Protein AF-A0A8H6FGV3-F1 (afdb_monomer_lite)

Secondary structure (DSSP, 8-state):
-HHHHHPPP-SPPSS----GGGSSPPTTTT-BSSSSPPSEEEEEEE--SHHHHHHHHHHHTSSSPPPEEEE-SSSTT-SGGGTS--EE---HHHHHHHHHHHH-HHHHHHHHHHHHHHHHHHHHHHHHTT--S--EEEEEEEEE--HHHHHHHHHHHHHHHHHH-TTSGGG-EEEE-HHHHHHHH--TT-SEEEEEEEEE--HHHHHHHHHHHHHTTT-EEE-S----EEEE-SSSSSSEEEEETTEEEEEEEEEE--GGGHHHH-GGGBTTEEEEEEEEEEEPPPTTS-TT--SSEEEEE-SS-EEEEEEPPTTSTTTT-EEEE--GGGSGGGGGGGBT----S---HHHHHHHHHHHHHHHGGGG-SPPTT-SEEEEEEEEEEEETTSS-EEEE-SSSTTEEEEE--TT-GGGTHHHHHHHHHHHHTT-HHHHTTTS-GGGB-------THHHHHHHHHHHHHHHHHHHHHH-TT--STT-PPP----S-----------------------SS---GGGG--GGGT-SEEEESSHHHIIIIIS---HHHHHHHHHHHIIIIISS--TT-SS--SS-SS-HHHHHHHHHHHHHHT-SS---SBS---TTS-EEEEEEEE--SSS----EEEESSPPPS---SSTTGGGTT-TT-BGGGSBHHHHHHH--SSTTSSPPEEE--EETTEE-PPEEEE-TTTT-SSTHHHHHHHHHHHTTS-GGG---EEEE-S-----PPPPS----HHHHHHHHHHSSSSHHHHHHHHHHHHHHHTGGGS--S-EEEE--HHHHTTS-TT--PPB----SS----BSSHHHHHHHHHHHHHHHTSHHHHHHHHHHHHHHHHHHHHHTT-HHHHHHHHH-EEEE---TT----EESSHHHHHHHHHHHH---SSS-HHHHHHHHEEE---S--

InterPro domains:
  IPR002641 Patatin-like phospholipase domain [PF01734] (525-710)
  IPR006076 FAD dependent oxidoreductase [PF01266] (42-425)
  IPR016035 Acyl transferase/acyl hydrolase/lysophospholipase [SSF52151] (448-859)
  IPR036188 FAD/NAD(P)-binding domain superfamily [G3DSA:3.50.50.60] (42-427)
  IPR036188 FAD/NAD(P)-binding domain superfamily [SSF51905] (41-454)

Radius of gyration: 34.01 Å; chains: 1; bounding box: 81×98×84 Å

Sequence (923 aa):
MEERASIRPGLPLPNPTVSYWQDPPSSLSNNRTTPELPTTVDTLIIGSGITGTTLAYRILSQPSPPSVLVLEARTACSGATGRNGGHTKCVAYREILDNIKDLGEEEAVKIARFGYNCMRNVHAFAREHGIACDSWQGDTVDVIYDQAQWNKAQKAVAELNRVLGDDDPVAQYKFWDAEEAEKKFLAQGCLGAVSYEAGSLSAYKFVIGILALALEKGLNLQTETPALRIRKCESGHRGWIVETPRGAIEAERVVLATNGYAAHLHPPLQGVIVPLRGHMTAQRPGSGLPKDGLATTYSFIYDDGYEYMIPRPQGSMFAGNIMIGGGATKGRDEGICEFGTTDDTTTDAVILKYVEDSAAERFGSNWGHDHPEGRLRRAWTGIMGYSSDGFPLIGQLPDENDLYIAASFQGSGMVLCFESARALFEIMSQEDEALDQWFPKVFRITHGGGIRGYGSLLIIRALMEKVGIEERRIDPVVKSSFSPCLYKPTKIGFSTRFTKDVESFEATVVTETNPSGLSNDSLFLPCHYFDYGAGTSTGGIMLFCLRMTVHDCINEYKILGDKIFGHPRPCSWFGILWPKYSSDSLKSVINEATGRHSNTGYRLNYEVEEQLSQCIVVAYPDSNARGDVPFLFRTYEPPLLARDDVYEKLKSDPRHHPSAIPLHKVARATAAAPAYFRPVRIFPAHRGKPLPAMRFKDGGFGCNNPSEEAYHDVVEAHGGLSRNIGPFISIGTGIGKFRLFSNKIGNFRDVCANAIAALKRPALTTLADKSMSYLANFDKAERFPYYRFDGGEVLGEVAMDEWKTHRSKNRSHEKKQPGAKTLEDIQRAVEAYLQQKGVQRDLEDCAKLLVQRRRFRTKDSSRWERYATTSYYLCKNGTCEKARFDTALGLRHHLESYHGFEARGTVDEMLEQCRNYWWLYPG

Structure (mmCIF, N/CA/C/O backbone):
data_AF-A0A8H6FGV3-F1
#
_entry.id   AF-A0A8H6FGV3-F1
#
loop_
_atom_site.group_PDB
_atom_site.id
_atom_site.type_symbol
_atom_site.label_atom_id
_atom_site.label_alt_id
_atom_site.label_comp_id
_atom_site.label_asym_id
_atom_site.label_entity_id
_atom_site.label_seq_id
_atom_site.pdbx_PDB_ins_code
_atom_site.Cartn_x
_atom_site.Cartn_y
_atom_site.Cartn_z
_atom_site.occupancy
_atom_site.B_iso_or_equiv
_atom_site.auth_seq_id
_atom_site.auth_comp_id
_atom_site.auth_asym_id
_atom_site.auth_atom_id
_atom_site.pdbx_PDB_model_num
ATOM 1 N N . MET A 1 1 ? -12.160 6.492 -11.671 1.00 57.62 1 MET A N 1
ATOM 2 C CA . MET A 1 1 ? -11.447 5.729 -10.619 1.00 57.62 1 MET A CA 1
ATOM 3 C C . MET A 1 1 ? -12.367 5.203 -9.523 1.00 57.62 1 MET A C 1
ATOM 5 O O . MET A 1 1 ? -12.403 3.991 -9.380 1.00 57.62 1 MET A O 1
ATOM 9 N N . GLU A 1 2 ? -13.123 6.033 -8.788 1.00 53.78 2 GLU A N 1
ATOM 10 C CA . GLU A 1 2 ? -13.951 5.575 -7.643 1.00 53.78 2 GLU A CA 1
ATOM 11 C C . GLU A 1 2 ? -14.836 4.347 -7.939 1.00 53.78 2 GLU A C 1
ATOM 13 O O . GLU A 1 2 ? -14.829 3.387 -7.174 1.00 53.78 2 GLU A O 1
ATOM 18 N N . GLU A 1 3 ? -15.531 4.330 -9.081 1.00 68.38 3 GLU A N 1
ATOM 19 C CA . GLU A 1 3 ? -16.334 3.182 -9.529 1.00 68.38 3 GLU A CA 1
ATOM 20 C C . GLU A 1 3 ? -15.506 1.887 -9.608 1.00 68.38 3 GLU A C 1
ATOM 22 O O . GLU A 1 3 ? -15.879 0.877 -9.013 1.00 68.38 3 GLU A O 1
ATOM 27 N N . ARG A 1 4 ? -14.335 1.932 -10.259 1.00 77.69 4 ARG A N 1
ATOM 28 C CA . ARG A 1 4 ? -13.401 0.798 -10.373 1.00 77.69 4 ARG A CA 1
ATOM 29 C C . ARG A 1 4 ? -12.873 0.354 -9.005 1.00 77.69 4 ARG A C 1
ATOM 31 O O . ARG A 1 4 ? -12.801 -0.841 -8.739 1.00 77.69 4 ARG A O 1
ATOM 38 N N . ALA A 1 5 ? -12.586 1.304 -8.114 1.00 67.38 5 ALA A N 1
ATOM 39 C CA . ALA A 1 5 ? -12.186 1.040 -6.730 1.00 67.38 5 ALA A CA 1
ATOM 40 C C . ALA A 1 5 ? -13.328 0.478 -5.852 1.00 67.38 5 ALA A C 1
ATOM 42 O O . ALA A 1 5 ? -13.064 -0.089 -4.791 1.00 67.38 5 ALA A O 1
ATOM 43 N N . SER A 1 6 ? -14.590 0.583 -6.284 1.00 72.25 6 SER A N 1
ATOM 44 C CA . SER A 1 6 ? -15.749 -0.016 -5.605 1.00 72.25 6 SER A CA 1
ATOM 45 C C . SER A 1 6 ? -16.024 -1.476 -6.003 1.00 72.25 6 SER A C 1
ATOM 47 O O . SER A 1 6 ? -16.763 -2.170 -5.297 1.00 72.25 6 SER A O 1
ATOM 49 N N . ILE A 1 7 ? -15.410 -1.963 -7.093 1.00 80.50 7 ILE A N 1
ATOM 50 C CA . ILE A 1 7 ? -15.545 -3.348 -7.569 1.00 80.50 7 ILE A CA 1
ATOM 51 C C . ILE A 1 7 ? -14.929 -4.298 -6.539 1.00 80.50 7 ILE A C 1
ATOM 53 O O . ILE A 1 7 ? -13.729 -4.246 -6.260 1.00 80.50 7 ILE A O 1
ATOM 57 N N . ARG A 1 8 ? -15.755 -5.185 -5.977 1.00 82.69 8 ARG A N 1
ATOM 58 C CA . ARG A 1 8 ? -15.307 -6.146 -4.964 1.00 82.69 8 ARG A CA 1
ATOM 59 C C . ARG A 1 8 ? -14.526 -7.299 -5.590 1.00 82.69 8 ARG A C 1
ATOM 61 O O . ARG A 1 8 ? -15.062 -7.929 -6.502 1.00 82.69 8 ARG A O 1
ATOM 68 N N . PRO A 1 9 ? -13.321 -7.638 -5.093 1.00 90.69 9 PRO A N 1
ATOM 69 C CA . PRO A 1 9 ? -12.644 -8.851 -5.521 1.00 90.69 9 PRO A CA 1
ATOM 70 C C . PRO A 1 9 ? -13.448 -10.087 -5.094 1.00 90.69 9 PRO A C 1
ATOM 72 O O . PRO A 1 9 ? -13.923 -10.195 -3.958 1.00 90.69 9 PRO A O 1
ATOM 75 N N . GLY A 1 10 ? -13.600 -11.025 -6.026 1.00 92.75 10 GLY A N 1
ATOM 76 C CA . GLY A 1 10 ? -14.060 -12.378 -5.731 1.00 92.75 10 GLY A CA 1
ATOM 77 C C . GLY A 1 10 ? -12.920 -13.262 -5.220 1.00 92.75 10 GLY A C 1
ATOM 78 O O . GLY A 1 10 ? -11.836 -12.784 -4.883 1.00 92.75 10 GLY A O 1
ATOM 79 N N . LEU A 1 11 ? -13.153 -14.573 -5.238 1.00 96.12 11 LEU A N 1
ATOM 80 C CA . LEU A 1 11 ? -12.061 -15.545 -5.260 1.00 96.12 11 LEU A CA 1
ATOM 81 C C . LEU A 1 11 ? -11.281 -15.426 -6.587 1.00 96.12 11 LEU A C 1
ATOM 83 O O . LEU A 1 11 ? -11.869 -15.012 -7.592 1.00 96.12 11 LEU A O 1
ATOM 87 N N . PRO A 1 12 ? -9.996 -15.828 -6.636 1.00 95.94 12 PRO A N 1
ATOM 88 C CA . PRO A 1 12 ? -9.276 -15.995 -7.897 1.00 95.94 12 PRO A CA 1
ATOM 89 C C . PRO A 1 12 ? -10.033 -16.947 -8.830 1.00 95.94 12 PRO A C 1
ATOM 91 O O . PRO A 1 12 ? -10.452 -18.026 -8.404 1.00 95.94 12 PRO A O 1
ATOM 94 N N . LEU A 1 13 ? -10.206 -16.567 -10.098 1.00 95.69 13 LEU A N 1
ATOM 95 C CA . LEU A 1 13 ? -11.002 -17.357 -11.040 1.00 95.69 13 LEU A CA 1
ATOM 96 C C . LEU A 1 13 ? -10.336 -18.711 -11.371 1.00 95.69 13 LEU A C 1
ATOM 98 O O . LEU A 1 13 ? -9.102 -18.812 -11.373 1.00 95.69 13 LEU A O 1
ATOM 102 N N . PRO A 1 14 ? -11.122 -19.767 -11.657 1.00 91.94 14 PRO A N 1
ATOM 103 C CA . PRO A 1 14 ? -10.589 -21.017 -12.191 1.00 91.94 14 PRO A CA 1
ATOM 104 C C . PRO A 1 14 ? -10.027 -20.802 -13.603 1.00 91.94 14 PRO A C 1
ATOM 106 O O . PRO A 1 14 ? -10.475 -19.917 -14.324 1.00 91.94 14 PRO A O 1
ATOM 109 N N . ASN A 1 15 ? -9.086 -21.653 -14.015 1.00 92.06 15 ASN A N 1
ATOM 110 C CA . ASN A 1 15 ? -8.460 -21.626 -15.346 1.00 92.06 15 ASN A CA 1
ATOM 111 C C . ASN A 1 15 ? -7.804 -20.272 -15.727 1.00 92.06 15 ASN A C 1
ATOM 113 O O . ASN A 1 15 ? -8.108 -19.722 -16.787 1.00 92.06 15 ASN A O 1
ATOM 117 N N . PRO A 1 16 ? -6.897 -19.716 -14.894 1.00 95.81 16 PRO A N 1
ATOM 118 C CA . PRO A 1 16 ? -6.132 -18.527 -15.264 1.00 95.81 16 PRO A CA 1
ATOM 119 C C . PRO A 1 16 ? -5.239 -18.781 -16.487 1.00 95.81 16 PRO A C 1
ATOM 121 O O . PRO A 1 16 ? -4.828 -19.912 -16.754 1.00 95.81 16 PRO A O 1
ATOM 124 N N . THR A 1 17 ? -4.834 -17.709 -17.172 1.00 97.19 17 THR A N 1
ATOM 125 C CA . THR A 1 17 ? -3.776 -17.760 -18.194 1.00 97.19 17 THR A CA 1
ATOM 126 C C . THR A 1 17 ? -2.511 -18.416 -17.620 1.00 97.19 17 THR A C 1
ATOM 128 O O . THR A 1 17 ? -2.124 -18.150 -16.478 1.00 97.19 17 THR A O 1
ATOM 131 N N . VAL A 1 18 ? -1.862 -19.305 -18.375 1.00 94.06 18 VAL A N 1
ATOM 132 C CA . VAL A 1 18 ? -0.714 -20.077 -17.868 1.00 94.06 18 VAL A CA 1
ATOM 133 C C . VAL A 1 18 ? 0.548 -19.215 -17.893 1.00 94.06 18 VAL A C 1
ATOM 135 O O . VAL A 1 18 ? 1.030 -18.844 -18.964 1.00 94.06 18 VAL A O 1
ATOM 138 N N . SER A 1 19 ? 1.093 -18.908 -16.713 1.00 95.50 19 SER A N 1
ATOM 139 C CA . SER A 1 19 ? 2.361 -18.184 -16.583 1.00 95.50 19 SER A CA 1
ATOM 140 C C . SER A 1 19 ? 3.519 -19.015 -17.126 1.00 95.50 19 SER A C 1
ATOM 142 O O . SER A 1 19 ? 3.588 -20.219 -16.884 1.00 95.50 19 SER A O 1
ATOM 144 N N . TYR A 1 20 ? 4.476 -18.362 -17.789 1.00 95.62 20 TYR A N 1
ATOM 145 C CA . TYR A 1 20 ? 5.711 -18.997 -18.263 1.00 95.62 20 TYR A CA 1
ATOM 146 C C . TYR A 1 20 ? 6.471 -19.746 -17.153 1.00 95.62 20 TYR A C 1
ATOM 148 O O . TYR A 1 20 ? 7.117 -20.753 -17.415 1.00 95.62 20 TYR A O 1
ATOM 156 N N . TRP A 1 21 ? 6.374 -19.276 -15.908 1.00 95.12 21 TRP A N 1
ATOM 157 C CA . TRP A 1 21 ? 7.050 -19.885 -14.760 1.00 95.12 21 TRP A CA 1
ATOM 158 C C . TRP A 1 21 ? 6.372 -21.145 -14.217 1.00 95.12 21 TRP A C 1
ATOM 160 O O . TRP A 1 21 ? 6.992 -21.867 -13.444 1.00 95.12 21 TRP A O 1
ATOM 170 N N . GLN A 1 22 ? 5.107 -21.372 -14.574 1.00 94.12 22 GLN A N 1
ATOM 171 C CA . GLN A 1 22 ? 4.243 -22.427 -14.030 1.00 94.12 22 GLN A CA 1
ATOM 172 C C . GLN A 1 22 ? 4.113 -23.627 -14.992 1.00 94.12 22 GLN A C 1
ATOM 174 O O . GLN A 1 22 ? 3.291 -24.511 -14.758 1.00 94.12 22 GLN A O 1
ATOM 179 N N . ASP A 1 23 ? 4.909 -23.658 -16.067 1.00 91.06 23 ASP A N 1
ATOM 180 C CA . ASP A 1 23 ? 4.925 -24.709 -17.089 1.00 91.06 23 ASP A CA 1
ATOM 181 C C . ASP A 1 23 ? 6.381 -25.160 -17.376 1.00 91.06 23 ASP A C 1
ATOM 183 O O . ASP A 1 23 ? 7.157 -24.377 -17.935 1.00 91.06 23 ASP A O 1
ATOM 187 N N . PRO A 1 24 ? 6.790 -26.386 -16.987 1.00 92.88 24 PRO A N 1
ATOM 188 C CA . PRO A 1 24 ? 5.989 -27.389 -16.285 1.00 92.88 24 PRO A CA 1
ATOM 189 C C . PRO A 1 24 ? 5.694 -26.995 -14.821 1.00 92.88 24 PRO A C 1
ATOM 191 O O . PRO A 1 24 ? 6.510 -26.323 -14.182 1.00 92.88 24 PRO A O 1
ATOM 194 N N . PRO A 1 25 ? 4.559 -27.439 -14.252 1.00 94.50 25 PRO A N 1
ATOM 195 C CA . PRO A 1 25 ? 4.237 -27.211 -12.847 1.00 94.50 25 PRO A CA 1
ATOM 196 C C . PRO A 1 25 ? 5.179 -27.988 -11.915 1.00 94.50 25 PRO A C 1
ATOM 198 O O . PRO A 1 25 ? 5.608 -29.103 -12.212 1.00 94.50 25 PRO A O 1
ATOM 201 N N . SER A 1 26 ? 5.458 -27.421 -10.739 1.00 95.88 26 SER A N 1
ATOM 202 C CA . SER A 1 26 ? 6.165 -28.112 -9.653 1.00 95.88 26 SER A CA 1
ATOM 203 C C . SER A 1 26 ? 5.367 -29.314 -9.134 1.00 95.88 26 SER A C 1
ATOM 205 O O . SER A 1 26 ? 4.135 -29.269 -9.092 1.00 95.88 26 SER A O 1
ATOM 207 N N . SER A 1 27 ? 6.053 -30.335 -8.616 1.00 95.44 27 SER A N 1
ATOM 208 C CA . SER A 1 27 ? 5.437 -31.431 -7.850 1.00 95.44 27 SER A CA 1
ATOM 209 C C . SER A 1 27 ? 4.669 -30.946 -6.611 1.00 95.44 27 SER A C 1
ATOM 211 O O . SER A 1 27 ? 3.730 -31.606 -6.175 1.00 95.44 27 SER A O 1
ATOM 213 N N . LEU A 1 28 ? 5.010 -29.768 -6.070 1.00 96.69 28 LEU A N 1
ATOM 214 C CA . LEU A 1 28 ? 4.289 -29.139 -4.957 1.00 96.69 28 LEU A CA 1
ATOM 215 C C . LEU A 1 28 ? 3.057 -28.316 -5.392 1.00 96.69 28 LEU A C 1
ATOM 217 O O . LEU A 1 28 ? 2.356 -27.788 -4.531 1.00 96.69 28 LEU A O 1
ATOM 221 N N . SER A 1 29 ? 2.758 -28.202 -6.694 1.00 95.62 29 SER A N 1
ATOM 222 C CA . SER A 1 29 ? 1.670 -27.340 -7.203 1.00 95.62 29 SER A CA 1
ATOM 223 C C . SER A 1 29 ? 0.300 -27.687 -6.631 1.00 95.62 29 SER A C 1
ATOM 225 O O . SER A 1 29 ? -0.460 -26.778 -6.310 1.00 95.62 29 SER A O 1
ATOM 227 N N . ASN A 1 30 ? 0.009 -28.978 -6.472 1.00 96.44 30 ASN A N 1
ATOM 228 C CA . ASN A 1 30 ? -1.278 -29.488 -5.990 1.00 96.44 30 ASN A CA 1
ATOM 229 C C . ASN A 1 30 ? -1.099 -30.169 -4.618 1.00 96.44 30 ASN A C 1
ATOM 231 O O . ASN A 1 30 ? -1.757 -31.159 -4.299 1.00 96.44 30 ASN A O 1
ATOM 235 N N . ASN A 1 31 ? -0.138 -29.688 -3.819 1.00 97.50 31 ASN A N 1
ATOM 236 C CA . ASN A 1 31 ? 0.191 -30.279 -2.529 1.00 97.50 31 ASN A CA 1
ATOM 237 C C . ASN A 1 31 ? -0.951 -30.107 -1.509 1.00 97.50 31 ASN A C 1
ATOM 239 O O . ASN A 1 31 ? -1.529 -29.024 -1.358 1.00 97.50 31 ASN A O 1
ATOM 243 N N . ARG A 1 32 ? -1.241 -31.196 -0.795 1.00 97.06 32 ARG A N 1
ATOM 244 C CA . ARG A 1 32 ? -2.102 -31.241 0.386 1.00 97.06 32 ARG A CA 1
ATOM 245 C C . ARG A 1 32 ? -1.377 -32.091 1.432 1.00 97.06 32 ARG A C 1
ATOM 247 O O . ARG A 1 32 ? -1.371 -33.312 1.300 1.00 97.06 32 ARG A O 1
ATOM 254 N N . THR A 1 33 ? -0.732 -31.481 2.432 1.00 97.62 33 THR A N 1
ATOM 255 C CA . THR A 1 33 ? 0.073 -32.216 3.438 1.00 97.62 33 THR A CA 1
ATOM 256 C C . THR A 1 33 ? -0.765 -33.241 4.211 1.00 97.62 33 THR A C 1
ATOM 258 O O . THR A 1 33 ? -0.257 -34.271 4.643 1.00 97.62 33 THR A O 1
ATOM 261 N N . THR A 1 34 ? -2.061 -32.970 4.379 1.00 96.88 34 THR A N 1
ATOM 262 C CA . THR A 1 34 ? -3.034 -33.858 5.039 1.00 96.88 34 THR A CA 1
ATOM 263 C C . THR A 1 34 ? -4.299 -34.026 4.177 1.00 96.88 34 THR A C 1
ATOM 265 O O . THR A 1 34 ? -4.712 -33.050 3.541 1.00 96.88 34 THR A O 1
ATOM 268 N N . PRO A 1 35 ? -4.919 -35.229 4.115 1.00 94.38 35 PRO A N 1
ATOM 269 C CA . PRO A 1 35 ? -6.120 -35.463 3.299 1.00 94.38 35 PRO A CA 1
ATOM 270 C C . PRO A 1 35 ? -7.322 -34.632 3.758 1.00 94.38 35 PRO A C 1
ATOM 272 O O . PRO A 1 35 ? -7.982 -33.987 2.942 1.00 94.38 35 PRO A O 1
ATOM 275 N N . GLU A 1 36 ? -7.541 -34.586 5.071 1.00 96.31 36 GLU A N 1
ATOM 276 C CA . GLU A 1 36 ? -8.524 -33.725 5.726 1.00 96.31 36 GLU A CA 1
ATOM 277 C C . GLU A 1 36 ? -7.864 -32.460 6.274 1.00 96.31 36 GLU A C 1
ATOM 279 O O . GLU A 1 36 ? -6.656 -32.426 6.518 1.00 96.31 36 GLU A O 1
ATOM 284 N N . LEU A 1 37 ? -8.661 -31.410 6.474 1.00 97.69 37 LEU A N 1
ATOM 285 C CA . LEU A 1 37 ? -8.193 -30.194 7.134 1.00 97.69 37 LEU A CA 1
ATOM 286 C C . LEU A 1 37 ? -8.113 -30.403 8.656 1.00 97.69 37 LEU A C 1
ATOM 288 O O . LEU A 1 37 ? -8.976 -31.077 9.222 1.00 97.69 37 LEU A O 1
ATOM 292 N N . PRO A 1 38 ? -7.122 -29.810 9.350 1.00 96.31 38 PRO A N 1
ATOM 293 C CA . PRO A 1 38 ? -7.126 -29.789 10.806 1.00 96.31 38 PRO A CA 1
ATOM 294 C C . PRO A 1 38 ? -8.308 -28.946 11.301 1.00 96.31 38 PRO A C 1
ATOM 296 O O . PRO A 1 38 ? -8.594 -27.887 10.747 1.00 96.31 38 PRO A O 1
ATOM 299 N N . THR A 1 39 ? -8.976 -29.383 12.368 1.00 94.31 39 THR A N 1
ATOM 300 C CA . THR A 1 39 ? -10.078 -28.624 12.990 1.00 94.31 39 THR A CA 1
ATOM 301 C C . THR A 1 39 ? -9.591 -27.355 13.688 1.00 94.31 39 THR A C 1
ATOM 303 O O . THR A 1 39 ? -10.326 -26.376 13.772 1.00 94.31 39 THR A O 1
ATOM 306 N N . THR A 1 40 ? -8.351 -27.366 14.184 1.00 95.69 40 THR A N 1
ATOM 307 C CA . THR A 1 40 ? -7.723 -26.262 14.918 1.00 95.69 40 THR A CA 1
ATOM 308 C C . THR A 1 40 ? -6.266 -26.086 14.491 1.00 95.69 40 THR A C 1
ATOM 310 O O . THR A 1 40 ? -5.567 -27.080 14.295 1.00 95.69 40 THR A O 1
ATOM 313 N N . VAL A 1 41 ? -5.778 -24.849 14.429 1.00 97.25 41 VAL A N 1
ATOM 314 C CA . VAL A 1 41 ? -4.362 -24.507 14.195 1.00 97.25 41 VAL A CA 1
ATOM 315 C C . VAL A 1 41 ? -3.960 -23.287 15.032 1.00 97.25 41 VAL A C 1
ATOM 317 O O . VAL A 1 41 ? -4.825 -22.547 15.507 1.00 97.25 41 VAL A O 1
ATOM 320 N N . ASP A 1 42 ? -2.668 -23.085 15.288 1.00 96.75 42 ASP A N 1
ATOM 321 C CA . ASP A 1 42 ? -2.184 -21.896 16.004 1.00 96.75 42 ASP A CA 1
ATOM 322 C C . ASP A 1 42 ? -2.091 -20.693 15.051 1.00 96.75 42 ASP A C 1
ATOM 324 O O . ASP A 1 42 ? -2.625 -19.630 15.346 1.00 96.75 42 ASP A O 1
ATOM 328 N N . THR A 1 43 ? -1.473 -20.851 13.874 1.00 98.00 43 THR A N 1
ATOM 329 C CA . THR A 1 43 ? -1.394 -19.787 12.854 1.00 98.00 43 THR A CA 1
ATOM 330 C C . THR A 1 43 ? -1.882 -20.271 11.489 1.00 98.00 43 THR A C 1
ATOM 332 O O . THR A 1 43 ? -1.333 -21.209 10.913 1.00 98.00 43 THR A O 1
ATOM 335 N N . LEU A 1 44 ? -2.891 -19.594 10.938 1.00 98.69 44 LEU A N 1
ATOM 336 C CA . LEU A 1 44 ? -3.456 -19.869 9.616 1.00 98.69 44 LEU A CA 1
ATOM 337 C C . LEU A 1 44 ? -3.107 -18.736 8.644 1.00 98.69 44 LEU A C 1
ATOM 339 O O . LEU A 1 44 ? -3.586 -17.614 8.775 1.00 98.69 44 LEU A O 1
ATOM 343 N N . ILE A 1 45 ? -2.287 -19.028 7.642 1.00 98.88 45 ILE A N 1
ATOM 344 C CA . ILE A 1 45 ? -1.851 -18.084 6.609 1.00 98.88 45 ILE A CA 1
ATOM 345 C C . ILE A 1 45 ? -2.666 -18.337 5.337 1.00 98.88 45 ILE A C 1
ATOM 347 O O . ILE A 1 45 ? -2.775 -19.470 4.874 1.00 98.88 45 ILE A O 1
ATOM 351 N N . ILE A 1 46 ? -3.238 -17.288 4.750 1.00 98.81 46 ILE A N 1
ATOM 352 C CA . ILE A 1 46 ? -4.038 -17.378 3.524 1.00 98.81 46 ILE A CA 1
ATOM 353 C C . ILE A 1 46 ? -3.255 -16.739 2.372 1.00 98.81 46 ILE A C 1
ATOM 355 O O . ILE A 1 46 ? -2.998 -15.534 2.381 1.00 98.81 46 ILE A O 1
ATOM 359 N N . GLY A 1 47 ? -2.899 -17.552 1.376 1.00 98.56 47 GLY A N 1
ATOM 360 C CA . GLY A 1 47 ? -2.082 -17.193 0.214 1.00 98.56 47 GLY A CA 1
ATOM 361 C C . GLY A 1 47 ? -0.651 -17.734 0.304 1.00 98.56 47 GLY A C 1
ATOM 362 O O . GLY A 1 47 ? 0.130 -17.324 1.160 1.00 98.56 47 GLY A O 1
ATOM 363 N N . SER A 1 48 ? -0.273 -18.604 -0.636 1.00 98.44 48 SER A N 1
ATOM 364 C CA . SER A 1 48 ? 1.054 -19.252 -0.700 1.00 98.44 48 SER A CA 1
ATOM 365 C C . SER A 1 48 ? 2.119 -18.452 -1.474 1.00 98.44 48 SER A C 1
ATOM 367 O O . SER A 1 48 ? 3.147 -18.990 -1.889 1.00 98.44 48 SER A O 1
ATOM 369 N N . GLY A 1 49 ? 1.882 -17.154 -1.693 1.00 97.94 49 GLY A N 1
ATOM 370 C CA . GLY A 1 49 ? 2.862 -16.244 -2.293 1.00 97.94 49 GLY A CA 1
ATOM 371 C C . GLY A 1 49 ? 4.090 -16.020 -1.401 1.00 97.94 49 GLY A C 1
ATOM 372 O O . GLY A 1 49 ? 4.141 -16.481 -0.261 1.00 97.94 49 GLY A O 1
ATOM 373 N N . ILE A 1 50 ? 5.074 -15.270 -1.909 1.00 98.06 50 ILE A N 1
ATOM 374 C CA . ILE A 1 50 ? 6.375 -15.060 -1.240 1.00 98.06 50 ILE A CA 1
ATOM 375 C C . ILE A 1 50 ? 6.237 -14.618 0.225 1.00 98.06 50 ILE A C 1
ATOM 377 O O . ILE A 1 50 ? 6.903 -15.185 1.082 1.00 98.06 50 ILE A O 1
ATOM 381 N N . THR A 1 51 ? 5.337 -13.685 0.550 1.00 97.88 51 THR A N 1
ATOM 382 C CA . THR A 1 51 ? 5.186 -13.206 1.933 1.00 97.88 51 THR A CA 1
ATOM 383 C C . THR A 1 51 ? 4.625 -14.269 2.876 1.00 97.88 51 THR A C 1
ATOM 385 O O . THR A 1 51 ? 5.193 -14.484 3.942 1.00 97.88 51 THR A O 1
ATOM 388 N N . GLY A 1 52 ? 3.547 -14.961 2.486 1.00 98.38 52 GLY A N 1
ATOM 389 C CA . GLY A 1 52 ? 2.931 -16.003 3.316 1.00 98.38 52 GLY A CA 1
ATOM 390 C C . GLY A 1 52 ? 3.857 -17.204 3.516 1.00 98.38 52 GLY A C 1
ATOM 391 O O . GLY A 1 52 ? 4.009 -17.696 4.631 1.00 98.38 52 GLY A O 1
ATOM 392 N N . THR A 1 53 ? 4.552 -17.610 2.455 1.00 98.56 53 THR A N 1
ATOM 393 C CA . THR A 1 53 ? 5.522 -18.710 2.481 1.00 98.56 53 THR A CA 1
ATOM 394 C C . THR A 1 53 ? 6.776 -18.370 3.301 1.00 98.56 53 THR A C 1
ATOM 396 O O . THR A 1 53 ? 7.182 -19.170 4.144 1.00 98.56 53 THR A O 1
ATOM 399 N N . THR A 1 54 ? 7.376 -17.184 3.129 1.00 98.62 54 THR A N 1
ATOM 400 C CA . THR A 1 54 ? 8.526 -16.759 3.952 1.00 98.62 54 THR A CA 1
ATOM 401 C C . THR A 1 54 ? 8.132 -16.592 5.421 1.00 98.62 54 THR A C 1
ATOM 403 O O . THR A 1 54 ? 8.914 -16.954 6.298 1.00 98.62 54 THR A O 1
ATOM 406 N N . LEU A 1 55 ? 6.924 -16.099 5.715 1.00 98.69 55 LEU A N 1
ATOM 407 C CA . LEU A 1 55 ? 6.420 -16.011 7.087 1.00 98.69 55 LEU A CA 1
ATOM 408 C C . LEU A 1 55 ? 6.251 -17.403 7.711 1.00 98.69 55 LEU A C 1
ATOM 410 O O . LEU A 1 55 ? 6.751 -17.632 8.811 1.00 98.69 55 LEU A O 1
ATOM 414 N N . ALA A 1 56 ? 5.627 -18.346 6.996 1.00 98.75 56 ALA A N 1
ATOM 415 C CA . ALA A 1 56 ? 5.496 -19.733 7.440 1.00 98.75 56 ALA A CA 1
ATOM 416 C C . ALA A 1 56 ? 6.865 -20.352 7.767 1.00 98.75 56 ALA A C 1
ATOM 418 O O . ALA A 1 56 ? 7.044 -20.912 8.846 1.00 98.75 56 ALA A O 1
ATOM 419 N N . TYR A 1 57 ? 7.855 -20.179 6.884 1.00 98.69 57 TYR A N 1
ATOM 420 C CA . TYR A 1 57 ? 9.221 -20.656 7.110 1.00 98.69 57 TYR A CA 1
ATOM 421 C C . TYR A 1 57 ? 9.886 -20.025 8.346 1.00 98.69 57 TYR A C 1
ATOM 423 O O . TYR A 1 57 ? 10.542 -20.731 9.112 1.00 98.69 57 TYR A O 1
ATOM 431 N N . ARG A 1 58 ? 9.708 -18.714 8.575 1.00 97.75 58 ARG A N 1
ATOM 432 C CA . ARG A 1 58 ? 10.268 -18.007 9.745 1.00 97.75 58 ARG A CA 1
ATOM 433 C C . ARG A 1 58 ? 9.636 -18.460 11.063 1.00 97.75 58 ARG A C 1
ATOM 435 O O . ARG A 1 58 ? 10.367 -18.657 12.031 1.00 97.75 58 ARG A O 1
ATOM 442 N N . ILE A 1 59 ? 8.320 -18.685 11.085 1.00 98.31 59 ILE A N 1
ATOM 443 C CA . ILE A 1 59 ? 7.598 -19.226 12.249 1.00 98.31 59 ILE A CA 1
ATOM 444 C C . ILE A 1 59 ? 8.054 -20.664 12.544 1.00 98.31 59 ILE A C 1
ATOM 446 O O . ILE A 1 59 ? 8.421 -20.976 13.674 1.00 98.31 59 ILE A O 1
ATOM 450 N N . LEU A 1 60 ? 8.109 -21.522 11.521 1.00 98.50 60 LEU A N 1
ATOM 451 C CA . LEU A 1 60 ? 8.509 -22.931 11.647 1.00 98.50 60 LEU A CA 1
ATOM 452 C C . LEU A 1 60 ? 10.018 -23.136 11.882 1.00 98.50 60 LEU A C 1
ATOM 454 O O . LEU A 1 60 ? 10.458 -24.252 12.145 1.00 98.50 60 LEU A O 1
ATOM 458 N N . SER A 1 61 ? 10.824 -22.075 11.795 1.00 97.62 61 SER A N 1
ATOM 459 C CA . SER A 1 61 ? 12.259 -22.105 12.116 1.00 97.62 61 SER A CA 1
ATOM 460 C C . SER A 1 61 ? 12.580 -21.692 13.555 1.00 97.62 61 SER A C 1
ATOM 462 O O . SER A 1 61 ? 13.754 -21.670 13.921 1.00 97.62 61 SER A O 1
ATOM 464 N N . GLN A 1 62 ? 11.571 -21.378 14.375 1.00 95.94 62 GLN A N 1
ATOM 465 C CA . GLN A 1 62 ? 11.766 -21.117 15.802 1.00 95.94 62 GLN A CA 1
ATOM 466 C C . GLN A 1 62 ? 12.101 -22.403 16.583 1.00 95.94 62 GLN A C 1
ATOM 468 O O . GLN A 1 62 ? 11.709 -23.486 16.151 1.00 95.94 62 GLN A O 1
ATOM 473 N N . PRO A 1 63 ? 12.773 -22.323 17.753 1.00 94.62 63 PRO A N 1
ATOM 474 C CA . PRO A 1 63 ? 13.145 -23.509 18.540 1.00 94.62 63 PRO A CA 1
ATOM 475 C C . PRO A 1 63 ? 11.960 -24.331 19.075 1.00 94.62 63 PRO A C 1
ATOM 477 O O . PRO A 1 63 ? 12.109 -25.514 19.361 1.00 94.62 63 PRO A O 1
ATOM 480 N N . SER A 1 64 ? 10.793 -23.700 19.225 1.00 94.50 64 SER A N 1
ATOM 481 C CA . SER A 1 64 ? 9.529 -24.328 19.622 1.00 94.50 64 SER A CA 1
ATOM 482 C C . SER A 1 64 ? 8.409 -23.749 18.749 1.00 94.50 64 SER A C 1
ATOM 484 O O . SER A 1 64 ? 7.697 -22.844 19.195 1.00 94.50 64 SER A O 1
ATOM 486 N N . PRO A 1 65 ? 8.295 -24.180 17.481 1.00 95.81 65 PRO A N 1
ATOM 487 C CA . PRO A 1 65 ? 7.409 -23.543 16.521 1.00 95.81 65 PRO A CA 1
ATOM 488 C C . PRO A 1 65 ? 5.939 -23.912 16.792 1.00 95.81 65 PRO A C 1
ATOM 490 O O . PRO A 1 65 ? 5.645 -25.073 17.090 1.00 95.81 65 PRO A O 1
ATOM 493 N N . PRO A 1 66 ? 4.997 -22.961 16.668 1.00 95.88 66 PRO A N 1
ATOM 494 C CA . PRO A 1 66 ? 3.570 -23.261 16.698 1.00 95.88 66 PRO A CA 1
ATOM 495 C C . PRO A 1 66 ? 3.135 -23.967 15.402 1.00 95.88 66 PRO A C 1
ATOM 497 O O . PRO A 1 66 ? 3.817 -23.902 14.377 1.00 95.88 66 PRO A O 1
ATOM 500 N N . SER A 1 67 ? 1.968 -24.610 15.412 1.00 97.94 67 SER A N 1
ATOM 501 C CA . SER A 1 67 ? 1.388 -25.225 14.215 1.00 97.94 67 SER A CA 1
ATOM 502 C C . SER A 1 67 ? 0.996 -24.171 13.170 1.00 97.94 67 SER A C 1
ATOM 504 O O . SER A 1 67 ? 0.332 -23.175 13.477 1.00 97.94 67 SER A O 1
ATOM 506 N N . VAL A 1 68 ? 1.399 -24.401 11.915 1.00 98.75 68 VAL A N 1
ATOM 507 C CA . VAL A 1 68 ? 1.144 -23.491 10.787 1.00 98.75 68 VAL A CA 1
ATOM 508 C C . VAL A 1 68 ? 0.391 -24.207 9.667 1.00 98.75 68 VAL A C 1
ATOM 510 O O . VAL A 1 68 ? 0.806 -25.269 9.199 1.00 98.75 68 VAL A O 1
ATOM 513 N N . LEU A 1 69 ? -0.693 -23.582 9.208 1.00 98.81 69 LEU A N 1
ATOM 514 C CA . LEU A 1 69 ? -1.477 -23.985 8.040 1.00 98.81 69 LEU A CA 1
ATOM 515 C C . LEU A 1 69 ? -1.413 -22.883 6.978 1.00 98.81 69 LEU A C 1
ATOM 517 O O . LEU A 1 69 ? -1.797 -21.751 7.257 1.00 98.81 69 LEU A O 1
ATOM 521 N N . VAL A 1 70 ? -0.984 -23.209 5.757 1.00 98.88 70 VAL A N 1
ATOM 522 C CA . VAL A 1 70 ? -1.096 -22.326 4.584 1.00 98.88 70 VAL A CA 1
ATOM 523 C C . VAL A 1 70 ? -2.244 -22.812 3.700 1.00 98.88 70 VAL A C 1
ATOM 525 O O . VAL A 1 70 ? -2.183 -23.911 3.145 1.00 98.88 70 VAL A O 1
ATOM 528 N N . LEU A 1 71 ? -3.275 -21.978 3.544 1.00 98.88 71 LEU A N 1
ATOM 529 C CA . LEU A 1 71 ? -4.357 -22.183 2.579 1.00 98.88 71 LEU A CA 1
ATOM 530 C C . LEU A 1 71 ? -4.046 -21.464 1.263 1.00 98.88 71 LEU A C 1
ATOM 532 O O . LEU A 1 71 ? -3.703 -20.280 1.255 1.00 98.88 71 LEU A O 1
ATOM 536 N N . GLU A 1 72 ? -4.227 -22.156 0.143 1.00 98.62 72 GLU A N 1
ATOM 537 C CA . GLU A 1 72 ? -4.076 -21.607 -1.204 1.00 98.62 72 GLU A CA 1
ATOM 538 C C . GLU A 1 72 ? -5.308 -21.940 -2.056 1.00 98.62 72 GLU A C 1
ATOM 540 O O . GLU A 1 72 ? -5.773 -23.078 -2.091 1.00 98.62 72 GLU A O 1
ATOM 545 N N . ALA A 1 73 ? -5.848 -20.932 -2.745 1.00 98.06 73 ALA A N 1
ATOM 546 C CA . ALA A 1 73 ? -7.120 -21.041 -3.458 1.00 98.06 73 ALA A CA 1
ATOM 547 C C . ALA A 1 73 ? -7.018 -21.855 -4.755 1.00 98.06 73 ALA A C 1
ATOM 549 O O . ALA A 1 73 ? -7.992 -22.491 -5.156 1.00 98.06 73 ALA A O 1
ATOM 550 N N . ARG A 1 74 ? -5.851 -21.829 -5.412 1.00 97.00 74 ARG A N 1
ATOM 551 C CA . ARG A 1 74 ? -5.555 -22.616 -6.620 1.00 97.00 74 ARG A CA 1
ATOM 552 C C . ARG A 1 74 ? -4.309 -23.471 -6.354 1.00 97.00 74 ARG A C 1
ATOM 554 O O . ARG A 1 74 ? -4.235 -24.113 -5.311 1.00 97.00 74 ARG A O 1
ATOM 561 N N . THR A 1 75 ? -3.335 -23.493 -7.258 1.00 97.75 75 THR A N 1
ATOM 562 C CA . THR A 1 75 ? -2.059 -24.195 -7.055 1.00 97.75 75 THR A CA 1
ATOM 563 C C . THR A 1 75 ? -1.064 -23.380 -6.215 1.00 97.75 75 THR A C 1
ATOM 565 O O . THR A 1 75 ? -1.183 -22.157 -6.091 1.00 97.75 75 THR A O 1
ATOM 568 N N . ALA A 1 76 ? -0.060 -24.041 -5.633 1.00 98.12 76 ALA A N 1
ATOM 569 C CA . ALA A 1 76 ? 0.990 -23.395 -4.844 1.00 98.12 76 ALA A CA 1
ATOM 570 C C . ALA A 1 76 ? 1.697 -22.281 -5.641 1.00 98.12 76 ALA A C 1
ATOM 572 O O . ALA A 1 76 ? 2.100 -22.481 -6.787 1.00 98.12 76 ALA A O 1
ATOM 573 N N . CYS A 1 77 ? 1.845 -21.100 -5.035 1.00 97.31 77 CYS A N 1
ATOM 574 C CA . CYS A 1 77 ? 2.372 -19.881 -5.659 1.00 97.31 77 CYS A CA 1
ATOM 575 C C . CYS A 1 77 ? 1.634 -19.477 -6.966 1.00 97.31 77 CYS A C 1
ATOM 577 O O . CYS A 1 77 ? 2.218 -18.853 -7.858 1.00 97.31 77 CYS A O 1
ATOM 579 N N . SER A 1 78 ? 0.339 -19.809 -7.109 1.00 95.44 78 SER A N 1
ATOM 580 C CA . SER A 1 78 ? -0.414 -19.539 -8.348 1.00 95.44 78 SER A CA 1
ATOM 581 C C . SER A 1 78 ? -0.597 -18.054 -8.668 1.00 95.44 78 SER A C 1
ATOM 583 O O . SER A 1 78 ? -0.709 -17.718 -9.843 1.00 95.44 78 SER A O 1
ATOM 585 N N . GLY A 1 79 ? -0.673 -17.186 -7.649 1.00 95.56 79 GLY A N 1
ATOM 586 C CA . GLY A 1 79 ? -1.010 -15.759 -7.761 1.00 95.56 79 GLY A CA 1
ATOM 587 C C . GLY A 1 79 ? 0.136 -14.856 -8.240 1.00 95.56 79 GLY A C 1
ATOM 588 O O . GLY A 1 79 ? 1.074 -15.309 -8.886 1.00 95.56 79 GLY A O 1
ATOM 589 N N . ALA A 1 80 ? 0.077 -13.559 -7.905 1.00 95.44 80 ALA A N 1
ATOM 590 C CA . ALA A 1 80 ? 1.004 -12.514 -8.381 1.00 95.44 80 ALA A CA 1
ATOM 591 C C . ALA A 1 80 ? 2.498 -12.899 -8.351 1.00 95.44 80 ALA A C 1
ATOM 593 O O . ALA A 1 80 ? 3.261 -12.564 -9.260 1.00 95.44 80 ALA A O 1
ATOM 594 N N . THR A 1 81 ? 2.926 -13.630 -7.319 1.00 96.88 81 THR A N 1
ATOM 595 C CA . THR A 1 81 ? 4.313 -14.079 -7.164 1.00 96.88 81 THR A CA 1
ATOM 596 C C . THR A 1 81 ? 4.759 -15.049 -8.260 1.00 96.88 81 THR A C 1
ATOM 598 O O . THR A 1 81 ? 5.867 -14.909 -8.760 1.00 96.88 81 THR A O 1
ATOM 601 N N . GLY A 1 82 ? 3.910 -15.979 -8.703 1.00 96.81 82 GLY A N 1
ATOM 602 C CA . GLY A 1 82 ? 4.226 -16.888 -9.810 1.00 96.81 82 GLY A CA 1
ATOM 603 C C . GLY A 1 82 ? 4.015 -16.285 -11.206 1.00 96.81 82 GLY A C 1
ATOM 604 O O . GLY A 1 82 ? 4.164 -16.989 -12.206 1.00 96.81 82 GLY A O 1
ATOM 605 N N . ARG A 1 83 ? 3.621 -15.005 -11.289 1.00 96.44 83 ARG A N 1
ATOM 606 C CA . ARG A 1 83 ? 3.087 -14.365 -12.507 1.00 96.44 83 ARG A CA 1
ATOM 607 C C . ARG A 1 83 ? 3.744 -13.027 -12.878 1.00 96.44 83 ARG A C 1
ATOM 609 O O . ARG A 1 83 ? 3.374 -12.459 -13.897 1.00 96.44 83 ARG A O 1
ATOM 616 N N . ASN A 1 84 ? 4.698 -12.516 -12.103 1.00 94.19 84 ASN A N 1
ATOM 617 C CA . ASN A 1 84 ? 5.486 -11.332 -12.483 1.00 94.19 84 ASN A CA 1
ATOM 618 C C . ASN A 1 84 ? 6.702 -11.719 -13.353 1.00 94.19 84 ASN A C 1
ATOM 620 O O . ASN A 1 84 ? 6.989 -12.903 -13.537 1.00 94.19 84 ASN A O 1
ATOM 624 N N . GLY A 1 85 ? 7.428 -10.734 -13.888 1.00 93.31 85 GLY A N 1
ATOM 625 C CA . GLY A 1 85 ? 8.612 -10.985 -14.718 1.00 93.31 85 GLY A CA 1
ATOM 626 C C . GLY A 1 85 ? 9.841 -11.531 -13.979 1.00 93.31 85 GLY A C 1
ATOM 627 O O . GLY A 1 85 ? 10.721 -12.055 -14.647 1.00 93.31 85 GLY A O 1
ATOM 628 N N . GLY A 1 86 ? 9.903 -11.461 -12.643 1.00 94.88 86 GLY A N 1
ATOM 629 C CA . GLY A 1 86 ? 11.030 -11.945 -11.830 1.00 94.88 86 GLY A CA 1
ATOM 630 C C . GLY A 1 86 ? 12.074 -10.887 -11.442 1.00 94.88 86 GLY A C 1
ATOM 631 O O . GLY A 1 86 ? 13.188 -11.255 -11.077 1.00 94.88 86 GLY A O 1
ATOM 632 N N . HIS A 1 87 ? 11.755 -9.587 -11.545 1.00 96.56 87 HIS A N 1
ATOM 633 C CA . HIS A 1 87 ? 12.729 -8.491 -11.384 1.00 96.56 87 HIS A CA 1
ATOM 634 C C . HIS A 1 87 ? 12.994 -8.167 -9.915 1.00 96.56 87 HIS A C 1
ATOM 636 O O . HIS A 1 87 ? 12.128 -7.635 -9.225 1.00 96.56 87 HIS A O 1
ATOM 642 N N . THR A 1 88 ? 14.205 -8.429 -9.437 1.00 96.62 88 THR A N 1
ATOM 643 C CA . THR A 1 88 ? 14.670 -8.030 -8.103 1.00 96.62 88 THR A CA 1
ATOM 644 C C . THR A 1 88 ? 15.449 -6.721 -8.236 1.00 96.62 88 THR A C 1
ATOM 646 O O . THR A 1 88 ? 16.673 -6.698 -8.301 1.00 96.62 88 THR A O 1
ATOM 649 N N . LYS A 1 89 ? 14.716 -5.609 -8.357 1.00 93.38 89 LYS A N 1
ATOM 650 C CA . LYS A 1 89 ? 15.249 -4.278 -8.686 1.00 93.38 89 LYS A CA 1
ATOM 651 C C . LYS A 1 89 ? 14.707 -3.204 -7.743 1.00 93.38 89 LYS A C 1
ATOM 653 O O . LYS A 1 89 ? 13.504 -2.957 -7.714 1.00 93.38 89 LYS A O 1
ATOM 658 N N . CYS A 1 90 ? 15.592 -2.551 -6.991 1.00 90.50 90 CYS A N 1
ATOM 659 C CA . CYS A 1 90 ? 15.223 -1.451 -6.100 1.00 90.50 90 CYS A CA 1
ATOM 660 C C . CYS A 1 90 ? 15.312 -0.108 -6.840 1.00 90.50 90 CYS A C 1
ATOM 662 O O . CYS A 1 90 ? 16.399 0.412 -7.059 1.00 90.50 90 CYS A O 1
ATOM 664 N N . VAL A 1 91 ? 14.171 0.477 -7.208 1.00 81.94 91 VAL A N 1
ATOM 665 C CA . VAL A 1 91 ? 14.086 1.734 -7.984 1.00 81.94 91 VAL A CA 1
ATOM 666 C C . VAL A 1 91 ? 14.275 3.004 -7.134 1.00 81.94 91 VAL A C 1
ATOM 668 O O . VAL A 1 91 ? 13.646 4.026 -7.404 1.00 81.94 91 VAL A O 1
ATOM 671 N N . ALA A 1 92 ? 15.124 2.964 -6.100 1.00 86.56 92 ALA A N 1
ATOM 672 C CA . ALA A 1 92 ? 15.200 4.009 -5.070 1.00 86.56 92 ALA A CA 1
ATOM 673 C C . ALA A 1 92 ? 15.387 5.425 -5.648 1.00 86.56 92 ALA A C 1
ATOM 675 O O . ALA A 1 92 ? 14.686 6.347 -5.229 1.00 86.56 92 ALA A O 1
ATOM 676 N N . TYR A 1 93 ? 16.242 5.602 -6.663 1.00 90.81 93 TYR A N 1
ATOM 677 C CA . TYR A 1 93 ? 16.457 6.918 -7.280 1.00 90.81 93 TYR A CA 1
ATOM 678 C C . TYR A 1 93 ? 15.212 7.465 -8.001 1.00 90.81 93 TYR A C 1
ATOM 680 O O . TYR A 1 93 ? 15.051 8.675 -8.104 1.00 90.81 93 TYR A O 1
ATOM 688 N N . ARG A 1 94 ? 14.287 6.621 -8.476 1.00 85.75 94 ARG A N 1
ATOM 689 C CA . ARG A 1 94 ? 13.044 7.104 -9.109 1.00 85.75 94 ARG A CA 1
ATOM 690 C C . ARG A 1 94 ? 12.029 7.626 -8.092 1.00 85.75 94 ARG A C 1
ATOM 692 O O . ARG A 1 94 ? 11.156 8.401 -8.477 1.00 85.75 94 ARG A O 1
ATOM 699 N N . GLU A 1 95 ? 12.154 7.227 -6.824 1.00 80.44 95 GLU A N 1
ATOM 700 C CA . GLU A 1 95 ? 11.200 7.556 -5.757 1.00 80.44 95 GLU A CA 1
ATOM 701 C C . GLU A 1 95 ? 11.739 8.536 -4.706 1.00 80.44 95 GLU A C 1
ATOM 703 O O . GLU A 1 95 ? 10.947 9.211 -4.054 1.00 80.44 95 GLU A O 1
ATOM 708 N N . ILE A 1 96 ? 13.062 8.638 -4.521 1.00 86.88 96 ILE A N 1
ATOM 709 C CA . ILE A 1 96 ? 13.681 9.369 -3.401 1.00 86.88 96 ILE A CA 1
ATOM 710 C C . ILE A 1 96 ? 13.201 10.822 -3.270 1.00 86.88 96 ILE A C 1
ATOM 712 O O . ILE A 1 96 ? 12.867 11.248 -2.169 1.00 86.88 96 ILE A O 1
ATOM 716 N N . LEU A 1 97 ? 13.098 11.567 -4.377 1.00 81.81 97 LEU A N 1
ATOM 717 C CA . LEU A 1 97 ? 12.677 12.975 -4.363 1.00 81.81 97 LEU A CA 1
ATOM 718 C C . LEU A 1 97 ? 11.243 13.145 -3.848 1.00 81.81 97 LEU A C 1
ATOM 720 O O . LEU A 1 97 ? 10.942 14.120 -3.162 1.00 81.81 97 LEU A O 1
ATOM 724 N N . ASP A 1 98 ? 10.366 12.198 -4.174 1.00 74.38 98 ASP A N 1
ATOM 725 C CA . ASP A 1 98 ? 8.954 12.237 -3.807 1.00 74.38 98 ASP A CA 1
ATOM 726 C C . ASP A 1 98 ? 8.741 11.664 -2.398 1.00 74.38 98 ASP A C 1
ATOM 728 O O . ASP A 1 98 ? 8.050 12.279 -1.588 1.00 74.38 98 ASP A O 1
ATOM 732 N N . ASN A 1 99 ? 9.447 10.584 -2.040 1.00 75.31 99 ASN A N 1
ATOM 733 C CA . ASN A 1 99 ? 9.467 10.049 -0.677 1.00 75.31 99 ASN A CA 1
ATOM 734 C C . ASN A 1 99 ? 10.032 11.077 0.332 1.00 75.31 99 ASN A C 1
ATOM 736 O O . ASN A 1 99 ? 9.436 11.261 1.390 1.00 75.31 99 ASN A O 1
ATOM 740 N N . ILE A 1 100 ? 11.117 11.805 0.020 1.00 75.19 100 ILE A N 1
ATOM 741 C CA . ILE A 1 100 ? 11.635 12.890 0.886 1.00 75.19 100 ILE A CA 1
ATOM 742 C C . ILE A 1 100 ? 10.613 14.030 0.995 1.00 75.19 100 ILE A C 1
ATOM 744 O O . ILE A 1 100 ? 10.385 14.543 2.090 1.00 75.19 100 ILE A O 1
ATOM 748 N N . LYS A 1 101 ? 9.982 14.418 -0.123 1.00 70.12 101 LYS A N 1
ATOM 749 C CA . LYS A 1 101 ? 8.962 15.481 -0.177 1.00 70.12 101 LYS A CA 1
ATOM 750 C C . LYS A 1 101 ? 7.749 15.179 0.708 1.00 70.12 101 LYS A C 1
ATOM 752 O O . LYS A 1 101 ? 7.231 16.107 1.326 1.00 70.12 101 LYS A O 1
ATOM 757 N N . ASP A 1 102 ? 7.317 13.919 0.750 1.00 55.81 102 ASP A N 1
ATOM 758 C CA . ASP A 1 102 ? 6.039 13.523 1.353 1.00 55.81 102 ASP A CA 1
ATOM 759 C C . ASP A 1 102 ? 6.177 12.845 2.732 1.00 55.81 102 ASP A C 1
ATOM 761 O O . ASP A 1 102 ? 5.222 12.870 3.508 1.00 55.81 102 ASP A O 1
ATOM 765 N N . LEU A 1 103 ? 7.348 12.282 3.068 1.00 62.66 103 LEU A N 1
ATOM 766 C CA . LEU A 1 103 ? 7.611 11.561 4.330 1.00 62.66 103 LEU A CA 1
ATOM 767 C C . LEU A 1 103 ? 8.804 12.100 5.141 1.00 62.66 103 LEU A C 1
ATOM 769 O O . LEU A 1 103 ? 8.959 11.740 6.309 1.00 62.66 103 LEU A O 1
ATOM 773 N N . GLY A 1 104 ? 9.655 12.939 4.545 1.00 72.56 104 GLY A N 1
ATOM 774 C CA . GLY A 1 104 ? 10.915 13.383 5.142 1.00 72.56 104 GLY A CA 1
ATOM 775 C C . GLY A 1 104 ? 12.084 12.404 4.954 1.00 72.56 104 GLY A C 1
ATOM 776 O O . GLY A 1 104 ? 11.926 11.258 4.532 1.00 72.56 104 GLY A O 1
ATOM 777 N N . GLU A 1 105 ? 13.291 12.886 5.261 1.00 87.12 105 GLU A N 1
ATOM 778 C CA . GLU A 1 105 ? 14.561 12.224 4.921 1.00 87.12 105 GLU A CA 1
ATOM 779 C C . GLU A 1 105 ? 14.754 10.856 5.607 1.00 87.12 105 GLU A C 1
ATOM 781 O O . GLU A 1 105 ? 15.102 9.888 4.934 1.00 87.12 105 GLU A O 1
ATOM 786 N N . GLU A 1 106 ? 14.453 10.740 6.910 1.00 84.56 106 GLU A N 1
ATOM 787 C CA . GLU A 1 106 ? 14.614 9.496 7.693 1.00 84.56 106 GLU A CA 1
ATOM 788 C C . GLU A 1 106 ? 13.840 8.318 7.075 1.00 84.56 106 GLU A C 1
ATOM 790 O O . GLU A 1 106 ? 14.391 7.238 6.855 1.00 84.56 106 GLU A O 1
ATOM 795 N N . GLU A 1 107 ? 12.554 8.518 6.784 1.00 79.81 107 GLU A N 1
ATOM 796 C CA . GLU A 1 107 ? 11.677 7.453 6.293 1.00 79.81 107 GLU A CA 1
ATOM 797 C C . GLU A 1 107 ? 11.917 7.158 4.806 1.00 79.81 107 GLU A C 1
ATOM 799 O O . GLU A 1 107 ? 11.880 5.996 4.400 1.00 79.81 107 GLU A O 1
ATOM 804 N N . ALA A 1 108 ? 12.271 8.166 4.001 1.00 82.94 108 ALA A N 1
ATOM 805 C CA . ALA A 1 108 ? 12.684 7.962 2.614 1.00 82.94 108 ALA A CA 1
ATOM 806 C C . ALA A 1 108 ? 13.973 7.120 2.506 1.00 82.94 108 ALA A C 1
ATOM 808 O O . ALA A 1 108 ? 14.043 6.197 1.688 1.00 82.94 108 ALA A O 1
ATOM 809 N N . VAL A 1 109 ? 14.957 7.369 3.380 1.00 92.69 109 VAL A N 1
ATOM 810 C CA . VAL A 1 109 ? 16.181 6.556 3.507 1.00 92.69 109 VAL A CA 1
ATOM 811 C C . VAL A 1 109 ? 15.862 5.125 3.950 1.00 92.69 109 VAL A C 1
ATOM 813 O O . VAL A 1 109 ? 16.420 4.178 3.387 1.00 92.69 109 VAL A O 1
ATOM 816 N N . LYS A 1 110 ? 14.935 4.927 4.901 1.00 90.94 110 LYS A N 1
ATOM 817 C CA . LYS A 1 110 ? 14.481 3.576 5.285 1.00 90.94 110 LYS A CA 1
ATOM 818 C C . LYS A 1 110 ? 13.826 2.837 4.123 1.00 90.94 110 LYS A C 1
ATOM 820 O O . LYS A 1 110 ? 14.133 1.667 3.933 1.00 90.94 110 LYS A O 1
ATOM 825 N N . ILE A 1 111 ? 12.978 3.489 3.322 1.00 86.00 111 ILE A N 1
ATOM 826 C CA . ILE A 1 111 ? 12.340 2.865 2.147 1.00 86.00 111 ILE A CA 1
ATOM 827 C C . ILE A 1 111 ? 13.397 2.415 1.129 1.00 86.00 111 ILE A C 1
ATOM 829 O O . ILE A 1 111 ? 13.365 1.266 0.684 1.00 86.00 111 ILE A O 1
ATOM 833 N N . ALA A 1 112 ? 14.367 3.280 0.812 1.00 93.00 112 ALA A N 1
ATOM 834 C CA . ALA A 1 112 ? 15.455 2.960 -0.113 1.00 93.00 112 ALA A CA 1
ATOM 835 C C . ALA A 1 112 ? 16.299 1.766 0.379 1.00 93.00 112 ALA A C 1
ATOM 837 O O . ALA A 1 112 ? 16.504 0.798 -0.359 1.00 93.00 112 ALA A O 1
ATOM 838 N N . ARG A 1 113 ? 16.726 1.787 1.651 1.00 95.75 113 ARG A N 1
ATOM 839 C CA . ARG A 1 113 ? 17.492 0.690 2.268 1.00 95.75 113 ARG A CA 1
ATOM 840 C C . ARG A 1 113 ? 16.675 -0.598 2.406 1.00 95.75 113 ARG A C 1
ATOM 842 O O . ARG A 1 113 ? 17.217 -1.673 2.173 1.00 95.75 113 ARG A O 1
ATOM 849 N N . PHE A 1 114 ? 15.382 -0.521 2.720 1.00 95.19 114 PHE A N 1
ATOM 850 C CA . PHE A 1 114 ? 14.490 -1.683 2.800 1.00 95.19 114 PHE A CA 1
ATOM 851 C C . PHE A 1 114 ? 14.365 -2.394 1.445 1.00 95.19 114 PHE A C 1
ATOM 853 O O . PHE A 1 114 ? 14.543 -3.611 1.378 1.00 95.19 114 PHE A O 1
ATOM 860 N N . GLY A 1 115 ? 14.134 -1.643 0.361 1.00 94.88 115 GLY A N 1
ATOM 861 C CA . GLY A 1 115 ? 14.035 -2.202 -0.990 1.00 94.88 115 GLY A CA 1
ATOM 862 C C . GLY A 1 115 ? 15.337 -2.853 -1.468 1.00 94.88 115 GLY A C 1
ATOM 863 O O . GLY A 1 115 ? 15.326 -3.966 -2.001 1.00 94.88 115 GLY A O 1
ATOM 864 N N . TYR A 1 116 ? 16.472 -2.198 -1.218 1.00 96.56 116 TYR A N 1
ATOM 865 C CA . TYR A 1 116 ? 17.798 -2.712 -1.562 1.00 96.56 116 TYR A CA 1
ATOM 866 C C . TYR A 1 116 ? 18.165 -3.970 -0.757 1.00 96.56 116 TYR A C 1
ATOM 868 O O . TYR A 1 116 ? 18.586 -4.981 -1.325 1.00 96.56 116 TYR A O 1
ATOM 876 N N . ASN A 1 117 ? 17.927 -3.958 0.557 1.00 96.50 117 ASN A N 1
ATOM 877 C CA . ASN A 1 117 ? 18.171 -5.118 1.414 1.00 96.50 117 ASN A CA 1
ATOM 878 C C . ASN A 1 117 ? 17.262 -6.294 1.033 1.00 96.50 117 ASN A C 1
ATOM 880 O O . ASN A 1 117 ? 17.740 -7.421 0.944 1.00 96.50 117 ASN A O 1
ATOM 884 N N . CYS A 1 118 ? 15.982 -6.054 0.724 1.00 97.06 118 CYS A N 1
ATOM 885 C CA . CYS A 1 118 ? 15.082 -7.105 0.248 1.00 97.06 118 CYS A CA 1
ATOM 886 C C . CYS A 1 118 ? 15.558 -7.716 -1.078 1.00 97.06 118 CYS A C 1
ATOM 888 O O . CYS A 1 118 ? 15.521 -8.938 -1.227 1.00 97.06 118 CYS A O 1
ATOM 890 N N . MET A 1 119 ? 16.040 -6.888 -2.013 1.00 97.12 119 MET A N 1
ATOM 891 C CA . MET A 1 119 ? 16.634 -7.327 -3.280 1.00 97.12 119 MET A CA 1
ATOM 892 C C . MET A 1 119 ? 17.831 -8.263 -3.049 1.00 97.12 119 MET A C 1
ATOM 894 O O . MET A 1 119 ? 17.853 -9.364 -3.599 1.00 97.12 119 MET A O 1
ATOM 898 N N . ARG A 1 120 ? 18.784 -7.904 -2.179 1.00 97.50 120 ARG A N 1
ATOM 899 C CA . ARG A 1 120 ? 19.952 -8.763 -1.903 1.00 97.50 120 ARG A CA 1
ATOM 900 C C . ARG A 1 120 ? 19.597 -10.006 -1.086 1.00 97.50 120 ARG A C 1
ATOM 902 O O . ARG A 1 120 ? 20.108 -11.091 -1.378 1.00 97.50 120 ARG A O 1
ATOM 909 N N . ASN A 1 121 ? 18.690 -9.884 -0.116 1.00 98.12 121 ASN A N 1
ATOM 910 C CA . ASN A 1 121 ? 18.338 -10.967 0.802 1.00 98.12 121 ASN A CA 1
ATOM 911 C C . ASN A 1 121 ? 17.609 -12.131 0.119 1.00 98.12 121 ASN A C 1
ATOM 913 O O . ASN A 1 121 ? 17.919 -13.278 0.440 1.00 98.12 121 ASN A O 1
ATOM 917 N N . VAL A 1 122 ? 16.716 -11.892 -0.856 1.00 98.19 122 VAL A N 1
ATOM 918 C CA . VAL A 1 122 ? 16.050 -13.006 -1.572 1.00 98.19 122 VAL A CA 1
ATOM 919 C C . VAL A 1 122 ? 17.058 -13.907 -2.288 1.00 98.19 122 VAL A C 1
ATOM 921 O O . VAL A 1 122 ? 16.966 -15.132 -2.210 1.00 98.19 122 VAL A O 1
ATOM 924 N N . HIS A 1 123 ? 18.077 -13.327 -2.921 1.00 98.38 123 HIS A N 1
ATOM 925 C CA . HIS A 1 123 ? 19.118 -14.108 -3.581 1.00 98.38 123 HIS A CA 1
ATOM 926 C C . HIS A 1 123 ? 20.153 -14.691 -2.609 1.00 98.38 123 HIS A C 1
ATOM 928 O O . HIS A 1 123 ? 20.697 -15.764 -2.871 1.00 98.38 123 HIS A O 1
ATOM 934 N N . ALA A 1 124 ? 20.470 -13.993 -1.513 1.00 98.44 124 ALA A N 1
ATOM 935 C CA . ALA A 1 124 ? 21.346 -14.527 -0.472 1.00 98.44 124 ALA A CA 1
ATOM 936 C C . ALA A 1 124 ? 20.740 -15.806 0.121 1.00 98.44 124 ALA A C 1
ATOM 938 O O . ALA A 1 124 ? 21.396 -16.846 0.099 1.00 98.44 124 ALA A O 1
ATOM 939 N N . PHE A 1 125 ? 19.458 -15.750 0.493 1.00 98.56 125 PHE A N 1
ATOM 940 C CA . PHE A 1 125 ? 18.679 -16.893 0.963 1.00 98.56 125 PHE A CA 1
ATOM 941 C C . PHE A 1 125 ? 18.636 -18.029 -0.071 1.00 98.56 125 PHE A C 1
ATOM 943 O O . PHE A 1 125 ? 18.832 -19.193 0.279 1.00 98.56 125 PHE A O 1
ATOM 950 N N . ALA A 1 126 ? 18.431 -17.702 -1.355 1.00 98.50 126 ALA A N 1
ATOM 951 C CA . ALA A 1 126 ? 18.427 -18.690 -2.435 1.00 98.50 126 ALA A CA 1
ATOM 952 C C . ALA A 1 126 ? 19.763 -19.443 -2.560 1.00 98.50 126 ALA A C 1
ATOM 954 O O . ALA A 1 126 ? 19.752 -20.653 -2.771 1.00 98.50 126 ALA A O 1
ATOM 955 N N . ARG A 1 127 ? 20.906 -18.754 -2.410 1.00 98.38 127 ARG A N 1
ATOM 956 C CA . ARG A 1 127 ? 22.238 -19.391 -2.401 1.00 98.38 127 ARG A CA 1
ATOM 957 C C . ARG A 1 127 ? 22.458 -20.232 -1.146 1.00 98.38 127 ARG A C 1
ATOM 959 O O . ARG A 1 127 ? 22.869 -21.379 -1.260 1.00 98.38 127 ARG A O 1
ATOM 966 N N . GLU A 1 128 ? 22.170 -19.662 0.022 1.00 98.31 128 GLU A N 1
ATOM 967 C CA . GLU A 1 128 ? 22.337 -20.287 1.341 1.00 98.31 128 GLU A CA 1
ATOM 968 C C . GLU A 1 128 ? 21.597 -21.628 1.446 1.00 98.31 128 GLU A C 1
ATOM 970 O O . GLU A 1 128 ? 22.164 -22.612 1.913 1.00 98.31 128 GLU A O 1
ATOM 975 N N . HIS A 1 129 ? 20.363 -21.685 0.939 1.00 98.31 129 HIS A N 1
ATOM 976 C CA . HIS A 1 129 ? 19.505 -22.870 0.996 1.00 98.31 129 HIS A CA 1
ATOM 977 C C . HIS A 1 129 ? 19.501 -23.688 -0.316 1.00 98.31 129 HIS A C 1
ATOM 979 O O . HIS A 1 129 ? 18.632 -24.535 -0.513 1.00 98.31 129 HIS A O 1
ATOM 985 N N . GLY A 1 130 ? 20.432 -23.431 -1.247 1.00 97.94 130 GLY A N 1
ATOM 986 C CA . GLY A 1 130 ? 20.588 -24.209 -2.488 1.00 97.94 130 GLY A CA 1
ATOM 987 C C . GLY A 1 130 ? 19.399 -24.164 -3.465 1.00 97.94 130 GLY A C 1
ATOM 988 O O . GLY A 1 130 ? 19.234 -25.069 -4.284 1.00 97.94 130 GLY A O 1
ATOM 989 N N . ILE A 1 131 ? 18.548 -23.136 -3.399 1.00 98.25 131 ILE A N 1
ATOM 990 C CA . ILE A 1 131 ? 17.290 -23.068 -4.153 1.00 98.25 131 ILE A CA 1
ATOM 991 C C . ILE A 1 131 ? 17.558 -22.758 -5.633 1.00 98.25 131 ILE A C 1
ATOM 993 O O . ILE A 1 131 ? 17.856 -21.621 -6.012 1.00 98.25 131 ILE A O 1
ATOM 997 N N . ALA A 1 132 ? 17.354 -23.760 -6.493 1.00 95.88 132 ALA A N 1
ATOM 998 C CA . ALA A 1 132 ? 17.523 -23.695 -7.948 1.00 95.88 132 ALA A CA 1
ATOM 999 C C . ALA A 1 132 ? 16.437 -22.851 -8.662 1.00 95.88 132 ALA A C 1
ATOM 1001 O O . ALA A 1 132 ? 15.636 -23.351 -9.452 1.00 95.88 132 ALA A O 1
ATOM 1002 N N . CYS A 1 133 ? 16.400 -21.546 -8.386 1.00 96.69 133 CYS A N 1
ATOM 1003 C CA . CYS A 1 133 ? 15.384 -20.603 -8.866 1.00 96.69 133 CYS A CA 1
ATOM 1004 C C . CYS A 1 133 ? 15.814 -19.721 -10.052 1.00 96.69 133 CYS A C 1
ATOM 1006 O O . CYS A 1 133 ? 15.251 -18.648 -10.243 1.00 96.69 133 CYS A O 1
ATOM 1008 N N . ASP A 1 134 ? 16.782 -20.157 -10.863 1.00 95.62 134 ASP A N 1
ATOM 1009 C CA . ASP A 1 134 ? 17.374 -19.366 -11.961 1.00 95.62 134 ASP A CA 1
ATOM 1010 C C . ASP A 1 134 ? 17.921 -17.993 -11.490 1.00 95.62 134 ASP A C 1
ATOM 1012 O O . ASP A 1 134 ? 17.822 -17.000 -12.204 1.00 95.62 134 ASP A O 1
ATOM 1016 N N . SER A 1 135 ? 18.447 -17.922 -10.260 1.00 97.19 135 SER A N 1
ATOM 1017 C CA . SER A 1 135 ? 18.870 -16.672 -9.613 1.00 97.19 135 SER A CA 1
ATOM 1018 C C . SER A 1 135 ? 20.140 -16.076 -10.229 1.00 97.19 135 SER A C 1
ATOM 1020 O O . SER A 1 135 ? 21.221 -16.652 -10.105 1.00 97.19 135 SER A O 1
ATOM 1022 N N . TRP A 1 136 ? 20.025 -14.861 -10.761 1.00 96.50 136 TRP A N 1
ATOM 1023 C CA . TRP A 1 136 ? 21.115 -14.036 -11.284 1.00 96.50 136 TRP A CA 1
ATOM 1024 C C . TRP A 1 136 ? 21.192 -12.682 -10.558 1.00 96.50 136 TRP A C 1
ATOM 1026 O O . TRP A 1 136 ? 20.167 -12.125 -10.169 1.00 96.50 136 TRP A O 1
ATOM 1036 N N . GLN A 1 137 ? 22.407 -12.159 -10.390 1.00 95.69 137 GLN A N 1
ATOM 1037 C CA . GLN A 1 137 ? 22.734 -10.902 -9.703 1.00 95.69 137 GLN A CA 1
ATOM 1038 C C . GLN A 1 137 ? 23.711 -10.117 -10.587 1.00 95.69 137 GLN A C 1
ATOM 1040 O O . GLN A 1 137 ? 24.607 -10.726 -11.177 1.00 95.69 137 GLN A O 1
ATOM 1045 N N . GLY A 1 138 ? 23.549 -8.801 -10.673 1.00 95.25 138 GLY A N 1
ATOM 1046 C CA . GLY A 1 138 ? 24.346 -7.927 -11.538 1.00 95.25 138 GLY A CA 1
ATOM 1047 C C . GLY A 1 138 ? 23.658 -6.577 -11.721 1.00 95.25 138 GLY A C 1
ATOM 1048 O O . GLY A 1 138 ? 22.796 -6.214 -10.927 1.00 95.25 138 GLY A O 1
ATOM 1049 N N . ASP A 1 139 ? 23.989 -5.840 -12.777 1.00 96.31 139 ASP A N 1
ATOM 1050 C CA . ASP A 1 139 ? 23.376 -4.528 -13.006 1.00 96.31 139 ASP A CA 1
ATOM 1051 C C . ASP A 1 139 ? 22.009 -4.635 -13.706 1.00 96.31 139 ASP A C 1
ATOM 1053 O O . ASP A 1 139 ? 21.822 -5.419 -14.645 1.00 96.31 139 ASP A O 1
ATOM 1057 N N . THR A 1 140 ? 21.064 -3.775 -13.329 1.00 97.62 140 THR A N 1
ATOM 1058 C CA . THR A 1 140 ? 19.990 -3.326 -14.231 1.00 97.62 140 THR A CA 1
ATOM 1059 C C . THR A 1 140 ? 20.449 -2.083 -14.992 1.00 97.62 140 THR A C 1
ATOM 1061 O O . THR A 1 140 ? 21.296 -1.335 -14.508 1.00 97.62 140 THR A O 1
ATOM 1064 N N . VAL A 1 141 ? 19.830 -1.811 -16.139 1.00 98.12 141 VAL A N 1
ATOM 1065 C CA . VAL A 1 141 ? 19.882 -0.525 -16.834 1.00 98.12 141 VAL A CA 1
ATOM 1066 C C . VAL A 1 141 ? 18.480 0.079 -16.969 1.00 98.12 141 VAL A C 1
ATOM 1068 O O . VAL A 1 141 ? 17.537 -0.598 -17.374 1.00 98.12 141 VAL A O 1
ATOM 1071 N N . ASP A 1 142 ? 18.346 1.355 -16.625 1.00 98.00 142 ASP A N 1
ATOM 1072 C CA . ASP A 1 142 ? 17.211 2.213 -16.958 1.00 98.00 142 ASP A CA 1
ATOM 1073 C C . ASP A 1 142 ? 17.592 3.076 -18.164 1.00 98.00 142 ASP A C 1
ATOM 1075 O O . ASP A 1 142 ? 18.358 4.032 -18.038 1.00 98.00 142 ASP A O 1
ATOM 1079 N N . VAL A 1 143 ? 17.084 2.710 -19.342 1.00 98.06 143 VAL A N 1
ATOM 1080 C CA . VAL A 1 143 ? 17.286 3.442 -20.602 1.00 98.06 143 VAL A CA 1
ATOM 1081 C C . VAL A 1 143 ? 16.224 4.530 -20.698 1.00 98.06 143 VAL A C 1
ATOM 1083 O O . VAL A 1 143 ? 15.031 4.236 -20.596 1.00 98.06 143 VAL A O 1
ATOM 1086 N N . ILE A 1 144 ? 16.634 5.784 -20.878 1.00 96.94 144 ILE A N 1
ATOM 1087 C CA . ILE A 1 144 ? 15.740 6.939 -20.749 1.00 96.94 144 ILE A CA 1
ATOM 1088 C C . ILE A 1 144 ? 15.509 7.593 -22.113 1.00 96.94 144 ILE A C 1
ATOM 1090 O O . ILE A 1 144 ? 16.454 7.936 -22.822 1.00 96.94 144 ILE A O 1
ATOM 1094 N N . TYR A 1 145 ? 14.236 7.787 -22.458 1.00 95.19 145 TYR A N 1
ATOM 1095 C CA . TYR A 1 145 ? 13.792 8.366 -23.731 1.00 95.19 145 TYR A CA 1
ATOM 1096 C C . TYR A 1 145 ? 13.132 9.745 -23.586 1.00 95.19 145 TYR A C 1
ATOM 1098 O O . TYR A 1 145 ? 12.979 10.449 -24.579 1.00 95.19 145 TYR A O 1
ATOM 1106 N N . ASP A 1 146 ? 12.761 10.151 -22.366 1.00 94.50 146 ASP A N 1
ATOM 1107 C CA . ASP A 1 146 ? 12.229 11.487 -22.081 1.00 94.50 146 ASP A CA 1
ATOM 1108 C C . ASP A 1 146 ? 13.239 12.384 -21.341 1.00 94.50 146 ASP A C 1
ATOM 1110 O O . ASP A 1 146 ? 13.923 11.979 -20.395 1.00 94.50 146 ASP A O 1
ATOM 1114 N N . GLN A 1 147 ? 13.294 13.649 -21.758 1.00 95.69 147 GLN A N 1
ATOM 1115 C CA . GLN A 1 147 ? 14.222 14.648 -21.240 1.00 95.69 147 GLN A CA 1
ATOM 1116 C C . GLN A 1 147 ? 13.866 15.095 -19.815 1.00 95.69 147 GLN A C 1
ATOM 1118 O O . GLN A 1 147 ? 14.769 15.438 -19.046 1.00 95.69 147 GLN A O 1
ATOM 1123 N N . ALA A 1 148 ? 12.585 15.100 -19.427 1.00 91.31 148 ALA A N 1
ATOM 1124 C CA . ALA A 1 148 ? 12.196 15.428 -18.057 1.00 91.31 148 ALA A CA 1
ATOM 1125 C C . ALA A 1 148 ? 12.557 14.288 -17.090 1.00 91.31 148 ALA A C 1
ATOM 1127 O O . ALA A 1 148 ? 13.093 14.569 -16.015 1.00 91.31 148 ALA A O 1
ATOM 1128 N N . GLN A 1 149 ? 12.378 13.025 -17.489 1.00 91.06 149 GLN A N 1
ATOM 1129 C CA . GLN A 1 149 ? 12.836 11.853 -16.737 1.00 91.06 149 GLN A CA 1
ATOM 1130 C C . GLN A 1 149 ? 14.367 11.808 -16.619 1.00 91.06 149 GLN A C 1
ATOM 1132 O O . GLN A 1 149 ? 14.869 11.555 -15.525 1.00 91.06 149 GLN A O 1
ATOM 1137 N N . TRP A 1 150 ? 15.125 12.141 -17.674 1.00 95.50 150 TRP A N 1
ATOM 1138 C CA . TRP A 1 150 ? 16.592 12.270 -17.595 1.00 95.50 150 TRP A CA 1
ATOM 1139 C C . TRP A 1 150 ? 17.009 13.332 -16.568 1.00 95.50 150 TRP A C 1
ATOM 1141 O O . TRP A 1 150 ? 17.795 13.076 -15.653 1.00 95.50 150 TRP A O 1
ATOM 1151 N N . ASN A 1 151 ? 16.390 14.512 -16.649 1.00 95.25 151 ASN A N 1
ATOM 1152 C CA . ASN A 1 151 ? 16.648 15.619 -15.730 1.00 95.25 151 ASN A CA 1
ATOM 1153 C C . ASN A 1 151 ? 16.172 15.324 -14.290 1.00 95.25 151 ASN A C 1
ATOM 1155 O O . ASN A 1 151 ? 16.703 15.915 -13.345 1.00 95.25 151 ASN A O 1
ATOM 1159 N N . LYS A 1 152 ? 15.179 14.440 -14.096 1.00 91.00 152 LYS A N 1
ATOM 1160 C CA . LYS A 1 152 ? 14.761 13.930 -12.777 1.00 91.00 152 LYS A CA 1
ATOM 1161 C C . LYS A 1 152 ? 15.778 12.917 -12.248 1.00 91.00 152 LYS A C 1
ATOM 1163 O O . LYS A 1 152 ? 16.183 13.042 -11.097 1.00 91.00 152 LYS A O 1
ATOM 1168 N N . ALA A 1 153 ? 16.245 11.988 -13.085 1.00 94.25 153 ALA A N 1
ATOM 1169 C CA . ALA A 1 153 ? 17.226 10.962 -12.729 1.00 94.25 153 ALA A CA 1
ATOM 1170 C C . ALA A 1 153 ? 18.525 11.564 -12.177 1.00 94.25 153 ALA A C 1
ATOM 1172 O O . ALA A 1 153 ? 18.942 11.210 -11.076 1.00 94.25 153 ALA A O 1
ATOM 1173 N N . GLN A 1 154 ? 19.111 12.535 -12.886 1.00 95.25 154 GLN A N 1
ATOM 1174 C CA . GLN A 1 154 ? 20.331 13.229 -12.452 1.00 95.25 154 GLN A CA 1
ATOM 1175 C C . GLN A 1 154 ? 20.177 13.887 -11.071 1.00 95.25 154 GLN A C 1
ATOM 1177 O O . GLN A 1 154 ? 21.032 13.727 -10.203 1.00 95.25 154 GLN A O 1
ATOM 1182 N N . LYS A 1 155 ? 19.058 14.587 -10.837 1.00 96.50 155 LYS A N 1
ATOM 1183 C CA . LYS A 1 155 ? 18.767 15.239 -9.547 1.00 96.50 155 LYS A CA 1
ATOM 1184 C C . LYS A 1 155 ? 18.524 14.235 -8.425 1.00 96.50 155 LYS A C 1
ATOM 1186 O O . LYS A 1 155 ? 18.893 14.497 -7.287 1.00 96.50 155 LYS A O 1
ATOM 1191 N N . ALA A 1 156 ? 17.879 13.117 -8.734 1.00 93.88 156 ALA A N 1
ATOM 1192 C CA . ALA A 1 156 ? 17.475 12.142 -7.737 1.00 93.88 156 ALA A CA 1
ATOM 1193 C C . ALA A 1 156 ? 18.628 11.236 -7.284 1.00 93.88 156 ALA A C 1
ATOM 1195 O O . ALA A 1 156 ? 18.711 10.921 -6.101 1.00 93.88 156 ALA A O 1
ATOM 1196 N N . VAL A 1 157 ? 19.558 10.885 -8.182 1.00 96.19 157 VAL A N 1
ATOM 1197 C CA . VAL A 1 157 ? 20.826 10.251 -7.785 1.00 96.19 157 VAL A CA 1
ATOM 1198 C C . VAL A 1 157 ? 21.644 11.212 -6.917 1.00 96.19 157 VAL A C 1
ATOM 1200 O O . VAL A 1 157 ? 22.046 10.835 -5.824 1.00 96.19 157 VAL A O 1
ATOM 1203 N N . ALA A 1 158 ? 21.796 12.479 -7.321 1.00 96.06 158 ALA A N 1
ATOM 1204 C CA . ALA A 1 158 ? 22.508 13.470 -6.506 1.00 96.06 158 ALA A CA 1
ATOM 1205 C C . ALA A 1 158 ? 21.899 13.650 -5.096 1.00 96.06 158 ALA A C 1
ATOM 1207 O O . ALA A 1 158 ? 22.636 13.816 -4.126 1.00 96.06 158 ALA A O 1
ATOM 1208 N N . GLU A 1 159 ? 20.571 13.573 -4.962 1.00 95.56 159 GLU A N 1
ATOM 1209 C CA . GLU A 1 159 ? 19.903 13.611 -3.656 1.00 95.56 159 GLU A CA 1
ATOM 1210 C C . GLU A 1 159 ? 20.097 12.311 -2.850 1.00 95.56 159 GLU A C 1
ATOM 1212 O O . GLU A 1 159 ? 20.314 12.394 -1.645 1.00 95.56 159 GLU A O 1
ATOM 1217 N N . LEU A 1 160 ? 20.098 11.123 -3.477 1.00 93.56 160 LEU A N 1
ATOM 1218 C CA . LEU A 1 160 ? 20.451 9.863 -2.793 1.00 93.56 160 LEU A CA 1
ATOM 1219 C C . LEU A 1 160 ? 21.855 9.928 -2.192 1.00 93.56 160 LEU A C 1
ATOM 1221 O O . LEU A 1 160 ? 22.025 9.643 -1.006 1.00 93.56 160 LEU A O 1
ATOM 1225 N N . ASN A 1 161 ? 22.836 10.359 -2.985 1.00 94.94 161 ASN A N 1
ATOM 1226 C CA . ASN A 1 161 ? 24.212 10.547 -2.535 1.00 94.94 161 ASN A CA 1
ATOM 1227 C C . ASN A 1 161 ? 24.286 11.548 -1.368 1.00 94.94 161 ASN A C 1
ATOM 1229 O O . ASN A 1 161 ? 24.994 11.297 -0.396 1.00 94.94 161 ASN A O 1
ATOM 1233 N N . ARG A 1 162 ? 23.490 12.631 -1.393 1.00 96.19 162 ARG A N 1
ATOM 1234 C CA . ARG A 1 162 ? 23.411 13.600 -0.283 1.00 96.19 162 ARG A CA 1
ATOM 1235 C C . ARG A 1 162 ? 22.877 12.990 1.021 1.00 96.19 162 ARG A C 1
ATOM 1237 O O . ARG A 1 162 ? 23.371 13.356 2.085 1.00 96.19 162 ARG A O 1
ATOM 1244 N N . VAL A 1 163 ? 21.856 12.129 0.965 1.00 94.81 163 VAL A N 1
ATOM 1245 C CA . VAL A 1 163 ? 21.163 11.614 2.172 1.00 94.81 163 VAL A CA 1
ATOM 1246 C C . VAL A 1 163 ? 21.725 10.296 2.710 1.00 94.81 163 VAL A C 1
ATOM 1248 O O . VAL A 1 163 ? 21.454 9.938 3.855 1.00 94.81 163 VAL A O 1
ATOM 1251 N N . LEU A 1 164 ? 22.504 9.571 1.905 1.00 92.62 164 LEU A N 1
ATOM 1252 C CA . LEU A 1 164 ? 23.151 8.314 2.294 1.00 92.62 164 LEU A CA 1
ATOM 1253 C C . LEU A 1 164 ? 24.676 8.432 2.454 1.00 92.62 164 LEU A C 1
ATOM 1255 O O . LEU A 1 164 ? 25.248 7.729 3.286 1.00 92.62 164 LEU A O 1
ATOM 1259 N N . GLY A 1 165 ? 25.317 9.317 1.683 1.00 91.56 165 GLY A N 1
ATOM 1260 C CA . GLY A 1 165 ? 26.763 9.352 1.455 1.00 91.56 165 GLY A CA 1
ATOM 1261 C C . GLY A 1 165 ? 27.172 8.575 0.196 1.00 91.56 165 GLY A C 1
ATOM 1262 O O . GLY A 1 165 ? 26.566 7.557 -0.138 1.00 91.56 165 GLY A O 1
ATOM 1263 N N . ASP A 1 166 ? 28.217 9.042 -0.496 1.00 86.12 166 ASP A N 1
ATOM 1264 C CA . ASP A 1 166 ? 28.698 8.461 -1.764 1.00 86.12 166 ASP A CA 1
ATOM 1265 C C . ASP A 1 166 ? 29.209 7.009 -1.642 1.00 86.12 166 ASP A C 1
ATOM 1267 O O . ASP A 1 166 ? 29.221 6.283 -2.633 1.00 86.12 166 ASP A O 1
ATOM 1271 N N . ASP A 1 167 ? 29.597 6.571 -0.438 1.00 90.62 167 ASP A N 1
ATOM 1272 C CA . ASP A 1 167 ? 30.049 5.200 -0.146 1.00 90.62 167 ASP A CA 1
ATOM 1273 C C . ASP A 1 167 ? 28.900 4.229 0.217 1.00 90.62 167 ASP A C 1
ATOM 1275 O O . ASP A 1 167 ? 29.133 3.028 0.386 1.00 90.62 167 ASP A O 1
ATOM 1279 N N . ASP A 1 168 ? 27.654 4.701 0.378 1.00 94.62 168 ASP A N 1
ATOM 1280 C CA . ASP A 1 168 ? 26.532 3.816 0.718 1.00 94.62 168 ASP A CA 1
ATOM 1281 C C . ASP A 1 168 ? 26.160 2.938 -0.495 1.00 94.62 168 ASP A C 1
ATOM 1283 O O . ASP A 1 168 ? 25.989 3.450 -1.608 1.00 94.62 168 ASP A O 1
ATOM 1287 N N . PRO A 1 169 ? 25.994 1.614 -0.323 1.00 93.00 169 PRO A N 1
ATOM 1288 C CA . PRO A 1 169 ? 25.677 0.712 -1.428 1.00 93.00 169 PRO A CA 1
ATOM 1289 C C . PRO A 1 169 ? 24.335 1.014 -2.127 1.00 93.00 169 PRO A C 1
ATOM 1291 O O . PRO A 1 169 ? 24.160 0.662 -3.292 1.00 93.00 169 PRO A O 1
ATOM 1294 N N . VAL A 1 170 ? 23.395 1.698 -1.465 1.00 94.06 170 VAL A N 1
ATOM 1295 C CA . VAL A 1 170 ? 22.098 2.115 -2.033 1.00 94.06 170 VAL A CA 1
ATOM 1296 C C . VAL A 1 170 ? 22.224 3.369 -2.918 1.00 94.06 170 VAL A C 1
ATOM 1298 O O . VAL A 1 170 ? 21.311 3.661 -3.695 1.00 94.06 170 VAL A O 1
ATOM 1301 N N . ALA A 1 171 ? 23.356 4.082 -2.843 1.00 94.19 171 ALA A N 1
ATOM 1302 C CA . ALA A 1 171 ? 23.691 5.271 -3.637 1.00 94.19 171 ALA A CA 1
ATOM 1303 C C . ALA A 1 171 ? 24.509 4.966 -4.918 1.00 94.19 171 ALA A C 1
ATOM 1305 O O . ALA A 1 171 ? 24.876 5.881 -5.653 1.00 94.19 171 ALA A O 1
ATOM 1306 N N . GLN A 1 172 ? 24.793 3.694 -5.224 1.00 95.38 172 GLN A N 1
ATOM 1307 C CA . GLN A 1 172 ? 25.681 3.315 -6.333 1.00 95.38 172 GLN A CA 1
ATOM 1308 C C . GLN A 1 172 ? 24.962 3.296 -7.696 1.00 95.38 172 GLN A C 1
ATOM 1310 O O . GLN A 1 172 ? 24.446 2.264 -8.129 1.00 95.38 172 GLN A O 1
ATOM 1315 N N . TYR A 1 173 ? 24.967 4.434 -8.400 1.00 96.38 173 TYR A N 1
ATOM 1316 C CA . TYR A 1 173 ? 24.428 4.578 -9.762 1.00 96.38 173 TYR A CA 1
ATOM 1317 C C . TYR A 1 173 ? 25.493 5.099 -10.728 1.00 96.38 173 TYR A C 1
ATOM 1319 O O . TYR A 1 173 ? 26.145 6.108 -10.461 1.00 96.38 173 TYR A O 1
ATOM 1327 N N . LYS A 1 174 ? 25.613 4.473 -11.905 1.00 97.06 174 LYS A N 1
ATOM 1328 C CA . LYS A 1 174 ? 26.401 5.005 -13.025 1.00 97.06 174 LYS A CA 1
ATOM 1329 C C . LYS A 1 174 ? 25.488 5.536 -14.134 1.00 97.06 174 LYS A C 1
ATOM 1331 O O . LYS A 1 174 ? 24.637 4.809 -14.640 1.00 97.06 174 LYS A O 1
ATOM 1336 N N . PHE A 1 175 ? 25.742 6.768 -14.572 1.00 97.81 175 PHE A N 1
ATOM 1337 C CA . PHE A 1 175 ? 25.201 7.316 -15.817 1.00 97.81 175 PHE A CA 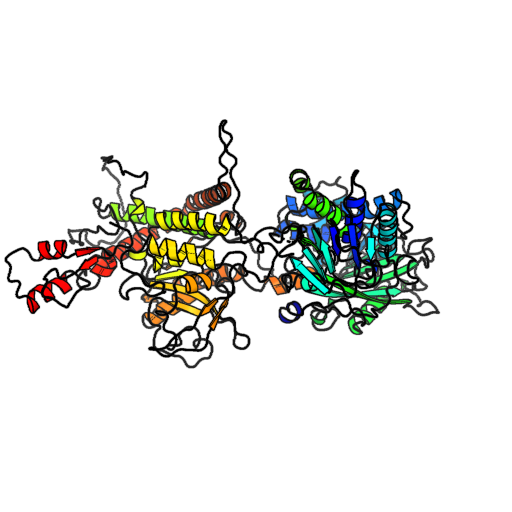1
ATOM 1338 C C . PHE A 1 175 ? 26.027 6.879 -17.035 1.00 97.81 175 PHE A C 1
ATOM 1340 O O . PHE A 1 175 ? 27.243 6.702 -16.941 1.00 97.81 175 PHE A O 1
ATOM 1347 N N . TRP A 1 176 ? 25.348 6.758 -18.171 1.00 98.06 176 TRP A N 1
ATOM 1348 C CA . TRP A 1 176 ? 25.909 6.559 -19.507 1.00 98.06 176 TRP A CA 1
ATOM 1349 C C . TRP A 1 176 ? 25.268 7.589 -20.440 1.00 98.06 176 TRP A C 1
ATOM 1351 O O . TRP A 1 176 ? 24.056 7.818 -20.337 1.00 98.06 176 TRP A O 1
ATOM 1361 N N . ASP A 1 177 ? 26.043 8.214 -21.325 1.00 96.94 177 ASP A N 1
ATOM 1362 C CA . ASP A 1 177 ? 25.477 9.105 -22.349 1.00 96.94 177 ASP A CA 1
ATOM 1363 C C . ASP A 1 177 ? 24.741 8.324 -23.457 1.00 96.94 177 ASP A C 1
ATOM 1365 O O . ASP A 1 177 ? 24.658 7.096 -23.418 1.00 96.94 177 ASP A O 1
ATOM 1369 N N . ALA A 1 178 ? 24.148 9.030 -24.423 1.00 96.25 178 ALA A N 1
ATOM 1370 C CA . ALA A 1 178 ? 23.386 8.406 -25.502 1.00 96.25 178 ALA A CA 1
ATOM 1371 C C . ALA A 1 178 ? 24.237 7.477 -26.395 1.00 96.25 178 ALA A C 1
ATOM 1373 O O . ALA A 1 178 ? 23.783 6.381 -26.718 1.00 96.25 178 ALA A O 1
ATOM 1374 N N . GLU A 1 179 ? 25.472 7.855 -26.759 1.00 96.19 179 GLU A N 1
ATOM 1375 C CA . GLU A 1 179 ? 26.337 7.012 -27.602 1.00 96.19 179 GLU A CA 1
ATOM 1376 C C . GLU A 1 179 ? 26.823 5.789 -26.814 1.00 96.19 179 GLU A C 1
ATOM 1378 O O . GLU A 1 179 ? 26.762 4.659 -27.310 1.00 96.19 179 GLU A O 1
ATOM 1383 N N . GLU A 1 180 ? 27.247 5.986 -25.561 1.00 96.38 180 GLU A N 1
ATOM 1384 C CA . GLU A 1 180 ? 27.585 4.887 -24.654 1.00 96.38 180 GLU A CA 1
ATOM 1385 C C . GLU A 1 180 ? 26.407 3.917 -24.479 1.00 96.38 180 GLU A C 1
ATOM 1387 O O . GLU A 1 180 ? 26.599 2.698 -24.524 1.00 96.38 180 GLU A O 1
ATOM 1392 N N . ALA A 1 181 ? 25.194 4.440 -24.280 1.00 96.06 181 ALA A N 1
ATOM 1393 C CA . ALA A 1 181 ? 24.009 3.642 -23.996 1.00 96.06 181 ALA A CA 1
ATOM 1394 C C . ALA A 1 181 ? 23.507 2.866 -25.223 1.00 96.06 181 ALA A C 1
ATOM 1396 O O . ALA A 1 181 ? 23.258 1.662 -25.104 1.00 96.06 181 ALA A O 1
ATOM 1397 N N . GLU A 1 182 ? 23.427 3.494 -26.402 1.00 94.62 182 GLU A N 1
ATOM 1398 C CA . GLU A 1 182 ? 23.094 2.796 -27.652 1.00 94.62 182 GLU A CA 1
ATOM 1399 C C . GLU A 1 182 ? 24.089 1.662 -27.928 1.00 94.62 182 GLU A C 1
ATOM 1401 O O . GLU A 1 182 ? 23.695 0.524 -28.190 1.00 94.62 182 GLU A O 1
ATOM 1406 N N . LYS A 1 183 ? 25.389 1.950 -27.806 1.00 93.69 183 LYS A N 1
ATOM 1407 C CA . LYS A 1 183 ? 26.477 1.014 -28.110 1.00 93.69 183 LYS A CA 1
ATOM 1408 C C . LYS A 1 183 ? 26.587 -0.137 -27.113 1.00 93.69 183 LYS A C 1
ATOM 1410 O O . LYS A 1 183 ? 26.886 -1.259 -27.519 1.00 93.69 183 LYS A O 1
ATOM 1415 N N . LYS A 1 184 ? 26.385 0.121 -25.815 1.00 95.12 184 LYS A N 1
ATOM 1416 C CA . LYS A 1 184 ? 26.516 -0.894 -24.755 1.00 95.12 184 LYS A CA 1
ATOM 1417 C C . LYS A 1 184 ? 25.240 -1.710 -24.558 1.00 95.12 184 LYS A C 1
ATOM 1419 O O . LYS A 1 184 ? 25.329 -2.912 -24.319 1.00 95.12 184 LYS A O 1
ATOM 1424 N N . PHE A 1 185 ? 24.074 -1.070 -24.611 1.00 95.69 185 PHE A N 1
ATOM 1425 C CA . PHE A 1 185 ? 22.797 -1.694 -24.252 1.00 95.69 185 PHE A CA 1
ATOM 1426 C C . PHE A 1 185 ? 21.908 -2.014 -25.461 1.00 95.69 185 PHE A C 1
ATOM 1428 O O . PHE A 1 185 ? 20.864 -2.637 -25.270 1.00 95.69 185 PHE A O 1
ATOM 1435 N N . LEU A 1 186 ? 22.335 -1.660 -26.682 1.00 94.69 186 LEU A N 1
ATOM 1436 C CA . LEU A 1 186 ? 21.659 -1.908 -27.968 1.00 94.69 186 LEU A CA 1
ATOM 1437 C C . LEU A 1 186 ? 20.315 -1.174 -28.149 1.00 94.69 186 LEU A C 1
ATOM 1439 O O . LEU A 1 186 ? 19.574 -1.476 -29.086 1.00 94.69 186 LEU A O 1
ATOM 1443 N N . ALA A 1 187 ? 20.003 -0.212 -27.279 1.00 86.88 187 ALA A N 1
ATOM 1444 C CA . ALA A 1 187 ? 18.716 0.476 -27.225 1.00 86.88 187 ALA A CA 1
ATOM 1445 C C . ALA A 1 187 ? 18.766 1.817 -27.981 1.00 86.88 187 ALA A C 1
ATOM 1447 O O . ALA A 1 187 ? 19.241 2.819 -27.451 1.00 86.88 187 ALA A O 1
ATOM 1448 N N . GLN A 1 188 ? 18.303 1.813 -29.235 1.00 87.56 188 GLN A N 1
ATOM 1449 C CA . GLN A 1 188 ? 18.419 2.940 -30.175 1.00 87.56 188 GLN A CA 1
ATOM 1450 C C . GLN A 1 188 ? 17.481 4.103 -29.809 1.00 87.56 188 GLN A C 1
ATOM 1452 O O . GLN A 1 188 ? 16.373 3.876 -29.324 1.00 87.56 188 GLN A O 1
ATOM 1457 N N . GLY A 1 189 ? 17.898 5.342 -30.083 1.00 90.06 189 GLY A N 1
ATOM 1458 C CA . GLY A 1 189 ? 17.104 6.563 -29.916 1.00 90.06 189 GLY A CA 1
ATOM 1459 C C . GLY A 1 189 ? 16.949 7.052 -28.472 1.00 90.06 189 GLY A C 1
ATOM 1460 O O . GLY A 1 189 ? 16.008 7.792 -28.190 1.00 90.06 189 GLY A O 1
ATOM 1461 N N . CYS A 1 190 ? 17.815 6.621 -27.551 1.00 95.25 190 CYS A N 1
ATOM 1462 C CA . CYS A 1 190 ? 17.769 7.047 -26.150 1.00 95.25 190 CYS A CA 1
ATOM 1463 C C . CYS A 1 190 ? 18.523 8.369 -25.902 1.00 95.25 190 CYS A C 1
ATOM 1465 O O . CYS A 1 190 ? 19.364 8.791 -26.692 1.00 95.25 190 CYS A O 1
ATOM 1467 N N . LEU A 1 191 ? 18.233 9.021 -24.773 1.00 96.75 191 LEU A N 1
ATOM 1468 C CA . LEU A 1 191 ? 18.934 10.229 -24.307 1.00 96.75 191 LEU A CA 1
ATOM 1469 C C . LEU A 1 191 ? 20.131 9.908 -23.391 1.00 96.75 191 LEU A C 1
ATOM 1471 O O . LEU A 1 191 ? 20.871 10.808 -22.999 1.00 96.75 191 LEU A O 1
ATOM 1475 N N . GLY A 1 192 ? 20.291 8.634 -23.032 1.00 97.44 192 GLY A N 1
ATOM 1476 C CA . GLY A 1 192 ? 21.251 8.123 -22.059 1.00 97.44 192 GLY A CA 1
ATOM 1477 C C . GLY A 1 192 ? 20.633 7.023 -21.194 1.00 97.44 192 GLY A C 1
ATOM 1478 O O . GLY A 1 192 ? 19.459 6.661 -21.345 1.00 97.44 192 GLY A O 1
ATOM 1479 N N . ALA A 1 193 ? 21.420 6.484 -20.265 1.00 98.12 193 ALA A N 1
ATOM 1480 C CA . ALA A 1 193 ? 20.971 5.428 -19.360 1.00 98.12 193 ALA A CA 1
ATOM 1481 C C . ALA A 1 193 ? 21.566 5.531 -17.945 1.00 98.12 193 ALA A C 1
ATOM 1483 O O . ALA A 1 193 ? 22.596 6.171 -17.731 1.00 98.12 193 ALA A O 1
ATOM 1484 N N . VAL A 1 194 ? 20.934 4.861 -16.978 1.00 98.19 194 VAL A N 1
ATOM 1485 C CA . VAL A 1 194 ? 21.404 4.731 -15.586 1.00 98.19 194 VAL A CA 1
ATOM 1486 C C . VAL A 1 194 ? 21.525 3.249 -15.231 1.00 98.19 194 VAL A C 1
ATOM 1488 O O . VAL A 1 194 ? 20.552 2.519 -15.387 1.00 98.19 194 VAL A O 1
ATOM 1491 N N . SER A 1 195 ? 22.679 2.783 -14.746 1.00 97.88 195 SER A N 1
ATOM 1492 C CA . SER A 1 195 ? 22.876 1.390 -14.306 1.00 97.88 195 SER A CA 1
ATOM 1493 C C . SER A 1 195 ? 23.263 1.273 -12.834 1.00 97.88 195 SER A C 1
ATOM 1495 O O . SER A 1 195 ? 24.011 2.111 -12.329 1.00 97.88 195 SER A O 1
ATOM 1497 N N . TYR A 1 196 ? 22.756 0.237 -12.163 1.00 97.44 196 TYR A N 1
ATOM 1498 C CA . TYR A 1 196 ? 22.890 0.012 -10.716 1.00 97.44 196 TYR A CA 1
ATOM 1499 C C . TYR A 1 196 ? 22.569 -1.444 -10.331 1.00 97.44 196 TYR A C 1
ATOM 1501 O O . TYR A 1 196 ? 21.989 -2.179 -11.133 1.00 97.44 196 TYR A O 1
ATOM 1509 N N . GLU A 1 197 ? 22.922 -1.859 -9.108 1.00 97.44 197 GLU A N 1
ATOM 1510 C CA . GLU A 1 197 ? 22.757 -3.244 -8.632 1.00 97.44 197 GLU A CA 1
ATOM 1511 C C . GLU A 1 197 ? 21.285 -3.699 -8.608 1.00 97.44 197 GLU A C 1
ATOM 1513 O O . GLU A 1 197 ? 20.392 -3.024 -8.085 1.00 97.44 197 GLU A O 1
ATOM 1518 N N . ALA A 1 198 ? 21.044 -4.890 -9.152 1.00 96.81 198 ALA A N 1
ATOM 1519 C CA . ALA A 1 198 ? 19.762 -5.577 -9.184 1.00 96.81 198 ALA A CA 1
ATOM 1520 C C . ALA A 1 198 ? 19.971 -7.099 -9.356 1.00 96.81 198 ALA A C 1
ATOM 1522 O O . ALA A 1 198 ? 21.059 -7.657 -9.181 1.00 96.81 198 ALA A O 1
ATOM 1523 N N . GLY A 1 199 ? 18.913 -7.797 -9.753 1.00 96.31 199 GLY A N 1
ATOM 1524 C CA . GLY A 1 199 ? 18.998 -9.169 -10.220 1.00 96.31 199 GLY A CA 1
ATOM 1525 C C . GLY A 1 199 ? 17.739 -9.629 -10.940 1.00 96.31 199 GLY A C 1
ATOM 1526 O O . GLY A 1 199 ? 16.832 -8.852 -11.259 1.00 96.31 199 GLY A O 1
ATOM 1527 N N . SER A 1 200 ? 17.674 -10.933 -11.178 1.00 96.94 200 SER A N 1
ATOM 1528 C CA . SER A 1 200 ? 16.424 -11.604 -11.519 1.00 96.94 200 SER A CA 1
ATOM 1529 C C . SER A 1 200 ? 16.393 -13.031 -10.988 1.00 96.94 200 SER A C 1
ATOM 1531 O O . SER A 1 200 ? 17.431 -13.678 -10.834 1.00 96.94 200 SER A O 1
ATOM 1533 N N . LEU A 1 201 ? 15.197 -13.529 -10.685 1.00 97.38 201 LEU A N 1
ATOM 1534 C CA . LEU A 1 201 ? 14.976 -14.934 -10.357 1.00 97.38 201 LEU A CA 1
ATOM 1535 C C . LEU A 1 201 ? 13.569 -15.376 -10.765 1.00 97.38 201 LEU A C 1
ATOM 1537 O O . LEU A 1 201 ? 12.633 -14.579 -10.854 1.00 97.38 201 LEU A O 1
ATOM 1541 N N . SER A 1 202 ? 13.394 -16.676 -10.978 1.00 97.31 202 SER A N 1
ATOM 1542 C CA . SER A 1 202 ? 12.074 -17.277 -11.139 1.00 97.31 202 SER A CA 1
ATOM 1543 C C . SER A 1 202 ? 11.365 -17.301 -9.781 1.00 97.31 202 SER A C 1
ATOM 1545 O O . SER A 1 202 ? 11.486 -18.265 -9.019 1.00 97.31 202 SER A O 1
ATOM 1547 N N . ALA A 1 203 ? 10.577 -16.264 -9.502 1.00 96.88 203 ALA A N 1
ATOM 1548 C CA . ALA A 1 203 ? 9.844 -16.077 -8.247 1.00 96.88 203 ALA A CA 1
ATOM 1549 C C . ALA A 1 203 ? 8.962 -17.281 -7.856 1.00 96.88 203 ALA A C 1
ATOM 1551 O O . ALA A 1 203 ? 8.866 -17.618 -6.677 1.00 96.88 203 ALA A O 1
ATOM 1552 N N . TYR A 1 204 ? 8.396 -17.987 -8.842 1.00 97.88 204 TYR A N 1
ATOM 1553 C CA . TYR A 1 204 ? 7.705 -19.264 -8.637 1.00 97.88 204 TYR A CA 1
ATOM 1554 C C . TYR A 1 204 ? 8.634 -20.331 -8.028 1.00 97.88 204 TYR A C 1
ATOM 1556 O O . TYR A 1 204 ? 8.423 -20.743 -6.891 1.00 97.88 204 TYR A O 1
ATOM 1564 N N . LYS A 1 205 ? 9.704 -20.725 -8.739 1.00 97.94 205 LYS A N 1
ATOM 1565 C CA . LYS A 1 205 ? 10.728 -21.675 -8.254 1.00 97.94 205 LYS A CA 1
ATOM 1566 C C . LYS A 1 205 ? 11.312 -21.293 -6.886 1.00 97.94 205 LYS A C 1
ATOM 1568 O O . LYS A 1 205 ? 11.524 -22.174 -6.061 1.00 97.94 205 LYS A O 1
ATOM 1573 N N . PHE A 1 206 ? 11.557 -20.003 -6.637 1.00 98.62 206 PHE A N 1
ATOM 1574 C CA . PHE A 1 206 ? 12.074 -19.519 -5.352 1.00 98.62 206 PHE A CA 1
ATOM 1575 C C . PHE A 1 206 ? 11.113 -19.839 -4.198 1.00 98.62 206 PHE A C 1
ATOM 1577 O O . PHE A 1 206 ? 11.508 -20.467 -3.218 1.00 98.62 206 PHE A O 1
ATOM 1584 N N . VAL A 1 207 ? 9.830 -19.505 -4.353 1.00 98.56 207 VAL A N 1
ATOM 1585 C CA . VAL A 1 207 ? 8.794 -19.801 -3.350 1.00 98.56 207 VAL A CA 1
ATOM 1586 C C . VAL A 1 207 ? 8.512 -21.297 -3.228 1.00 98.56 207 VAL A C 1
ATOM 1588 O O . VAL A 1 207 ? 8.310 -21.773 -2.118 1.00 98.56 207 VAL A O 1
ATOM 1591 N N . ILE A 1 208 ? 8.567 -22.062 -4.321 1.00 98.56 208 ILE A N 1
ATOM 1592 C CA . ILE A 1 208 ? 8.494 -23.532 -4.282 1.00 98.56 208 ILE A CA 1
ATOM 1593 C C . ILE A 1 208 ? 9.643 -24.122 -3.441 1.00 98.56 208 ILE A C 1
ATOM 1595 O O . ILE A 1 208 ? 9.406 -25.052 -2.673 1.00 98.56 208 ILE A O 1
ATOM 1599 N N . GLY A 1 209 ? 10.854 -23.559 -3.522 1.00 98.62 209 GLY A N 1
ATOM 1600 C CA . GLY A 1 209 ? 11.978 -23.937 -2.659 1.00 98.62 209 GLY A CA 1
ATOM 1601 C C . GLY A 1 209 ? 11.731 -23.628 -1.181 1.00 98.62 209 GLY A C 1
ATOM 1602 O O . GLY A 1 209 ? 11.918 -24.497 -0.335 1.00 98.62 209 GLY A O 1
ATOM 1603 N N . ILE A 1 210 ? 11.235 -22.428 -0.858 1.00 98.69 210 ILE A N 1
ATOM 1604 C CA . ILE A 1 210 ? 10.891 -22.070 0.531 1.00 98.69 210 ILE A CA 1
ATOM 1605 C C . ILE A 1 210 ? 9.740 -22.947 1.062 1.00 98.69 210 ILE A C 1
ATOM 1607 O O . ILE A 1 210 ? 9.769 -23.347 2.223 1.00 98.69 210 ILE A O 1
ATOM 1611 N N . LEU A 1 211 ? 8.758 -23.308 0.225 1.00 98.69 211 LEU A N 1
ATOM 1612 C CA . LEU A 1 211 ? 7.697 -24.252 0.598 1.00 98.69 211 LEU A CA 1
ATOM 1613 C C . LEU A 1 211 ? 8.251 -25.645 0.914 1.00 98.69 211 LEU A C 1
ATOM 1615 O O . LEU A 1 211 ? 7.806 -26.236 1.891 1.00 98.69 211 LEU A O 1
ATOM 1619 N N . ALA A 1 212 ? 9.227 -26.159 0.156 1.00 98.62 212 ALA A N 1
ATOM 1620 C CA . ALA A 1 212 ? 9.883 -27.430 0.479 1.00 98.62 212 ALA A CA 1
ATOM 1621 C C . ALA A 1 212 ? 10.562 -27.379 1.862 1.00 98.62 212 ALA A C 1
ATOM 1623 O O . ALA A 1 212 ? 10.266 -28.202 2.726 1.00 98.62 212 ALA A O 1
ATOM 1624 N N . LEU A 1 213 ? 11.358 -26.336 2.116 1.00 98.62 213 LEU A N 1
ATOM 1625 C CA . LEU A 1 213 ? 12.041 -26.112 3.398 1.00 98.62 213 LEU A CA 1
ATOM 1626 C C . LEU A 1 213 ? 11.068 -25.898 4.576 1.00 98.62 213 LEU A C 1
ATOM 1628 O O . LEU A 1 213 ? 11.392 -26.205 5.721 1.00 98.62 213 LEU A O 1
ATOM 1632 N N . ALA A 1 214 ? 9.872 -25.361 4.320 1.00 98.56 214 ALA A N 1
ATOM 1633 C CA . ALA A 1 214 ? 8.818 -25.220 5.325 1.00 98.56 214 ALA A CA 1
ATOM 1634 C C . ALA A 1 214 ? 8.060 -26.541 5.568 1.00 98.56 214 ALA A C 1
ATOM 1636 O O . ALA A 1 214 ? 7.718 -26.842 6.711 1.00 98.56 214 ALA A O 1
ATOM 1637 N N . LEU A 1 215 ? 7.833 -27.354 4.529 1.00 98.62 215 LEU A N 1
ATOM 1638 C CA . LEU A 1 215 ? 7.259 -28.704 4.641 1.00 98.62 215 LEU A CA 1
ATOM 1639 C C . LEU A 1 215 ? 8.167 -29.627 5.467 1.00 98.62 215 LEU A C 1
ATOM 1641 O O . LEU A 1 215 ? 7.676 -30.323 6.353 1.00 98.62 215 LEU A O 1
ATOM 1645 N N . GLU A 1 216 ? 9.486 -29.560 5.263 1.00 97.94 216 GLU A N 1
ATOM 1646 C CA . GLU A 1 216 ? 10.494 -30.254 6.087 1.00 97.94 216 GLU A CA 1
ATOM 1647 C C . GLU A 1 216 ? 10.445 -29.851 7.572 1.00 97.94 216 GLU A C 1
ATOM 1649 O O . GLU A 1 216 ? 10.784 -30.648 8.445 1.00 97.94 216 GLU A O 1
ATOM 1654 N N . LYS A 1 217 ? 9.970 -28.634 7.873 1.00 98.12 217 LYS A N 1
ATOM 1655 C CA . LYS A 1 217 ? 9.761 -28.110 9.234 1.00 98.12 217 LYS A CA 1
ATOM 1656 C C . LYS A 1 217 ? 8.326 -28.299 9.757 1.00 98.12 217 LYS A C 1
ATOM 1658 O O . LYS A 1 217 ? 7.983 -27.748 10.798 1.00 98.12 217 LYS A O 1
ATOM 1663 N N . GLY A 1 218 ? 7.486 -29.075 9.066 1.00 97.88 218 GLY A N 1
ATOM 1664 C CA . GLY A 1 218 ? 6.138 -29.432 9.527 1.00 97.88 218 GLY A CA 1
ATOM 1665 C C . GLY A 1 218 ? 4.998 -28.518 9.062 1.00 97.88 218 GLY A C 1
ATOM 1666 O O . GLY A 1 218 ? 3.922 -28.553 9.658 1.00 97.88 218 GLY A O 1
ATOM 1667 N N . LEU A 1 219 ? 5.185 -27.717 8.005 1.00 98.69 219 LEU A N 1
ATOM 1668 C CA . LEU A 1 219 ? 4.097 -26.942 7.396 1.00 98.69 219 LEU A CA 1
ATOM 1669 C C . LEU A 1 219 ? 2.942 -27.849 6.933 1.00 98.69 219 LEU A C 1
ATOM 1671 O O . LEU A 1 219 ? 3.143 -28.779 6.151 1.00 98.69 219 LEU A O 1
ATOM 1675 N N . ASN A 1 220 ? 1.705 -27.508 7.299 1.00 98.69 220 ASN A N 1
ATOM 1676 C CA . ASN A 1 220 ? 0.527 -28.020 6.605 1.00 98.69 220 ASN A CA 1
ATOM 1677 C C . ASN A 1 220 ? 0.194 -27.079 5.433 1.00 98.69 220 ASN A C 1
ATOM 1679 O O . ASN A 1 220 ? -0.235 -25.948 5.646 1.00 98.69 220 ASN A O 1
ATOM 1683 N N . LEU A 1 221 ? 0.420 -27.515 4.195 1.00 98.75 221 LEU A N 1
ATOM 1684 C CA . LEU A 1 221 ? 0.062 -26.786 2.978 1.00 98.75 221 LEU A CA 1
ATOM 1685 C C . LEU A 1 221 ? -1.197 -27.415 2.381 1.00 98.75 221 LEU A C 1
ATOM 1687 O O . LEU A 1 221 ? -1.283 -28.634 2.238 1.00 98.75 221 LEU A O 1
ATOM 1691 N N . GLN A 1 222 ? -2.181 -26.588 2.035 1.00 98.69 222 GLN A N 1
ATOM 1692 C CA . GLN A 1 222 ? -3.452 -27.024 1.461 1.00 98.69 222 GLN A CA 1
ATOM 1693 C C . GLN A 1 222 ? -3.786 -26.166 0.240 1.00 98.69 222 GLN A C 1
ATOM 1695 O O . GLN A 1 222 ? -4.388 -25.095 0.343 1.00 98.69 222 GLN A O 1
ATOM 1700 N N . THR A 1 223 ? -3.368 -26.651 -0.927 1.00 98.38 223 THR A N 1
ATOM 1701 C CA . THR A 1 223 ? -3.755 -26.096 -2.233 1.00 98.38 223 THR A CA 1
ATOM 1702 C C . THR A 1 223 ? -5.188 -26.487 -2.604 1.00 98.38 223 THR A C 1
ATOM 1704 O O . THR A 1 223 ? -5.812 -27.321 -1.938 1.00 98.38 223 THR A O 1
ATOM 1707 N N . GLU A 1 224 ? -5.741 -25.846 -3.637 1.00 97.38 224 GLU A N 1
ATOM 1708 C CA . GLU A 1 224 ? -7.121 -26.033 -4.120 1.00 97.38 224 GLU A CA 1
ATOM 1709 C C . GLU A 1 224 ? -8.179 -25.848 -3.009 1.00 97.38 224 GLU A C 1
ATOM 1711 O O . GLU A 1 224 ? -9.266 -26.426 -3.040 1.00 97.38 224 GLU A O 1
ATOM 1716 N N . THR A 1 225 ? -7.845 -25.049 -1.991 1.00 98.25 225 THR A N 1
ATOM 1717 C CA . THR A 1 225 ? -8.610 -24.877 -0.751 1.00 98.25 225 THR A CA 1
ATOM 1718 C C . THR A 1 225 ? -8.829 -23.384 -0.495 1.00 98.25 225 THR A C 1
ATOM 1720 O O . THR A 1 225 ? -8.161 -22.782 0.349 1.00 98.25 225 THR A O 1
ATOM 1723 N N . PRO A 1 226 ? -9.745 -22.739 -1.242 1.00 98.12 226 PRO A N 1
ATOM 1724 C CA . PRO A 1 226 ? -10.041 -21.328 -1.051 1.00 98.12 226 PRO A CA 1
ATOM 1725 C C . PRO A 1 226 ? -10.664 -21.087 0.327 1.00 98.12 226 PRO A C 1
ATOM 1727 O O . PRO A 1 226 ? -11.679 -21.688 0.680 1.00 98.12 226 PRO A O 1
ATOM 1730 N N . ALA A 1 227 ? -10.092 -20.148 1.079 1.00 98.50 227 ALA A N 1
ATOM 1731 C CA . ALA A 1 227 ? -10.806 -19.507 2.171 1.00 98.50 227 ALA A CA 1
ATOM 1732 C C . ALA A 1 227 ? -11.949 -18.672 1.573 1.00 98.50 227 ALA A C 1
ATOM 1734 O O . ALA A 1 227 ? -11.711 -17.766 0.776 1.00 98.50 227 ALA A O 1
ATOM 1735 N N . LEU A 1 228 ? -13.187 -19.002 1.934 1.00 97.88 228 LEU A N 1
ATOM 1736 C CA . LEU A 1 228 ? -14.403 -18.333 1.463 1.00 97.88 228 LEU A CA 1
ATOM 1737 C C . LEU A 1 228 ? -14.745 -17.124 2.339 1.00 97.88 228 LEU A C 1
ATOM 1739 O O . LEU A 1 228 ? -15.326 -16.147 1.872 1.00 97.88 228 LEU A O 1
ATOM 1743 N N . ARG A 1 229 ? -14.430 -17.220 3.635 1.00 95.69 229 ARG A N 1
ATOM 1744 C CA . ARG A 1 229 ? -14.773 -16.227 4.653 1.00 95.69 229 ARG A CA 1
ATOM 1745 C C . ARG A 1 229 ? -13.913 -16.406 5.901 1.00 95.69 229 ARG A C 1
ATOM 1747 O O . ARG A 1 229 ? -13.541 -17.526 6.244 1.00 95.69 229 ARG A O 1
ATOM 1754 N N . ILE A 1 230 ? -13.677 -15.304 6.611 1.00 94.69 230 ILE A N 1
ATOM 1755 C CA . ILE A 1 230 ? -13.207 -15.305 8.002 1.00 94.69 230 ILE A CA 1
ATOM 1756 C C . ILE A 1 230 ? -14.279 -14.703 8.921 1.00 94.69 230 ILE A C 1
ATOM 1758 O O . ILE A 1 230 ? -15.060 -13.839 8.504 1.00 94.69 230 ILE A O 1
ATOM 1762 N N . ARG A 1 231 ? -14.322 -15.143 10.179 1.00 91.69 231 ARG A N 1
ATOM 1763 C CA . ARG A 1 231 ? -15.113 -14.528 11.260 1.00 91.69 231 ARG A CA 1
ATOM 1764 C C . ARG A 1 231 ? -14.461 -14.790 12.615 1.00 91.69 231 ARG A C 1
ATOM 1766 O O . ARG A 1 231 ? -13.753 -15.780 12.763 1.00 91.69 231 ARG A O 1
ATOM 1773 N N . LYS A 1 232 ? -14.730 -13.941 13.607 1.00 88.25 232 LYS A N 1
ATOM 1774 C CA . LYS A 1 232 ? -14.363 -14.226 15.002 1.00 88.25 232 LYS A CA 1
ATOM 1775 C C . LYS A 1 232 ? -15.139 -15.445 15.518 1.00 88.25 232 LYS A C 1
ATOM 1777 O O . LYS A 1 232 ? -16.275 -15.680 15.093 1.00 88.25 232 LYS A O 1
ATOM 1782 N N . CYS A 1 233 ? -14.532 -16.217 16.414 1.00 80.12 233 CYS A N 1
ATOM 1783 C CA . CYS A 1 233 ? -15.229 -17.270 17.144 1.00 80.12 233 CYS A CA 1
ATOM 1784 C C . CYS A 1 233 ? -15.950 -16.661 18.357 1.00 80.12 233 CYS A C 1
ATOM 1786 O O . CYS A 1 233 ? -15.328 -16.005 19.186 1.00 80.12 233 CYS A O 1
ATOM 1788 N N . GLU A 1 234 ? -17.268 -16.850 18.456 1.00 68.88 234 GLU A N 1
ATOM 1789 C CA . GLU A 1 234 ? -18.088 -16.255 19.528 1.00 68.88 234 GLU A CA 1
ATOM 1790 C C . GLU A 1 234 ? -18.042 -17.062 20.842 1.00 68.88 234 GLU A C 1
ATOM 1792 O O . GLU A 1 234 ? -18.481 -16.572 21.880 1.00 68.88 234 GLU A O 1
ATOM 1797 N N . SER A 1 235 ? -17.517 -18.294 20.806 1.00 57.84 235 SER A N 1
ATOM 1798 C CA . SER A 1 235 ? -17.582 -19.256 21.918 1.00 57.84 235 SER A CA 1
ATOM 1799 C C . SER A 1 235 ? -16.355 -20.172 22.060 1.00 57.84 235 SER A C 1
ATOM 1801 O O . SER A 1 235 ? -16.420 -21.151 22.800 1.00 57.84 235 SER A O 1
ATOM 1803 N N . GLY A 1 236 ? -15.270 -19.915 21.323 1.00 53.16 236 GLY A N 1
ATOM 1804 C CA . GLY A 1 236 ? -14.098 -20.796 21.236 1.00 53.16 236 GLY A CA 1
ATOM 1805 C C . GLY A 1 236 ? -12.844 -20.228 21.902 1.00 53.16 236 GLY A C 1
ATOM 1806 O O . GLY A 1 236 ? -12.735 -19.030 22.153 1.00 53.16 236 GLY A O 1
ATOM 1807 N N . HIS A 1 237 ? -11.868 -21.100 22.162 1.00 55.75 237 HIS A N 1
ATOM 1808 C CA . HIS A 1 237 ? -10.590 -20.733 22.790 1.00 55.75 237 HIS A CA 1
ATOM 1809 C C . HIS A 1 237 ? -9.580 -20.092 21.823 1.00 55.75 237 HIS A C 1
ATOM 1811 O O . HIS A 1 237 ? -8.527 -19.633 22.256 1.00 55.75 237 HIS A O 1
ATOM 1817 N N . ARG A 1 238 ? -9.877 -20.093 20.519 1.00 63.12 238 ARG A N 1
ATOM 1818 C CA . ARG A 1 238 ? -9.019 -19.598 19.437 1.00 63.12 238 ARG A CA 1
ATOM 1819 C C . ARG A 1 238 ? -9.817 -18.585 18.619 1.00 63.12 238 ARG A C 1
ATOM 1821 O O . ARG A 1 238 ? -10.970 -18.841 18.277 1.00 63.12 238 ARG A O 1
ATOM 1828 N N . GLY A 1 239 ? -9.247 -17.398 18.410 1.00 82.00 239 GLY A N 1
ATOM 1829 C CA . GLY A 1 239 ? -10.015 -16.180 18.123 1.00 82.00 239 GLY A CA 1
ATOM 1830 C C . GLY A 1 239 ? -10.801 -16.171 16.809 1.00 82.00 239 GLY A C 1
ATOM 1831 O O . GLY A 1 239 ? -11.775 -15.423 16.692 1.00 82.00 239 GLY A O 1
ATOM 1832 N N . TRP A 1 240 ? -10.420 -16.998 15.835 1.00 94.06 240 TRP A N 1
ATOM 1833 C CA . TRP A 1 240 ? -10.917 -16.935 14.462 1.00 94.06 240 TRP A CA 1
ATOM 1834 C C . TRP A 1 240 ? -11.424 -18.273 13.942 1.00 94.06 240 TRP A C 1
ATOM 1836 O O . TRP A 1 240 ? -10.907 -19.329 14.285 1.00 94.06 240 TRP A O 1
ATOM 1846 N N . ILE A 1 241 ? -12.400 -18.209 13.040 1.00 96.06 241 ILE A N 1
ATOM 1847 C CA . ILE A 1 241 ? -12.848 -19.316 12.200 1.00 96.06 241 ILE A CA 1
ATOM 1848 C C . ILE A 1 241 ? -12.675 -18.914 10.734 1.00 96.06 241 ILE A C 1
ATOM 1850 O O . ILE A 1 241 ? -13.139 -17.848 10.311 1.00 96.06 241 ILE A O 1
ATOM 1854 N N . VAL A 1 242 ? -12.033 -19.788 9.960 1.00 97.69 242 VAL A N 1
ATOM 1855 C CA . VAL A 1 242 ? -11.867 -19.666 8.506 1.00 97.69 242 VAL A CA 1
ATOM 1856 C C . VAL A 1 242 ? -12.686 -20.757 7.824 1.00 97.69 242 VAL A C 1
ATOM 1858 O O . VAL A 1 242 ? -12.518 -21.940 8.110 1.00 97.69 242 VAL A O 1
ATOM 1861 N N . GLU A 1 243 ? -13.594 -20.361 6.934 1.00 98.12 243 GLU A N 1
ATOM 1862 C CA . GLU A 1 243 ? -14.547 -21.255 6.265 1.00 98.12 243 GLU A CA 1
ATOM 1863 C C . GLU A 1 243 ? -14.046 -21.606 4.855 1.00 98.12 243 GLU A C 1
ATOM 1865 O O . GLU A 1 243 ? -13.697 -20.714 4.079 1.00 98.12 243 GLU A O 1
ATOM 1870 N N . THR A 1 244 ? -14.013 -22.897 4.506 1.00 98.31 244 THR A N 1
ATOM 1871 C CA . THR A 1 244 ? -13.556 -23.416 3.200 1.00 98.31 244 THR A CA 1
ATOM 1872 C C . THR A 1 244 ? -14.559 -24.438 2.633 1.00 98.31 244 THR A C 1
ATOM 1874 O O . THR A 1 244 ? -15.369 -24.977 3.394 1.00 98.31 244 THR A O 1
ATOM 1877 N N . PRO A 1 245 ? -14.492 -24.809 1.336 1.00 97.56 245 PRO A N 1
ATOM 1878 C CA . PRO A 1 245 ? -15.305 -25.898 0.780 1.00 97.56 245 PRO A CA 1
ATOM 1879 C C . PRO A 1 245 ? -15.044 -27.280 1.405 1.00 97.56 245 PRO A C 1
ATOM 1881 O O . PRO A 1 245 ? -15.847 -28.189 1.218 1.00 97.56 245 PRO A O 1
ATOM 1884 N N . ARG A 1 246 ? -13.922 -27.452 2.120 1.00 97.00 246 ARG A N 1
ATOM 1885 C CA . ARG A 1 246 ? -13.492 -28.703 2.773 1.00 97.00 246 ARG A CA 1
ATOM 1886 C C . ARG A 1 246 ? -13.721 -28.695 4.293 1.00 97.00 246 ARG A C 1
ATOM 1888 O O . ARG A 1 246 ? -13.210 -29.563 4.989 1.00 97.00 246 ARG A O 1
ATOM 1895 N N . GLY A 1 247 ? -14.465 -27.716 4.813 1.00 96.06 247 GLY A N 1
ATOM 1896 C CA . GLY A 1 247 ? -14.728 -27.544 6.244 1.00 96.06 247 GLY A CA 1
ATOM 1897 C C . GLY A 1 247 ? -14.219 -26.211 6.794 1.00 96.06 247 GLY A C 1
ATOM 1898 O O . GLY A 1 247 ? -13.687 -25.374 6.060 1.00 96.06 247 GLY A O 1
ATOM 1899 N N . ALA A 1 248 ? -14.409 -26.009 8.095 1.00 95.56 248 ALA A N 1
ATOM 1900 C CA . ALA A 1 248 ? -13.963 -24.821 8.815 1.00 95.56 248 ALA A CA 1
ATOM 1901 C C . ALA A 1 248 ? -12.793 -25.154 9.753 1.00 95.56 248 ALA A C 1
ATOM 1903 O O . ALA A 1 248 ? -12.758 -26.241 10.328 1.00 95.56 248 ALA A O 1
ATOM 1904 N N . ILE A 1 249 ? -11.865 -24.208 9.910 1.00 96.81 249 ILE A N 1
ATOM 1905 C CA . ILE A 1 249 ? -10.701 -24.312 10.798 1.00 96.81 249 ILE A CA 1
ATOM 1906 C C . ILE A 1 249 ? -10.803 -23.221 11.863 1.00 96.81 249 ILE A C 1
ATOM 1908 O O . ILE A 1 249 ? -10.991 -22.053 11.509 1.00 96.81 249 ILE A O 1
ATOM 1912 N N . GLU A 1 250 ? -10.630 -23.567 13.139 1.00 96.19 250 GLU A N 1
ATOM 1913 C CA . GLU A 1 250 ? -10.382 -22.578 14.194 1.00 96.19 250 GLU A CA 1
ATOM 1914 C C . GLU A 1 250 ? -8.892 -22.209 14.245 1.00 96.19 250 GLU A C 1
ATOM 1916 O O . GLU A 1 250 ? -8.022 -23.081 14.260 1.00 96.19 250 GLU A O 1
ATOM 1921 N N . ALA A 1 251 ? -8.579 -20.920 14.297 1.00 96.06 251 ALA A N 1
ATOM 1922 C CA . ALA A 1 251 ? -7.216 -20.405 14.329 1.00 96.06 251 ALA A CA 1
ATOM 1923 C C . ALA A 1 251 ? -7.040 -19.416 15.485 1.00 96.06 251 ALA A C 1
ATOM 1925 O O . ALA A 1 251 ? -7.925 -18.601 15.754 1.00 96.06 251 ALA A O 1
ATOM 1926 N N . GLU A 1 252 ? -5.899 -19.479 16.178 1.00 93.75 252 GLU A N 1
ATOM 1927 C CA . GLU A 1 252 ? -5.532 -18.442 17.150 1.00 93.75 252 GLU A CA 1
ATOM 1928 C C . GLU A 1 252 ? -5.169 -17.158 16.397 1.00 93.75 252 GLU A C 1
ATOM 1930 O O . GLU A 1 252 ? -5.829 -16.140 16.596 1.00 93.75 252 GLU A O 1
ATOM 1935 N N . ARG A 1 253 ? -4.225 -17.246 15.448 1.00 94.88 253 ARG A N 1
ATOM 1936 C CA . ARG A 1 253 ? -3.828 -16.165 14.532 1.00 94.88 253 ARG A CA 1
ATOM 1937 C C . ARG A 1 253 ? -4.222 -16.465 13.089 1.00 94.88 253 ARG A C 1
ATOM 1939 O O . ARG A 1 253 ? -4.043 -17.588 12.617 1.00 94.88 253 ARG A O 1
ATOM 1946 N N . VAL A 1 254 ? -4.674 -15.452 12.351 1.00 98.31 254 VAL A N 1
ATOM 1947 C CA . VAL A 1 254 ? -4.945 -15.536 10.901 1.00 98.31 254 VAL A CA 1
ATOM 1948 C C . VAL A 1 254 ? -4.123 -14.487 10.162 1.00 98.31 254 VAL A C 1
ATOM 1950 O O . VAL A 1 254 ? -4.088 -13.346 10.594 1.00 98.31 254 VAL A O 1
ATOM 1953 N N . VAL A 1 255 ? -3.498 -14.825 9.032 1.00 98.62 255 VAL A N 1
ATOM 1954 C CA . VAL A 1 255 ? -2.691 -13.892 8.224 1.00 98.62 255 VAL A CA 1
ATOM 1955 C C . VAL A 1 255 ? -3.224 -13.794 6.794 1.00 98.62 255 VAL A C 1
ATOM 1957 O O . VAL A 1 255 ? -3.282 -14.788 6.072 1.00 98.62 255 VAL A O 1
ATOM 1960 N N . LEU A 1 256 ? -3.553 -12.584 6.347 1.00 98.38 256 LEU A N 1
ATOM 1961 C CA . LEU A 1 256 ? -3.950 -12.279 4.976 1.00 98.38 256 LEU A CA 1
ATOM 1962 C C . LEU A 1 256 ? -2.713 -11.944 4.126 1.00 98.38 256 LEU A C 1
ATOM 1964 O O . LEU A 1 256 ? -2.262 -10.801 4.077 1.00 98.38 256 LEU A O 1
ATOM 1968 N N . ALA A 1 257 ? -2.172 -12.937 3.419 1.00 98.19 257 ALA A N 1
ATOM 1969 C CA . ALA A 1 257 ? -1.075 -12.776 2.455 1.00 98.19 257 ALA A CA 1
ATOM 1970 C C . ALA A 1 257 ? -1.584 -12.731 0.993 1.00 98.19 257 ALA A C 1
ATOM 1972 O O . ALA A 1 257 ? -0.863 -13.042 0.043 1.00 98.19 257 ALA A O 1
ATOM 1973 N N . THR A 1 258 ? -2.850 -12.347 0.795 1.00 96.62 258 THR A N 1
ATOM 1974 C CA . THR A 1 258 ? -3.591 -12.465 -0.476 1.00 96.62 258 THR A CA 1
ATOM 1975 C C . THR A 1 258 ? -3.460 -11.259 -1.421 1.00 96.62 258 THR A C 1
ATOM 1977 O O . THR A 1 258 ? -4.112 -11.220 -2.467 1.00 96.62 258 THR A O 1
ATOM 1980 N N . ASN A 1 259 ? -2.628 -10.267 -1.083 1.00 94.12 259 ASN A N 1
ATOM 1981 C CA . ASN A 1 259 ? -2.379 -9.054 -1.877 1.00 94.12 259 ASN A CA 1
ATOM 1982 C C . ASN A 1 259 ? -3.688 -8.351 -2.326 1.00 94.12 259 ASN A C 1
ATOM 1984 O O . ASN A 1 259 ? -4.505 -8.001 -1.477 1.00 94.12 259 ASN A O 1
ATOM 1988 N N . GLY A 1 260 ? -3.927 -8.171 -3.634 1.00 90.88 260 GLY A N 1
ATOM 1989 C CA . GLY A 1 260 ? -5.134 -7.512 -4.162 1.00 90.88 260 GLY A CA 1
ATOM 1990 C C . GLY A 1 260 ? -6.463 -8.193 -3.796 1.00 90.88 260 GLY A C 1
ATOM 1991 O O . GLY A 1 260 ? -7.500 -7.539 -3.784 1.00 90.88 260 GLY A O 1
ATOM 1992 N N . TYR A 1 261 ? -6.450 -9.479 -3.427 1.00 96.19 261 TYR A N 1
ATOM 1993 C CA . TYR A 1 261 ? -7.652 -10.214 -3.015 1.00 96.19 261 TYR A CA 1
ATOM 1994 C C . TYR A 1 261 ? -8.020 -10.020 -1.530 1.00 96.19 261 TYR A C 1
ATOM 1996 O O . TYR A 1 261 ? -9.027 -10.561 -1.080 1.00 96.19 261 TYR A O 1
ATOM 2004 N N . ALA A 1 262 ? -7.245 -9.264 -0.737 1.00 92.12 262 ALA A N 1
ATOM 2005 C CA . ALA A 1 262 ? -7.484 -9.112 0.708 1.00 92.12 262 ALA A CA 1
ATOM 2006 C C . ALA A 1 262 ? -8.884 -8.564 1.058 1.00 92.12 262 ALA A C 1
ATOM 2008 O O . ALA A 1 262 ? -9.492 -9.015 2.030 1.00 92.12 262 ALA A O 1
ATOM 2009 N N . ALA A 1 263 ? -9.446 -7.678 0.226 1.00 86.88 263 ALA A N 1
ATOM 2010 C CA . ALA A 1 263 ? -10.802 -7.154 0.410 1.00 86.88 263 ALA A CA 1
ATOM 2011 C C . ALA A 1 263 ? -11.925 -8.198 0.194 1.00 86.88 263 ALA A C 1
ATOM 2013 O O . ALA A 1 263 ? -13.078 -7.924 0.514 1.00 86.88 263 ALA A O 1
ATOM 2014 N N . HIS A 1 264 ? -11.620 -9.404 -0.302 1.00 94.56 264 HIS A N 1
ATOM 2015 C CA . HIS A 1 264 ? -12.589 -10.503 -0.364 1.00 94.56 264 HIS A CA 1
ATOM 2016 C C . HIS A 1 264 ? -12.863 -11.070 1.037 1.00 94.56 264 HIS A C 1
ATOM 2018 O O . HIS A 1 264 ? -14.008 -11.177 1.474 1.00 94.56 264 HIS A O 1
ATOM 2024 N N . LEU A 1 265 ? -11.782 -11.382 1.759 1.00 94.25 265 LEU A N 1
ATOM 2025 C CA . LEU A 1 265 ? -11.808 -11.963 3.103 1.00 94.25 265 LEU A CA 1
ATOM 2026 C C . LEU A 1 265 ? -12.102 -10.905 4.168 1.00 94.25 265 LEU A C 1
ATOM 2028 O O . LEU A 1 265 ? -12.797 -11.182 5.144 1.00 94.25 265 LEU A O 1
ATOM 2032 N N . HIS A 1 266 ? -11.622 -9.680 3.952 1.00 85.75 266 HIS A N 1
ATOM 2033 C CA . HIS A 1 266 ? -11.862 -8.533 4.818 1.00 85.75 266 HIS A CA 1
ATOM 2034 C C . HIS A 1 266 ? -12.560 -7.409 4.010 1.00 85.75 266 HIS A C 1
ATOM 2036 O O . HIS A 1 266 ? -11.899 -6.460 3.588 1.00 85.75 266 HIS A O 1
ATOM 2042 N N . PRO A 1 267 ? -13.897 -7.479 3.792 1.00 82.94 267 PRO A N 1
ATOM 2043 C CA . PRO A 1 267 ? -14.670 -6.505 3.000 1.00 82.94 267 PRO A CA 1
ATOM 2044 C C . PRO A 1 267 ? -14.487 -5.017 3.348 1.00 82.94 267 PRO A C 1
ATOM 2046 O O . PRO A 1 267 ? -14.522 -4.203 2.427 1.00 82.94 267 PRO A O 1
ATOM 2049 N N . PRO A 1 268 ? -14.310 -4.618 4.625 1.00 76.94 268 PRO A N 1
ATOM 2050 C CA . PRO A 1 268 ? -13.307 -3.646 5.049 1.00 76.94 268 PRO A CA 1
ATOM 2051 C C . PRO A 1 268 ? -12.469 -2.941 3.971 1.00 76.94 268 PRO A C 1
ATOM 2053 O O . PRO A 1 268 ? -12.775 -1.803 3.632 1.00 76.94 268 PRO A O 1
ATOM 2056 N N . LEU A 1 269 ? -11.458 -3.624 3.423 1.00 72.25 269 LEU A N 1
ATOM 2057 C CA . LEU A 1 269 ? -10.366 -3.062 2.621 1.00 72.25 269 LEU A CA 1
ATOM 2058 C C . LEU A 1 269 ? -10.803 -2.617 1.216 1.00 72.25 269 LEU A C 1
ATOM 2060 O O . LEU A 1 269 ? -9.964 -2.247 0.397 1.00 72.25 269 LEU A O 1
ATOM 2064 N N . GLN A 1 270 ? -12.101 -2.645 0.913 1.00 76.94 270 GLN A N 1
ATOM 2065 C CA . GLN A 1 270 ? -12.635 -2.202 -0.365 1.00 76.94 270 GLN A CA 1
ATOM 2066 C C . GLN A 1 270 ? -12.326 -0.720 -0.615 1.00 76.94 270 GLN A C 1
ATOM 2068 O O . GLN A 1 270 ? -12.796 0.151 0.113 1.00 76.94 270 GLN A O 1
ATOM 2073 N N . GLY A 1 271 ? -11.554 -0.435 -1.664 1.00 62.19 271 GLY A N 1
ATOM 2074 C CA . GLY A 1 271 ? -11.098 0.921 -1.988 1.00 62.19 271 GLY A CA 1
ATOM 2075 C C . GLY A 1 271 ? -9.904 1.405 -1.153 1.00 62.19 271 GLY A C 1
ATOM 2076 O O . GLY A 1 271 ? -9.290 2.399 -1.523 1.00 62.19 271 GLY A O 1
ATOM 2077 N N . VAL A 1 272 ? -9.534 0.684 -0.086 1.00 68.06 272 VAL A N 1
ATOM 2078 C CA . VAL A 1 272 ? -8.232 0.819 0.599 1.00 68.06 272 VAL A CA 1
ATOM 2079 C C . VAL A 1 272 ? -7.167 0.038 -0.173 1.00 68.06 272 VAL A C 1
ATOM 2081 O O . VAL A 1 272 ? -6.069 0.539 -0.395 1.00 68.06 272 VAL A O 1
ATOM 2084 N N . ILE A 1 273 ? -7.525 -1.167 -0.628 1.00 77.69 273 ILE A N 1
ATOM 2085 C CA . ILE A 1 273 ? -6.773 -1.975 -1.586 1.00 77.69 273 ILE A CA 1
ATOM 2086 C C . ILE A 1 273 ? -7.652 -2.172 -2.822 1.00 77.69 273 ILE A C 1
ATOM 2088 O O . ILE A 1 273 ? -8.788 -2.645 -2.732 1.00 77.69 273 ILE A O 1
ATOM 2092 N N . VAL A 1 274 ? -7.115 -1.824 -3.987 1.00 82.25 274 VAL A N 1
ATOM 2093 C CA . VAL A 1 274 ? -7.745 -1.999 -5.296 1.00 82.25 274 VAL A CA 1
ATOM 2094 C C . VAL A 1 274 ? -6.943 -3.047 -6.080 1.00 82.25 274 VAL A C 1
ATOM 2096 O O . VAL A 1 274 ? -5.726 -2.891 -6.227 1.00 82.25 274 VAL A O 1
ATOM 2099 N N . PRO A 1 275 ? -7.576 -4.126 -6.580 1.00 91.62 275 PRO A N 1
ATOM 2100 C CA . PRO A 1 275 ? -6.929 -5.053 -7.505 1.00 91.62 275 PRO A CA 1
ATOM 2101 C C . PRO A 1 275 ? -6.474 -4.336 -8.779 1.00 91.62 275 PRO A C 1
ATOM 2103 O O . PRO A 1 275 ? -7.171 -3.439 -9.249 1.00 91.62 275 PRO A O 1
ATOM 2106 N N . LEU A 1 276 ? -5.371 -4.762 -9.389 1.00 90.25 276 LEU A N 1
ATOM 2107 C CA . LEU A 1 276 ? -5.049 -4.379 -10.767 1.00 90.25 276 LEU A CA 1
ATOM 2108 C C . LEU A 1 276 ? -4.486 -5.556 -11.548 1.00 90.25 276 LEU A C 1
ATOM 2110 O O . LEU A 1 276 ? -3.566 -6.229 -11.084 1.00 90.25 276 LEU A O 1
ATOM 2114 N N . ARG A 1 277 ? -4.995 -5.765 -12.759 1.00 94.56 277 ARG A N 1
ATOM 2115 C CA . ARG A 1 277 ? -4.453 -6.740 -13.701 1.00 94.56 277 ARG A CA 1
ATOM 2116 C C . ARG A 1 277 ? -3.317 -6.134 -14.528 1.00 94.56 277 ARG A C 1
ATOM 2118 O O . ARG A 1 277 ? -3.536 -5.187 -15.272 1.00 94.56 277 ARG A O 1
ATOM 2125 N N . GLY A 1 278 ? -2.117 -6.698 -14.397 1.00 93.12 278 GLY A N 1
ATOM 2126 C CA . GLY A 1 278 ? -0.979 -6.427 -15.282 1.00 93.12 278 GLY A CA 1
ATOM 2127 C C . GLY A 1 278 ? -0.726 -7.577 -16.258 1.00 93.12 278 GLY A C 1
ATOM 2128 O O . GLY A 1 278 ? -1.168 -8.704 -16.018 1.00 93.12 278 GLY A O 1
ATOM 2129 N N . HIS A 1 279 ? 0.007 -7.298 -17.338 1.00 95.44 279 HIS A N 1
ATOM 2130 C CA . HIS A 1 279 ? 0.186 -8.202 -18.482 1.00 95.44 279 HIS A CA 1
ATOM 2131 C C . HIS A 1 279 ? 1.677 -8.460 -18.717 1.00 95.44 279 HIS A C 1
ATOM 2133 O O . HIS A 1 279 ? 2.519 -7.592 -18.481 1.00 95.44 279 HIS A O 1
ATOM 2139 N N . MET A 1 280 ? 1.997 -9.669 -19.169 1.00 96.94 280 MET A N 1
ATOM 2140 C CA . MET A 1 280 ? 3.359 -10.165 -19.351 1.00 96.94 280 MET A CA 1
ATOM 2141 C C . MET A 1 280 ? 3.471 -10.989 -20.633 1.00 96.94 280 MET A C 1
ATOM 2143 O O . MET A 1 280 ? 2.558 -11.746 -20.979 1.00 96.94 280 MET A O 1
ATOM 2147 N N . THR A 1 281 ? 4.639 -10.932 -21.273 1.00 98.00 281 THR A N 1
ATOM 2148 C CA . THR A 1 281 ? 5.035 -11.895 -22.307 1.00 98.00 281 THR A CA 1
ATOM 2149 C C . THR A 1 281 ? 6.378 -12.554 -21.999 1.00 98.00 281 THR A C 1
ATOM 2151 O O . THR A 1 281 ? 7.226 -12.018 -21.283 1.00 98.00 281 THR A O 1
ATOM 2154 N N . ALA A 1 282 ? 6.550 -13.751 -22.554 1.00 97.44 282 ALA A N 1
ATOM 2155 C CA . ALA A 1 282 ? 7.814 -14.453 -22.697 1.00 97.44 282 ALA A CA 1
ATOM 2156 C C . ALA A 1 282 ? 8.092 -14.578 -24.195 1.00 97.44 282 ALA A C 1
ATOM 2158 O O . ALA A 1 282 ? 7.274 -15.141 -24.930 1.00 97.44 282 ALA A O 1
ATOM 2159 N N . GLN A 1 283 ? 9.230 -14.064 -24.639 1.00 97.00 283 GLN A N 1
ATOM 2160 C CA . GLN A 1 283 ? 9.605 -13.945 -26.042 1.00 97.00 283 GLN A CA 1
ATOM 2161 C C . GLN A 1 283 ? 10.923 -14.676 -26.305 1.00 97.00 283 GLN A C 1
ATOM 2163 O O . GLN A 1 283 ? 11.793 -14.758 -25.436 1.00 97.00 283 GLN A O 1
ATOM 2168 N N . ARG A 1 284 ? 11.082 -15.206 -27.516 1.00 96.19 284 ARG A N 1
ATOM 2169 C CA . ARG A 1 284 ? 12.383 -15.628 -28.042 1.00 96.19 284 ARG A CA 1
ATOM 2170 C C . ARG A 1 284 ? 13.124 -14.369 -28.523 1.00 96.19 284 ARG A C 1
ATOM 2172 O O . ARG A 1 284 ? 12.474 -13.524 -29.139 1.00 96.19 284 ARG A O 1
ATOM 2179 N N . PRO A 1 285 ? 14.432 -14.217 -28.254 1.00 95.19 285 PRO A N 1
ATOM 2180 C CA . PRO A 1 285 ? 15.186 -13.052 -28.707 1.00 95.19 285 PRO A CA 1
ATOM 2181 C C . PRO A 1 285 ? 15.283 -13.020 -30.238 1.00 95.19 285 PRO A C 1
ATOM 2183 O O . PRO A 1 285 ? 15.325 -14.071 -30.887 1.00 95.19 285 PRO A O 1
ATOM 2186 N N . GLY A 1 286 ? 15.337 -11.815 -30.806 1.00 95.56 286 GLY A N 1
ATOM 2187 C CA . GLY A 1 286 ? 15.602 -11.613 -32.228 1.00 95.56 286 GLY A CA 1
ATOM 2188 C C . GLY A 1 286 ? 17.029 -12.012 -32.626 1.00 95.56 286 GLY A C 1
ATOM 2189 O O . GLY A 1 286 ? 17.951 -12.017 -31.807 1.00 95.56 286 GLY A O 1
ATOM 2190 N N . SER A 1 287 ? 17.220 -12.355 -33.900 1.00 95.94 287 SER A N 1
ATOM 2191 C CA . SER A 1 287 ? 18.459 -12.938 -34.434 1.00 95.94 287 SER A CA 1
ATOM 2192 C C . SER A 1 287 ? 19.685 -12.016 -34.412 1.00 95.94 287 SER A C 1
ATOM 2194 O O . SER A 1 287 ? 20.786 -12.493 -34.683 1.00 95.94 287 SER A O 1
ATOM 2196 N N . GLY A 1 288 ? 19.501 -10.714 -34.172 1.00 95.12 288 GLY A N 1
ATOM 2197 C CA . GLY A 1 288 ? 20.581 -9.733 -34.020 1.00 95.12 288 GLY A CA 1
ATOM 2198 C C . GLY A 1 288 ? 21.125 -9.618 -32.591 1.00 95.12 288 GLY A C 1
ATOM 2199 O O . GLY A 1 288 ? 22.220 -9.090 -32.399 1.00 95.12 288 GLY A O 1
ATOM 2200 N N . LEU A 1 289 ? 20.405 -10.142 -31.592 1.00 94.44 289 LEU A N 1
ATOM 2201 C CA . LEU A 1 289 ? 20.817 -10.079 -30.189 1.00 94.44 289 LEU A CA 1
ATOM 2202 C C . LEU A 1 289 ? 21.910 -11.123 -29.854 1.00 94.44 289 LEU A C 1
ATOM 2204 O O . LEU A 1 289 ? 22.026 -12.147 -30.536 1.00 94.44 289 LEU A O 1
ATOM 2208 N N . PRO A 1 290 ? 22.719 -10.908 -28.793 1.00 90.81 290 PRO A N 1
ATOM 2209 C CA . PRO A 1 290 ? 23.789 -11.830 -28.411 1.00 90.81 290 PRO A CA 1
ATOM 2210 C C . PRO A 1 290 ? 23.283 -13.249 -28.108 1.00 90.81 290 PRO A C 1
ATOM 2212 O O . PRO A 1 290 ? 22.360 -13.439 -27.316 1.00 90.81 290 PRO A O 1
ATOM 2215 N N . LYS A 1 291 ? 23.932 -14.260 -28.703 1.00 82.62 291 LYS A N 1
ATOM 2216 C CA . LYS A 1 291 ? 23.519 -15.676 -28.607 1.00 82.62 291 LYS A CA 1
ATOM 2217 C C . LYS A 1 291 ? 23.579 -16.246 -27.189 1.00 82.62 291 LYS A C 1
ATOM 2219 O O . LYS A 1 291 ? 22.762 -17.095 -26.849 1.00 82.62 291 LYS A O 1
ATOM 2224 N N . ASP A 1 292 ? 24.509 -15.764 -26.370 1.00 82.06 292 ASP A N 1
ATOM 2225 C CA . ASP A 1 292 ? 24.657 -16.152 -24.962 1.00 82.06 292 ASP A CA 1
ATOM 2226 C C . ASP A 1 292 ? 23.671 -15.426 -24.022 1.00 82.06 292 ASP A C 1
ATOM 2228 O O . ASP A 1 292 ? 23.628 -15.707 -22.823 1.00 82.06 292 ASP A O 1
ATOM 2232 N N . GLY A 1 293 ? 22.845 -14.526 -24.570 1.00 86.25 293 GLY A N 1
ATOM 2233 C CA . GLY A 1 293 ? 21.911 -13.671 -23.843 1.00 86.25 293 GLY A CA 1
ATOM 2234 C C . GLY A 1 293 ? 22.446 -12.256 -23.601 1.00 86.25 293 GLY A C 1
ATOM 2235 O O . GLY A 1 293 ? 23.633 -11.968 -23.736 1.00 86.25 293 GLY A O 1
ATOM 2236 N N . LEU A 1 294 ? 21.539 -11.348 -23.238 1.00 92.81 294 LEU A N 1
ATOM 2237 C CA . LEU A 1 294 ? 21.881 -9.984 -22.828 1.00 92.81 294 LEU A CA 1
ATOM 2238 C C . LEU A 1 294 ? 22.387 -9.981 -21.374 1.00 92.81 294 LEU A C 1
ATOM 2240 O O . LEU A 1 294 ? 21.810 -10.637 -20.509 1.00 92.81 294 LEU A O 1
ATOM 2244 N N . ALA A 1 295 ? 23.448 -9.217 -21.101 1.00 91.31 295 ALA A N 1
ATOM 2245 C CA . ALA A 1 295 ? 24.207 -9.277 -19.844 1.00 91.31 295 ALA A CA 1
ATOM 2246 C C . ALA A 1 295 ? 23.650 -8.421 -18.682 1.00 91.31 295 ALA A C 1
ATOM 2248 O O . ALA A 1 295 ? 24.308 -8.276 -17.654 1.00 91.31 295 ALA A O 1
ATOM 2249 N N . THR A 1 296 ? 22.472 -7.815 -18.842 1.00 95.50 296 THR A N 1
ATOM 2250 C CA . THR A 1 296 ? 21.851 -6.902 -17.867 1.00 95.50 296 THR A CA 1
ATOM 2251 C C . THR A 1 296 ? 20.328 -6.999 -17.953 1.00 95.50 296 THR A C 1
ATOM 2253 O O . THR A 1 296 ? 19.784 -7.388 -18.987 1.00 95.50 296 THR A O 1
ATOM 2256 N N . THR A 1 297 ? 19.626 -6.657 -16.873 1.00 96.81 297 THR A N 1
ATOM 2257 C CA . THR A 1 297 ? 18.165 -6.469 -16.915 1.00 96.81 297 THR A CA 1
ATOM 2258 C C . THR A 1 297 ? 17.826 -5.030 -17.287 1.00 96.81 297 THR A C 1
ATOM 2260 O O . THR A 1 297 ? 18.624 -4.131 -17.063 1.00 96.81 297 THR A O 1
ATOM 2263 N N . TYR A 1 298 ? 16.658 -4.790 -17.872 1.00 97.12 298 TYR A N 1
ATOM 2264 C CA . TYR A 1 298 ? 16.310 -3.505 -18.474 1.00 97.12 298 TYR A CA 1
ATOM 2265 C C . TYR A 1 298 ? 15.038 -2.926 -17.854 1.00 97.12 298 TYR A C 1
ATOM 2267 O O . TYR A 1 298 ? 14.110 -3.642 -17.460 1.00 97.12 298 TYR A O 1
ATOM 2275 N N . SER A 1 299 ? 14.920 -1.608 -17.856 1.00 95.81 299 SER A N 1
ATOM 2276 C CA . SER A 1 299 ? 13.629 -0.957 -18.063 1.00 95.81 299 SER A CA 1
ATOM 2277 C C . SER A 1 299 ? 13.798 0.231 -19.000 1.00 95.81 299 SER A C 1
ATOM 2279 O O . SER A 1 299 ? 14.867 0.837 -19.071 1.00 95.81 299 SER A O 1
ATOM 2281 N N . PHE A 1 300 ? 12.749 0.528 -19.753 1.00 94.88 300 PHE A N 1
ATOM 2282 C CA . PHE A 1 300 ? 12.740 1.586 -20.754 1.00 94.88 300 PHE A CA 1
ATOM 2283 C C . PHE A 1 300 ? 11.775 2.673 -20.275 1.00 94.88 300 PHE A C 1
ATOM 2285 O O . PHE A 1 300 ? 10.620 2.369 -19.978 1.00 94.88 300 PHE A O 1
ATOM 2292 N N . ILE A 1 301 ? 12.268 3.901 -20.099 1.00 91.88 301 ILE A N 1
ATOM 2293 C CA . ILE A 1 301 ? 11.604 4.959 -19.325 1.00 91.88 301 ILE A CA 1
ATOM 2294 C C . ILE A 1 301 ? 11.125 6.092 -20.240 1.00 91.88 301 ILE A C 1
ATOM 2296 O O . ILE A 1 301 ? 11.926 6.692 -20.965 1.00 91.88 301 ILE A O 1
ATOM 2300 N N . TYR A 1 302 ? 9.835 6.412 -20.141 1.00 86.25 302 TYR A N 1
ATOM 2301 C CA . TYR A 1 302 ? 9.123 7.410 -20.945 1.00 86.25 302 TYR A CA 1
ATOM 2302 C C . TYR A 1 302 ? 8.483 8.481 -20.057 1.00 86.25 302 TYR A C 1
ATOM 2304 O O . TYR A 1 302 ? 8.541 8.406 -18.828 1.00 86.25 302 TYR A O 1
ATOM 2312 N N . ASP A 1 303 ? 7.863 9.484 -20.673 1.00 79.19 303 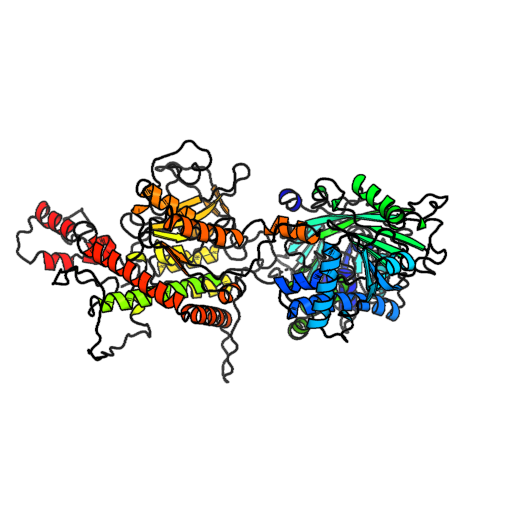ASP A N 1
ATOM 2313 C CA . ASP A 1 303 ? 7.117 10.516 -19.959 1.00 79.19 303 ASP A CA 1
ATOM 2314 C C . ASP A 1 303 ? 5.896 9.928 -19.228 1.00 79.19 303 ASP A C 1
ATOM 2316 O O . ASP A 1 303 ? 5.697 10.233 -18.055 1.00 79.19 303 ASP A O 1
ATOM 2320 N N . ASP A 1 304 ? 5.123 9.042 -19.866 1.00 66.56 304 ASP A N 1
ATOM 2321 C CA . ASP A 1 304 ? 3.882 8.482 -19.306 1.00 66.56 304 ASP A CA 1
ATOM 2322 C C . ASP A 1 304 ? 4.047 7.169 -18.512 1.00 66.56 304 ASP A C 1
ATOM 2324 O O . ASP A 1 304 ? 3.159 6.801 -17.737 1.00 66.56 304 ASP A O 1
ATOM 2328 N N . GLY A 1 305 ? 5.165 6.454 -18.664 1.00 76.00 305 GLY A N 1
ATOM 2329 C CA . GLY A 1 305 ? 5.301 5.104 -18.116 1.00 76.00 305 GLY A CA 1
ATOM 2330 C C . GLY A 1 305 ? 6.664 4.442 -18.319 1.00 76.00 305 GLY A C 1
ATOM 2331 O O . GLY A 1 305 ? 7.682 5.099 -18.540 1.00 76.00 305 GLY A O 1
ATOM 2332 N N . TYR A 1 306 ? 6.685 3.115 -18.175 1.00 87.88 306 TYR A N 1
ATOM 2333 C CA . TYR A 1 306 ? 7.853 2.282 -18.453 1.00 87.88 306 TYR A CA 1
ATOM 2334 C C . TYR A 1 306 ? 7.474 0.822 -18.735 1.00 87.88 306 TYR A C 1
ATOM 2336 O O . TYR A 1 306 ? 6.518 0.290 -18.161 1.00 87.88 306 TYR A O 1
ATOM 2344 N N . GLU A 1 307 ? 8.304 0.151 -19.532 1.00 91.12 307 GLU A N 1
ATOM 2345 C CA . GLU A 1 307 ? 8.358 -1.311 -19.618 1.00 91.12 307 GLU A CA 1
ATOM 2346 C C . GLU A 1 307 ? 9.545 -1.816 -18.796 1.00 91.12 307 GLU A C 1
ATOM 2348 O O . GLU A 1 307 ? 10.596 -1.173 -18.764 1.00 91.12 307 GLU A O 1
ATOM 2353 N N . TYR A 1 308 ? 9.414 -2.984 -18.168 1.00 93.94 308 TYR A N 1
ATOM 2354 C CA . TYR A 1 308 ? 10.522 -3.692 -17.526 1.00 93.94 308 TYR A CA 1
ATOM 2355 C C . TYR A 1 308 ? 10.755 -5.041 -18.208 1.00 93.94 308 TYR A C 1
ATOM 2357 O O . TYR A 1 308 ? 9.808 -5.733 -18.593 1.00 93.94 308 TYR A O 1
ATOM 2365 N N . MET A 1 309 ? 12.026 -5.399 -18.393 1.00 96.06 309 MET A N 1
ATOM 2366 C CA . MET A 1 309 ? 12.431 -6.509 -19.247 1.00 96.06 309 MET A CA 1
ATOM 2367 C C . MET A 1 309 ? 13.619 -7.281 -18.659 1.00 96.06 309 MET A C 1
ATOM 2369 O O . MET A 1 309 ? 14.606 -6.701 -18.210 1.00 96.06 309 MET A O 1
ATOM 2373 N N . ILE A 1 310 ? 13.540 -8.610 -18.692 1.00 95.88 310 ILE A N 1
ATOM 2374 C CA . ILE A 1 310 ? 14.515 -9.524 -18.092 1.00 95.88 310 ILE A CA 1
ATOM 2375 C C . ILE A 1 310 ? 14.945 -10.579 -19.114 1.00 95.88 310 ILE A C 1
ATOM 2377 O O . ILE A 1 310 ? 14.128 -11.418 -19.501 1.00 95.88 310 ILE A O 1
ATOM 2381 N N . PRO A 1 311 ? 16.224 -10.601 -19.514 1.00 94.88 311 PRO A N 1
ATOM 2382 C CA . PRO A 1 311 ? 16.818 -11.738 -20.205 1.00 94.88 311 PRO A CA 1
ATOM 2383 C C . PRO A 1 311 ? 16.980 -12.916 -19.241 1.00 94.88 311 PRO A C 1
ATOM 2385 O O . PRO A 1 311 ? 17.424 -12.760 -18.104 1.00 94.88 311 PRO A O 1
ATOM 2388 N N . ARG A 1 312 ? 16.643 -14.122 -19.691 1.00 93.81 312 ARG A N 1
ATOM 2389 C CA . ARG A 1 312 ? 16.802 -15.347 -18.899 1.00 93.81 312 ARG A CA 1
ATOM 2390 C C . ARG A 1 312 ? 18.280 -15.755 -18.839 1.00 93.81 312 ARG A C 1
ATOM 2392 O O . ARG A 1 312 ? 18.885 -15.909 -19.902 1.00 93.81 312 ARG A O 1
ATOM 2399 N N . PRO A 1 313 ? 18.860 -15.967 -17.643 1.00 92.31 313 PRO A N 1
ATOM 2400 C CA . PRO A 1 313 ? 20.301 -16.154 -17.490 1.00 92.31 313 PRO A CA 1
ATOM 2401 C C . PRO A 1 313 ? 20.805 -17.454 -18.126 1.00 92.31 313 PRO A C 1
ATOM 2403 O O . PRO A 1 313 ? 20.055 -18.426 -18.285 1.00 92.31 313 PRO A O 1
ATOM 2406 N N . GLN A 1 314 ? 22.096 -17.475 -18.464 1.00 88.81 314 GLN A N 1
ATOM 2407 C CA . GLN A 1 314 ? 22.785 -18.646 -19.009 1.00 88.81 314 GLN A CA 1
ATOM 2408 C C . GLN A 1 314 ? 22.626 -19.864 -18.077 1.00 88.81 314 GLN A C 1
ATOM 2410 O O . GLN A 1 314 ? 22.548 -19.729 -16.857 1.00 88.81 314 GLN A O 1
ATOM 2415 N N . GLY A 1 315 ? 22.512 -21.061 -18.656 1.00 86.00 315 GLY A N 1
ATOM 2416 C CA . GLY A 1 315 ? 22.246 -22.301 -17.914 1.00 86.00 315 GLY A CA 1
ATOM 2417 C C . GLY A 1 315 ? 20.791 -22.497 -17.460 1.00 86.00 315 GLY A C 1
ATOM 2418 O O . GLY A 1 315 ? 20.420 -23.617 -17.112 1.00 86.00 315 GLY A O 1
ATOM 2419 N N . SER A 1 316 ? 19.932 -21.470 -17.507 1.00 90.44 316 SER A N 1
ATOM 2420 C CA . SER A 1 316 ? 18.497 -21.646 -17.246 1.00 90.44 316 SER A CA 1
ATOM 2421 C C . SER A 1 316 ? 17.771 -22.314 -18.425 1.00 90.44 316 SER A C 1
ATOM 2423 O O . SER A 1 316 ? 18.182 -22.213 -19.583 1.00 90.44 316 SER A O 1
ATOM 2425 N N . MET A 1 317 ? 16.656 -23.002 -18.145 1.00 86.44 317 MET A N 1
ATOM 2426 C CA . MET A 1 317 ? 15.813 -23.620 -19.181 1.00 86.44 317 MET A CA 1
ATOM 2427 C C . MET A 1 317 ? 15.284 -22.539 -20.132 1.00 86.44 317 MET A C 1
ATOM 2429 O O . MET A 1 317 ? 14.516 -21.684 -19.694 1.00 86.44 317 MET A O 1
ATOM 2433 N N . PHE A 1 318 ? 15.688 -22.575 -21.404 1.00 89.88 318 PHE A N 1
ATOM 2434 C CA . PHE A 1 318 ? 15.546 -21.467 -22.362 1.00 89.88 318 PHE A CA 1
ATOM 2435 C C . PHE A 1 318 ? 16.220 -20.159 -21.882 1.00 89.88 318 PHE A C 1
ATOM 2437 O O . PHE A 1 318 ? 15.564 -19.129 -21.686 1.00 89.88 318 PHE A O 1
ATOM 2444 N N . ALA A 1 319 ? 17.537 -20.207 -21.668 1.00 91.75 319 ALA A N 1
ATOM 2445 C CA . ALA A 1 319 ? 18.384 -19.019 -21.553 1.00 91.75 319 ALA A CA 1
ATOM 2446 C C . ALA A 1 319 ? 18.221 -18.094 -22.778 1.00 91.75 319 ALA A C 1
ATOM 2448 O O . ALA A 1 319 ? 17.850 -18.545 -23.862 1.00 91.75 319 ALA A O 1
ATOM 2449 N N . GLY A 1 320 ? 18.449 -16.793 -22.600 1.00 92.62 320 GLY A N 1
ATOM 2450 C CA . GLY A 1 320 ? 18.287 -15.782 -23.651 1.00 92.62 320 GLY A CA 1
ATOM 2451 C C . GLY A 1 320 ? 16.836 -15.390 -23.974 1.00 92.62 320 GLY A C 1
ATOM 2452 O O . GLY A 1 320 ? 16.632 -14.315 -24.530 1.00 92.62 320 GLY A O 1
ATOM 2453 N N . ASN A 1 321 ? 15.821 -16.183 -23.588 1.00 94.81 321 ASN A N 1
ATOM 2454 C CA . ASN A 1 321 ? 14.416 -15.746 -23.644 1.00 94.81 321 ASN A CA 1
ATOM 2455 C C . ASN A 1 321 ? 14.229 -14.424 -22.883 1.00 94.81 321 ASN A C 1
ATOM 2457 O O . ASN A 1 321 ? 14.819 -14.221 -21.822 1.00 94.81 321 ASN A O 1
ATOM 2461 N N . ILE A 1 322 ? 13.355 -13.566 -23.394 1.00 96.00 322 ILE A N 1
ATOM 2462 C CA . ILE A 1 322 ? 13.062 -12.244 -22.846 1.00 96.00 322 ILE A CA 1
ATOM 2463 C C . ILE A 1 322 ? 11.705 -12.277 -22.140 1.00 96.00 322 ILE A C 1
ATOM 2465 O O . ILE A 1 322 ? 10.690 -12.623 -22.742 1.00 96.00 322 ILE A O 1
ATOM 2469 N N . MET A 1 323 ? 11.681 -11.898 -20.866 1.00 96.88 323 MET A N 1
ATOM 2470 C CA . MET A 1 323 ? 10.462 -11.673 -20.088 1.00 96.88 323 MET A CA 1
ATOM 2471 C C . MET A 1 323 ? 10.177 -10.169 -20.100 1.00 96.88 323 MET A C 1
ATOM 2473 O O . MET A 1 323 ? 11.036 -9.420 -19.648 1.00 96.88 323 MET A O 1
ATOM 2477 N N . ILE A 1 324 ? 9.026 -9.705 -20.590 1.00 97.00 324 ILE A N 1
ATOM 2478 C CA . ILE A 1 324 ? 8.704 -8.263 -20.638 1.00 97.00 324 ILE A CA 1
ATOM 2479 C C . ILE A 1 324 ? 7.268 -7.981 -20.192 1.00 97.00 324 ILE A C 1
ATOM 2481 O O . ILE A 1 324 ? 6.347 -8.739 -20.507 1.00 97.00 324 ILE A O 1
ATOM 2485 N N . GLY A 1 325 ? 7.096 -6.892 -19.441 1.00 94.12 325 GLY A N 1
ATOM 2486 C CA . GLY A 1 325 ? 5.811 -6.393 -18.955 1.00 94.12 325 GLY A CA 1
ATOM 2487 C C . GLY A 1 325 ? 5.831 -4.880 -18.740 1.00 94.12 325 GLY A C 1
ATOM 2488 O O . GLY A 1 325 ? 6.889 -4.255 -18.694 1.00 94.12 325 GLY A O 1
ATOM 2489 N N . GLY A 1 326 ? 4.647 -4.285 -18.625 1.00 87.25 326 GLY A N 1
ATOM 2490 C CA . GLY A 1 326 ? 4.455 -2.834 -18.640 1.00 87.25 326 GLY A CA 1
ATOM 2491 C C . GLY A 1 326 ? 3.168 -2.494 -19.382 1.00 87.25 326 GLY A C 1
ATOM 2492 O O . GLY A 1 326 ? 2.193 -3.241 -19.287 1.00 87.25 326 GLY A O 1
ATOM 2493 N N . GLY A 1 327 ? 3.157 -1.388 -20.128 1.00 83.56 327 GLY A N 1
ATOM 2494 C CA . GLY A 1 327 ? 2.112 -1.103 -21.120 1.00 83.56 327 GLY A CA 1
ATOM 2495 C C . GLY A 1 327 ? 0.704 -0.800 -20.600 1.00 83.56 327 GLY A C 1
ATOM 2496 O O . GLY A 1 327 ? -0.182 -0.548 -21.411 1.00 83.56 327 GLY A O 1
ATOM 2497 N N . ALA A 1 328 ? 0.473 -0.790 -19.283 1.00 78.81 328 ALA A N 1
ATOM 2498 C CA . ALA A 1 328 ? -0.856 -0.573 -18.703 1.00 78.81 328 ALA A CA 1
ATOM 2499 C C . ALA A 1 328 ? -1.508 0.741 -19.179 1.00 78.81 328 ALA A C 1
ATOM 2501 O O . ALA A 1 328 ? -2.689 0.739 -19.521 1.00 78.81 328 ALA A O 1
ATOM 2502 N N . THR A 1 329 ? -0.732 1.828 -19.295 1.00 76.19 329 THR A N 1
ATOM 2503 C CA . THR A 1 329 ? -1.210 3.138 -19.787 1.00 76.19 329 THR A CA 1
ATOM 2504 C C . THR A 1 329 ? -1.619 3.137 -21.260 1.00 76.19 329 THR A C 1
ATOM 2506 O O . THR A 1 329 ? -2.337 4.033 -21.690 1.00 76.19 329 THR A O 1
ATOM 2509 N N . LYS A 1 330 ? -1.208 2.128 -22.041 1.00 83.69 330 LYS A N 1
ATOM 2510 C CA . LYS A 1 330 ? -1.590 1.965 -23.455 1.00 83.69 330 LYS A CA 1
ATOM 2511 C C . LYS A 1 330 ? -2.919 1.215 -23.620 1.00 83.69 330 LYS A C 1
ATOM 2513 O O . LYS A 1 330 ? -3.417 1.080 -24.735 1.00 83.69 330 LYS A O 1
ATOM 2518 N N . GLY A 1 331 ? -3.490 0.718 -22.520 1.00 78.56 331 GLY A N 1
ATOM 2519 C CA . GLY A 1 331 ? -4.839 0.167 -22.481 1.00 78.56 331 GLY A CA 1
ATOM 2520 C C . GLY A 1 331 ? -5.923 1.239 -22.592 1.00 78.56 331 GLY A C 1
ATOM 2521 O O . GLY A 1 331 ? -5.663 2.443 -22.571 1.00 78.56 331 GLY A O 1
ATOM 2522 N N . ARG A 1 332 ? -7.178 0.790 -22.676 1.00 80.12 332 ARG A N 1
ATOM 2523 C CA . ARG A 1 332 ? -8.345 1.683 -22.680 1.00 80.12 332 ARG A CA 1
ATOM 2524 C C . ARG A 1 332 ? -8.375 2.536 -21.409 1.00 80.12 332 ARG A C 1
ATOM 2526 O O . ARG A 1 332 ? -8.011 2.065 -20.333 1.00 80.12 332 ARG A O 1
ATOM 2533 N N . ASP A 1 333 ? -8.840 3.775 -21.544 1.00 76.88 333 ASP A N 1
ATOM 2534 C CA . ASP A 1 333 ? -8.974 4.718 -20.431 1.00 76.88 333 ASP A CA 1
ATOM 2535 C C . ASP A 1 333 ? -7.638 4.920 -19.676 1.00 76.88 333 ASP A C 1
ATOM 2537 O O . ASP A 1 333 ? -7.617 4.977 -18.452 1.00 76.88 333 ASP A O 1
ATOM 2541 N N . GLU A 1 334 ? -6.507 4.939 -20.397 1.00 76.00 334 GLU A N 1
ATOM 2542 C CA . GLU A 1 334 ? -5.140 5.032 -19.839 1.00 76.00 334 GLU A CA 1
ATOM 2543 C C . GLU A 1 334 ? -4.817 3.917 -18.815 1.00 76.00 334 GLU A C 1
ATOM 2545 O O . GLU A 1 334 ? -4.047 4.093 -17.869 1.00 76.00 334 GLU A O 1
ATOM 2550 N N . GLY A 1 335 ? -5.435 2.742 -18.981 1.00 74.19 335 GLY A N 1
ATOM 2551 C CA . GLY A 1 335 ? -5.305 1.601 -18.070 1.00 74.19 335 GLY A CA 1
ATOM 2552 C C . GLY A 1 335 ? -6.259 1.624 -16.871 1.00 74.19 335 GLY A C 1
ATOM 2553 O O . GLY A 1 335 ? -6.304 0.653 -16.111 1.00 74.19 335 GLY A O 1
ATOM 2554 N N . ILE A 1 336 ? -7.089 2.666 -16.709 1.00 76.75 336 ILE A N 1
ATOM 2555 C CA . ILE A 1 336 ? -8.118 2.745 -15.651 1.00 76.75 336 ILE A CA 1
ATOM 2556 C C . ILE A 1 336 ? -9.068 1.536 -15.710 1.00 76.75 336 ILE A C 1
ATOM 2558 O O . ILE A 1 336 ? -9.557 1.075 -14.673 1.00 76.75 336 ILE A O 1
ATOM 2562 N N . CYS A 1 337 ? -9.287 0.968 -16.900 1.00 80.56 337 CYS A N 1
ATOM 2563 C CA . CYS A 1 337 ? -10.122 -0.213 -17.102 1.00 80.56 337 CYS A CA 1
ATOM 2564 C C . CYS A 1 337 ? -9.590 -1.506 -16.446 1.00 80.56 337 CYS A C 1
ATOM 2566 O O . CYS A 1 337 ? -10.356 -2.465 -16.345 1.00 80.56 337 CYS A O 1
ATOM 2568 N N . GLU A 1 338 ? -8.332 -1.551 -15.988 1.00 86.94 338 GLU A N 1
ATOM 2569 C CA . GLU A 1 338 ? -7.735 -2.726 -15.326 1.00 86.94 338 GLU A CA 1
ATOM 2570 C C . GLU A 1 338 ? -7.731 -2.658 -13.787 1.00 86.94 338 GLU A C 1
ATOM 2572 O O . GLU A 1 338 ? -7.513 -3.674 -13.122 1.00 86.94 338 GLU A O 1
ATOM 2577 N N . PHE A 1 339 ? -8.058 -1.504 -13.193 1.00 84.69 339 PHE A N 1
ATOM 2578 C CA . PHE A 1 339 ? -8.301 -1.393 -11.748 1.00 84.69 339 PHE A CA 1
ATOM 2579 C C . PHE A 1 339 ? -9.621 -2.070 -11.368 1.00 84.69 339 PHE A C 1
ATOM 2581 O O . PHE A 1 339 ? -10.617 -1.957 -12.080 1.00 84.69 339 PHE A O 1
ATOM 2588 N N . GLY A 1 340 ? -9.660 -2.789 -10.250 1.00 85.81 340 GLY A N 1
ATOM 2589 C CA . GLY A 1 340 ? -10.796 -3.625 -9.850 1.00 85.81 340 GLY A CA 1
ATOM 2590 C C . GLY A 1 340 ? -10.945 -4.922 -10.661 1.00 85.81 340 GLY A C 1
ATOM 2591 O O . GLY A 1 340 ? -11.754 -5.774 -10.291 1.00 85.81 340 GLY A O 1
ATOM 2592 N N . THR A 1 341 ? -10.165 -5.124 -11.731 1.00 92.19 341 THR A N 1
ATOM 2593 C CA . THR A 1 341 ? -10.178 -6.377 -12.498 1.00 92.19 341 THR A CA 1
ATOM 2594 C C . THR A 1 341 ? -9.463 -7.474 -11.708 1.00 92.19 341 THR A C 1
ATOM 2596 O O . THR A 1 341 ? -8.297 -7.336 -11.346 1.00 92.19 341 THR A O 1
ATOM 2599 N N . THR A 1 342 ? -10.159 -8.588 -11.464 1.00 95.06 342 THR A N 1
ATOM 2600 C CA . THR A 1 342 ? -9.598 -9.819 -10.863 1.00 95.06 342 THR A CA 1
ATOM 2601 C C . THR A 1 342 ? -9.591 -11.013 -11.826 1.00 95.06 342 THR A C 1
ATOM 2603 O O . THR A 1 342 ? -9.171 -12.104 -11.454 1.00 95.06 342 THR A O 1
ATOM 2606 N N . ASP A 1 343 ? -10.014 -10.812 -13.077 1.00 95.81 343 ASP A N 1
ATOM 2607 C CA . ASP A 1 343 ? -10.001 -11.838 -14.121 1.00 95.81 343 ASP A CA 1
ATOM 2608 C C . ASP A 1 343 ? -8.597 -12.026 -14.724 1.00 95.81 343 ASP A C 1
ATOM 2610 O O . ASP A 1 343 ? -8.214 -11.329 -15.665 1.00 95.81 343 ASP A O 1
ATOM 2614 N N . ASP A 1 344 ? -7.837 -12.996 -14.209 1.00 96.06 344 ASP A N 1
ATOM 2615 C CA . ASP A 1 344 ? -6.582 -13.465 -14.812 1.00 96.06 344 ASP A CA 1
ATOM 2616 C C . ASP A 1 344 ? -6.756 -14.641 -15.800 1.00 96.06 344 ASP A C 1
ATOM 2618 O O . ASP A 1 344 ? -5.759 -15.223 -16.241 1.00 96.06 344 ASP A O 1
ATOM 2622 N N . THR A 1 345 ? -7.994 -14.965 -16.203 1.00 96.81 345 THR A N 1
ATOM 2623 C CA . THR A 1 345 ? -8.305 -15.935 -17.278 1.00 96.81 345 THR A CA 1
ATOM 2624 C C . THR A 1 345 ? -8.196 -15.315 -18.672 1.00 96.81 345 THR A C 1
ATOM 2626 O O . THR A 1 345 ? -7.888 -16.021 -19.632 1.00 96.81 345 THR A O 1
ATOM 2629 N N . THR A 1 346 ? -8.366 -13.992 -18.787 1.00 94.94 346 THR A N 1
ATOM 2630 C CA . THR A 1 346 ? -8.231 -13.250 -20.051 1.00 94.94 346 THR A CA 1
ATOM 2631 C C . THR A 1 346 ? -7.030 -12.293 -20.071 1.00 94.94 346 THR A C 1
ATOM 2633 O O . THR A 1 346 ? -6.358 -12.048 -19.064 1.00 94.94 346 THR A O 1
ATOM 2636 N N . THR A 1 347 ? -6.749 -11.755 -21.260 1.00 94.44 347 THR A N 1
ATOM 2637 C CA . THR A 1 347 ? -5.785 -10.672 -21.519 1.00 94.44 347 THR A CA 1
ATOM 2638 C C . THR A 1 347 ? -6.521 -9.518 -22.204 1.00 94.44 347 THR A C 1
ATOM 2640 O O . THR A 1 347 ? -7.514 -9.761 -22.892 1.00 94.44 347 THR A O 1
ATOM 2643 N N . ASP A 1 348 ? -6.057 -8.276 -22.042 1.00 94.50 348 ASP A N 1
ATOM 2644 C CA . ASP A 1 348 ? -6.475 -7.191 -22.945 1.00 94.50 348 ASP A CA 1
ATOM 2645 C C . ASP A 1 348 ? -5.587 -7.206 -24.194 1.00 94.50 348 ASP A C 1
ATOM 2647 O O . ASP A 1 348 ? -4.361 -7.275 -24.085 1.00 94.50 348 ASP A O 1
ATOM 2651 N N . ALA A 1 349 ? -6.209 -7.152 -25.372 1.00 94.19 349 ALA A N 1
ATOM 2652 C CA . ALA A 1 349 ? -5.520 -7.286 -26.651 1.00 94.19 349 ALA A CA 1
ATOM 2653 C C . ALA A 1 349 ? -4.640 -6.076 -27.013 1.00 94.19 349 ALA A C 1
ATOM 2655 O O . ALA A 1 349 ? -3.635 -6.259 -27.697 1.00 94.19 349 ALA A O 1
ATOM 2656 N N . VAL A 1 350 ? -4.979 -4.864 -26.560 1.00 94.38 350 VAL A N 1
ATOM 2657 C CA . VAL A 1 350 ? -4.200 -3.649 -26.855 1.00 94.38 350 VAL A CA 1
ATOM 2658 C C . VAL A 1 350 ? -2.942 -3.627 -25.992 1.00 94.38 350 VAL A C 1
ATOM 2660 O O . VAL A 1 350 ? -1.837 -3.514 -26.524 1.00 94.38 350 VAL A O 1
ATOM 2663 N N . ILE A 1 351 ? -3.098 -3.838 -24.679 1.00 93.38 351 ILE A N 1
ATOM 2664 C CA . ILE A 1 351 ? -1.966 -3.929 -23.742 1.00 93.38 351 ILE A CA 1
ATOM 2665 C C . ILE A 1 351 ? -1.046 -5.092 -24.140 1.00 93.38 351 ILE A C 1
ATOM 2667 O O . ILE A 1 351 ? 0.172 -4.926 -24.190 1.00 93.38 351 ILE A O 1
ATOM 2671 N N . LEU A 1 352 ? -1.609 -6.265 -24.462 1.00 95.06 352 LEU A N 1
ATOM 2672 C CA . LEU A 1 352 ? -0.808 -7.427 -24.848 1.00 95.06 352 LEU A CA 1
ATOM 2673 C C . LEU A 1 352 ? -0.021 -7.184 -26.141 1.00 95.06 352 LEU A C 1
ATOM 2675 O O . LEU A 1 352 ? 1.176 -7.467 -26.164 1.00 95.06 352 LEU A O 1
ATOM 2679 N N . LYS A 1 353 ? -0.653 -6.644 -27.192 1.00 95.62 353 LYS A N 1
ATOM 2680 C CA . LYS A 1 353 ? 0.034 -6.394 -28.467 1.00 95.62 353 LYS A CA 1
ATOM 2681 C C . LYS A 1 353 ? 1.174 -5.386 -28.300 1.00 95.62 353 LYS A C 1
ATOM 2683 O O . LYS A 1 353 ? 2.275 -5.633 -28.782 1.00 95.62 353 LYS A O 1
ATOM 2688 N N . TYR A 1 354 ? 0.948 -4.321 -27.532 1.00 95.19 354 TYR A N 1
ATOM 2689 C CA . TYR A 1 354 ? 1.995 -3.358 -27.192 1.00 95.19 354 TYR A CA 1
ATOM 2690 C C . TYR A 1 354 ? 3.193 -4.015 -26.482 1.00 95.19 354 TYR A C 1
ATOM 2692 O O . TYR A 1 354 ? 4.338 -3.812 -26.882 1.00 95.19 354 TYR A O 1
ATOM 2700 N N . VAL A 1 355 ? 2.950 -4.857 -25.471 1.00 95.12 355 VAL A N 1
ATOM 2701 C CA . VAL A 1 355 ? 4.015 -5.578 -24.746 1.00 95.12 355 VAL A CA 1
ATOM 2702 C C . VAL A 1 355 ? 4.713 -6.633 -25.628 1.00 95.12 355 VAL A C 1
ATOM 2704 O O . VAL A 1 355 ? 5.896 -6.908 -25.427 1.00 95.12 355 VAL A O 1
ATOM 2707 N N . GLU A 1 356 ? 4.031 -7.203 -26.628 1.00 95.75 356 GLU A N 1
ATOM 2708 C CA . GLU A 1 356 ? 4.625 -8.129 -27.607 1.00 95.75 356 GLU A CA 1
ATOM 2709 C C . GLU A 1 356 ? 5.580 -7.432 -28.598 1.00 95.75 356 GLU A C 1
ATOM 2711 O O . GLU A 1 356 ? 6.600 -8.014 -28.978 1.00 95.75 356 GLU A O 1
ATOM 2716 N N . ASP A 1 357 ? 5.294 -6.191 -29.000 1.00 95.31 357 ASP A N 1
ATOM 2717 C CA . ASP A 1 357 ? 6.152 -5.427 -29.922 1.00 95.31 357 ASP A CA 1
ATOM 2718 C C . ASP A 1 357 ? 7.261 -4.631 -29.218 1.00 95.31 357 ASP A C 1
ATOM 2720 O O . ASP A 1 357 ? 8.362 -4.524 -29.760 1.00 95.31 357 ASP A O 1
ATOM 2724 N N . SER A 1 358 ? 7.024 -4.167 -27.985 1.00 93.50 358 SER A N 1
ATOM 2725 C CA . SER A 1 358 ? 7.922 -3.279 -27.223 1.00 93.50 358 SER A CA 1
ATOM 2726 C C . SER A 1 358 ? 9.398 -3.704 -27.227 1.00 93.50 358 SER A C 1
ATOM 2728 O O . SER A 1 358 ? 10.277 -2.863 -27.385 1.00 93.50 358 SER A O 1
ATOM 2730 N N . ALA A 1 359 ? 9.708 -4.996 -27.069 1.00 94.00 359 ALA A N 1
ATOM 2731 C CA . ALA A 1 359 ? 11.098 -5.464 -27.057 1.00 94.00 359 ALA A CA 1
ATOM 2732 C C . ALA A 1 359 ? 11.782 -5.284 -28.427 1.00 94.00 359 ALA A C 1
ATOM 2734 O O . ALA A 1 359 ? 12.888 -4.749 -28.500 1.00 94.00 359 ALA A O 1
ATOM 2735 N N . ALA A 1 360 ? 11.110 -5.675 -29.514 1.00 94.88 360 ALA A N 1
ATOM 2736 C CA . ALA A 1 360 ? 11.634 -5.527 -30.870 1.00 94.88 360 ALA A CA 1
ATOM 2737 C C . ALA A 1 360 ? 11.759 -4.047 -31.270 1.00 94.88 360 ALA A C 1
ATOM 2739 O O . ALA A 1 360 ? 12.765 -3.654 -31.856 1.00 94.88 360 ALA A O 1
ATOM 2740 N N . GLU A 1 361 ? 10.793 -3.207 -30.885 1.00 93.50 361 GLU A N 1
ATOM 2741 C CA . GLU A 1 361 ? 10.844 -1.758 -31.117 1.00 93.50 361 GLU A CA 1
ATOM 2742 C C . GLU A 1 361 ? 12.012 -1.080 -30.385 1.00 93.50 361 GLU A C 1
ATOM 2744 O O . GLU A 1 361 ? 12.689 -0.234 -30.967 1.00 93.50 361 GLU A O 1
ATOM 2749 N N . ARG A 1 362 ? 12.280 -1.451 -29.125 1.00 92.88 362 ARG A N 1
ATOM 2750 C CA . ARG A 1 362 ? 13.318 -0.819 -28.284 1.00 92.88 362 ARG A CA 1
ATOM 2751 C C . ARG A 1 362 ? 14.738 -1.186 -28.733 1.00 92.88 362 ARG A C 1
ATOM 2753 O O . ARG A 1 362 ? 15.642 -0.359 -28.626 1.00 92.88 362 ARG A O 1
ATOM 2760 N N . PHE A 1 363 ? 14.936 -2.394 -29.268 1.00 94.50 363 PHE A N 1
ATOM 2761 C CA . PHE A 1 363 ? 16.201 -2.795 -29.902 1.00 94.50 363 PHE A CA 1
ATOM 2762 C C . PHE A 1 363 ? 16.320 -2.338 -31.366 1.00 94.50 363 PHE A C 1
ATOM 2764 O O . PHE A 1 363 ? 17.430 -2.274 -31.897 1.00 94.50 363 PHE A O 1
ATOM 2771 N N . GLY A 1 364 ? 15.208 -1.999 -32.024 1.00 93.56 364 GLY A N 1
ATOM 2772 C CA . GLY A 1 364 ? 15.192 -1.477 -33.388 1.00 93.56 364 GLY A CA 1
ATOM 2773 C C . GLY A 1 364 ? 15.909 -2.406 -34.370 1.00 93.56 364 GLY A C 1
ATOM 2774 O O . GLY A 1 364 ? 15.659 -3.610 -34.422 1.00 93.56 364 GLY A O 1
ATOM 2775 N N . SER A 1 365 ? 16.856 -1.860 -35.134 1.00 94.19 365 SER A N 1
ATOM 2776 C CA . SER A 1 365 ? 17.650 -2.653 -36.090 1.00 94.19 365 SER A CA 1
ATOM 2777 C C . SER A 1 365 ? 18.550 -3.713 -35.433 1.00 94.19 365 SER A C 1
ATOM 2779 O O . SER A 1 365 ? 18.883 -4.701 -36.088 1.00 94.19 365 SER A O 1
ATOM 2781 N N . ASN A 1 366 ? 18.870 -3.585 -34.137 1.00 95.31 366 ASN A N 1
ATOM 2782 C CA . ASN A 1 366 ? 19.644 -4.587 -33.392 1.00 95.31 366 ASN A CA 1
ATOM 2783 C C . ASN A 1 366 ? 18.828 -5.853 -33.069 1.00 95.31 366 ASN A C 1
ATOM 2785 O O . ASN A 1 366 ? 19.409 -6.876 -32.709 1.00 95.31 366 ASN A O 1
ATOM 2789 N N . TRP A 1 367 ? 17.496 -5.827 -33.215 1.00 95.44 367 TRP A N 1
ATOM 2790 C CA . TRP A 1 367 ? 16.661 -7.022 -33.056 1.00 95.44 367 TRP A CA 1
ATOM 2791 C C . TRP A 1 367 ? 16.944 -8.071 -34.143 1.00 95.44 367 TRP A C 1
ATOM 2793 O O . TRP A 1 367 ? 16.986 -9.269 -33.863 1.00 95.44 367 TRP A O 1
ATOM 2803 N N . GLY A 1 368 ? 17.176 -7.644 -35.387 1.00 95.50 368 GLY A N 1
ATOM 2804 C CA . GLY A 1 368 ? 17.260 -8.546 -36.537 1.00 95.50 368 GLY A CA 1
ATOM 2805 C C . GLY A 1 368 ? 15.900 -9.165 -36.882 1.00 95.50 368 GLY A C 1
ATOM 2806 O O . GLY A 1 368 ? 14.895 -8.461 -36.971 1.00 95.50 368 GLY A O 1
ATOM 2807 N N . HIS A 1 369 ? 15.859 -10.480 -37.101 1.00 96.44 369 HIS A N 1
ATOM 2808 C CA . HIS A 1 369 ? 14.635 -11.212 -37.437 1.00 96.44 369 HIS A CA 1
ATOM 2809 C C . HIS A 1 369 ? 14.080 -11.977 -36.231 1.00 96.44 369 HIS A C 1
ATOM 2811 O O . HIS A 1 369 ? 14.839 -12.482 -35.404 1.00 96.44 369 HIS A O 1
ATOM 2817 N N . ASP A 1 370 ? 12.755 -12.120 -36.159 1.00 96.75 370 ASP A N 1
ATOM 2818 C CA . ASP A 1 370 ? 12.117 -12.999 -35.178 1.00 96.75 370 ASP A CA 1
ATOM 2819 C C . ASP A 1 370 ? 12.554 -14.464 -35.368 1.00 96.75 370 ASP A C 1
ATOM 2821 O O . ASP A 1 370 ? 12.830 -14.923 -36.479 1.00 96.75 370 ASP A O 1
ATOM 2825 N N . HIS A 1 371 ? 12.604 -15.217 -34.266 1.00 94.44 371 HIS A N 1
ATOM 2826 C CA . HIS A 1 371 ? 12.955 -16.639 -34.279 1.00 94.44 371 HIS A CA 1
ATOM 2827 C C . HIS A 1 371 ? 12.013 -17.449 -35.205 1.00 94.44 371 HIS A C 1
ATOM 2829 O O . HIS A 1 371 ? 10.813 -17.171 -35.205 1.00 94.44 371 HIS A O 1
ATOM 2835 N N . PRO A 1 372 ? 12.474 -18.499 -35.921 1.00 94.00 372 PRO A N 1
ATOM 2836 C CA . PRO A 1 372 ? 11.634 -19.256 -36.868 1.00 94.00 372 PRO A CA 1
ATOM 2837 C C . PRO A 1 372 ? 10.360 -19.898 -36.283 1.00 94.00 372 PRO A C 1
ATOM 2839 O O . PRO A 1 372 ? 9.403 -20.144 -37.006 1.00 94.00 372 PRO A O 1
ATOM 2842 N N . GLU A 1 373 ? 10.327 -20.145 -34.970 1.00 94.38 373 GLU A N 1
ATOM 2843 C CA . GLU A 1 373 ? 9.131 -20.591 -34.220 1.00 94.38 373 GLU A CA 1
ATOM 2844 C C . GLU A 1 373 ? 8.182 -19.437 -33.796 1.00 94.38 373 GLU A C 1
ATOM 2846 O O . GLU A 1 373 ? 7.298 -19.638 -32.960 1.00 94.38 373 GLU A O 1
ATOM 2851 N N . GLY A 1 374 ? 8.406 -18.216 -34.285 1.00 95.12 374 GLY A N 1
ATOM 2852 C CA . GLY A 1 374 ? 7.741 -16.985 -33.850 1.00 95.12 374 GLY A CA 1
ATOM 2853 C C . GLY A 1 374 ? 8.375 -16.328 -32.614 1.00 95.12 374 GLY A C 1
ATOM 2854 O O . GLY A 1 374 ? 9.052 -16.974 -31.804 1.00 95.12 374 GLY A O 1
ATOM 2855 N N . ARG A 1 375 ? 8.124 -15.022 -32.444 1.00 95.69 375 ARG A N 1
ATOM 2856 C CA . ARG A 1 375 ? 8.589 -14.224 -31.294 1.00 95.69 375 ARG A CA 1
ATOM 2857 C C . ARG A 1 375 ? 7.998 -14.728 -29.979 1.00 95.69 375 ARG A C 1
ATOM 2859 O O . ARG A 1 375 ? 8.733 -15.126 -29.076 1.00 95.69 375 ARG A O 1
ATOM 2866 N N . LEU A 1 376 ? 6.671 -14.740 -29.876 1.00 96.50 376 LEU A N 1
ATOM 2867 C CA . LEU A 1 376 ? 5.961 -15.067 -28.645 1.00 96.50 376 LEU A CA 1
ATOM 2868 C C . LEU A 1 376 ? 6.107 -16.555 -28.274 1.00 96.50 376 LEU A C 1
ATOM 2870 O O . LEU A 1 376 ? 5.898 -17.454 -29.091 1.00 96.50 376 LEU A O 1
ATOM 2874 N N . ARG A 1 377 ? 6.448 -16.820 -27.008 1.00 95.06 377 ARG A N 1
ATOM 2875 C CA . ARG A 1 377 ? 6.482 -18.159 -26.387 1.00 95.06 377 ARG A CA 1
ATOM 2876 C C . ARG A 1 377 ? 5.407 -18.325 -25.303 1.00 95.06 377 ARG A C 1
ATOM 2878 O O . ARG A 1 377 ? 4.948 -19.442 -25.070 1.00 95.06 377 ARG A O 1
ATOM 2885 N N . ARG A 1 378 ? 4.998 -17.243 -24.630 1.00 96.19 378 ARG A N 1
ATOM 2886 C CA . ARG A 1 378 ? 3.837 -17.214 -23.718 1.00 96.19 378 ARG A CA 1
ATOM 2887 C C . ARG A 1 378 ? 3.332 -15.784 -23.531 1.00 96.19 378 ARG A C 1
ATOM 2889 O O . ARG A 1 378 ? 4.139 -14.863 -23.485 1.00 96.19 378 ARG A O 1
ATOM 2896 N N . ALA A 1 379 ? 2.029 -15.630 -23.329 1.00 97.25 379 ALA A N 1
ATOM 2897 C CA . ALA A 1 379 ? 1.392 -14.420 -22.814 1.00 97.25 379 ALA A CA 1
ATOM 2898 C C . ALA A 1 379 ? 0.525 -14.788 -21.602 1.00 97.25 379 ALA A C 1
ATOM 2900 O O . ALA A 1 379 ? -0.101 -15.850 -21.607 1.00 97.25 379 ALA A O 1
ATOM 2901 N N . TRP A 1 380 ? 0.501 -13.947 -20.566 1.00 97.94 380 TRP A N 1
ATOM 2902 C CA . TRP A 1 380 ? -0.361 -14.133 -19.393 1.00 97.94 380 TRP A CA 1
ATOM 2903 C C . TRP A 1 380 ? -0.600 -12.813 -18.644 1.00 97.94 380 TRP A C 1
ATOM 2905 O O . TRP A 1 380 ? 0.113 -11.827 -18.833 1.00 97.94 380 TRP A O 1
ATOM 2915 N N . THR A 1 381 ? -1.607 -12.802 -17.775 1.00 97.12 381 THR A N 1
ATOM 2916 C CA . THR A 1 381 ? -1.954 -11.682 -16.881 1.00 97.12 381 THR A CA 1
ATOM 2917 C C . THR A 1 381 ? -1.699 -12.027 -15.415 1.00 97.12 381 THR A C 1
ATOM 2919 O O . THR A 1 381 ? -1.566 -13.197 -15.065 1.00 97.12 381 THR A O 1
ATOM 2922 N N . GLY A 1 382 ? -1.645 -11.047 -14.513 1.00 95.56 382 GLY A N 1
ATOM 2923 C CA . GLY A 1 382 ? -1.513 -11.278 -13.070 1.00 95.56 382 GLY A CA 1
ATOM 2924 C C . GLY A 1 382 ? -2.124 -10.157 -12.233 1.00 95.56 382 GLY A C 1
ATOM 2925 O O . GLY A 1 382 ? -2.003 -8.986 -12.583 1.00 95.56 382 GLY A O 1
ATOM 2926 N N . ILE A 1 383 ? -2.784 -10.519 -11.127 1.00 96.50 383 ILE A N 1
ATOM 2927 C CA . ILE A 1 383 ? -3.513 -9.568 -10.274 1.00 96.50 383 ILE A CA 1
ATOM 2928 C C . ILE A 1 383 ? -2.630 -9.069 -9.124 1.00 96.50 383 ILE A C 1
ATOM 2930 O O . ILE A 1 383 ? -2.237 -9.830 -8.239 1.00 96.50 383 ILE A O 1
ATOM 2934 N N . MET A 1 384 ? -2.338 -7.774 -9.137 1.00 91.69 384 MET A N 1
ATOM 2935 C CA . MET A 1 384 ? -1.619 -7.020 -8.111 1.00 91.69 384 MET A CA 1
ATOM 2936 C C . MET A 1 384 ? -2.607 -6.306 -7.170 1.00 91.69 384 MET A C 1
ATOM 2938 O O . MET A 1 384 ? -3.817 -6.340 -7.389 1.00 91.69 384 MET A O 1
ATOM 2942 N N . GLY A 1 385 ? -2.101 -5.677 -6.108 1.00 84.69 385 GLY A N 1
ATOM 2943 C CA . GLY A 1 385 ? -2.880 -4.825 -5.205 1.00 84.69 385 GLY A CA 1
ATOM 2944 C C . GLY A 1 385 ? -2.207 -3.464 -5.049 1.00 84.69 385 GLY A C 1
ATOM 2945 O O . GLY A 1 385 ? -0.994 -3.418 -4.830 1.00 84.69 385 GLY A O 1
ATOM 2946 N N . TYR A 1 386 ? -2.999 -2.402 -5.172 1.00 80.38 386 TYR A N 1
ATOM 2947 C CA . TYR A 1 386 ? -2.596 -1.000 -5.036 1.00 80.38 386 TYR A CA 1
ATOM 2948 C C . TYR A 1 386 ? -3.419 -0.305 -3.950 1.00 80.38 386 TYR A C 1
ATOM 2950 O O . TYR A 1 386 ? -4.582 -0.656 -3.750 1.00 80.38 386 TYR A O 1
ATOM 2958 N N . SER A 1 387 ? -2.845 0.703 -3.296 1.00 65.50 387 SER A N 1
ATOM 2959 C CA . SER A 1 387 ? -3.506 1.509 -2.257 1.00 65.50 387 SER A CA 1
ATOM 2960 C C . SER A 1 387 ? -3.524 2.988 -2.629 1.00 65.50 387 SER A C 1
ATOM 2962 O O . SER A 1 387 ? -2.797 3.435 -3.516 1.00 65.50 387 SER A O 1
ATOM 2964 N N . SER A 1 388 ? -4.344 3.766 -1.923 1.00 56.62 388 SER A N 1
ATOM 2965 C CA . SER A 1 388 ? -4.481 5.215 -2.118 1.00 56.62 388 SER A CA 1
ATOM 2966 C C . SER A 1 388 ? -3.213 6.029 -1.836 1.00 56.62 388 SER A C 1
ATOM 2968 O O . SER A 1 388 ? -3.076 7.129 -2.362 1.00 56.62 388 SER A O 1
ATOM 2970 N N . ASP A 1 389 ? -2.320 5.516 -0.989 1.00 56.44 389 ASP A N 1
ATOM 2971 C CA . ASP A 1 389 ? -1.062 6.153 -0.570 1.00 56.44 389 ASP A CA 1
ATOM 2972 C C . ASP A 1 389 ? 0.174 5.619 -1.319 1.00 56.44 389 ASP A C 1
ATOM 2974 O O . ASP A 1 389 ? 1.249 6.211 -1.240 1.00 56.44 389 ASP A O 1
ATOM 2978 N N . GLY A 1 390 ? 0.032 4.534 -2.087 1.00 64.56 390 GLY A N 1
ATOM 2979 C CA . GLY A 1 390 ? 1.137 3.930 -2.827 1.00 64.56 390 GLY A CA 1
ATOM 2980 C C . GLY A 1 390 ? 2.136 3.157 -1.958 1.00 64.56 390 GLY A C 1
ATOM 2981 O O . GLY A 1 390 ? 3.291 3.032 -2.364 1.00 64.56 390 GLY A O 1
ATOM 2982 N N . PHE A 1 391 ? 1.721 2.625 -0.801 1.00 76.75 391 PHE A N 1
ATOM 2983 C CA . PHE A 1 391 ? 2.570 1.844 0.112 1.00 76.75 391 PHE A CA 1
ATOM 2984 C C . PHE A 1 391 ? 1.973 0.465 0.478 1.00 76.75 391 PHE A C 1
ATOM 2986 O O . PHE A 1 391 ? 0.765 0.253 0.353 1.00 76.75 391 PHE A O 1
ATOM 2993 N N . PRO A 1 392 ? 2.794 -0.529 0.872 1.00 80.25 392 PRO A N 1
ATOM 2994 C CA . PRO A 1 392 ? 2.293 -1.808 1.369 1.00 80.25 392 PRO A CA 1
ATOM 2995 C C . PRO A 1 392 ? 1.681 -1.670 2.769 1.00 80.25 392 PRO A C 1
ATOM 2997 O O . PRO A 1 392 ? 2.172 -0.916 3.603 1.00 80.25 392 PRO A O 1
ATOM 3000 N N . LEU A 1 393 ? 0.642 -2.459 3.039 1.00 79.06 393 LEU A N 1
ATOM 3001 C CA . LEU A 1 393 ? -0.064 -2.503 4.320 1.00 79.06 393 LEU A CA 1
ATOM 3002 C C . LEU A 1 393 ? 0.367 -3.757 5.083 1.00 79.06 393 LEU A C 1
ATOM 3004 O O . LEU A 1 393 ? 0.029 -4.871 4.667 1.00 79.06 393 LEU A O 1
ATOM 3008 N N . ILE A 1 394 ? 1.155 -3.581 6.150 1.00 86.69 394 ILE A N 1
ATOM 3009 C CA . ILE A 1 394 ? 1.829 -4.670 6.873 1.00 86.69 394 ILE A CA 1
ATOM 3010 C C . ILE A 1 394 ? 1.614 -4.570 8.388 1.00 86.69 394 ILE A C 1
ATOM 3012 O O . ILE A 1 394 ? 1.718 -3.499 8.989 1.00 86.69 394 ILE A O 1
ATOM 3016 N N . GLY A 1 395 ? 1.396 -5.731 9.005 1.00 85.62 395 GLY A N 1
ATOM 3017 C CA . GLY A 1 395 ? 1.464 -5.951 10.446 1.00 85.62 395 GLY A CA 1
ATOM 3018 C C . GLY A 1 395 ? 0.435 -6.981 10.895 1.00 85.62 395 GLY A C 1
ATOM 3019 O O . GLY A 1 395 ? -0.017 -7.834 10.128 1.00 85.62 395 GLY A O 1
ATOM 3020 N N . GLN A 1 396 ? -0.056 -6.814 12.119 1.00 82.38 396 GLN A N 1
ATOM 3021 C CA . GLN A 1 396 ? -1.446 -7.178 12.394 1.00 82.38 396 GLN A CA 1
ATOM 3022 C C . GLN A 1 396 ? -2.345 -6.502 11.285 1.00 82.38 396 GLN A C 1
ATOM 3024 O O . GLN A 1 396 ? -1.869 -5.590 10.606 1.00 82.38 396 GLN A O 1
ATOM 3029 N N . LEU A 1 397 ? -3.589 -6.940 11.013 1.00 73.44 397 LEU A N 1
ATOM 3030 C CA . LEU A 1 397 ? -4.638 -6.219 10.225 1.00 73.44 397 LEU A CA 1
ATOM 3031 C C . LEU A 1 397 ? -5.762 -5.492 11.237 1.00 73.44 397 LEU A C 1
ATOM 3033 O O . LEU A 1 397 ? -6.595 -6.446 11.049 1.00 73.44 397 LEU A O 1
ATOM 3037 N N . PRO A 1 398 ? -5.760 -3.530 12.643 1.00 61.12 398 PRO A N 1
ATOM 3038 C CA . PRO A 1 398 ? -5.825 -3.275 14.199 1.00 61.12 398 PRO A CA 1
ATOM 3039 C C . PRO A 1 398 ? -7.174 -3.256 14.875 1.00 61.12 398 PRO A C 1
ATOM 3041 O O . PRO A 1 398 ? -8.221 -2.879 14.344 1.00 61.12 398 PRO A O 1
ATOM 3044 N N . ASP A 1 399 ? -7.070 -3.773 16.091 1.00 59.47 399 ASP A N 1
ATOM 3045 C CA . ASP A 1 399 ? -8.132 -4.153 16.979 1.00 59.47 399 ASP A CA 1
ATOM 3046 C C . ASP A 1 399 ? -9.037 -5.335 16.507 1.00 59.47 399 ASP A C 1
ATOM 3048 O O . ASP A 1 399 ? -9.824 -5.881 17.286 1.00 59.47 399 ASP A O 1
ATOM 3052 N N . GLU A 1 400 ? -8.863 -5.846 15.282 1.00 73.69 400 GLU A N 1
ATOM 3053 C CA . GLU A 1 400 ? -9.129 -7.262 14.974 1.00 73.69 400 GLU A CA 1
ATOM 3054 C C . GLU A 1 400 ? -7.991 -8.099 15.592 1.00 73.69 400 GLU A C 1
ATOM 3056 O O . GLU A 1 400 ? -6.993 -8.419 14.946 1.00 73.69 400 GLU A O 1
ATOM 3061 N N . ASN A 1 401 ? -8.091 -8.371 16.897 1.00 81.56 401 ASN A N 1
ATOM 3062 C CA . ASN A 1 401 ? -7.081 -9.132 17.641 1.00 81.56 401 ASN A CA 1
ATOM 3063 C C . ASN A 1 401 ? -6.703 -10.426 16.908 1.00 81.56 401 ASN A C 1
ATOM 3065 O O . ASN A 1 401 ? -7.581 -11.153 16.448 1.00 81.56 401 ASN A O 1
ATOM 3069 N N . ASP A 1 402 ? -5.399 -10.665 16.783 1.00 89.12 402 ASP A N 1
ATOM 3070 C CA . ASP A 1 402 ? -4.797 -11.847 16.159 1.00 89.12 402 ASP A CA 1
ATOM 3071 C C . ASP A 1 402 ? -5.098 -12.067 14.653 1.00 89.12 402 ASP A C 1
ATOM 3073 O O . ASP A 1 402 ? -4.704 -13.083 14.078 1.00 89.12 402 ASP A O 1
ATOM 3077 N N . LEU A 1 403 ? -5.721 -11.101 13.967 1.00 91.88 403 LEU A N 1
ATOM 3078 C CA . LEU A 1 403 ? -5.780 -11.048 12.501 1.00 91.88 403 LEU A CA 1
ATOM 3079 C C . LEU A 1 403 ? -4.609 -10.210 11.968 1.00 91.88 403 LEU A C 1
ATOM 3081 O O . LEU A 1 403 ? -4.351 -9.138 12.487 1.00 91.88 403 LEU A O 1
ATOM 3085 N N . TYR A 1 404 ? -3.906 -10.666 10.934 1.00 95.25 404 TYR A N 1
ATOM 3086 C CA . TYR A 1 404 ? -2.667 -10.090 10.391 1.00 95.25 404 TYR A CA 1
ATOM 3087 C C . TYR A 1 404 ? -2.747 -9.894 8.870 1.00 95.25 404 TYR A C 1
ATOM 3089 O O . TYR A 1 404 ? -3.570 -10.522 8.205 1.00 95.25 404 TYR A O 1
ATOM 3097 N N . ILE A 1 405 ? -1.909 -9.027 8.290 1.00 94.25 405 ILE A N 1
ATOM 3098 C CA . ILE A 1 405 ? -1.851 -8.773 6.838 1.00 94.25 405 ILE A CA 1
ATOM 3099 C C . ILE A 1 405 ? -0.454 -8.383 6.379 1.00 94.25 405 ILE A C 1
ATOM 3101 O O . ILE A 1 405 ? 0.307 -7.718 7.080 1.00 94.25 405 ILE A O 1
ATOM 3105 N N . ALA A 1 406 ? -0.158 -8.756 5.140 1.00 95.38 406 ALA A N 1
ATOM 3106 C CA . ALA A 1 406 ? 0.864 -8.107 4.344 1.00 95.38 406 ALA A CA 1
ATOM 3107 C C . ALA A 1 406 ? 0.395 -8.094 2.882 1.00 95.38 406 ALA A C 1
ATOM 3109 O O . ALA A 1 406 ? 0.340 -9.132 2.215 1.00 95.38 406 ALA A O 1
ATOM 3110 N N . ALA A 1 407 ? -0.023 -6.921 2.406 1.00 93.38 407 ALA A N 1
ATOM 3111 C CA . ALA A 1 407 ? -0.703 -6.753 1.123 1.00 93.38 407 ALA A CA 1
ATOM 3112 C C . ALA A 1 407 ? -0.424 -5.380 0.487 1.00 93.38 407 ALA A C 1
ATOM 3114 O O . ALA A 1 407 ? 0.261 -4.537 1.057 1.00 93.38 407 ALA A O 1
ATOM 3115 N N . SER A 1 408 ? -1.001 -5.150 -0.697 1.00 84.75 408 SER A N 1
ATOM 3116 C CA . SER A 1 408 ? -0.900 -3.896 -1.453 1.00 84.75 408 SER A CA 1
ATOM 3117 C C . SER A 1 408 ? 0.529 -3.526 -1.864 1.00 84.75 408 SER A C 1
ATOM 3119 O O . SER A 1 408 ? 1.003 -2.417 -1.650 1.00 84.75 408 SER A O 1
ATOM 3121 N N . PHE A 1 409 ? 1.250 -4.471 -2.467 1.00 85.75 409 PHE A N 1
ATOM 3122 C CA . PHE A 1 409 ? 2.665 -4.286 -2.811 1.00 85.75 409 PHE A CA 1
ATOM 3123 C C . PHE A 1 409 ? 2.940 -3.428 -4.064 1.00 85.75 409 PHE A C 1
ATOM 3125 O O . PHE A 1 409 ? 4.075 -3.408 -4.530 1.00 85.75 409 PHE A O 1
ATOM 3132 N N . GLN A 1 410 ? 1.938 -2.739 -4.628 1.00 78.50 410 GLN A N 1
ATOM 3133 C CA . GLN A 1 410 ? 2.078 -1.714 -5.687 1.00 78.50 410 GLN A CA 1
ATOM 3134 C C . GLN A 1 410 ? 2.778 -2.179 -6.988 1.00 78.50 410 GLN A C 1
ATOM 3136 O O . GLN A 1 410 ? 3.248 -1.370 -7.786 1.00 78.50 410 GLN A O 1
ATOM 3141 N N . GLY A 1 411 ? 2.886 -3.495 -7.195 1.00 83.19 411 GLY A N 1
ATOM 3142 C CA . GLY A 1 411 ? 3.690 -4.127 -8.251 1.00 83.19 411 GLY A CA 1
ATOM 3143 C C . GLY A 1 411 ? 5.142 -4.439 -7.856 1.00 83.19 411 GLY A C 1
ATOM 3144 O O . GLY A 1 411 ? 5.702 -5.422 -8.337 1.00 83.19 411 GLY A O 1
ATOM 3145 N N . SER A 1 412 ? 5.712 -3.725 -6.886 1.00 86.31 412 SER A N 1
ATOM 3146 C CA . SER A 1 412 ? 7.100 -3.856 -6.401 1.00 86.31 412 SER A CA 1
ATOM 3147 C C . SER A 1 412 ? 7.357 -5.060 -5.474 1.00 86.31 412 SER A C 1
ATOM 3149 O O . SER A 1 412 ? 8.329 -5.081 -4.719 1.00 86.31 412 SER A O 1
ATOM 3151 N N . GLY A 1 413 ? 6.506 -6.092 -5.504 1.00 88.50 413 GLY A N 1
ATOM 3152 C CA . GLY A 1 413 ? 6.526 -7.194 -4.530 1.00 88.50 413 GLY A CA 1
ATOM 3153 C C . GLY A 1 413 ? 7.862 -7.944 -4.430 1.00 88.50 413 GLY A C 1
ATOM 3154 O O . GLY A 1 413 ? 8.255 -8.348 -3.339 1.00 88.50 413 GLY A O 1
ATOM 3155 N N . MET A 1 414 ? 8.609 -8.063 -5.530 1.00 94.38 414 MET A N 1
ATOM 3156 C CA . MET A 1 414 ? 9.920 -8.733 -5.557 1.00 94.38 414 MET A CA 1
ATOM 3157 C C . MET A 1 414 ? 11.006 -8.048 -4.711 1.00 94.38 414 MET A C 1
ATOM 3159 O O . MET A 1 414 ? 11.987 -8.700 -4.361 1.00 94.38 414 MET A O 1
ATOM 3163 N N . VAL A 1 415 ? 10.827 -6.771 -4.357 1.00 94.19 415 VAL A N 1
ATOM 3164 C CA . VAL A 1 415 ? 11.746 -5.997 -3.499 1.00 94.19 415 VAL A CA 1
ATOM 3165 C C . VAL A 1 415 ? 11.075 -5.458 -2.237 1.00 94.19 415 VAL A C 1
ATOM 3167 O O . VAL A 1 415 ? 11.613 -4.580 -1.575 1.00 94.19 415 VAL A O 1
ATOM 3170 N N . LEU A 1 416 ? 9.905 -5.993 -1.880 1.00 94.50 416 LEU A N 1
ATOM 3171 C CA . LEU A 1 416 ? 9.228 -5.673 -0.622 1.00 94.50 416 LEU A CA 1
ATOM 3172 C C . LEU A 1 416 ? 8.900 -6.942 0.175 1.00 94.50 416 LEU A C 1
ATOM 3174 O O . LEU A 1 416 ? 9.276 -7.082 1.336 1.00 94.50 416 LEU A O 1
ATOM 3178 N N . CYS A 1 417 ? 8.234 -7.902 -0.468 1.00 97.25 417 CYS A N 1
ATOM 3179 C CA . CYS A 1 417 ? 7.505 -8.985 0.186 1.00 97.25 417 CYS A CA 1
ATOM 3180 C C . CYS A 1 417 ? 8.311 -9.876 1.145 1.00 97.25 417 CYS A C 1
ATOM 3182 O O . CYS A 1 417 ? 7.710 -10.443 2.060 1.00 97.25 417 CYS A O 1
ATOM 3184 N N . PHE A 1 418 ? 9.617 -10.056 0.918 1.00 97.44 418 PHE A N 1
ATOM 3185 C CA . PHE A 1 418 ? 10.456 -10.977 1.693 1.00 97.44 418 PHE A CA 1
ATOM 3186 C C . PHE A 1 418 ? 10.874 -10.379 3.042 1.00 97.44 418 PHE A C 1
ATOM 3188 O O . PHE A 1 418 ? 10.728 -11.030 4.078 1.00 97.44 418 PHE A O 1
ATOM 3195 N N . GLU A 1 419 ? 11.302 -9.115 3.057 1.00 96.38 419 GLU A N 1
ATOM 3196 C CA . GLU A 1 419 ? 11.557 -8.386 4.305 1.00 96.38 419 GLU A CA 1
ATOM 3197 C C . GLU A 1 419 ? 10.253 -7.942 4.976 1.00 96.38 419 GLU A C 1
ATOM 3199 O O . GLU A 1 419 ? 10.184 -7.905 6.201 1.00 96.38 419 GLU A O 1
ATOM 3204 N N . SER A 1 420 ? 9.163 -7.741 4.223 1.00 96.50 420 SER A N 1
ATOM 3205 C CA . SER A 1 420 ? 7.824 -7.572 4.811 1.00 96.50 420 SER A CA 1
ATOM 3206 C C . SER A 1 420 ? 7.381 -8.798 5.613 1.00 96.50 420 SER A C 1
ATOM 3208 O O . SER A 1 420 ? 6.735 -8.638 6.643 1.00 96.50 420 SER A O 1
ATOM 3210 N N . ALA A 1 421 ? 7.754 -10.014 5.194 1.00 97.38 421 ALA A N 1
ATOM 3211 C CA . ALA A 1 421 ? 7.512 -11.229 5.977 1.00 97.38 421 ALA A CA 1
ATOM 3212 C C . ALA A 1 421 ? 8.382 -11.303 7.244 1.00 97.38 421 ALA A C 1
ATOM 3214 O O . ALA A 1 421 ? 7.975 -11.922 8.225 1.00 97.38 421 ALA A O 1
ATOM 3215 N N . ARG A 1 422 ? 9.568 -10.676 7.240 1.00 94.56 422 ARG A N 1
ATOM 3216 C CA . ARG A 1 422 ? 10.426 -10.555 8.429 1.00 94.56 422 ARG A CA 1
ATOM 3217 C C . ARG A 1 422 ? 9.850 -9.547 9.423 1.00 94.56 422 ARG A C 1
ATOM 3219 O O . ARG A 1 422 ? 9.622 -9.901 10.570 1.00 94.56 422 ARG A O 1
ATOM 3226 N N . ALA A 1 423 ? 9.512 -8.349 8.952 1.00 93.62 423 ALA A N 1
ATOM 3227 C CA . ALA A 1 423 ? 8.854 -7.321 9.752 1.00 93.62 423 ALA A CA 1
ATOM 3228 C C . ALA A 1 423 ? 7.526 -7.809 10.347 1.00 93.62 423 ALA A C 1
ATOM 3230 O O . ALA A 1 423 ? 7.254 -7.587 11.520 1.00 93.62 423 ALA A O 1
ATOM 3231 N N . LEU A 1 424 ? 6.716 -8.530 9.565 1.00 95.06 424 LEU A N 1
ATOM 3232 C CA . LEU A 1 424 ? 5.478 -9.125 10.063 1.00 95.06 424 LEU A CA 1
ATOM 3233 C C . LEU A 1 424 ? 5.735 -10.182 11.150 1.00 95.06 424 LEU A C 1
ATOM 3235 O O . LEU A 1 424 ? 4.995 -10.234 12.127 1.00 95.06 424 LEU A O 1
ATOM 3239 N N . PHE A 1 425 ? 6.794 -10.985 11.022 1.00 95.31 425 PHE A N 1
ATOM 3240 C CA . PHE A 1 425 ? 7.201 -11.922 12.069 1.00 95.31 425 PHE A CA 1
ATOM 3241 C C . PHE A 1 425 ? 7.650 -11.204 13.360 1.00 95.31 425 PHE A C 1
ATOM 3243 O O . PHE A 1 425 ? 7.228 -11.597 14.447 1.00 95.31 425 PHE A O 1
ATOM 3250 N N . GLU A 1 426 ? 8.432 -10.122 13.248 1.00 91.00 426 GLU A N 1
ATOM 3251 C CA . GLU A 1 426 ? 8.837 -9.261 14.379 1.00 91.00 426 GLU A CA 1
ATOM 3252 C C . GLU A 1 426 ? 7.598 -8.643 15.078 1.00 91.00 426 GLU A C 1
ATOM 3254 O O . GLU A 1 426 ? 7.473 -8.720 16.302 1.00 91.00 426 GLU A O 1
ATOM 3259 N N . ILE A 1 427 ? 6.610 -8.147 14.312 1.00 86.31 427 ILE A N 1
ATOM 3260 C CA . ILE A 1 427 ? 5.323 -7.624 14.829 1.00 86.31 427 ILE A CA 1
ATOM 3261 C C . ILE A 1 427 ? 4.498 -8.720 15.524 1.00 86.31 427 ILE A C 1
ATOM 3263 O O . ILE A 1 427 ? 3.969 -8.502 16.613 1.00 86.31 427 ILE A O 1
ATOM 3267 N N . MET A 1 428 ? 4.382 -9.910 14.923 1.00 89.31 428 MET A N 1
ATOM 3268 C CA . MET A 1 428 ? 3.675 -11.055 15.522 1.00 89.31 428 MET A CA 1
ATOM 3269 C C . MET A 1 428 ? 4.315 -11.519 16.840 1.00 89.31 428 MET A C 1
ATOM 3271 O O . MET A 1 428 ? 3.613 -12.063 17.692 1.00 89.31 428 MET A O 1
ATOM 3275 N N . SER A 1 429 ? 5.616 -11.273 17.011 1.00 82.44 429 SER A N 1
ATOM 3276 C CA . SER A 1 429 ? 6.405 -11.637 18.197 1.00 82.44 429 SER A CA 1
ATOM 3277 C C . SER A 1 429 ? 6.481 -10.523 19.256 1.00 82.44 429 SER A C 1
ATOM 3279 O O . SER A 1 429 ? 7.042 -10.741 20.324 1.00 82.44 429 SER A O 1
ATOM 3281 N N . GLN A 1 430 ? 5.875 -9.354 18.994 1.00 69.88 430 GLN A N 1
ATOM 3282 C CA . GLN A 1 430 ? 5.887 -8.153 19.850 1.00 69.88 430 GLN A CA 1
ATOM 3283 C C . GLN A 1 430 ? 7.279 -7.502 20.039 1.00 69.88 430 GLN A C 1
ATOM 3285 O O . GLN A 1 430 ? 7.512 -6.794 21.018 1.00 69.88 430 GLN A O 1
ATOM 3290 N N . GLU A 1 431 ? 8.200 -7.674 19.083 1.00 61.00 431 GLU A N 1
ATOM 3291 C CA . GLU A 1 431 ? 9.585 -7.160 19.141 1.00 61.00 431 GLU A CA 1
ATOM 3292 C C . GLU A 1 431 ? 9.739 -5.719 18.577 1.00 61.00 431 GLU A C 1
ATOM 3294 O O . GLU A 1 431 ? 10.743 -5.368 17.954 1.00 61.00 431 GLU A O 1
ATOM 3299 N N . ASP A 1 432 ? 8.739 -4.852 18.799 1.00 57.56 432 ASP A N 1
ATOM 3300 C CA . ASP A 1 432 ? 8.610 -3.523 18.159 1.00 57.56 432 ASP A CA 1
ATOM 3301 C C . ASP A 1 432 ? 9.824 -2.580 18.351 1.00 57.56 432 ASP A C 1
ATOM 3303 O O . ASP A 1 432 ? 10.144 -1.803 17.450 1.00 57.56 432 ASP A O 1
ATOM 3307 N N . GLU A 1 433 ? 10.532 -2.632 19.491 1.00 56.75 433 GLU A N 1
ATOM 3308 C CA . GLU A 1 433 ? 11.625 -1.682 19.801 1.00 56.75 433 GLU A CA 1
ATOM 3309 C C . GLU A 1 433 ? 12.859 -1.828 18.878 1.00 56.75 433 GLU A C 1
ATOM 3311 O O . GLU A 1 433 ? 13.622 -0.872 18.702 1.00 56.75 433 GLU A O 1
ATOM 3316 N N . ALA A 1 434 ? 13.052 -2.991 18.243 1.00 67.88 434 ALA A N 1
ATOM 3317 C CA . ALA A 1 434 ? 14.084 -3.186 17.218 1.00 67.88 434 ALA A CA 1
ATOM 3318 C C . ALA A 1 434 ? 13.603 -2.753 15.818 1.00 67.88 434 ALA A C 1
ATOM 3320 O O . ALA A 1 434 ? 14.381 -2.236 15.010 1.00 67.88 434 ALA A O 1
ATOM 3321 N N . LEU A 1 435 ? 12.310 -2.932 15.544 1.00 78.62 435 LEU A N 1
ATOM 3322 C CA . LEU A 1 435 ? 11.693 -2.754 14.231 1.00 78.62 435 LEU A CA 1
ATOM 3323 C C . LEU A 1 435 ? 11.687 -1.286 13.761 1.00 78.62 435 LEU A C 1
ATOM 3325 O O . LEU A 1 435 ? 11.867 -1.013 12.573 1.00 78.62 435 LEU A O 1
ATOM 3329 N N . ASP A 1 436 ? 11.541 -0.325 14.681 1.00 74.81 436 ASP A N 1
ATOM 3330 C CA . ASP A 1 436 ? 11.540 1.130 14.406 1.00 74.81 436 ASP A CA 1
ATOM 3331 C C . ASP A 1 436 ? 12.822 1.655 13.733 1.00 74.81 436 ASP A C 1
ATOM 3333 O O . ASP A 1 436 ? 12.796 2.684 13.042 1.00 74.81 436 ASP A O 1
ATOM 3337 N N . GLN A 1 437 ? 13.941 0.951 13.924 1.00 81.19 437 GLN A N 1
ATOM 3338 C CA . GLN A 1 437 ? 15.263 1.356 13.442 1.00 81.19 437 GLN A CA 1
ATOM 3339 C C . GLN A 1 437 ? 15.414 1.159 11.928 1.00 81.19 437 GLN A C 1
ATOM 3341 O O . GLN A 1 437 ? 16.100 1.939 11.268 1.00 81.19 437 GLN A O 1
ATOM 3346 N N . TRP A 1 438 ? 14.772 0.123 11.376 1.00 86.25 438 TRP A N 1
ATOM 3347 C CA . TRP A 1 438 ? 15.026 -0.361 10.016 1.00 86.25 438 TRP A CA 1
ATOM 3348 C C . TRP A 1 438 ? 13.774 -0.433 9.132 1.00 86.25 438 TRP A C 1
ATOM 3350 O O . TRP A 1 438 ? 13.891 -0.358 7.908 1.00 86.25 438 TRP A O 1
ATOM 3360 N N . PHE A 1 439 ? 12.583 -0.565 9.721 1.00 88.38 439 PHE A N 1
ATOM 3361 C CA . PHE A 1 439 ? 11.331 -0.704 8.983 1.00 88.38 439 PHE A CA 1
ATOM 3362 C C . PHE A 1 439 ? 10.647 0.657 8.762 1.00 88.38 439 PHE A C 1
ATOM 3364 O O . PHE A 1 439 ? 10.455 1.390 9.737 1.00 88.38 439 PHE A O 1
ATOM 3371 N N . PRO A 1 440 ? 10.228 1.003 7.527 1.00 82.38 440 PRO A N 1
ATOM 3372 C CA . PRO A 1 440 ? 9.481 2.232 7.270 1.00 82.38 440 PRO A CA 1
ATOM 3373 C C . PRO A 1 440 ? 8.163 2.285 8.054 1.00 82.38 440 PRO A C 1
ATOM 3375 O O . PRO A 1 440 ? 7.313 1.399 7.938 1.00 82.38 440 PRO A O 1
ATOM 3378 N N . LYS A 1 441 ? 7.948 3.355 8.820 1.00 75.06 441 LYS A N 1
ATOM 3379 C CA . LYS A 1 441 ? 6.745 3.559 9.643 1.00 75.06 441 LYS A CA 1
ATOM 3380 C C . LYS A 1 441 ? 5.482 3.633 8.779 1.00 75.06 441 LYS A C 1
ATOM 3382 O O . LYS A 1 441 ? 4.446 3.122 9.185 1.00 75.06 441 LYS A O 1
ATOM 3387 N N . VAL A 1 442 ? 5.591 4.180 7.563 1.00 66.25 442 VAL A N 1
ATOM 3388 C CA . VAL A 1 442 ? 4.494 4.265 6.577 1.00 66.25 442 VAL A CA 1
ATOM 3389 C C . VAL A 1 442 ? 4.048 2.898 6.028 1.00 66.25 442 VAL A C 1
ATOM 3391 O O . VAL A 1 442 ? 2.968 2.792 5.462 1.00 66.25 442 VAL A O 1
ATOM 3394 N N . PHE A 1 443 ? 4.842 1.835 6.215 1.00 77.44 443 PHE A N 1
ATOM 3395 C CA . PHE A 1 443 ? 4.438 0.467 5.863 1.00 77.44 443 PHE A CA 1
ATOM 3396 C C . PHE A 1 443 ? 3.657 -0.227 6.999 1.00 77.44 443 PHE A C 1
ATOM 3398 O O . PHE A 1 443 ? 3.010 -1.250 6.759 1.00 77.44 443 PHE A O 1
ATOM 3405 N N . ARG A 1 444 ? 3.716 0.289 8.242 1.00 73.50 444 ARG A N 1
ATOM 3406 C CA . ARG A 1 444 ? 2.891 -0.212 9.354 1.00 73.50 444 ARG A CA 1
ATOM 3407 C C . ARG A 1 444 ? 1.507 0.416 9.293 1.00 73.50 444 ARG A C 1
ATOM 3409 O O . ARG A 1 444 ? 1.358 1.624 9.113 1.00 73.50 444 ARG A O 1
ATOM 3416 N N . ILE A 1 445 ? 0.483 -0.390 9.546 1.00 60.69 445 ILE A N 1
ATOM 3417 C CA . ILE A 1 445 ? -0.880 0.126 9.677 1.00 60.69 445 ILE A CA 1
ATOM 3418 C C . ILE A 1 445 ? -0.988 0.909 10.998 1.00 60.69 445 ILE A C 1
ATOM 3420 O O . ILE A 1 445 ? -0.809 0.345 12.073 1.00 60.69 445 ILE A O 1
ATOM 3424 N N . THR A 1 446 ? -1.296 2.209 10.939 1.00 45.59 446 THR A N 1
ATOM 3425 C CA . THR A 1 446 ? -1.287 3.164 12.077 1.00 45.59 446 THR A CA 1
ATOM 3426 C C . THR A 1 446 ? -2.660 3.836 12.283 1.00 45.59 446 THR A C 1
ATOM 3428 O O . THR A 1 446 ? -3.445 3.940 11.338 1.00 45.59 446 THR A O 1
ATOM 3431 N N . HIS A 1 447 ? -3.034 4.168 13.536 1.00 34.38 447 HIS A N 1
ATOM 3432 C CA . HIS A 1 447 ? -4.353 4.761 13.833 1.00 34.38 447 HIS A CA 1
ATOM 3433 C C . HIS A 1 447 ? -4.438 6.123 13.085 1.00 34.38 447 HIS A C 1
ATOM 3435 O O . HIS A 1 447 ? -3.409 6.761 12.878 1.00 34.38 447 HIS A O 1
ATOM 3441 N N . GLY A 1 448 ? -5.636 6.581 12.666 1.00 28.80 448 GLY A N 1
ATOM 3442 C CA . GLY A 1 448 ? -5.813 7.897 11.999 1.00 28.80 448 GLY A CA 1
ATOM 3443 C C . GLY A 1 448 ? -6.953 8.786 12.547 1.00 28.80 448 GLY A C 1
ATOM 3444 O O . GLY A 1 448 ? -8.055 8.289 12.733 1.00 28.80 448 GLY A O 1
ATOM 3445 N N . GLY A 1 449 ? -6.708 10.081 12.828 1.00 33.38 449 GLY A N 1
ATOM 3446 C CA . GLY A 1 449 ? -7.626 11.194 13.249 1.00 33.38 449 GLY A CA 1
ATOM 3447 C C . GLY A 1 449 ? -8.549 11.097 14.514 1.00 33.38 449 GLY A C 1
ATOM 3448 O O . GLY A 1 449 ? -8.983 10.016 14.907 1.00 33.38 449 GLY A O 1
ATOM 3449 N N . GLY A 1 450 ? -8.854 12.179 15.264 1.00 47.62 450 GLY A N 1
ATOM 3450 C CA . GLY A 1 450 ? -8.811 13.625 14.947 1.00 47.62 450 GLY A CA 1
ATOM 3451 C C . GLY A 1 450 ? -8.591 14.598 16.147 1.00 47.62 450 GLY A C 1
ATOM 3452 O O . GLY A 1 450 ? -9.483 15.379 16.471 1.00 47.62 450 GLY A O 1
ATOM 3453 N N . ILE A 1 451 ? -7.417 14.606 16.792 1.00 56.19 451 ILE A N 1
ATOM 3454 C CA . ILE A 1 451 ? -7.029 15.488 17.910 1.00 56.19 451 ILE A CA 1
ATOM 3455 C C . ILE A 1 451 ? -6.789 16.970 17.551 1.00 56.19 451 ILE A C 1
ATOM 3457 O O . ILE A 1 451 ? -7.034 17.823 18.405 1.00 56.19 451 ILE A O 1
ATOM 3461 N N . ARG A 1 452 ? -6.356 17.328 16.325 1.00 64.00 452 ARG A N 1
ATOM 3462 C CA . ARG A 1 452 ? -5.845 18.694 16.010 1.00 64.00 452 ARG A CA 1
ATOM 3463 C C . ARG A 1 452 ? -6.781 19.865 16.352 1.00 64.00 452 ARG A C 1
ATOM 3465 O O . ARG A 1 452 ? -6.292 20.973 16.559 1.00 64.00 452 ARG A O 1
ATOM 3472 N N . GLY A 1 453 ? -8.093 19.638 16.464 1.00 61.88 453 GLY A N 1
ATOM 3473 C CA . GLY A 1 453 ? -9.054 20.638 16.954 1.00 61.88 453 GLY A CA 1
ATOM 3474 C C . GLY A 1 453 ? -8.732 21.199 18.350 1.00 61.88 453 GLY A C 1
ATOM 3475 O O . GLY A 1 453 ? -9.113 22.329 18.645 1.00 61.88 453 GLY A O 1
ATOM 3476 N N . TYR A 1 454 ? -7.949 20.483 19.170 1.00 74.25 454 TYR A N 1
ATOM 3477 C CA . TYR A 1 454 ? -7.381 21.011 20.417 1.00 74.25 454 TYR A CA 1
ATOM 3478 C C . TYR A 1 454 ? -6.553 22.285 20.171 1.00 74.25 454 TYR A C 1
ATOM 3480 O O . TYR A 1 454 ? -6.675 23.251 20.920 1.00 74.25 454 TYR A O 1
ATOM 3488 N N . GLY A 1 455 ? -5.781 22.335 19.078 1.00 74.88 455 GLY A N 1
ATOM 3489 C CA . GLY A 1 455 ? -5.002 23.516 18.705 1.00 74.88 455 GLY A CA 1
ATOM 3490 C C . GLY A 1 455 ? -5.880 24.721 18.356 1.00 74.88 455 GLY A C 1
ATOM 3491 O O . GLY A 1 455 ? -5.616 25.829 18.817 1.00 74.88 455 GLY A O 1
ATOM 3492 N N . SER A 1 456 ? -6.987 24.504 17.640 1.00 79.69 456 SER A N 1
ATOM 3493 C CA . SER A 1 456 ? -7.976 25.553 17.355 1.00 79.69 456 SER A CA 1
ATOM 3494 C C . SER A 1 456 ? -8.613 26.104 18.636 1.00 79.69 456 SER A C 1
ATOM 3496 O O . SER A 1 456 ? -8.806 27.312 18.750 1.00 79.69 456 SER A O 1
ATOM 3498 N N . LEU A 1 457 ? -8.888 25.251 19.632 1.00 81.62 457 LEU A N 1
ATOM 3499 C CA . LEU A 1 457 ? -9.389 25.698 20.938 1.00 81.62 457 LEU A CA 1
ATOM 3500 C C . LEU A 1 457 ? -8.354 26.532 21.710 1.00 81.62 457 LEU A C 1
ATOM 3502 O O . LEU A 1 457 ? -8.735 27.503 22.358 1.00 81.62 457 LEU A O 1
ATOM 3506 N N . LEU A 1 458 ? -7.057 26.214 21.616 1.00 84.56 458 LEU A N 1
ATOM 3507 C CA . LEU A 1 458 ? -5.989 27.030 22.216 1.00 84.56 458 LEU A CA 1
ATOM 3508 C C . LEU A 1 458 ? -5.876 28.416 21.554 1.00 84.56 458 LEU A C 1
ATOM 3510 O O . LEU A 1 458 ? -5.706 29.410 22.258 1.00 84.56 458 LEU A O 1
ATOM 3514 N N . ILE A 1 459 ? -6.046 28.503 20.230 1.00 86.00 459 ILE A N 1
ATOM 3515 C CA . ILE A 1 459 ? -6.109 29.779 19.494 1.00 86.00 459 ILE A CA 1
ATOM 3516 C C . ILE A 1 459 ? -7.327 30.604 19.937 1.00 86.00 459 ILE A C 1
ATOM 3518 O O . ILE A 1 459 ? -7.198 31.792 20.234 1.00 86.00 459 ILE A O 1
ATOM 3522 N N . ILE A 1 460 ? -8.505 29.976 20.043 1.00 87.62 460 ILE A N 1
ATOM 3523 C CA . ILE A 1 460 ? -9.724 30.635 20.543 1.00 87.62 460 ILE A CA 1
ATOM 3524 C C . ILE A 1 460 ? -9.531 31.096 21.995 1.00 87.62 460 ILE A C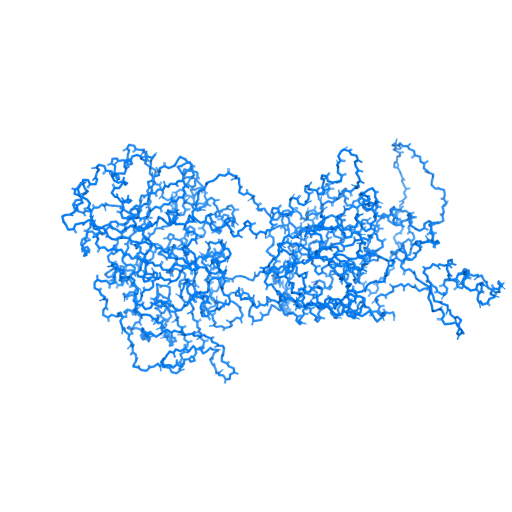 1
ATOM 3526 O O . ILE A 1 460 ? -9.989 32.180 22.350 1.00 87.62 460 ILE A O 1
ATOM 3530 N N . ARG A 1 461 ? -8.811 30.331 22.827 1.00 87.88 461 ARG A N 1
ATOM 3531 C CA . ARG A 1 461 ? -8.498 30.723 24.209 1.00 87.88 461 ARG A CA 1
ATOM 3532 C C . ARG A 1 461 ? -7.655 31.997 24.234 1.00 87.88 461 ARG A C 1
ATOM 3534 O O . ARG A 1 461 ? -8.041 32.938 24.915 1.00 87.88 461 ARG A O 1
ATOM 3541 N N . ALA A 1 462 ? -6.597 32.072 23.425 1.00 89.56 462 ALA A N 1
ATOM 3542 C CA . ALA A 1 462 ? -5.765 33.270 23.301 1.00 89.56 462 ALA A CA 1
ATOM 3543 C C . ALA A 1 462 ? -6.555 34.498 22.801 1.00 89.56 462 ALA A C 1
ATOM 3545 O O . ALA A 1 462 ? -6.358 35.606 23.300 1.00 89.56 462 ALA A O 1
ATOM 3546 N N . LEU A 1 463 ? -7.499 34.319 21.867 1.00 91.31 463 LEU A N 1
ATOM 3547 C CA . LEU A 1 463 ? -8.403 35.398 21.448 1.00 91.31 463 LEU A CA 1
ATOM 3548 C C . LEU A 1 463 ? -9.318 35.858 22.597 1.00 91.31 463 LEU A C 1
ATOM 3550 O O . LEU A 1 463 ? -9.475 37.060 22.808 1.00 91.31 463 LEU A O 1
ATOM 3554 N N . MET A 1 464 ? -9.890 34.928 23.369 1.00 89.81 464 MET A N 1
ATOM 3555 C CA . MET A 1 464 ? -10.756 35.272 24.504 1.00 89.81 464 MET A CA 1
ATOM 3556 C C . MET A 1 464 ? -9.984 35.878 25.689 1.00 89.81 464 MET A C 1
ATOM 3558 O O . MET A 1 464 ? -10.512 36.758 26.365 1.00 89.81 464 MET A O 1
ATOM 3562 N N . GLU A 1 465 ? -8.717 35.504 25.891 1.00 87.69 465 GLU A N 1
ATOM 3563 C CA . GLU A 1 465 ? -7.786 36.167 26.816 1.00 87.69 465 GLU A CA 1
ATOM 3564 C C . GLU A 1 465 ? -7.572 37.642 26.406 1.00 87.69 465 GLU A C 1
ATOM 3566 O O . GLU A 1 465 ? -7.721 38.544 27.235 1.00 87.69 465 GLU A O 1
ATOM 3571 N N . LYS A 1 466 ? -7.329 37.928 25.114 1.00 91.56 466 LYS A N 1
ATOM 3572 C CA . LYS A 1 466 ? -7.249 39.312 24.594 1.00 91.56 466 LYS A CA 1
ATOM 3573 C C . LYS A 1 466 ? -8.575 40.074 24.733 1.00 91.56 466 LYS A C 1
ATOM 3575 O O . LYS A 1 466 ? -8.554 41.253 25.083 1.00 91.56 466 LYS A O 1
ATOM 3580 N N . VAL A 1 467 ? -9.721 39.419 24.522 1.00 89.94 467 VAL A N 1
ATOM 3581 C CA . VAL A 1 467 ? -11.061 39.999 24.763 1.00 89.94 467 VAL A CA 1
ATOM 3582 C C . VAL A 1 467 ? -11.248 40.372 26.237 1.00 89.94 467 VAL A C 1
ATOM 3584 O O . VAL A 1 467 ? -11.683 41.485 26.523 1.00 89.94 467 VAL A O 1
ATOM 3587 N N . GLY A 1 468 ? -10.868 39.502 27.178 1.00 85.00 468 GLY A N 1
ATOM 3588 C CA . GLY A 1 468 ? -10.932 39.794 28.614 1.00 85.00 468 GLY A CA 1
ATOM 3589 C C . GLY A 1 468 ? -10.029 40.961 29.032 1.00 85.00 468 GLY A C 1
ATOM 3590 O O . GLY A 1 468 ? -10.423 41.790 29.854 1.00 85.00 468 GLY A O 1
ATOM 3591 N N . ILE A 1 469 ? -8.839 41.076 28.432 1.00 87.44 469 ILE A N 1
ATOM 3592 C CA . ILE A 1 469 ? -7.940 42.229 28.615 1.00 87.44 469 ILE A CA 1
ATOM 3593 C C . ILE A 1 469 ? -8.597 43.523 28.109 1.00 87.44 469 ILE A C 1
ATOM 3595 O O . ILE A 1 469 ? -8.626 44.508 28.844 1.00 87.44 469 ILE A O 1
ATOM 3599 N N . GLU A 1 470 ? -9.164 43.528 26.901 1.00 89.81 470 GLU A N 1
ATOM 3600 C CA . GLU A 1 470 ? -9.809 44.711 26.309 1.00 89.81 470 GLU A CA 1
ATOM 3601 C C . GLU A 1 470 ? -11.085 45.136 27.061 1.00 89.81 470 GLU A C 1
ATOM 3603 O O . GLU A 1 470 ? -11.297 46.329 27.286 1.00 89.81 470 GLU A O 1
ATOM 3608 N N . GLU A 1 471 ? -11.907 44.188 27.526 1.00 85.56 471 GLU A N 1
ATOM 3609 C CA . GLU A 1 471 ? -13.076 44.477 28.373 1.00 85.56 471 GLU A CA 1
ATOM 3610 C C . GLU A 1 471 ? -12.672 45.196 29.666 1.00 85.56 471 GLU A C 1
ATOM 3612 O O . GLU A 1 471 ? -13.282 46.206 30.021 1.00 85.56 471 GLU A O 1
ATOM 3617 N N . ARG A 1 472 ? -11.610 44.725 30.335 1.00 84.31 472 ARG A N 1
ATOM 3618 C CA . ARG A 1 472 ? -11.073 45.343 31.561 1.00 84.31 472 ARG A CA 1
ATOM 3619 C C . ARG A 1 472 ? -10.333 46.657 31.294 1.00 84.31 472 ARG A C 1
ATOM 3621 O O . ARG A 1 472 ? -10.319 47.523 32.162 1.00 84.31 472 ARG A O 1
ATOM 3628 N N . ARG A 1 473 ? -9.768 46.849 30.096 1.00 85.25 473 ARG A N 1
ATOM 3629 C CA . ARG A 1 473 ? -9.181 48.130 29.654 1.00 85.25 473 ARG A CA 1
ATOM 3630 C C . ARG A 1 473 ? -10.248 49.215 29.449 1.00 85.25 473 ARG A C 1
ATOM 3632 O O . ARG A 1 473 ? -9.950 50.398 29.587 1.00 85.25 473 ARG A O 1
ATOM 3639 N N . ILE A 1 474 ? -11.475 48.824 29.100 1.00 82.38 474 ILE A N 1
ATOM 3640 C CA . ILE A 1 474 ? -12.624 49.731 28.944 1.00 82.38 474 ILE A CA 1
ATOM 3641 C C . ILE A 1 474 ? -13.352 49.952 30.279 1.00 82.38 474 ILE A C 1
ATOM 3643 O O . ILE A 1 474 ? -13.843 51.050 30.531 1.00 82.38 474 ILE A O 1
ATOM 3647 N N . ASP A 1 475 ? -13.439 48.920 31.118 1.00 77.44 475 ASP A N 1
ATOM 3648 C CA . ASP A 1 475 ? -14.221 48.906 32.356 1.00 77.44 475 ASP A CA 1
ATOM 3649 C C . ASP A 1 475 ? -13.552 47.958 33.378 1.00 77.44 475 ASP A C 1
ATOM 3651 O O . ASP A 1 475 ? -13.831 46.752 33.381 1.00 77.44 475 ASP A O 1
ATOM 3655 N N . PRO A 1 476 ? -12.643 48.468 34.237 1.00 76.00 476 PRO A N 1
ATOM 3656 C CA . PRO A 1 476 ? -11.816 47.644 35.131 1.00 76.00 476 PRO A CA 1
ATOM 3657 C C . PRO A 1 476 ? -12.581 46.799 36.158 1.00 76.00 476 PRO A C 1
ATOM 3659 O O . PRO A 1 476 ? -11.989 45.933 36.800 1.00 76.00 476 PRO A O 1
ATOM 3662 N N . VAL A 1 477 ? -13.886 47.035 36.331 1.00 71.75 477 VAL A N 1
ATOM 3663 C CA . VAL A 1 477 ? -14.745 46.299 37.271 1.00 71.75 477 VAL A CA 1
ATOM 3664 C C . VAL A 1 477 ? -15.281 44.996 36.650 1.00 71.75 477 VAL A C 1
ATOM 3666 O O . VAL A 1 477 ? -15.765 44.119 37.369 1.00 71.75 477 VAL A O 1
ATOM 3669 N N . VAL A 1 478 ? -15.173 44.809 35.327 1.00 72.50 478 VAL A N 1
ATOM 3670 C CA . VAL A 1 478 ? -15.711 43.622 34.641 1.00 72.50 478 VAL A CA 1
ATOM 3671 C C . VAL A 1 478 ? -14.906 42.363 34.944 1.00 72.50 478 VAL A C 1
ATOM 3673 O O . VAL A 1 478 ? -13.815 42.135 34.421 1.00 72.50 478 VAL A O 1
ATOM 3676 N N . LYS A 1 479 ? -15.521 41.488 35.746 1.00 66.50 479 LYS A N 1
ATOM 3677 C CA . LYS A 1 479 ? -15.015 40.146 36.064 1.00 66.50 479 LYS A CA 1
ATOM 3678 C C . LYS A 1 479 ? -15.480 39.063 35.080 1.00 66.50 479 LYS A C 1
ATOM 3680 O O . LYS A 1 479 ? -14.888 37.994 35.058 1.00 66.50 479 LYS A O 1
ATOM 3685 N N . SER A 1 480 ? -16.534 39.300 34.291 1.00 70.25 480 SER A N 1
ATOM 3686 C CA . SER A 1 480 ? -17.105 38.292 33.384 1.00 70.25 480 SER A CA 1
ATOM 3687 C C . SER A 1 480 ? -17.873 38.895 32.206 1.00 70.25 480 SER A C 1
ATOM 3689 O O . SER A 1 480 ? -18.345 40.032 32.260 1.00 70.25 480 SER A O 1
ATOM 3691 N N . SER A 1 481 ? -18.119 38.083 31.179 1.00 66.12 481 SER A N 1
ATOM 3692 C CA . SER A 1 481 ? -19.032 38.432 30.080 1.00 66.12 481 SER A CA 1
ATOM 3693 C C . SER A 1 481 ? -20.527 38.462 30.463 1.00 66.12 481 SER A C 1
ATOM 3695 O O . SER A 1 481 ? -21.332 38.967 29.684 1.00 66.12 481 SER A O 1
ATOM 3697 N N . PHE A 1 482 ? -20.901 38.041 31.677 1.00 60.75 482 PHE A N 1
ATOM 3698 C CA . PHE A 1 482 ? -22.236 38.271 32.258 1.00 60.75 482 PHE A CA 1
ATOM 3699 C C . PHE A 1 482 ? -22.338 39.609 33.004 1.00 60.75 482 PHE A C 1
ATOM 3701 O O . PHE A 1 482 ? -23.437 40.060 33.313 1.00 60.75 482 PHE A O 1
ATOM 3708 N N . SER A 1 483 ? -21.204 40.262 33.281 1.00 60.59 483 SER A N 1
ATOM 3709 C CA . SER A 1 483 ? -21.119 41.483 34.089 1.00 60.59 483 SER A CA 1
ATOM 3710 C C . SER A 1 483 ? -20.690 42.721 33.286 1.00 60.59 483 SER A C 1
ATOM 3712 O O . SER A 1 483 ? -19.721 43.373 33.674 1.00 60.59 483 SER A O 1
ATOM 3714 N N . PRO A 1 484 ? -21.371 43.119 32.191 1.00 52.00 484 PRO A N 1
ATOM 3715 C CA . PRO A 1 484 ? -21.346 44.523 31.833 1.00 52.00 484 PRO A CA 1
ATOM 3716 C C . PRO A 1 484 ? -22.191 45.283 32.866 1.00 52.00 484 PRO A C 1
ATOM 3718 O O . PRO A 1 484 ? -23.390 45.039 33.005 1.00 52.00 484 PRO A O 1
ATOM 3721 N N . CYS A 1 485 ? -21.609 46.282 33.522 1.00 49.75 485 CYS A N 1
ATOM 3722 C CA . CYS A 1 485 ? -22.424 47.414 33.943 1.00 49.75 485 CYS A CA 1
ATOM 3723 C C . CYS A 1 485 ? -23.180 47.913 32.696 1.00 49.75 485 CYS A C 1
ATOM 3725 O O . CYS A 1 485 ? -22.547 48.131 31.654 1.00 49.75 485 CYS A O 1
ATOM 3727 N N . LEU A 1 486 ? -24.514 48.058 32.765 1.00 45.41 486 LEU A N 1
ATOM 3728 C CA . LEU A 1 486 ? -25.300 48.650 31.671 1.00 45.41 486 LEU A CA 1
ATOM 3729 C C . LEU A 1 486 ? -24.610 49.948 31.237 1.00 45.41 486 LEU A C 1
ATOM 3731 O O . LEU A 1 486 ? -24.308 50.784 32.091 1.00 45.41 486 LEU A O 1
ATOM 3735 N N . TYR A 1 487 ? -24.293 50.083 29.944 1.00 36.31 487 TYR A N 1
ATOM 3736 C CA . TYR A 1 487 ? -23.347 51.099 29.477 1.00 36.31 487 TYR A CA 1
ATOM 3737 C C . TYR A 1 487 ? -23.915 52.507 29.698 1.00 36.31 487 TYR A C 1
ATOM 3739 O O . TYR A 1 487 ? -24.687 53.021 28.891 1.00 36.31 487 TYR A O 1
ATOM 3747 N N . LYS A 1 488 ? -23.518 53.140 30.805 1.00 35.97 488 LYS A N 1
ATOM 3748 C CA . LYS A 1 488 ? -23.814 54.542 31.109 1.00 35.97 488 LYS A CA 1
ATOM 3749 C C . LYS A 1 488 ? -22.813 55.408 30.328 1.00 35.97 488 LYS A C 1
ATOM 3751 O O . LYS A 1 488 ? -21.619 55.299 30.601 1.00 35.97 488 LYS A O 1
ATOM 3756 N N . PRO A 1 489 ? -23.236 56.254 29.364 1.00 32.72 489 PRO A N 1
ATOM 3757 C CA . PRO A 1 489 ? -22.310 57.002 28.504 1.00 32.72 489 PRO A CA 1
ATOM 3758 C C . PRO A 1 489 ? -21.632 58.196 29.208 1.00 32.72 489 PRO A C 1
ATOM 3760 O O . PRO A 1 489 ? -21.816 59.355 28.832 1.00 32.72 489 PRO A O 1
ATOM 3763 N N . THR A 1 490 ? -20.817 57.953 30.233 1.00 31.47 490 THR A N 1
ATOM 3764 C CA . THR A 1 490 ? -20.054 59.005 30.922 1.00 31.47 490 THR A CA 1
ATOM 3765 C C . THR A 1 490 ? -18.782 59.374 30.158 1.00 31.47 490 THR A C 1
ATOM 3767 O O . THR A 1 490 ? -17.692 58.914 30.475 1.00 31.47 490 THR A O 1
ATOM 3770 N N . LYS A 1 491 ? -18.946 60.266 29.172 1.00 32.44 491 LYS A N 1
ATOM 3771 C CA . LYS A 1 491 ? -17.904 61.144 28.600 1.00 32.44 491 LYS A CA 1
ATOM 3772 C C . LYS A 1 491 ? -16.592 60.473 28.140 1.00 32.44 491 LYS A C 1
ATOM 3774 O O . LYS A 1 491 ? -15.520 60.802 28.637 1.00 32.44 491 LYS A O 1
ATOM 3779 N N . ILE A 1 492 ? -16.653 59.688 27.064 1.00 29.56 492 ILE A N 1
ATOM 3780 C CA . ILE A 1 492 ? -15.535 59.615 26.105 1.00 29.56 492 ILE A CA 1
ATOM 3781 C C . ILE A 1 492 ? -16.089 60.024 24.739 1.00 29.56 492 ILE A C 1
ATOM 3783 O O . ILE A 1 492 ? -16.973 59.362 24.196 1.00 29.56 492 ILE A O 1
ATOM 3787 N N . GLY A 1 493 ? -15.639 61.175 24.236 1.00 28.80 493 GLY A N 1
ATOM 3788 C CA . GLY A 1 493 ? -16.102 61.738 22.968 1.00 28.80 493 GLY A CA 1
ATOM 3789 C C . GLY A 1 493 ? -15.399 61.111 21.766 1.00 28.80 493 GLY A C 1
ATOM 3790 O O . GLY A 1 493 ? -14.235 60.726 21.851 1.00 28.80 493 GLY A O 1
ATOM 3791 N N . PHE A 1 494 ? -16.088 61.059 20.625 1.00 26.38 494 PHE A N 1
ATOM 3792 C CA . PHE A 1 494 ? -15.430 60.800 19.345 1.00 26.38 494 PHE A CA 1
ATOM 3793 C C . PHE A 1 494 ? -14.486 61.963 19.017 1.00 26.38 494 PHE A C 1
ATOM 3795 O O . PHE A 1 494 ? -14.923 63.110 18.946 1.00 26.38 494 PHE A O 1
ATOM 3802 N N . SER A 1 495 ? -13.213 61.661 18.767 1.00 26.59 495 SER A N 1
ATOM 3803 C CA . SER A 1 495 ? -12.264 62.591 18.157 1.00 26.59 495 SER A CA 1
ATOM 3804 C C . SER A 1 495 ? -11.354 61.837 17.193 1.00 26.59 495 SER A C 1
ATOM 3806 O O . SER A 1 495 ? -10.949 60.706 17.453 1.00 26.59 495 SER A O 1
ATOM 3808 N N . THR A 1 496 ? -11.067 62.453 16.052 1.00 31.17 496 THR A N 1
ATOM 3809 C CA . THR A 1 496 ? -10.218 61.889 14.998 1.00 31.17 496 THR A CA 1
ATOM 3810 C C . THR A 1 496 ? -8.752 62.281 15.175 1.00 31.17 496 THR A C 1
ATOM 3812 O O . THR A 1 496 ? -8.483 63.428 15.526 1.00 31.17 496 THR A O 1
ATOM 3815 N N . ARG A 1 497 ? -7.853 61.400 14.703 1.00 24.53 497 ARG A N 1
ATOM 3816 C CA . ARG A 1 497 ? -6.387 61.537 14.514 1.00 24.53 497 ARG A CA 1
ATOM 3817 C C . ARG A 1 497 ? -5.502 60.975 15.634 1.00 24.53 497 ARG A C 1
ATOM 3819 O O . ARG A 1 497 ? -5.821 61.024 16.813 1.00 24.53 497 ARG A O 1
ATOM 3826 N N . PHE A 1 498 ? -4.357 60.451 15.192 1.00 30.42 498 PHE A N 1
ATOM 3827 C CA . PHE A 1 498 ? -3.211 60.056 16.009 1.00 30.42 498 PHE A CA 1
ATOM 3828 C C . PHE A 1 498 ? -2.629 61.265 16.750 1.00 30.42 498 PHE A C 1
ATOM 3830 O O . PHE A 1 498 ? -2.440 62.305 16.125 1.00 30.42 498 PHE A O 1
ATOM 3837 N N . THR A 1 499 ? -2.254 61.097 18.019 1.00 25.94 499 THR A N 1
ATOM 3838 C CA . THR A 1 499 ? -0.865 60.875 18.500 1.00 25.94 499 THR A CA 1
ATOM 3839 C C . THR A 1 499 ? -0.866 60.803 20.035 1.00 25.94 499 THR A C 1
ATOM 3841 O O . THR A 1 499 ? -1.775 61.373 20.615 1.00 25.94 499 THR A O 1
ATOM 3844 N N . LYS A 1 500 ? 0.160 60.165 20.636 1.00 26.27 500 LYS A N 1
ATOM 3845 C CA . LYS A 1 500 ? 0.861 60.538 21.897 1.00 26.27 500 LYS A CA 1
ATOM 3846 C C . LYS A 1 500 ? 0.045 60.966 23.151 1.00 26.27 500 LYS A C 1
ATOM 3848 O O . LYS A 1 500 ? -0.848 61.791 23.071 1.00 26.27 500 LYS A O 1
ATOM 3853 N N . ASP A 1 501 ? 0.345 60.529 24.374 1.00 25.22 501 ASP A N 1
ATOM 3854 C CA . ASP A 1 501 ? 1.594 59.992 24.949 1.00 25.22 501 ASP A CA 1
ATOM 3855 C C . ASP A 1 501 ? 1.321 58.889 26.006 1.00 25.22 501 ASP A C 1
ATOM 3857 O O . ASP A 1 501 ? 0.188 58.446 26.196 1.00 25.22 501 ASP A O 1
ATOM 3861 N N . VAL A 1 502 ? 2.384 58.417 26.663 1.00 32.31 502 VAL A N 1
ATOM 3862 C CA . VAL A 1 502 ? 2.380 57.472 27.794 1.00 32.31 502 VAL A CA 1
ATOM 3863 C C . VAL A 1 502 ? 2.502 58.250 29.105 1.00 32.31 502 VAL A C 1
ATOM 3865 O O . VAL A 1 502 ? 3.371 59.110 29.163 1.00 32.31 502 VAL A O 1
ATOM 3868 N N . GLU A 1 503 ? 1.743 57.899 30.157 1.00 24.00 503 GLU A N 1
ATOM 3869 C CA . GLU A 1 503 ? 2.279 57.782 31.533 1.00 24.00 503 GLU A CA 1
ATOM 3870 C C . GLU A 1 503 ? 1.295 57.194 32.568 1.00 24.00 503 GLU A C 1
ATOM 3872 O O . GLU A 1 503 ? 0.083 57.201 32.383 1.00 24.00 503 GLU A O 1
ATOM 3877 N N . SER A 1 504 ? 1.896 56.642 33.631 1.00 26.27 504 SER A N 1
ATOM 3878 C CA . SER A 1 504 ? 1.365 56.224 34.945 1.00 26.27 504 SER A CA 1
ATOM 3879 C C . SER A 1 504 ? -0.124 55.843 35.126 1.00 26.27 504 SER A C 1
ATOM 3881 O O . SER A 1 504 ? -1.007 56.685 35.253 1.00 26.27 504 SER A O 1
ATOM 3883 N N . PHE A 1 505 ? -0.357 54.556 35.419 1.00 23.94 505 PHE A N 1
ATOM 3884 C CA . PHE A 1 505 ? -1.024 54.176 36.675 1.00 23.94 505 PHE A CA 1
ATOM 3885 C C . PHE A 1 505 ? -0.549 52.785 37.126 1.00 23.94 505 PHE A C 1
ATOM 3887 O O . PHE A 1 505 ? -0.586 51.834 36.346 1.00 23.94 505 PHE A O 1
ATOM 3894 N N . GLU A 1 506 ? -0.051 52.673 38.360 1.00 25.33 506 GLU A N 1
ATOM 3895 C CA . GLU A 1 506 ? 0.541 51.433 38.879 1.00 25.33 506 GLU A CA 1
ATOM 3896 C C . GLU A 1 506 ? -0.485 50.478 39.507 1.00 25.33 506 GLU A C 1
ATOM 3898 O O . GLU A 1 506 ? -1.653 50.803 39.723 1.00 25.33 506 GLU A O 1
ATOM 3903 N N . ALA A 1 507 ? -0.034 49.249 39.760 1.00 25.69 507 ALA A N 1
ATOM 3904 C CA . ALA A 1 507 ? -0.873 48.142 40.182 1.00 25.69 507 ALA A CA 1
ATOM 3905 C C . ALA A 1 507 ? -1.453 48.295 41.599 1.00 25.69 507 ALA A C 1
ATOM 3907 O O . ALA A 1 507 ? -0.814 48.779 42.530 1.00 25.69 507 ALA A O 1
ATOM 3908 N N . THR A 1 508 ? -2.625 47.700 41.809 1.00 22.36 508 THR A N 1
ATOM 3909 C CA . THR A 1 508 ? -2.992 47.122 43.108 1.00 22.36 508 THR A CA 1
ATOM 3910 C C . THR A 1 508 ? -3.601 45.749 42.850 1.00 22.36 508 THR A C 1
ATOM 3912 O O . THR A 1 508 ? -4.763 45.626 42.469 1.00 22.36 508 THR A O 1
ATOM 3915 N N . VAL A 1 509 ? -2.782 44.703 42.986 1.00 26.36 509 VAL A N 1
ATOM 3916 C CA . VAL A 1 509 ? -3.217 43.315 42.782 1.00 26.36 509 VAL A CA 1
ATOM 3917 C C . VAL A 1 509 ? -3.980 42.852 44.020 1.00 26.36 509 VAL A C 1
ATOM 3919 O O . VAL A 1 509 ? -3.379 42.567 45.052 1.00 26.36 509 VAL A O 1
ATOM 3922 N N . VAL A 1 510 ? -5.304 42.748 43.911 1.00 25.09 510 VAL A N 1
ATOM 3923 C CA . VAL A 1 510 ? -6.132 42.093 44.932 1.00 25.09 510 VAL A CA 1
ATOM 3924 C C . VAL A 1 510 ? -6.110 40.588 44.681 1.00 25.09 510 VAL A C 1
ATOM 3926 O O . VAL A 1 510 ? -6.797 40.074 43.799 1.00 25.09 510 VAL A O 1
ATOM 3929 N N . THR A 1 511 ? -5.295 39.878 45.457 1.00 29.80 511 THR A N 1
ATOM 3930 C CA . THR A 1 511 ? -5.302 38.415 45.524 1.00 29.80 511 THR A CA 1
ATOM 3931 C C . THR A 1 511 ? -6.441 37.935 46.425 1.00 29.80 511 THR A C 1
ATOM 3933 O O . THR A 1 511 ? -6.260 37.814 47.635 1.00 29.80 511 THR A O 1
ATOM 3936 N N . GLU A 1 512 ? -7.596 37.617 45.843 1.00 26.75 512 GLU A N 1
ATOM 3937 C CA . GLU A 1 512 ? -8.601 36.767 46.493 1.00 26.75 512 GLU A CA 1
ATOM 3938 C C . GLU A 1 512 ? -8.579 35.368 45.868 1.00 26.75 512 GLU A C 1
ATOM 3940 O O . GLU A 1 512 ? -8.437 35.202 44.653 1.00 26.75 512 GLU A O 1
ATOM 3945 N N . THR A 1 513 ? -8.644 34.342 46.714 1.00 27.42 513 THR A N 1
ATOM 3946 C CA . THR A 1 513 ? -8.376 32.952 46.342 1.00 27.42 513 THR A CA 1
ATOM 3947 C C . THR A 1 513 ? -9.604 32.268 45.750 1.00 27.42 513 THR A C 1
ATOM 3949 O O . THR A 1 513 ? -10.535 31.893 46.459 1.00 27.42 513 THR A O 1
ATOM 3952 N N . ASN A 1 514 ? -9.576 32.037 44.436 1.00 27.94 514 ASN A N 1
ATOM 3953 C CA . ASN A 1 514 ? -10.534 31.166 43.760 1.00 27.94 514 ASN A CA 1
ATOM 3954 C C . ASN A 1 514 ? -10.418 29.725 44.330 1.00 27.94 514 ASN A C 1
ATOM 3956 O O . ASN A 1 514 ? -9.315 29.171 44.297 1.00 27.94 514 ASN A O 1
ATOM 3960 N N . PRO A 1 515 ? -11.497 29.092 44.846 1.00 29.64 515 PRO A N 1
ATOM 3961 C CA . PRO A 1 515 ? -11.437 27.745 45.441 1.00 29.64 515 PRO A CA 1
ATOM 3962 C C . PRO A 1 515 ? -11.058 26.612 44.473 1.00 29.64 515 PRO A C 1
ATOM 3964 O O . PRO A 1 515 ? -10.862 25.473 44.894 1.00 29.64 515 PRO A O 1
ATOM 3967 N N . SER A 1 516 ? -10.935 26.914 43.180 1.00 37.00 516 SER A N 1
ATOM 3968 C CA . SER A 1 516 ? -10.263 26.076 42.187 1.00 37.00 516 SER A CA 1
ATOM 3969 C C . SER A 1 516 ? -9.248 26.925 41.414 1.00 37.00 516 SER A C 1
ATOM 3971 O O . SER A 1 516 ? -9.456 28.122 41.222 1.00 37.00 516 SER A O 1
ATOM 3973 N N . GLY A 1 517 ? -8.132 26.327 40.985 1.00 31.95 517 GLY A N 1
ATOM 3974 C CA . GLY A 1 517 ? -6.988 27.028 40.377 1.00 31.95 517 GLY A CA 1
ATOM 3975 C C . GLY A 1 517 ? -7.211 27.523 38.941 1.00 31.95 517 GLY A C 1
ATOM 3976 O O . GLY A 1 517 ? -6.407 27.223 38.062 1.00 31.95 517 GLY A O 1
ATOM 3977 N N . LEU A 1 518 ? -8.310 28.237 38.692 1.00 35.62 518 LEU A N 1
ATOM 3978 C CA . LEU A 1 518 ? -8.721 28.754 37.386 1.00 35.62 518 LEU A CA 1
ATOM 3979 C C . LEU A 1 518 ? -8.374 30.241 37.241 1.00 35.62 518 LEU A C 1
ATOM 3981 O O . LEU A 1 518 ? -8.594 31.030 38.162 1.00 35.62 518 LEU A O 1
ATOM 3985 N N . SER A 1 519 ? -7.880 30.636 36.064 1.00 42.12 519 SER A N 1
ATOM 3986 C CA . SER A 1 519 ? -7.630 32.042 35.729 1.00 42.12 519 SER A CA 1
ATOM 3987 C C . SER A 1 519 ? -8.933 32.808 35.459 1.00 42.12 519 SER A C 1
ATOM 3989 O O . SER A 1 519 ? -9.910 32.254 34.946 1.00 42.12 519 SER A O 1
ATOM 3991 N N . ASN A 1 520 ? -8.930 34.113 35.757 1.00 46.62 520 ASN A N 1
ATOM 3992 C CA . ASN A 1 520 ? -10.094 35.002 35.604 1.00 46.62 520 ASN A CA 1
ATOM 3993 C C . ASN A 1 520 ? -10.621 35.115 34.157 1.00 46.62 520 ASN A C 1
ATOM 3995 O O . ASN A 1 520 ? -11.750 35.548 33.946 1.00 46.62 520 ASN A O 1
ATOM 3999 N N . ASP A 1 521 ? -9.831 34.726 33.154 1.00 50.03 521 ASP A N 1
ATOM 4000 C CA . ASP A 1 521 ? -10.209 34.813 31.736 1.00 50.03 521 ASP A CA 1
ATOM 4001 C C . ASP A 1 521 ? -11.146 33.682 31.279 1.00 50.03 521 ASP A C 1
ATOM 4003 O O . ASP A 1 521 ? -11.758 33.769 30.215 1.00 50.03 521 ASP A O 1
ATOM 4007 N N . SER A 1 522 ? -11.349 32.664 32.122 1.00 54.38 522 SER A N 1
ATOM 4008 C CA . SER A 1 522 ? -12.362 31.613 31.927 1.00 54.38 522 SER A CA 1
ATOM 4009 C C . SER A 1 522 ? -13.806 32.142 31.842 1.00 54.38 522 SER A C 1
ATOM 4011 O O . SER A 1 522 ? -14.684 31.444 31.343 1.00 54.38 522 SER A O 1
ATOM 4013 N N . LEU A 1 523 ? -14.061 33.386 32.268 1.00 64.12 523 LEU A N 1
ATOM 4014 C CA . LEU A 1 523 ? -15.399 33.978 32.408 1.00 64.12 523 LEU A CA 1
ATOM 4015 C C . LEU A 1 523 ? -15.887 34.785 31.178 1.00 64.12 523 LEU A C 1
ATOM 4017 O O . LEU A 1 523 ? -16.943 35.433 31.225 1.00 64.12 523 LEU A O 1
ATOM 4021 N N . PHE A 1 524 ? -15.152 34.747 30.060 1.00 78.00 524 PHE A N 1
ATOM 4022 C CA . PHE A 1 524 ? -15.536 35.380 28.791 1.00 78.00 524 PHE A CA 1
ATOM 4023 C C . PHE A 1 524 ? -15.959 34.325 27.753 1.00 78.00 524 PHE A C 1
ATOM 4025 O O . PHE A 1 524 ? -15.132 33.607 27.195 1.00 78.00 524 PHE A O 1
ATOM 4032 N N . LEU A 1 525 ? -17.270 34.217 27.500 1.00 78.12 525 LEU A N 1
ATOM 4033 C CA . LEU A 1 525 ? -17.859 33.197 26.623 1.00 78.12 525 LEU A CA 1
ATOM 4034 C C . LEU A 1 525 ? -17.933 33.696 25.164 1.00 78.12 525 LEU A C 1
ATOM 4036 O O . LEU A 1 525 ? -18.478 34.782 24.941 1.00 78.12 525 LEU A O 1
ATOM 4040 N N . PRO A 1 526 ? -17.493 32.915 24.153 1.00 85.00 526 PRO A N 1
ATOM 4041 C CA . PRO A 1 526 ? -17.552 33.317 22.742 1.00 85.00 526 PRO A CA 1
ATOM 4042 C C . PRO A 1 526 ? -18.951 33.728 22.253 1.00 85.00 526 PRO A C 1
ATOM 4044 O O . PRO A 1 526 ? -19.081 34.684 21.487 1.00 85.00 526 PRO A O 1
ATOM 4047 N N . CYS A 1 527 ? -20.015 33.082 22.739 1.00 78.19 527 CYS A N 1
ATOM 4048 C CA . CYS A 1 527 ? -21.398 33.380 22.346 1.00 78.19 527 CYS A CA 1
ATOM 4049 C C . CYS A 1 527 ? -21.880 34.804 22.700 1.00 78.19 527 CYS A C 1
ATOM 4051 O O . CYS A 1 527 ? -22.911 35.233 22.192 1.00 78.19 527 CYS A O 1
ATOM 4053 N N . HIS A 1 528 ? -21.156 35.560 23.535 1.00 79.62 528 HIS A N 1
ATOM 4054 C CA . HIS A 1 528 ? -21.442 36.979 23.793 1.00 79.62 528 HIS A CA 1
ATOM 4055 C C . HIS A 1 528 ? -20.827 37.934 22.753 1.00 79.62 528 HIS A C 1
ATOM 4057 O O . HIS A 1 528 ? -21.226 39.098 22.672 1.00 79.62 528 HIS A O 1
ATOM 4063 N N . TYR A 1 529 ? -19.870 37.452 21.956 1.00 85.19 529 TYR A N 1
ATOM 4064 C CA . TYR A 1 529 ? -19.081 38.250 21.011 1.00 85.19 529 TYR A CA 1
ATOM 4065 C C . TYR A 1 529 ? -19.370 37.896 19.547 1.00 85.19 529 TYR A C 1
ATOM 4067 O O . TYR A 1 529 ? -19.282 38.772 18.689 1.00 85.19 529 TYR A O 1
ATOM 4075 N N . PHE A 1 530 ? -19.779 36.653 19.270 1.00 86.75 530 PHE A N 1
ATOM 4076 C CA . PHE A 1 530 ? -20.069 36.153 17.924 1.00 86.75 530 PHE A CA 1
ATOM 4077 C C . PHE A 1 530 ? -21.560 35.896 17.697 1.00 86.75 530 PHE A C 1
ATOM 4079 O O . PHE A 1 530 ? -22.172 35.108 18.415 1.00 86.75 530 PHE A O 1
ATOM 4086 N N . ASP A 1 531 ? -22.122 36.511 16.658 1.00 82.38 531 ASP A N 1
ATOM 4087 C CA . ASP A 1 531 ? -23.501 36.281 16.202 1.00 82.38 531 ASP A CA 1
ATOM 4088 C C . ASP A 1 531 ? -23.690 34.901 15.567 1.00 82.38 531 ASP A C 1
ATOM 4090 O O . ASP A 1 531 ? -24.743 34.288 15.731 1.00 82.38 531 ASP A O 1
ATOM 4094 N N . TYR A 1 532 ? -22.652 34.403 14.891 1.00 84.38 532 TYR A N 1
ATOM 4095 C CA . TYR A 1 532 ? -22.642 33.124 14.190 1.00 84.38 532 TYR A CA 1
ATOM 4096 C C . TYR A 1 532 ? -21.351 32.360 14.485 1.00 84.38 532 TYR A C 1
ATOM 4098 O O . TYR A 1 532 ? -20.255 32.898 14.325 1.00 84.38 532 TYR A O 1
ATOM 4106 N N . GLY A 1 533 ? -21.488 31.096 14.879 1.00 85.12 533 GLY A N 1
ATOM 4107 C CA . GLY A 1 533 ? -20.402 30.126 14.980 1.00 85.12 533 GLY A CA 1
ATOM 4108 C C . GLY A 1 533 ? -20.570 29.018 13.945 1.00 85.12 533 GLY A C 1
ATOM 4109 O O . GLY A 1 533 ? -21.471 28.186 14.071 1.00 85.12 533 GLY A O 1
ATOM 4110 N N . ALA A 1 534 ? -19.702 29.002 12.933 1.00 81.31 534 ALA A N 1
ATOM 4111 C CA . ALA A 1 534 ? -19.716 28.009 11.860 1.00 81.31 534 ALA A CA 1
ATOM 4112 C C . ALA A 1 534 ? -18.598 26.965 12.017 1.00 81.31 534 ALA A C 1
ATOM 4114 O O . ALA A 1 534 ? -17.504 27.286 12.483 1.00 81.31 534 ALA A O 1
ATOM 4115 N N . GLY A 1 535 ? -18.838 25.717 11.601 1.00 75.94 535 GLY A N 1
ATOM 4116 C CA . GLY A 1 535 ? -17.800 24.684 11.634 1.00 75.94 535 GLY A CA 1
ATOM 4117 C C . GLY A 1 535 ? -18.150 23.361 10.952 1.00 75.94 535 GLY A C 1
ATOM 4118 O O . GLY A 1 535 ? -19.235 23.165 10.411 1.00 75.94 535 GLY A O 1
ATOM 4119 N N . THR A 1 536 ? -17.198 22.430 11.001 1.00 66.81 536 THR A N 1
ATOM 4120 C CA . THR A 1 536 ? -17.321 21.040 10.511 1.00 66.81 536 THR A CA 1
ATOM 4121 C C . THR A 1 536 ? -16.888 20.004 11.549 1.00 66.81 536 THR A C 1
ATOM 4123 O O . THR A 1 536 ? -16.650 18.844 11.218 1.00 66.81 536 THR A O 1
ATOM 4126 N N . SER A 1 537 ? -16.787 20.424 12.815 1.00 68.12 537 SER A N 1
ATOM 4127 C CA . SER A 1 537 ? -16.312 19.614 13.934 1.00 68.12 537 SER A CA 1
ATOM 4128 C C . SER A 1 537 ? -17.153 19.806 15.196 1.00 68.12 537 SER A C 1
ATOM 4130 O O . SER A 1 537 ? -17.820 20.825 15.395 1.00 68.12 537 SER A O 1
ATOM 4132 N N . THR A 1 538 ? -17.045 18.836 16.101 1.00 66.75 538 THR A N 1
ATOM 4133 C CA . THR A 1 538 ? -17.685 18.816 17.422 1.00 66.75 538 THR A CA 1
ATOM 4134 C C . THR A 1 538 ? -17.393 20.062 18.270 1.00 66.75 538 THR A C 1
ATOM 4136 O O . THR A 1 538 ? -18.256 20.499 19.028 1.00 66.75 538 THR A O 1
ATOM 4139 N N . GLY A 1 539 ? -16.212 20.676 18.122 1.00 65.75 539 GLY A N 1
ATOM 4140 C CA . GLY A 1 539 ? -15.816 21.856 18.901 1.00 65.75 539 GLY A CA 1
ATOM 4141 C C . GLY A 1 539 ? -16.694 23.086 18.641 1.00 65.75 539 GLY A C 1
ATOM 4142 O O . GLY A 1 539 ? -17.006 23.821 19.574 1.00 65.75 539 GLY A O 1
ATOM 4143 N N . GLY A 1 540 ? -17.176 23.272 17.405 1.00 67.44 540 GLY A N 1
ATOM 4144 C CA . GLY A 1 540 ? -18.117 24.353 17.081 1.00 67.44 540 GLY A CA 1
ATOM 4145 C C . GLY A 1 540 ? -19.474 24.172 17.770 1.00 67.44 540 GLY A C 1
ATOM 4146 O O . GLY A 1 540 ? -20.050 25.127 18.288 1.00 67.44 540 GLY A O 1
ATOM 4147 N N . ILE A 1 541 ? -19.946 22.925 17.870 1.00 70.38 541 ILE A N 1
ATOM 4148 C CA . ILE A 1 541 ? -21.174 22.586 18.603 1.00 70.38 541 ILE A CA 1
ATOM 4149 C C . ILE A 1 541 ? -21.000 22.892 20.097 1.00 70.38 541 ILE A C 1
ATOM 4151 O O . ILE A 1 541 ? -21.881 23.492 20.708 1.00 70.38 541 ILE A O 1
ATOM 4155 N N . MET A 1 542 ? -19.857 22.534 20.681 1.00 72.12 542 MET A N 1
ATOM 4156 C CA . MET A 1 542 ? -19.574 22.746 22.104 1.00 72.12 542 MET A CA 1
ATOM 4157 C C . MET A 1 542 ? -19.444 24.237 22.470 1.00 72.12 542 MET A C 1
ATOM 4159 O O . MET A 1 542 ? -20.055 24.685 23.439 1.00 72.12 542 MET A O 1
ATOM 4163 N N . LEU A 1 543 ? -18.731 25.034 21.665 1.00 72.69 543 LEU A N 1
ATOM 4164 C CA . LEU A 1 543 ? -18.556 26.471 21.920 1.00 72.69 543 LEU A CA 1
ATOM 4165 C C . LEU A 1 543 ? -19.811 27.315 21.652 1.00 72.69 543 LEU A C 1
ATOM 4167 O O . LEU A 1 543 ? -20.063 28.261 22.394 1.00 72.69 543 LEU A O 1
ATOM 4171 N N . PHE A 1 544 ? -20.584 27.017 20.600 1.00 73.50 544 PHE A N 1
ATOM 4172 C CA . PHE A 1 544 ? -21.665 27.907 20.145 1.00 73.50 544 PHE A CA 1
ATOM 4173 C C . PHE A 1 544 ? -23.069 27.354 20.411 1.00 73.50 544 PHE A C 1
ATOM 4175 O O . PHE A 1 544 ? -23.921 28.087 20.910 1.00 73.50 544 PHE A O 1
ATOM 4182 N N . CYS A 1 545 ? -23.316 26.062 20.164 1.00 72.00 545 CYS A N 1
ATOM 4183 C CA . CYS A 1 545 ? -24.618 25.444 20.450 1.00 72.00 545 CYS A CA 1
ATOM 4184 C C . CYS A 1 545 ? -24.791 25.129 21.948 1.00 72.00 545 CYS A C 1
ATOM 4186 O O . CYS A 1 545 ? -25.866 25.361 22.495 1.00 72.00 545 CYS A O 1
ATOM 4188 N N . LEU A 1 546 ? -23.734 24.646 22.616 1.00 69.50 546 LEU A N 1
ATOM 4189 C CA . LEU A 1 546 ? -23.691 24.419 24.071 1.00 69.50 546 LEU A CA 1
ATOM 4190 C C . LEU A 1 546 ? -23.040 25.574 24.855 1.00 69.50 546 LEU A C 1
ATOM 4192 O O . LEU A 1 546 ? -22.869 25.456 26.061 1.00 69.50 546 LEU A O 1
ATOM 4196 N N . ARG A 1 547 ? -22.696 26.690 24.190 1.00 73.25 547 ARG A N 1
ATOM 4197 C CA . ARG A 1 547 ? -22.277 27.972 24.802 1.00 73.25 547 ARG A CA 1
ATOM 4198 C C . ARG A 1 547 ? -21.217 27.857 25.911 1.00 73.25 547 ARG A C 1
ATOM 4200 O O . ARG A 1 547 ? -21.212 28.655 26.846 1.00 73.25 547 ARG A O 1
ATOM 4207 N N . MET A 1 548 ? -20.330 26.867 25.822 1.00 74.75 548 MET A N 1
ATOM 4208 C CA . MET A 1 548 ? -19.323 26.612 26.852 1.00 74.75 548 MET A CA 1
ATOM 4209 C C . MET A 1 548 ? -18.314 27.761 26.949 1.00 74.75 548 MET A C 1
ATOM 4211 O O . MET A 1 548 ? -18.005 28.431 25.956 1.00 74.75 548 MET A O 1
ATOM 4215 N N . THR A 1 549 ? -17.710 27.936 28.128 1.00 75.56 549 THR A N 1
ATOM 4216 C CA . THR A 1 549 ? -16.445 28.678 28.208 1.00 75.56 549 THR A CA 1
ATOM 4217 C C . THR A 1 549 ? -15.387 27.964 27.357 1.00 75.56 549 THR A C 1
ATOM 4219 O O . THR A 1 549 ? -15.448 26.748 27.152 1.00 75.56 549 THR A O 1
ATOM 4222 N N . VAL A 1 550 ? -14.372 28.683 26.867 1.00 78.44 550 VAL A N 1
ATOM 4223 C CA . VAL A 1 550 ? -13.285 28.024 26.114 1.00 78.44 550 VAL A CA 1
ATOM 4224 C C . VAL A 1 550 ? -12.514 27.045 27.008 1.00 78.44 550 VAL A C 1
ATOM 4226 O O . VAL A 1 550 ? -12.033 26.023 26.528 1.00 78.44 550 VAL A O 1
ATOM 4229 N N . HIS A 1 551 ? -12.443 27.320 28.314 1.00 75.06 551 HIS A N 1
ATOM 4230 C CA . HIS A 1 551 ? -11.826 26.436 29.299 1.00 75.06 551 HIS A CA 1
ATOM 4231 C C . HIS A 1 551 ? -12.599 25.115 29.447 1.00 75.06 551 HIS A C 1
ATOM 4233 O O . HIS A 1 551 ? -12.005 24.042 29.347 1.00 75.06 551 HIS A O 1
ATOM 4239 N N . ASP A 1 552 ? -13.920 25.177 29.603 1.00 73.00 552 ASP A N 1
ATOM 4240 C CA . ASP A 1 552 ? -14.759 23.983 29.738 1.00 73.00 552 ASP A CA 1
ATOM 4241 C C . ASP A 1 552 ? -14.861 23.218 28.427 1.00 73.00 552 ASP A C 1
ATOM 4243 O O . ASP A 1 552 ? -14.765 21.996 28.433 1.00 73.00 552 ASP A O 1
ATOM 4247 N N . CYS A 1 553 ? -14.925 23.912 27.287 1.00 77.62 553 CYS A N 1
ATOM 4248 C CA . CYS A 1 553 ? -14.811 23.259 25.990 1.00 77.62 553 CYS A CA 1
ATOM 4249 C C . CYS A 1 553 ? -13.454 22.556 25.833 1.00 77.62 553 CYS A C 1
ATOM 4251 O O . CYS A 1 553 ? -13.414 21.469 25.272 1.00 77.62 553 CYS A O 1
ATOM 4253 N N . ILE A 1 554 ? -12.349 23.118 26.339 1.00 77.56 554 ILE A N 1
ATOM 4254 C CA . ILE A 1 554 ? -11.034 22.455 26.368 1.00 77.56 554 ILE A CA 1
ATOM 4255 C C . ILE A 1 554 ? -11.047 21.221 27.282 1.00 77.56 554 ILE A C 1
ATOM 4257 O O . ILE A 1 554 ? -10.501 20.184 26.903 1.00 77.56 554 ILE A O 1
ATOM 4261 N N . ASN A 1 555 ? -11.668 21.300 28.458 1.00 76.12 555 ASN A N 1
ATOM 4262 C CA . ASN A 1 555 ? -11.750 20.178 29.396 1.00 76.12 555 ASN A CA 1
ATOM 4263 C C . ASN A 1 555 ? -12.642 19.056 28.856 1.00 76.12 555 ASN A C 1
ATOM 4265 O O . ASN A 1 555 ? -12.229 17.900 28.841 1.00 76.12 555 ASN A O 1
ATOM 4269 N N . GLU A 1 556 ? -13.817 19.386 28.327 1.00 73.94 556 GLU A N 1
ATOM 4270 C CA . GLU A 1 556 ? -14.695 18.441 27.639 1.00 73.94 556 GLU A CA 1
ATOM 4271 C C . GLU A 1 556 ? -14.044 17.891 26.362 1.00 73.94 556 GLU A C 1
ATOM 4273 O O . GLU A 1 556 ? -14.233 16.721 26.062 1.00 73.94 556 GLU A O 1
ATOM 4278 N N . TYR A 1 557 ? -13.207 18.653 25.642 1.00 74.25 557 TYR A N 1
ATOM 4279 C CA . TYR A 1 557 ? -12.437 18.133 24.500 1.00 74.25 557 TYR A CA 1
ATOM 4280 C C . TYR A 1 557 ? -11.311 17.178 24.936 1.00 74.25 557 TYR A C 1
ATOM 4282 O O . TYR A 1 557 ? -10.996 16.241 24.207 1.00 74.25 557 TYR A O 1
ATOM 4290 N N . LYS A 1 558 ? -10.741 17.346 26.139 1.00 73.44 558 LYS A N 1
ATOM 4291 C CA . LYS A 1 558 ? -9.826 16.363 26.755 1.00 73.44 558 LYS A CA 1
ATOM 4292 C C . LYS A 1 558 ? -10.572 15.111 27.224 1.00 73.44 558 LYS A C 1
ATOM 4294 O O . LYS A 1 558 ? -10.127 14.011 26.926 1.00 73.44 558 LYS A O 1
ATOM 4299 N N . ILE A 1 559 ? -11.734 15.259 27.867 1.00 71.94 559 ILE A N 1
ATOM 4300 C CA . ILE A 1 559 ? -12.601 14.140 28.287 1.00 71.94 559 ILE A CA 1
ATOM 4301 C C . ILE A 1 559 ? -13.111 13.357 27.067 1.00 71.94 559 ILE A C 1
ATOM 4303 O O . ILE A 1 559 ? -13.103 12.129 27.078 1.00 71.94 559 ILE A O 1
ATOM 4307 N N . LEU A 1 560 ? -13.512 14.053 25.999 1.00 70.12 560 LEU A N 1
ATOM 4308 C CA . LEU A 1 560 ? -13.803 13.498 24.675 1.00 70.12 560 LEU A CA 1
ATOM 4309 C C . LEU A 1 560 ? -12.563 12.799 24.106 1.00 70.12 560 LEU A C 1
ATOM 4311 O O . LEU A 1 560 ? -12.676 11.672 23.639 1.00 70.12 560 LEU A O 1
ATOM 4315 N N . GLY A 1 561 ? -11.391 13.433 24.189 1.00 65.62 561 GLY A N 1
ATOM 4316 C CA . GLY A 1 561 ? -10.105 12.866 23.790 1.00 65.62 561 GLY A CA 1
ATOM 4317 C C . GLY A 1 561 ? -9.830 11.521 24.456 1.00 65.62 561 GLY A C 1
ATOM 4318 O O . GLY A 1 561 ? -9.648 10.531 23.760 1.00 65.62 561 GLY A O 1
ATOM 4319 N N . ASP A 1 562 ? -9.908 11.421 25.781 1.00 66.31 562 ASP A N 1
ATOM 4320 C CA . ASP A 1 562 ? -9.707 10.147 26.481 1.00 66.31 562 ASP A CA 1
ATOM 4321 C C . ASP A 1 562 ? -10.831 9.133 26.201 1.00 66.31 562 ASP A C 1
ATOM 4323 O O . ASP A 1 562 ? -10.552 7.979 25.877 1.00 66.31 562 ASP A O 1
ATOM 4327 N N . LYS A 1 563 ? -12.106 9.546 26.247 1.00 65.25 563 LYS A N 1
ATOM 4328 C CA . LYS A 1 563 ? -13.259 8.644 26.038 1.00 65.25 563 LYS A CA 1
ATOM 4329 C C . LYS A 1 563 ? -13.458 8.179 24.591 1.00 65.25 563 LYS A C 1
ATOM 4331 O O . LYS A 1 563 ? -14.230 7.243 24.369 1.00 65.25 563 LYS A O 1
ATOM 4336 N N . ILE A 1 564 ? -12.831 8.838 23.616 1.00 61.88 564 ILE A N 1
ATOM 4337 C CA . ILE A 1 564 ? -12.932 8.514 22.186 1.00 61.88 564 ILE A CA 1
ATOM 4338 C C . ILE A 1 564 ? -11.569 8.091 21.626 1.00 61.88 564 ILE A C 1
ATOM 4340 O O . ILE A 1 564 ? -11.457 6.980 21.123 1.00 61.88 564 ILE A O 1
ATOM 4344 N N . PHE A 1 565 ? -10.533 8.925 21.730 1.00 58.34 565 PHE A N 1
ATOM 4345 C CA . PHE A 1 565 ? -9.192 8.651 21.185 1.00 58.34 565 PHE A CA 1
ATOM 4346 C C . PHE A 1 565 ? -8.319 7.801 22.126 1.00 58.34 565 PHE A C 1
ATOM 4348 O O . PHE A 1 565 ? -7.518 7.004 21.650 1.00 58.34 565 PHE A O 1
ATOM 4355 N N . GLY A 1 566 ? -8.507 7.900 23.448 1.00 51.28 566 GLY A N 1
ATOM 4356 C CA . GLY A 1 566 ? -7.890 7.003 24.439 1.00 51.28 566 GLY A CA 1
ATOM 4357 C C . GLY A 1 566 ? -8.536 5.613 24.509 1.00 51.28 566 GLY A C 1
ATOM 4358 O O . GLY A 1 566 ? -7.935 4.670 25.028 1.00 51.28 566 GLY A O 1
ATOM 4359 N N . HIS A 1 567 ? -9.741 5.471 23.952 1.00 52.69 567 HIS A N 1
ATOM 4360 C CA . HIS A 1 567 ? -10.479 4.216 23.809 1.00 52.69 567 HIS A CA 1
ATOM 4361 C C . HIS A 1 567 ? -10.969 4.048 22.355 1.00 52.69 567 HIS A C 1
ATOM 4363 O O . HIS A 1 567 ? -12.184 4.070 22.110 1.00 52.69 567 HIS A O 1
ATOM 4369 N N . PRO A 1 568 ? -10.048 3.896 21.376 1.00 48.97 568 PRO A N 1
ATOM 4370 C CA . PRO A 1 568 ? -10.423 3.597 19.996 1.00 48.97 568 PRO A CA 1
ATOM 4371 C C . PRO A 1 568 ? -11.261 2.316 19.970 1.00 48.97 568 PRO A C 1
ATOM 4373 O O . PRO A 1 568 ? -11.093 1.433 20.818 1.00 48.97 568 PRO A O 1
ATOM 4376 N N . ARG A 1 569 ? -12.222 2.211 19.041 1.00 44.09 569 ARG A N 1
ATOM 4377 C CA . ARG A 1 569 ? -13.072 1.012 19.017 1.00 44.09 569 ARG A CA 1
ATOM 4378 C C . ARG A 1 569 ? -12.210 -0.202 18.696 1.00 44.09 569 ARG A C 1
ATOM 4380 O O . ARG A 1 569 ? -11.391 -0.097 17.798 1.00 44.09 569 ARG A O 1
ATOM 4387 N N . PRO A 1 570 ? -12.448 -1.379 19.291 1.00 39.03 570 PRO A N 1
ATOM 4388 C CA . PRO A 1 570 ? -11.706 -2.543 18.865 1.00 39.03 570 PRO A CA 1
ATOM 4389 C C . PRO A 1 570 ? -12.272 -3.181 17.569 1.00 39.03 570 PRO A C 1
ATOM 4391 O O . PRO A 1 570 ? -12.883 -4.239 17.659 1.00 39.03 570 PRO A O 1
ATOM 4394 N N . CYS A 1 571 ? -12.144 -2.503 16.404 1.00 35.22 571 CYS A N 1
ATOM 4395 C CA . CYS A 1 571 ? -12.302 -3.021 15.013 1.00 35.22 571 CYS A CA 1
ATOM 4396 C C . CYS A 1 571 ? -12.059 -1.907 13.944 1.00 35.22 571 CYS A C 1
ATOM 4398 O O . CYS A 1 571 ? -12.812 -1.781 12.974 1.00 35.22 571 CYS A O 1
ATOM 4400 N N . SER A 1 572 ? -11.154 -0.958 14.185 1.00 35.06 572 SER A N 1
ATOM 4401 C CA . SER A 1 572 ? -11.427 0.450 13.831 1.00 35.06 572 SER A CA 1
ATOM 4402 C C . SER A 1 572 ? -10.246 1.194 13.199 1.00 35.06 572 SER A C 1
ATOM 4404 O O . SER A 1 572 ? -10.425 2.136 12.425 1.00 35.06 572 SER A O 1
ATOM 4406 N N . TRP A 1 573 ? -9.044 0.714 13.495 1.00 31.50 573 TRP A N 1
ATOM 4407 C CA . TRP A 1 573 ? -7.756 1.128 12.947 1.00 31.50 573 TRP A CA 1
ATOM 4408 C C . TRP A 1 573 ? -7.496 0.427 11.582 1.00 31.50 573 TRP A C 1
ATOM 4410 O O . TRP A 1 573 ? -6.785 0.966 10.741 1.00 31.50 573 TRP A O 1
ATOM 4420 N N . PHE A 1 574 ? -8.153 -0.706 11.277 1.00 28.33 574 PHE A N 1
ATOM 4421 C CA . PHE A 1 574 ? -7.898 -1.535 10.075 1.00 28.33 574 PHE A CA 1
ATOM 4422 C C . PHE A 1 574 ? -8.413 -1.059 8.705 1.00 28.33 574 PHE A C 1
ATOM 4424 O O . PHE A 1 574 ? -8.380 -1.821 7.740 1.00 28.33 574 PHE A O 1
ATOM 4431 N N . GLY A 1 575 ? -8.927 0.164 8.573 1.00 31.48 575 GLY A N 1
ATOM 4432 C CA . GLY A 1 575 ? -9.578 0.567 7.317 1.00 31.48 575 GLY A CA 1
ATOM 4433 C C . GLY A 1 575 ? -10.862 -0.226 7.037 1.00 31.48 575 GLY A C 1
ATOM 4434 O O . GLY A 1 575 ? -11.288 -0.354 5.893 1.00 31.48 575 GLY A O 1
ATOM 4435 N N . ILE A 1 576 ? -11.504 -0.753 8.086 1.00 26.23 576 ILE A N 1
ATOM 4436 C CA . ILE A 1 576 ? -12.855 -1.298 7.984 1.00 26.23 576 ILE A CA 1
ATOM 4437 C C . ILE A 1 576 ? -13.836 -0.156 7.702 1.00 26.23 576 ILE A C 1
ATOM 4439 O O . ILE A 1 576 ? -13.768 0.893 8.330 1.00 26.23 576 ILE A O 1
ATOM 4443 N N . LEU A 1 577 ? -14.864 -0.388 6.876 1.00 34.97 577 LEU A N 1
ATOM 4444 C CA . LEU A 1 577 ? -16.065 0.470 6.792 1.00 34.97 577 LEU A CA 1
ATOM 4445 C C . LEU A 1 577 ? -16.970 0.403 8.059 1.00 34.97 577 LEU A C 1
ATOM 4447 O O . LEU A 1 577 ? -18.187 0.625 8.024 1.00 34.97 577 LEU A O 1
ATOM 4451 N N . TRP A 1 578 ? -16.361 0.085 9.201 1.00 34.19 578 TRP A N 1
ATOM 4452 C CA . TRP A 1 578 ? -16.868 0.250 10.554 1.00 34.19 578 TRP A CA 1
ATOM 4453 C C . TRP A 1 578 ? -16.208 1.496 11.151 1.00 34.19 578 TRP A C 1
ATOM 4455 O O . TRP A 1 578 ? -15.085 1.837 10.804 1.00 34.19 578 TRP A O 1
ATOM 4465 N N . PRO A 1 579 ? -16.909 2.218 12.030 1.00 44.44 579 PRO A N 1
ATOM 4466 C CA . PRO A 1 579 ? -16.442 3.523 12.460 1.00 44.44 579 PRO A CA 1
ATOM 4467 C C . PRO A 1 579 ? -15.236 3.393 13.396 1.00 44.44 579 PRO A C 1
ATOM 4469 O O . PRO A 1 579 ? -15.336 2.640 14.372 1.00 44.44 579 PRO A O 1
ATOM 4472 N N . LYS A 1 580 ? -14.161 4.169 13.147 1.00 45.47 580 LYS A N 1
ATOM 4473 C CA . LYS A 1 580 ? -12.984 4.262 14.043 1.00 45.47 580 LYS A CA 1
ATOM 4474 C C . LYS A 1 580 ? -13.393 4.428 15.515 1.00 45.47 580 LYS A C 1
ATOM 4476 O O . LYS A 1 580 ? -12.767 3.903 16.431 1.00 45.47 580 LYS A O 1
ATOM 4481 N N . TYR A 1 581 ? -14.502 5.126 15.750 1.00 53.66 581 TYR A N 1
ATOM 4482 C CA . TYR A 1 581 ? -15.005 5.374 17.088 1.00 53.66 581 TYR A CA 1
ATOM 4483 C C . TYR A 1 581 ? -16.461 4.979 17.280 1.00 53.66 581 TYR A C 1
ATOM 4485 O O . TYR A 1 581 ? -17.296 4.927 16.371 1.00 53.66 581 TYR A O 1
ATOM 4493 N N . SER A 1 582 ? -16.792 4.698 18.536 1.00 58.81 582 SER A N 1
ATOM 4494 C CA . SER A 1 582 ? -18.144 4.324 18.903 1.00 58.81 582 SER A CA 1
ATOM 4495 C C . SER A 1 582 ? -19.093 5.501 18.711 1.00 58.81 582 SER A C 1
ATOM 4497 O O . SER A 1 582 ? -19.006 6.515 19.399 1.00 58.81 582 SER A O 1
ATOM 4499 N N . SER A 1 583 ? -20.057 5.330 17.804 1.00 65.19 583 SER A N 1
ATOM 4500 C CA . SER A 1 583 ? -21.185 6.259 17.651 1.00 65.19 583 SER A CA 1
ATOM 4501 C C . SER A 1 583 ? -21.980 6.419 18.951 1.00 65.19 583 SER A C 1
ATOM 4503 O O . SER A 1 583 ? -22.612 7.451 19.158 1.00 65.19 583 SER A O 1
ATOM 4505 N N . ASP A 1 584 ? -21.909 5.415 19.824 1.00 65.94 584 ASP A N 1
ATOM 4506 C CA . ASP A 1 584 ? -22.543 5.381 21.136 1.00 65.94 584 ASP A CA 1
ATOM 4507 C C . ASP A 1 584 ? -21.668 6.043 22.214 1.00 65.94 584 ASP A C 1
ATOM 4509 O O . ASP A 1 584 ? -22.218 6.695 23.094 1.00 65.94 584 ASP A O 1
ATOM 4513 N N . SER A 1 585 ? -20.330 6.004 22.100 1.00 66.12 585 SER A N 1
ATOM 4514 C CA . SER A 1 585 ? -19.440 6.804 22.965 1.00 66.12 585 SER A CA 1
ATOM 4515 C C . SER A 1 585 ? -19.490 8.285 22.598 1.00 66.12 585 SER A C 1
ATOM 4517 O O . SER A 1 585 ? -19.621 9.105 23.495 1.00 66.12 585 SER A O 1
ATOM 4519 N N . LEU A 1 586 ? -19.493 8.654 21.307 1.00 69.94 586 LEU A N 1
ATOM 4520 C CA . LEU A 1 586 ? -19.716 10.051 20.901 1.00 69.94 586 LEU A CA 1
ATOM 4521 C C . LEU A 1 586 ? -21.101 10.542 21.349 1.00 69.94 586 LEU A C 1
ATOM 4523 O O . LEU A 1 586 ? -21.220 11.648 21.866 1.00 69.94 586 LEU A O 1
ATOM 4527 N N . LY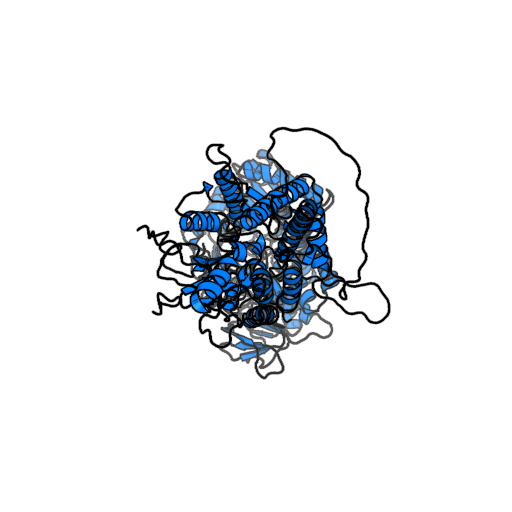S A 1 587 ? -22.142 9.705 21.235 1.00 73.50 587 LYS A N 1
ATOM 4528 C CA . LYS A 1 587 ? -23.460 10.001 21.813 1.00 73.50 587 LYS A CA 1
ATOM 4529 C C . LYS A 1 587 ? -23.400 10.146 23.337 1.00 73.50 587 LYS A C 1
ATOM 4531 O O . LYS A 1 587 ? -24.026 11.067 23.847 1.00 73.50 587 LYS A O 1
ATOM 4536 N N . SER A 1 588 ? -22.671 9.282 24.049 1.00 74.44 588 SER A N 1
ATOM 4537 C CA . SER A 1 588 ? -22.499 9.384 25.503 1.00 74.44 588 SER A CA 1
ATOM 4538 C C . SER A 1 588 ? -21.818 10.691 25.869 1.00 74.44 588 SER A C 1
ATOM 4540 O O . SER A 1 588 ? -22.411 11.463 26.601 1.00 74.44 588 SER A O 1
ATOM 4542 N N . VAL A 1 589 ? -20.647 11.005 25.304 1.00 71.56 589 VAL A N 1
ATOM 4543 C CA . VAL A 1 589 ? -19.911 12.235 25.637 1.00 71.56 589 VAL A CA 1
ATOM 4544 C C . VAL A 1 589 ? -20.715 13.486 25.280 1.00 71.56 589 VAL A C 1
ATOM 4546 O O . VAL A 1 589 ? -20.765 14.402 26.088 1.00 71.56 589 VAL A O 1
ATOM 4549 N N . ILE A 1 590 ? -21.415 13.522 24.139 1.00 74.75 590 ILE A N 1
ATOM 4550 C CA . ILE A 1 590 ?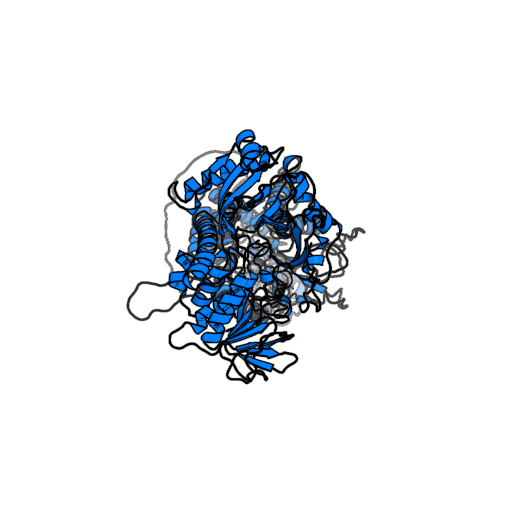 -22.269 14.671 23.790 1.00 74.75 590 ILE A CA 1
ATOM 4551 C C . ILE A 1 590 ? -23.465 14.791 24.736 1.00 74.75 590 ILE A C 1
ATOM 4553 O O . ILE A 1 590 ? -23.734 15.887 25.217 1.00 74.75 590 ILE A O 1
ATOM 4557 N N . ASN A 1 591 ? -24.164 13.698 25.051 1.00 75.94 591 ASN A N 1
ATOM 4558 C CA . ASN A 1 591 ? -25.279 13.728 26.001 1.00 75.94 591 ASN A CA 1
ATOM 4559 C C . ASN A 1 591 ? -24.807 14.070 27.429 1.00 75.94 591 ASN A C 1
ATOM 4561 O O . ASN A 1 591 ? -25.480 14.814 28.130 1.00 75.94 591 ASN A O 1
ATOM 4565 N N . GLU A 1 592 ? -23.657 13.547 27.852 1.00 74.38 592 GLU A N 1
ATOM 4566 C CA . GLU A 1 592 ? -23.015 13.824 29.138 1.00 74.38 592 GLU A CA 1
ATOM 4567 C C . GLU A 1 592 ? -22.589 15.286 29.254 1.00 74.38 592 GLU A C 1
ATOM 4569 O O . GLU A 1 592 ? -22.882 15.916 30.262 1.00 74.38 592 GLU A O 1
ATOM 4574 N N . ALA A 1 593 ? -21.917 15.833 28.239 1.00 71.69 593 ALA A N 1
ATOM 4575 C CA . ALA A 1 593 ? -21.514 17.231 28.214 1.00 71.69 593 ALA A CA 1
ATOM 4576 C C . ALA A 1 593 ? -22.748 18.145 28.158 1.00 71.69 593 ALA A C 1
ATOM 4578 O O . ALA A 1 593 ? -22.815 19.120 28.891 1.00 71.69 593 ALA A O 1
ATOM 4579 N N . THR A 1 594 ? -23.783 17.779 27.394 1.00 69.88 594 THR A N 1
ATOM 4580 C CA . THR A 1 594 ? -25.082 18.485 27.413 1.00 69.88 594 THR A CA 1
ATOM 4581 C C . THR A 1 594 ? -25.775 18.389 28.780 1.00 69.88 594 THR A C 1
ATOM 4583 O O . THR A 1 594 ? -26.521 19.288 29.136 1.00 69.88 594 THR A O 1
ATOM 4586 N N . GLY A 1 595 ? -25.544 17.323 29.558 1.00 66.44 595 GLY A N 1
ATOM 4587 C CA . GLY A 1 595 ? -26.113 17.143 30.900 1.00 66.44 595 GLY A CA 1
ATOM 4588 C C . GLY A 1 595 ? -25.307 17.797 32.029 1.00 66.44 595 GLY A C 1
ATOM 4589 O O . GLY A 1 595 ? -25.891 18.251 33.005 1.00 66.44 595 GLY A O 1
ATOM 4590 N N . ARG A 1 596 ? -23.975 17.875 31.904 1.00 68.25 596 ARG A N 1
ATOM 4591 C CA . ARG A 1 596 ? -23.098 18.661 32.795 1.00 68.25 596 ARG A CA 1
ATOM 4592 C C . ARG A 1 596 ? -23.257 20.162 32.554 1.00 68.25 596 ARG A C 1
ATOM 4594 O O . ARG A 1 596 ? -23.187 20.939 33.498 1.00 68.25 596 ARG A O 1
ATOM 4601 N N . HIS A 1 597 ? -23.495 20.528 31.297 1.00 62.72 597 HIS A N 1
ATOM 4602 C CA . HIS A 1 597 ? -23.646 21.894 30.809 1.00 62.72 597 HIS A CA 1
ATOM 4603 C C . HIS A 1 597 ? -25.052 22.103 30.203 1.00 62.72 597 HIS A C 1
ATOM 4605 O O . HIS A 1 597 ? -25.187 22.636 29.101 1.00 62.72 597 HIS A O 1
ATOM 4611 N N . SER A 1 598 ? -26.111 21.675 30.911 1.00 58.38 598 SER A N 1
ATOM 4612 C CA . SER A 1 598 ? -27.442 22.299 30.799 1.00 58.38 598 SER A CA 1
ATOM 4613 C C . SER A 1 598 ? -28.363 22.043 32.001 1.00 58.38 598 SER A C 1
ATOM 4615 O O . SER A 1 598 ? -28.741 20.907 32.280 1.00 58.38 598 SER A O 1
ATOM 4617 N N . ASN A 1 599 ? -28.843 23.123 32.631 1.00 48.91 599 ASN A N 1
ATOM 4618 C CA . ASN A 1 599 ? -29.893 23.072 33.661 1.00 48.91 599 ASN A CA 1
ATOM 4619 C C . ASN A 1 599 ? -31.320 23.156 33.107 1.00 48.91 599 ASN A C 1
ATOM 4621 O O . ASN A 1 599 ? -32.267 22.698 33.740 1.00 48.91 599 ASN A O 1
ATOM 4625 N N . THR A 1 600 ? -31.514 23.820 31.968 1.00 44.25 600 THR A N 1
ATOM 4626 C CA . THR A 1 600 ? -32.827 24.341 31.540 1.00 44.25 600 THR A CA 1
ATOM 4627 C C . THR A 1 600 ? -33.672 23.322 30.776 1.00 44.25 600 THR A C 1
ATOM 4629 O O . THR A 1 600 ? -34.595 23.687 30.049 1.00 44.25 600 THR A O 1
ATOM 4632 N N . GLY A 1 601 ? -33.364 22.031 30.931 1.00 44.22 601 GLY A N 1
ATOM 4633 C CA . GLY A 1 601 ? -34.029 20.957 30.202 1.00 44.22 601 GLY A CA 1
ATOM 4634 C C . GLY A 1 601 ? -33.807 21.061 28.696 1.00 44.22 601 GLY A C 1
ATOM 4635 O O . GLY A 1 601 ? -34.744 20.809 27.933 1.00 44.22 601 GLY A O 1
ATOM 4636 N N . TYR A 1 602 ? -32.595 21.445 28.260 1.00 46.25 602 TYR A N 1
ATOM 4637 C CA . TYR A 1 602 ? -32.271 21.448 26.836 1.00 46.25 602 TYR A CA 1
ATOM 4638 C C . TYR A 1 602 ? -32.600 20.091 26.243 1.00 46.25 602 TYR A C 1
ATOM 4640 O O . TYR A 1 602 ? -32.084 19.048 26.655 1.00 46.25 602 TYR A O 1
ATOM 4648 N N . ARG A 1 603 ? -33.510 20.120 25.269 1.00 52.94 603 ARG A N 1
ATOM 4649 C CA . ARG A 1 603 ? -33.875 18.940 24.500 1.00 52.94 603 ARG A CA 1
ATOM 4650 C C . ARG A 1 603 ? -32.588 18.363 23.932 1.00 52.94 603 ARG A C 1
ATOM 4652 O O . ARG A 1 603 ? -31.684 19.102 23.553 1.00 52.94 603 ARG A O 1
ATOM 4659 N N . LEU A 1 604 ? -32.532 17.043 23.782 1.00 51.50 604 LEU A N 1
ATOM 4660 C CA . LEU A 1 604 ? -31.406 16.358 23.139 1.00 51.50 604 LEU A CA 1
ATOM 4661 C C . LEU A 1 604 ? -31.283 16.682 21.632 1.00 51.50 604 LEU A C 1
ATOM 4663 O O . LEU A 1 604 ? -30.694 15.881 20.913 1.00 51.50 604 LEU A O 1
ATOM 4667 N N . ASN A 1 605 ? -31.830 17.813 21.167 1.00 57.50 605 ASN A N 1
ATOM 4668 C CA . ASN A 1 605 ? -32.007 18.295 19.802 1.00 57.50 605 ASN A CA 1
ATOM 4669 C C . ASN A 1 605 ? -31.152 19.534 19.510 1.00 57.50 605 ASN A C 1
ATOM 4671 O O . ASN A 1 605 ? -30.758 20.267 20.408 1.00 57.50 605 ASN A O 1
ATOM 4675 N N . TYR A 1 606 ? -30.918 19.784 18.226 1.00 55.47 606 TYR A N 1
ATOM 4676 C CA . TYR A 1 606 ? -30.205 20.939 17.681 1.00 55.47 606 TYR A CA 1
ATOM 4677 C C . TYR A 1 606 ? -31.099 22.200 17.622 1.00 55.47 606 TYR A C 1
ATOM 4679 O O . TYR A 1 606 ? -31.154 22.907 16.621 1.00 55.47 606 TYR A O 1
ATOM 4687 N N . GLU A 1 607 ? -31.870 22.436 18.684 1.00 57.88 607 GLU A N 1
ATOM 4688 C CA . GLU A 1 607 ? -32.783 23.573 18.836 1.00 57.88 607 GLU A CA 1
ATOM 4689 C C . GLU A 1 607 ? -32.146 24.588 19.791 1.00 57.88 607 GLU A C 1
ATOM 4691 O O . GLU A 1 607 ? -31.764 24.244 20.910 1.00 57.88 607 GLU A O 1
ATOM 4696 N N . VAL A 1 608 ? -32.012 25.841 19.355 1.00 57.00 608 VAL A N 1
ATOM 4697 C CA . VAL A 1 608 ? -31.449 26.931 20.161 1.00 57.00 608 VAL A CA 1
ATOM 4698 C C . VAL A 1 608 ? -32.431 28.093 20.157 1.00 57.00 608 VAL A C 1
ATOM 4700 O O . VAL A 1 608 ? -33.101 28.357 19.166 1.00 57.00 608 VAL A O 1
ATOM 4703 N N . GLU A 1 609 ? -32.542 28.773 21.293 1.00 55.94 609 GLU A N 1
ATOM 4704 C CA . GLU A 1 609 ? -33.511 29.843 21.486 1.00 55.94 609 GLU A CA 1
ATOM 4705 C C . GLU A 1 609 ? -33.193 31.064 20.595 1.00 55.94 609 GLU A C 1
ATOM 4707 O O . GLU A 1 609 ? -32.080 31.593 20.652 1.00 55.94 609 GLU A O 1
ATOM 4712 N N . GLU A 1 610 ? -34.172 31.504 19.792 1.00 53.59 610 GLU A N 1
ATOM 4713 C CA . GLU A 1 610 ? -34.023 32.247 18.516 1.00 53.59 610 GLU A CA 1
ATOM 4714 C C . GLU A 1 610 ? -33.303 33.615 18.555 1.00 53.59 610 GLU A C 1
ATOM 4716 O O . GLU A 1 610 ? -33.076 34.222 17.512 1.00 53.59 610 GLU A O 1
ATOM 4721 N N . GLN A 1 611 ? -32.936 34.132 19.728 1.00 57.19 611 GLN A N 1
ATOM 4722 C CA . GLN A 1 611 ? -32.483 35.522 19.919 1.00 57.19 611 GLN A CA 1
ATOM 4723 C C . GLN A 1 611 ? -31.041 35.658 20.449 1.00 57.19 611 GLN A C 1
ATOM 4725 O O . GLN A 1 611 ? -30.679 36.670 21.052 1.00 57.19 611 GLN A O 1
ATOM 4730 N N . LEU A 1 612 ? -30.218 34.625 20.287 1.00 67.50 612 LEU A N 1
ATOM 4731 C CA . LEU A 1 612 ? -28.842 34.559 20.792 1.00 67.50 612 LEU A CA 1
ATOM 4732 C C . LEU A 1 612 ? -27.891 34.027 19.704 1.00 67.50 612 LEU A C 1
ATOM 4734 O O . LEU A 1 612 ? -28.330 33.766 18.587 1.00 67.50 612 LEU A O 1
ATOM 4738 N N . SER A 1 613 ? -26.598 33.890 20.027 1.00 75.75 613 SER A N 1
ATOM 4739 C CA . SER A 1 613 ? -25.568 33.349 19.122 1.00 75.75 613 SER A CA 1
ATOM 4740 C C . SER A 1 613 ? -26.032 32.062 18.429 1.00 75.75 613 SER A C 1
ATOM 4742 O O . SER A 1 613 ? -26.486 31.120 19.090 1.00 75.75 613 SER A O 1
ATOM 4744 N N . GLN A 1 614 ? -25.943 32.066 17.100 1.00 80.19 614 GLN A N 1
ATOM 4745 C CA . GLN A 1 614 ? -26.432 31.025 16.203 1.00 80.19 614 GLN A CA 1
ATOM 4746 C C . GLN A 1 614 ? -25.302 30.079 15.791 1.00 80.19 614 GLN A C 1
ATOM 4748 O O . GLN A 1 614 ? -24.138 30.472 15.712 1.00 80.19 614 GLN A O 1
ATOM 4753 N N . CYS A 1 615 ? -25.636 28.828 15.482 1.00 80.38 615 CYS A N 1
ATOM 4754 C CA . CYS A 1 615 ? -24.678 27.822 15.039 1.00 80.38 615 CYS A CA 1
ATOM 4755 C C . CYS A 1 615 ? -25.021 27.307 13.633 1.00 80.38 615 CYS A C 1
ATOM 4757 O O . CYS A 1 615 ? -26.190 27.095 13.299 1.00 80.38 615 CYS A O 1
ATOM 4759 N N . ILE A 1 616 ? -23.978 27.110 12.824 1.00 81.25 616 ILE A N 1
ATOM 4760 C CA . ILE A 1 616 ? -24.031 26.472 11.505 1.00 81.25 616 ILE A CA 1
ATOM 4761 C C . ILE A 1 616 ? -23.033 25.316 11.522 1.00 81.25 616 ILE A C 1
ATOM 4763 O O . ILE A 1 616 ? -21.862 25.522 11.850 1.00 81.25 616 ILE A O 1
ATOM 4767 N N . VAL A 1 617 ? -23.442 24.105 11.145 1.00 78.81 617 VAL A N 1
ATOM 4768 C CA . VAL A 1 617 ? -22.496 22.988 10.996 1.00 78.81 617 VAL A CA 1
ATOM 4769 C C . VAL A 1 617 ? -22.745 22.222 9.701 1.00 78.81 617 VAL A C 1
ATOM 4771 O O . VAL A 1 617 ? -23.882 21.876 9.374 1.00 78.81 617 VAL A O 1
ATOM 4774 N N . VAL A 1 618 ? -21.668 21.976 8.951 1.00 74.88 618 VAL A N 1
ATOM 4775 C CA . VAL A 1 618 ? -21.726 21.457 7.574 1.00 74.88 618 VAL A CA 1
ATOM 4776 C C . VAL A 1 618 ? -21.469 19.950 7.523 1.00 74.88 618 VAL A C 1
ATOM 4778 O O . VAL A 1 618 ? -20.518 19.448 8.126 1.00 74.88 618 VAL A O 1
ATOM 4781 N N . ALA A 1 619 ? -22.297 19.233 6.762 1.00 72.94 619 ALA A N 1
ATOM 4782 C CA . ALA A 1 619 ? -22.136 17.815 6.424 1.00 72.94 619 ALA A CA 1
ATOM 4783 C C . ALA A 1 619 ? -22.471 17.573 4.943 1.00 72.94 619 ALA A C 1
ATOM 4785 O O . ALA A 1 619 ? -23.070 18.430 4.299 1.00 72.94 619 ALA A O 1
ATOM 4786 N N . TYR A 1 620 ? -22.149 16.395 4.403 1.00 70.56 620 TYR A N 1
ATOM 4787 C CA . TYR A 1 620 ? -22.485 16.043 3.016 1.00 70.56 620 TYR A CA 1
ATOM 4788 C C . TYR A 1 620 ? -23.577 14.962 2.947 1.00 70.56 620 TYR A C 1
ATOM 4790 O O . TYR A 1 620 ? -23.491 13.963 3.667 1.00 70.56 620 TYR A O 1
ATOM 4798 N N . PRO A 1 621 ? -24.613 15.105 2.099 1.00 63.72 621 PRO A N 1
ATOM 4799 C CA . PRO A 1 621 ? -25.614 14.064 1.900 1.00 63.72 621 PRO A CA 1
ATOM 4800 C C . PRO A 1 621 ? -25.046 12.888 1.089 1.00 63.72 621 PRO A C 1
ATOM 4802 O O . PRO A 1 621 ? -24.314 13.050 0.118 1.00 63.72 621 PRO A O 1
ATOM 4805 N N . ASP A 1 622 ? -25.414 11.673 1.475 1.00 60.09 622 ASP A N 1
ATOM 4806 C CA . ASP A 1 622 ? -25.024 10.427 0.820 1.00 60.09 622 ASP A CA 1
ATOM 4807 C C . ASP A 1 622 ? -26.039 10.068 -0.280 1.00 60.09 622 ASP A C 1
ATOM 4809 O O . ASP A 1 622 ? -27.022 9.364 -0.035 1.00 60.09 622 ASP A O 1
ATOM 4813 N N . SER A 1 623 ? -25.830 10.629 -1.475 1.00 54.09 623 SER A N 1
ATOM 4814 C CA . SER A 1 623 ? -26.743 10.577 -2.626 1.00 54.09 623 SER A CA 1
ATOM 4815 C C . SER A 1 623 ? -26.050 9.998 -3.867 1.00 54.09 623 SER A C 1
ATOM 4817 O O . SER A 1 623 ? -25.021 10.506 -4.294 1.00 54.09 623 SER A O 1
ATOM 4819 N N . ASN A 1 624 ? -26.655 8.984 -4.495 1.00 42.28 624 ASN A N 1
ATOM 4820 C CA . ASN A 1 624 ? -26.153 8.368 -5.736 1.00 42.28 624 ASN A CA 1
ATOM 4821 C C . ASN A 1 624 ? -26.662 9.056 -7.026 1.00 42.28 624 ASN A C 1
ATOM 4823 O O . ASN A 1 624 ? -26.528 8.482 -8.103 1.00 42.28 624 ASN A O 1
ATOM 4827 N N . ALA A 1 625 ? -27.333 10.215 -6.944 1.00 37.59 625 ALA A N 1
ATOM 4828 C CA . ALA A 1 625 ? -28.124 10.738 -8.073 1.00 37.59 625 ALA A CA 1
ATOM 4829 C C . ALA A 1 625 ? -28.088 12.263 -8.283 1.00 37.59 625 ALA A C 1
ATOM 4831 O O . ALA A 1 625 ? -28.652 12.754 -9.261 1.00 37.59 625 ALA A O 1
ATOM 4832 N N . ARG A 1 626 ? -27.495 13.029 -7.361 1.00 43.78 626 ARG A N 1
ATOM 4833 C CA . ARG A 1 626 ? -27.353 14.496 -7.424 1.00 43.78 626 ARG A CA 1
ATOM 4834 C C . ARG A 1 626 ? -26.016 14.867 -6.789 1.00 43.78 626 ARG A C 1
ATOM 4836 O O . ARG A 1 626 ? -25.646 14.226 -5.806 1.00 43.78 626 ARG A O 1
ATOM 4843 N N . GLY A 1 627 ? -25.316 15.829 -7.395 1.00 47.62 627 GLY A N 1
ATOM 4844 C CA . GLY A 1 627 ? -23.909 16.129 -7.114 1.00 47.62 627 GLY A CA 1
ATOM 4845 C C . GLY A 1 627 ? -23.618 16.616 -5.692 1.00 47.62 627 GLY A C 1
ATOM 4846 O O . GLY A 1 627 ? -24.532 16.932 -4.930 1.00 47.62 627 GLY A O 1
ATOM 4847 N N . ASP A 1 628 ? -22.326 16.679 -5.370 1.00 54.47 628 ASP A N 1
ATOM 4848 C CA . ASP A 1 628 ? -21.779 16.998 -4.047 1.00 54.47 628 ASP A CA 1
ATOM 4849 C C . ASP A 1 628 ? -22.082 18.442 -3.603 1.00 54.47 628 ASP A C 1
ATOM 4851 O O . ASP A 1 628 ? -21.238 19.335 -3.670 1.00 54.47 628 ASP A O 1
ATOM 4855 N N . VAL A 1 629 ? -23.302 18.669 -3.115 1.00 61.72 629 VAL A N 1
ATOM 4856 C CA . VAL A 1 629 ? -23.732 19.925 -2.487 1.00 61.72 629 VAL A CA 1
ATOM 4857 C C . VAL A 1 629 ? -23.687 19.771 -0.958 1.00 61.72 629 VAL A C 1
ATOM 4859 O O . VAL A 1 629 ? -24.309 18.840 -0.436 1.00 61.72 629 VAL A O 1
ATOM 4862 N N . PRO A 1 630 ? -22.997 20.660 -0.216 1.00 68.50 630 PRO A N 1
ATOM 4863 C CA . PRO A 1 630 ? -22.986 20.625 1.244 1.00 68.50 630 PRO A CA 1
ATOM 4864 C C . PRO A 1 630 ? -24.367 20.935 1.836 1.00 68.50 630 PRO A C 1
ATOM 4866 O O . PRO A 1 630 ? -25.106 21.785 1.341 1.00 68.50 630 PRO A O 1
ATOM 4869 N N . PHE A 1 631 ? -24.695 20.269 2.941 1.00 73.69 631 PHE A N 1
ATOM 4870 C CA . PHE A 1 631 ? -25.906 20.485 3.727 1.00 73.69 631 PHE A CA 1
ATOM 4871 C C . PHE A 1 631 ? -25.571 21.244 5.016 1.00 73.69 631 PHE A C 1
ATOM 4873 O O . PHE A 1 631 ? -24.631 20.887 5.731 1.00 73.69 631 PHE A O 1
ATOM 4880 N N . LEU A 1 632 ? -26.367 22.270 5.327 1.00 77.56 632 LEU A N 1
ATOM 4881 C CA . LEU A 1 632 ? -26.148 23.169 6.460 1.00 77.56 632 LEU A CA 1
ATOM 4882 C C . LEU A 1 632 ? -27.176 22.900 7.566 1.00 77.56 632 LEU A C 1
ATOM 4884 O O . LEU A 1 632 ? -28.344 23.282 7.452 1.00 77.56 632 LEU A O 1
ATOM 4888 N N . PHE A 1 633 ? -26.737 22.270 8.660 1.00 77.00 633 PHE A N 1
ATOM 4889 C CA . PHE A 1 633 ? -27.504 22.278 9.905 1.00 77.00 633 PHE A CA 1
ATOM 4890 C C . PHE A 1 633 ? -27.411 23.681 10.507 1.00 77.00 633 PHE A C 1
ATOM 4892 O O . PHE A 1 633 ? -26.310 24.178 10.729 1.00 77.00 633 PHE A O 1
ATOM 4899 N N . ARG A 1 634 ? -28.561 24.308 10.760 1.00 77.00 634 ARG A N 1
ATOM 4900 C CA . ARG A 1 634 ? -28.690 25.663 11.317 1.00 77.00 634 ARG A CA 1
ATOM 4901 C C . ARG A 1 634 ? -29.483 25.622 12.614 1.00 77.00 634 ARG A C 1
ATOM 4903 O O . ARG A 1 634 ? -30.282 24.709 12.811 1.00 77.00 634 ARG A O 1
ATOM 4910 N N . THR A 1 635 ? -29.309 26.623 13.464 1.00 74.50 635 THR A N 1
ATOM 4911 C CA . THR A 1 635 ? -30.145 26.824 14.659 1.00 74.50 635 THR A CA 1
ATOM 4912 C C . THR A 1 635 ? -31.285 27.834 14.456 1.00 74.50 635 THR A C 1
ATOM 4914 O O . THR A 1 635 ? -31.999 28.142 15.403 1.00 74.50 635 THR A O 1
ATOM 4917 N N . TYR A 1 636 ? -31.467 28.316 13.223 1.00 72.69 636 TYR A N 1
ATOM 4918 C CA . TYR A 1 636 ? -32.453 29.309 12.781 1.00 72.69 636 TYR A CA 1
ATOM 4919 C C . TYR A 1 636 ? -33.162 28.839 11.496 1.00 72.69 636 TYR A C 1
ATOM 4921 O O . TYR A 1 636 ? -32.653 27.958 10.795 1.00 72.69 636 TYR A O 1
ATOM 4929 N N . GLU A 1 637 ? -34.327 29.416 11.173 1.00 66.94 637 GLU A N 1
ATOM 4930 C CA . GLU A 1 637 ? -35.012 29.142 9.898 1.00 66.94 637 GLU A CA 1
ATOM 4931 C C . GLU A 1 637 ? -34.199 29.671 8.693 1.00 66.94 637 GLU A C 1
ATOM 4933 O O . GLU A 1 637 ? -33.671 30.784 8.752 1.00 66.94 637 GLU A O 1
ATOM 4938 N N . PRO A 1 638 ? -34.099 28.911 7.583 1.00 62.34 638 PRO A N 1
ATOM 4939 C CA . PRO A 1 638 ? -33.440 29.379 6.366 1.00 62.34 638 PRO A CA 1
ATOM 4940 C C . PRO A 1 638 ? -34.267 30.471 5.653 1.00 62.34 638 PRO A C 1
ATOM 4942 O O . PRO A 1 638 ? -35.500 30.464 5.733 1.00 62.34 638 PRO A O 1
ATOM 4945 N N . PRO A 1 639 ? -33.621 31.391 4.911 1.00 58.53 639 PRO A N 1
ATOM 4946 C CA . PRO A 1 639 ? -34.312 32.443 4.167 1.00 58.53 639 PRO A CA 1
ATOM 4947 C C . PRO A 1 639 ? -35.279 31.878 3.112 1.00 58.53 639 PRO A C 1
ATOM 4949 O O . PRO A 1 639 ? -34.983 30.924 2.400 1.00 58.53 639 PRO A O 1
ATOM 4952 N N . LEU A 1 640 ? -36.452 32.505 2.977 1.00 52.59 640 LEU A N 1
ATOM 4953 C CA . LEU A 1 640 ? -37.569 32.011 2.152 1.00 52.59 640 LEU A CA 1
ATOM 4954 C C . LEU A 1 640 ? -37.386 32.169 0.625 1.00 52.59 640 LEU A C 1
ATOM 4956 O O . LEU A 1 640 ? -38.296 31.825 -0.133 1.00 52.59 640 LEU A O 1
ATOM 4960 N N . LEU A 1 641 ? -36.254 32.697 0.151 1.00 51.53 641 LEU A N 1
ATOM 4961 C CA . LEU A 1 641 ? -36.015 33.016 -1.263 1.00 51.53 641 LEU A CA 1
ATOM 4962 C C . LEU A 1 641 ? -35.537 31.798 -2.066 1.00 51.53 641 LEU A C 1
ATOM 4964 O O . LEU A 1 641 ? -34.445 31.783 -2.627 1.00 51.53 641 LEU A O 1
ATOM 4968 N N . ALA A 1 642 ? -36.403 30.790 -2.179 1.00 44.78 642 ALA A N 1
ATOM 4969 C CA . ALA A 1 642 ? -36.170 29.621 -3.020 1.00 44.78 642 ALA A CA 1
ATOM 4970 C C . ALA A 1 642 ? -35.936 30.019 -4.493 1.00 44.78 642 ALA A C 1
ATOM 4972 O O . ALA A 1 642 ? -36.881 30.229 -5.258 1.00 44.78 642 ALA A O 1
ATOM 4973 N N . ARG A 1 643 ? -34.665 30.099 -4.901 1.00 45.78 643 ARG A N 1
ATOM 4974 C CA . ARG A 1 643 ? -34.272 30.165 -6.312 1.00 45.78 643 ARG A CA 1
ATOM 4975 C C . ARG A 1 643 ? -34.528 28.816 -6.976 1.00 45.78 643 ARG A C 1
ATOM 4977 O O . ARG A 1 643 ? -34.407 27.759 -6.358 1.00 45.78 643 ARG A O 1
ATOM 4984 N N . ASP A 1 644 ? -34.916 28.854 -8.247 1.00 43.53 644 ASP A N 1
ATOM 4985 C CA . ASP A 1 644 ? -35.413 27.662 -8.939 1.00 43.53 644 ASP A CA 1
ATOM 4986 C C . ASP A 1 644 ? -34.305 26.736 -9.482 1.00 43.53 644 ASP A C 1
ATOM 4988 O O . ASP A 1 644 ? -34.602 25.688 -10.064 1.00 43.53 644 ASP A O 1
ATOM 4992 N N . ASP A 1 645 ? -33.030 27.069 -9.268 1.00 47.12 645 ASP A N 1
ATOM 4993 C CA . ASP A 1 645 ? -31.910 26.223 -9.675 1.00 47.12 645 ASP A CA 1
ATOM 4994 C C . ASP A 1 645 ? -31.810 24.918 -8.855 1.00 47.12 645 ASP A C 1
ATOM 4996 O O . ASP A 1 645 ? -32.481 24.708 -7.843 1.00 47.12 645 ASP A O 1
ATOM 5000 N N . VAL A 1 646 ? -31.007 23.979 -9.357 1.00 41.50 646 VAL A N 1
ATOM 5001 C CA . VAL A 1 646 ? -30.885 22.619 -8.804 1.00 41.50 646 VAL A CA 1
ATOM 5002 C C . VAL A 1 646 ? -29.830 22.537 -7.688 1.00 41.50 646 VAL A C 1
ATOM 5004 O O . VAL A 1 646 ? -29.803 21.550 -6.954 1.00 41.50 646 VAL A O 1
ATOM 5007 N N . TYR A 1 647 ? -28.987 23.562 -7.533 1.00 38.88 647 TYR A N 1
ATOM 5008 C CA . TYR A 1 647 ? -27.878 23.599 -6.577 1.00 38.88 647 TYR A CA 1
ATOM 5009 C C . TYR A 1 647 ? -28.344 24.077 -5.196 1.00 38.88 647 TYR A C 1
ATOM 5011 O O . TYR A 1 647 ? -28.022 23.461 -4.180 1.00 38.88 647 TYR A O 1
ATOM 5019 N N . GLU A 1 648 ? -29.161 25.129 -5.147 1.00 47.94 648 GLU A N 1
ATOM 5020 C CA . GLU A 1 648 ? -29.633 25.712 -3.886 1.00 47.94 648 GLU A CA 1
ATOM 5021 C C . GLU A 1 648 ? -30.744 24.890 -3.214 1.00 47.94 648 GLU A C 1
ATOM 5023 O O . GLU A 1 648 ? -30.851 24.873 -1.987 1.00 47.94 648 GLU A O 1
ATOM 5028 N N . LYS A 1 649 ? -31.475 24.059 -3.973 1.00 47.34 649 LYS A N 1
ATOM 5029 C CA . LYS A 1 649 ? -32.535 23.146 -3.482 1.00 47.34 649 LYS A CA 1
ATOM 5030 C C . LYS A 1 649 ? -32.074 22.016 -2.534 1.00 47.34 649 LYS A C 1
ATOM 5032 O O . LYS A 1 649 ? -32.865 21.126 -2.224 1.00 47.34 649 LYS A O 1
ATOM 5037 N N . LEU A 1 650 ? -30.829 22.051 -2.054 1.00 48.56 650 LEU A N 1
ATOM 5038 C CA . LEU A 1 650 ? -30.332 21.272 -0.908 1.00 48.56 650 LEU A CA 1
ATOM 5039 C C . LEU A 1 650 ? -29.731 22.133 0.218 1.00 48.56 650 LEU A C 1
ATOM 5041 O O . LEU A 1 650 ? -29.695 21.668 1.357 1.00 48.56 650 LEU A O 1
ATOM 5045 N N . LYS A 1 651 ? -29.296 23.370 -0.063 1.00 49.81 651 LYS A N 1
ATOM 5046 C CA . LYS A 1 651 ? -28.785 24.301 0.954 1.00 49.81 651 LYS A CA 1
ATOM 5047 C C . LYS A 1 651 ? -29.914 25.067 1.637 1.00 49.81 651 LYS A C 1
ATOM 5049 O O . LYS A 1 651 ? -29.952 25.113 2.867 1.00 49.81 651 LYS A O 1
ATOM 5054 N N . SER A 1 652 ? -30.810 25.672 0.857 1.00 47.91 652 SER A N 1
ATOM 5055 C CA . SER A 1 652 ? -31.804 26.660 1.307 1.00 47.91 652 SER A CA 1
ATOM 5056 C C . SER A 1 652 ? -33.248 26.148 1.312 1.00 47.91 652 SER A C 1
ATOM 5058 O O . SER A 1 652 ? -34.148 26.890 1.687 1.00 47.91 652 SER A O 1
ATOM 5060 N N . ASP A 1 653 ? -33.494 24.883 0.940 1.00 48.06 653 ASP A N 1
ATOM 5061 C CA . ASP A 1 653 ? -34.845 24.310 0.831 1.00 48.06 653 ASP A CA 1
ATOM 5062 C C . ASP A 1 653 ? -35.667 24.473 2.137 1.00 48.06 653 ASP A C 1
ATOM 5064 O O . ASP A 1 653 ? -35.409 23.741 3.107 1.00 48.06 653 ASP A O 1
ATOM 5068 N N . PRO A 1 654 ? -36.715 25.334 2.152 1.00 43.25 654 PRO A N 1
ATOM 5069 C CA . PRO A 1 654 ? -37.504 25.649 3.350 1.00 43.25 654 PRO A CA 1
ATOM 5070 C C . PRO A 1 654 ? -38.256 24.455 3.956 1.00 43.25 654 PRO A C 1
ATOM 5072 O O . PRO A 1 654 ? -38.883 24.568 5.013 1.00 43.25 654 PRO A O 1
ATOM 5075 N N . ARG A 1 655 ? -38.222 23.287 3.305 1.00 46.66 655 ARG A N 1
ATOM 5076 C CA . ARG A 1 655 ? -38.809 22.042 3.811 1.00 46.66 655 ARG A CA 1
ATOM 5077 C C . ARG A 1 655 ? -38.021 21.419 4.973 1.00 46.66 655 ARG A C 1
ATOM 5079 O O . ARG A 1 655 ? -38.538 20.518 5.622 1.00 46.66 655 ARG A O 1
ATOM 5086 N N . HIS A 1 656 ? -36.823 21.893 5.304 1.00 53.06 656 HIS A N 1
ATOM 5087 C CA . HIS A 1 656 ? -35.950 21.220 6.274 1.00 53.06 656 HIS A CA 1
ATOM 5088 C C . HIS A 1 656 ? -35.820 21.992 7.597 1.00 53.06 656 HIS A C 1
ATOM 5090 O O . HIS A 1 656 ? -34.853 22.719 7.799 1.00 53.06 656 HIS A O 1
ATOM 5096 N N . HIS A 1 657 ? -36.770 21.808 8.526 1.00 50.09 657 HIS A N 1
ATOM 5097 C CA . HIS A 1 657 ? -36.701 22.437 9.852 1.00 50.09 657 HIS A CA 1
ATOM 5098 C C . HIS A 1 657 ? -35.855 21.588 10.833 1.00 50.09 657 HIS A C 1
ATOM 5100 O O . HIS A 1 657 ? -36.199 20.425 11.081 1.00 50.09 657 HIS A O 1
ATOM 5106 N N . PRO A 1 658 ? -34.758 22.118 11.409 1.00 50.84 658 PRO A N 1
ATOM 5107 C CA . PRO A 1 658 ? -33.777 21.308 12.139 1.00 50.84 658 PRO A CA 1
ATOM 5108 C C . PRO A 1 658 ? -34.118 21.021 13.613 1.00 50.84 658 PRO A C 1
ATOM 5110 O O . PRO A 1 658 ? -33.547 20.092 14.185 1.00 50.84 658 PRO A O 1
ATOM 5113 N N . SER A 1 659 ? -35.067 21.737 14.230 1.00 51.16 659 SER A N 1
ATOM 5114 C CA . SER A 1 659 ? -35.343 21.650 15.683 1.00 51.16 659 SER A CA 1
ATOM 5115 C C . SER A 1 659 ? -35.786 20.272 16.214 1.00 51.16 659 SER A C 1
ATOM 5117 O O . SER A 1 659 ? -35.743 20.014 17.418 1.00 51.16 659 SER A O 1
ATOM 5119 N N . ALA A 1 660 ? -36.172 19.347 15.331 1.00 56.34 660 ALA A N 1
ATOM 5120 C CA . ALA A 1 660 ? -36.519 17.967 15.680 1.00 56.34 660 ALA A CA 1
ATOM 5121 C C . ALA A 1 660 ? -35.325 16.984 15.648 1.00 56.34 660 ALA A C 1
ATOM 5123 O O . ALA A 1 660 ? -35.501 15.798 15.938 1.00 56.34 660 ALA A O 1
ATOM 5124 N N . ILE A 1 661 ? -34.122 17.426 15.261 1.00 68.88 661 ILE A N 1
ATOM 5125 C CA . ILE A 1 661 ? -32.958 16.557 15.024 1.00 68.88 661 ILE A CA 1
ATOM 5126 C C . ILE A 1 661 ? -32.090 16.472 16.287 1.00 68.88 661 ILE A C 1
ATOM 5128 O O . ILE A 1 661 ? -31.570 17.499 16.714 1.00 68.88 661 ILE A O 1
ATOM 5132 N N . PRO A 1 662 ? -31.838 15.273 16.851 1.00 74.00 662 PRO A N 1
ATOM 5133 C CA . PRO A 1 662 ? -30.962 15.137 18.006 1.00 74.00 662 PRO A CA 1
ATOM 5134 C C . PRO A 1 662 ? -29.542 15.708 17.822 1.00 74.00 662 PRO A C 1
ATOM 5136 O O . PRO A 1 662 ? -28.872 15.403 16.836 1.00 74.00 662 PRO A O 1
ATOM 5139 N N . LEU A 1 663 ? -29.045 16.454 18.811 1.00 75.19 663 LEU A N 1
ATOM 5140 C CA . LEU A 1 663 ? -27.725 17.095 18.859 1.00 75.19 663 LEU A CA 1
ATOM 5141 C C . LEU A 1 663 ? -26.586 16.096 18.600 1.00 75.19 663 LEU A C 1
ATOM 5143 O O . LEU A 1 663 ? -25.716 16.331 17.765 1.00 75.19 663 LEU A O 1
ATOM 5147 N N . HIS A 1 664 ? -26.650 14.913 19.221 1.00 75.94 664 HIS A N 1
ATOM 5148 C CA . HIS A 1 664 ? -25.694 13.825 18.986 1.00 75.94 664 HIS A CA 1
ATOM 5149 C C . HIS A 1 664 ? -25.801 13.183 17.587 1.00 75.94 664 HIS A C 1
ATOM 5151 O O . HIS A 1 664 ? -24.906 12.438 17.194 1.00 75.94 664 HIS A O 1
ATOM 5157 N N . LYS A 1 665 ? -26.885 13.418 16.829 1.00 75.56 665 LYS A N 1
ATOM 5158 C CA . LYS A 1 665 ? -26.966 13.044 15.405 1.00 75.56 665 LYS A CA 1
ATOM 5159 C C . LYS A 1 665 ? -26.336 14.113 14.518 1.00 75.56 665 LYS A C 1
ATOM 5161 O O . LYS A 1 665 ? -25.656 13.728 13.575 1.00 75.56 665 LYS A O 1
ATOM 5166 N N . VAL A 1 666 ? -26.491 15.402 14.840 1.00 77.06 666 VAL A N 1
ATOM 5167 C CA . VAL A 1 666 ? -25.775 16.488 14.142 1.00 77.06 666 VAL A CA 1
ATOM 5168 C C . VAL A 1 666 ? -24.269 16.329 14.345 1.00 77.06 666 VAL A C 1
ATOM 5170 O O . VAL A 1 666 ? -23.560 16.127 13.367 1.00 77.06 666 VAL A O 1
ATOM 5173 N N . ALA A 1 667 ? -23.798 16.212 15.592 1.00 77.12 667 ALA A N 1
ATOM 5174 C CA . ALA A 1 667 ? -22.387 15.948 15.905 1.00 77.12 667 ALA A CA 1
ATOM 5175 C C . ALA A 1 667 ? -21.821 14.682 15.223 1.00 77.12 667 ALA A C 1
ATOM 5177 O O . ALA A 1 667 ? -20.628 14.605 14.947 1.00 77.12 667 ALA A O 1
ATOM 5178 N N . ARG A 1 668 ? -22.672 13.690 14.915 1.00 75.25 668 ARG A N 1
ATOM 5179 C CA . ARG A 1 668 ? -22.308 12.483 14.150 1.00 75.25 668 ARG A CA 1
ATOM 5180 C C . ARG A 1 668 ? -22.311 12.650 12.628 1.00 75.25 668 ARG A C 1
ATOM 5182 O O . ARG A 1 668 ? -21.726 11.806 11.954 1.00 75.25 668 ARG A O 1
ATOM 5189 N N . ALA A 1 669 ? -22.995 13.654 12.086 1.00 72.06 669 ALA A N 1
ATOM 5190 C CA . ALA A 1 669 ? -22.905 14.028 10.674 1.00 72.06 669 ALA A CA 1
ATOM 5191 C C . ALA A 1 669 ? -21.663 14.901 10.404 1.00 72.06 669 ALA A C 1
ATOM 5193 O O . ALA A 1 669 ? -21.164 14.939 9.284 1.00 72.06 669 ALA A O 1
ATOM 5194 N N . THR A 1 670 ? -21.160 15.577 11.439 1.00 68.44 670 THR A N 1
ATOM 5195 C CA . THR A 1 670 ? -20.173 16.663 11.361 1.00 68.44 670 THR A CA 1
ATOM 5196 C C . THR A 1 670 ? -18.919 16.345 12.191 1.00 68.44 670 THR A C 1
ATOM 5198 O O . THR A 1 670 ? -18.459 17.163 12.990 1.00 68.44 670 THR A O 1
ATOM 5201 N N . ALA A 1 671 ? -18.415 15.115 12.088 1.00 61.91 671 ALA A N 1
ATOM 5202 C CA . ALA A 1 671 ? -17.406 14.568 12.998 1.00 61.91 671 ALA A CA 1
ATOM 5203 C C . ALA A 1 671 ? -15.949 14.750 12.509 1.00 61.91 671 ALA A C 1
ATOM 5205 O O . ALA A 1 671 ? -15.069 13.985 12.905 1.00 61.91 671 ALA A O 1
ATOM 5206 N N . ALA A 1 672 ? -15.711 15.772 11.677 1.00 48.22 672 ALA A N 1
ATOM 5207 C CA . ALA A 1 672 ? -14.428 16.239 11.138 1.00 48.22 672 ALA A CA 1
ATOM 5208 C C . ALA A 1 672 ? -13.468 15.183 10.551 1.00 48.22 672 ALA A C 1
ATOM 5210 O O . ALA A 1 672 ? -12.263 15.444 10.451 1.00 48.22 672 ALA A O 1
ATOM 5211 N N . ALA A 1 673 ? -13.959 14.004 10.168 1.00 46.88 673 ALA A N 1
ATOM 5212 C CA . ALA A 1 673 ? -13.135 12.981 9.543 1.00 46.88 673 ALA A CA 1
ATOM 5213 C C . ALA A 1 673 ? -13.895 11.883 8.768 1.00 46.88 673 ALA A C 1
ATOM 5215 O O . ALA A 1 673 ? -14.741 11.171 9.328 1.00 46.88 673 ALA A O 1
ATOM 5216 N N . PRO A 1 674 ? -13.499 11.626 7.507 1.00 41.12 674 PRO A N 1
ATOM 5217 C CA . PRO A 1 674 ? -13.862 10.420 6.771 1.00 41.12 674 PRO A CA 1
ATOM 5218 C C . PRO A 1 674 ? -13.590 9.113 7.538 1.00 41.12 674 PRO A C 1
ATOM 5220 O O . PRO A 1 674 ? -12.589 8.979 8.231 1.00 41.12 674 PRO A O 1
ATOM 5223 N N . ALA A 1 675 ? -14.489 8.138 7.369 1.00 47.19 675 ALA A N 1
ATOM 5224 C CA . ALA A 1 675 ? -14.490 6.791 7.963 1.00 47.19 675 ALA A CA 1
ATOM 5225 C C . ALA A 1 675 ? -14.673 6.655 9.497 1.00 47.19 675 ALA A C 1
ATOM 5227 O O . ALA A 1 675 ? -15.030 5.567 9.949 1.00 47.19 675 ALA A O 1
ATOM 5228 N N . TYR A 1 676 ? -14.527 7.695 10.329 1.00 51.47 676 TYR A N 1
ATOM 5229 C CA . TYR A 1 676 ? -14.484 7.468 11.792 1.00 51.47 676 TYR A CA 1
ATOM 5230 C C . TYR A 1 676 ? -15.836 7.262 12.475 1.00 51.47 676 TYR A C 1
ATOM 5232 O O . TYR A 1 676 ? -15.878 6.690 13.563 1.00 51.47 676 TYR A O 1
ATOM 5240 N N . PHE A 1 677 ? -16.937 7.694 11.858 1.00 54.47 677 PHE A N 1
ATOM 5241 C CA . PHE A 1 677 ? -18.291 7.511 12.380 1.00 54.47 677 PHE A CA 1
ATOM 5242 C C . PHE A 1 677 ? -19.230 6.976 11.297 1.00 54.47 677 PHE A C 1
ATOM 5244 O O . PHE A 1 677 ? -19.117 7.304 10.118 1.00 54.47 677 PHE A O 1
ATOM 5251 N N . ARG A 1 678 ? -20.175 6.111 11.693 1.00 57.66 678 ARG A N 1
ATOM 5252 C CA . ARG A 1 678 ? -21.094 5.464 10.747 1.00 57.66 678 ARG A CA 1
ATOM 5253 C C . ARG A 1 678 ? -22.034 6.528 10.173 1.00 57.66 678 ARG A C 1
ATOM 5255 O O . ARG A 1 678 ? -22.691 7.180 10.995 1.00 57.66 678 ARG A O 1
ATOM 5262 N N . PRO A 1 679 ? -22.174 6.645 8.834 1.00 62.91 679 PRO A N 1
ATOM 5263 C CA . PRO A 1 679 ? -23.051 7.624 8.200 1.00 62.91 679 PRO A CA 1
ATOM 5264 C C . PRO A 1 679 ? -24.437 7.641 8.839 1.00 62.91 679 PRO A C 1
ATOM 5266 O O . PRO A 1 679 ? -25.134 6.618 8.877 1.00 62.91 679 PRO A O 1
ATOM 5269 N N . VAL A 1 680 ? -24.806 8.780 9.418 1.00 67.81 680 VAL A N 1
ATOM 5270 C CA . VAL A 1 680 ? -26.006 8.899 10.249 1.00 67.81 680 VAL A CA 1
ATOM 5271 C C . VAL A 1 680 ? -27.233 9.094 9.363 1.00 67.81 680 VAL A C 1
ATOM 5273 O O . VAL A 1 680 ? -27.207 9.876 8.417 1.00 67.81 680 VAL A O 1
ATOM 5276 N N . ARG A 1 681 ? -28.320 8.369 9.656 1.00 71.69 681 ARG A N 1
ATOM 5277 C CA . ARG A 1 681 ? -29.634 8.642 9.063 1.00 71.69 681 ARG A CA 1
ATOM 5278 C C . ARG A 1 681 ? -30.386 9.635 9.938 1.00 71.69 681 ARG A C 1
ATOM 5280 O O . ARG A 1 681 ? -30.565 9.403 11.138 1.00 71.69 681 ARG A O 1
ATOM 5287 N N . ILE A 1 682 ? -30.829 10.722 9.326 1.00 70.75 682 ILE A N 1
ATOM 5288 C CA . ILE A 1 682 ? -31.633 11.775 9.938 1.00 70.75 682 ILE A CA 1
ATOM 5289 C C . ILE A 1 682 ? -32.928 11.878 9.131 1.00 70.75 682 ILE A C 1
ATOM 5291 O O . ILE A 1 682 ? -32.917 11.842 7.903 1.00 70.75 682 ILE A O 1
ATOM 5295 N N . PHE A 1 683 ? -34.048 11.974 9.840 1.00 65.44 683 PHE A N 1
ATOM 5296 C CA . PHE A 1 683 ? -35.357 12.248 9.261 1.00 65.44 683 PHE A CA 1
ATOM 5297 C C . PHE A 1 683 ? -35.630 13.737 9.500 1.00 65.44 683 PHE A C 1
ATOM 5299 O O . PHE A 1 683 ? -35.948 14.095 10.637 1.00 65.44 683 PHE A O 1
ATOM 5306 N N . PRO A 1 684 ? -35.429 14.619 8.507 1.00 59.22 684 PRO A N 1
ATOM 5307 C CA . PRO A 1 684 ? -35.879 15.997 8.626 1.00 59.22 684 PRO A CA 1
ATOM 5308 C C . PRO A 1 684 ? -37.415 16.054 8.612 1.00 59.22 684 PRO A C 1
ATOM 5310 O O . PRO A 1 684 ? -38.092 15.104 8.208 1.00 59.22 684 PRO A O 1
ATOM 5313 N N . ALA A 1 685 ? -37.972 17.179 9.052 1.00 53.31 685 ALA A N 1
ATOM 5314 C CA . ALA A 1 685 ? -39.409 17.420 9.039 1.00 53.31 685 ALA A CA 1
ATOM 5315 C C . ALA A 1 685 ? -39.712 18.838 8.543 1.00 53.31 685 ALA A C 1
ATOM 5317 O O . ALA A 1 685 ? -38.966 19.774 8.836 1.00 53.31 685 ALA A O 1
ATOM 5318 N N . HIS A 1 686 ? -40.840 19.005 7.851 1.00 51.41 686 HIS A N 1
ATOM 5319 C CA . HIS A 1 686 ? -41.373 20.321 7.499 1.00 51.41 686 HIS A CA 1
ATOM 5320 C C . HIS A 1 686 ? -42.668 20.580 8.261 1.00 51.41 686 HIS A C 1
ATOM 5322 O O . HIS A 1 686 ? -43.659 19.895 8.006 1.00 51.41 686 HIS A O 1
ATOM 5328 N N . ARG A 1 687 ? -42.698 21.576 9.158 1.00 52.88 687 ARG A N 1
ATOM 5329 C CA . ARG A 1 687 ? -43.933 22.029 9.837 1.00 52.88 687 ARG A CA 1
ATOM 5330 C C . ARG A 1 687 ? -44.776 20.857 10.389 1.00 52.88 687 ARG A C 1
ATOM 5332 O O . ARG A 1 687 ? -45.969 20.745 10.123 1.00 52.88 687 ARG A O 1
ATOM 5339 N N . GLY A 1 688 ? -44.113 19.926 11.084 1.00 51.09 688 GLY A N 1
ATOM 5340 C CA . GLY A 1 688 ? -44.715 18.714 11.660 1.00 51.09 688 GLY A CA 1
ATOM 5341 C C . GLY A 1 688 ? -44.907 17.519 10.710 1.00 51.09 688 GLY A C 1
ATOM 5342 O O . GLY A 1 688 ? -45.241 16.433 11.178 1.00 51.09 688 GLY A O 1
ATOM 5343 N N . LYS A 1 689 ? -44.675 17.661 9.398 1.00 49.41 689 LYS A N 1
ATOM 5344 C CA . LYS A 1 689 ? -44.772 16.562 8.419 1.00 49.41 689 LYS A CA 1
ATOM 5345 C C . LYS A 1 689 ? -43.423 15.836 8.259 1.00 49.41 689 LYS A C 1
ATOM 5347 O O . LYS A 1 689 ? -42.412 16.514 8.059 1.00 49.41 689 LYS A O 1
ATOM 5352 N N . PRO A 1 690 ? -43.382 14.490 8.311 1.00 54.28 690 PRO A N 1
ATOM 5353 C CA . PRO A 1 690 ? -42.148 13.723 8.143 1.00 54.28 690 PRO A CA 1
ATOM 5354 C C . PRO A 1 690 ? -41.677 13.710 6.682 1.00 54.28 690 PRO A C 1
ATOM 5356 O O . PRO A 1 690 ? -42.491 13.648 5.760 1.00 54.28 690 PRO A O 1
ATOM 5359 N N . LEU A 1 691 ? -40.358 13.717 6.477 1.00 56.75 691 LEU A N 1
ATOM 5360 C CA . LEU A 1 691 ? -39.713 13.584 5.166 1.00 56.75 691 LEU A CA 1
ATOM 5361 C C . LEU A 1 691 ? -38.921 12.262 5.060 1.00 56.75 691 LEU A C 1
ATOM 5363 O O . LEU A 1 691 ? -38.646 11.622 6.082 1.00 56.75 691 LEU A O 1
ATOM 5367 N N . PRO A 1 692 ? -38.530 11.831 3.842 1.00 58.31 692 PRO A N 1
ATOM 5368 C CA . PRO A 1 692 ? -37.652 10.677 3.652 1.00 58.31 692 PRO A CA 1
ATOM 5369 C C . PRO A 1 692 ? -36.325 10.806 4.417 1.00 58.31 692 PRO A C 1
ATOM 5371 O O . PRO A 1 692 ? -35.774 11.895 4.562 1.00 58.31 692 PRO A O 1
ATOM 5374 N N . ALA A 1 693 ? -35.787 9.676 4.884 1.00 64.56 693 ALA A N 1
ATOM 5375 C CA . ALA A 1 693 ? -34.533 9.655 5.632 1.00 64.56 693 ALA A CA 1
ATOM 5376 C C . ALA A 1 693 ? -33.337 10.047 4.749 1.00 64.56 693 ALA A C 1
ATOM 5378 O O . ALA A 1 693 ? -32.955 9.298 3.848 1.00 64.56 693 ALA A O 1
ATOM 5379 N N . MET A 1 694 ? -32.688 11.163 5.072 1.00 66.88 694 MET A N 1
ATOM 5380 C CA . MET A 1 694 ? -31.394 11.526 4.501 1.00 66.88 694 MET A CA 1
ATOM 5381 C C . MET A 1 694 ? -30.275 10.817 5.273 1.00 66.88 694 MET A C 1
ATOM 5383 O O . MET A 1 694 ? -30.319 10.693 6.500 1.00 66.88 694 MET A O 1
ATOM 5387 N N . ARG A 1 695 ? -29.266 10.324 4.554 1.00 67.94 695 ARG A N 1
ATOM 5388 C CA . ARG A 1 695 ? -28.047 9.732 5.120 1.00 67.94 695 ARG A CA 1
ATOM 5389 C C . ARG A 1 695 ? -26.913 10.736 4.938 1.00 67.94 695 ARG A C 1
ATOM 5391 O O . ARG A 1 695 ? -26.802 11.309 3.863 1.00 67.94 695 ARG A O 1
ATOM 5398 N N . PHE A 1 696 ? -26.103 10.955 5.968 1.00 67.56 696 PHE A N 1
ATOM 5399 C CA . PHE A 1 696 ? -25.044 11.969 5.958 1.00 67.56 696 PHE A CA 1
ATOM 5400 C C . PHE A 1 696 ? -23.652 11.351 6.108 1.00 67.56 696 PHE A C 1
ATOM 5402 O O . PHE A 1 696 ? -23.432 10.499 6.975 1.00 67.56 696 PHE A O 1
ATOM 5409 N N . LYS A 1 697 ? -22.739 11.803 5.248 1.00 58.28 697 LYS A N 1
ATOM 5410 C CA . LYS A 1 697 ? -21.284 11.628 5.281 1.00 58.28 697 LYS A CA 1
ATOM 5411 C C . LYS A 1 697 ? -20.635 12.846 5.952 1.00 58.28 697 LYS A C 1
ATOM 5413 O O . LYS A 1 697 ? -21.226 13.921 6.032 1.00 58.28 697 LYS A O 1
ATOM 5418 N N . ASP A 1 698 ? -19.404 12.645 6.403 1.00 57.88 698 ASP A N 1
ATOM 5419 C CA . ASP A 1 698 ? -18.604 13.641 7.113 1.00 57.88 698 ASP A CA 1
ATOM 5420 C C . ASP A 1 698 ? -18.356 14.941 6.314 1.00 57.88 698 ASP A C 1
ATOM 5422 O O . ASP A 1 698 ? -18.093 14.901 5.111 1.00 57.88 698 ASP A O 1
ATOM 5426 N N . GLY A 1 699 ? -18.387 16.092 6.997 1.00 46.59 699 GLY A N 1
ATOM 5427 C CA . GLY A 1 699 ? -18.178 17.423 6.403 1.00 46.59 699 GLY A CA 1
ATOM 5428 C C . GLY A 1 699 ? -16.785 17.659 5.795 1.00 46.59 699 GLY A C 1
ATOM 5429 O O . GLY A 1 699 ? -16.633 18.500 4.906 1.00 46.59 699 GLY A O 1
ATOM 5430 N N . GLY A 1 700 ? -15.776 16.880 6.200 1.00 47.38 700 GLY A N 1
ATOM 5431 C CA . GLY A 1 700 ? -14.430 16.901 5.625 1.00 47.38 700 GLY A CA 1
ATOM 5432 C C . GLY A 1 700 ? -14.361 16.434 4.165 1.00 47.38 700 GLY A C 1
ATOM 5433 O O . GLY A 1 700 ? -13.365 16.706 3.496 1.00 47.38 700 GLY A O 1
ATOM 5434 N N . PHE A 1 701 ? -15.419 15.811 3.628 1.00 41.69 701 PHE A N 1
ATOM 5435 C CA . PHE A 1 701 ? -15.560 15.457 2.206 1.00 41.69 701 PHE A CA 1
ATOM 5436 C C . PHE A 1 701 ? -15.883 16.659 1.283 1.00 41.69 701 PHE A C 1
ATOM 5438 O O . PHE A 1 701 ? -16.588 16.502 0.285 1.00 41.69 701 PHE A O 1
ATOM 5445 N N . GLY A 1 702 ? -15.323 17.841 1.555 1.00 47.50 702 GLY A N 1
ATOM 5446 C CA . GLY A 1 702 ? -15.392 18.996 0.649 1.00 47.50 702 GLY A CA 1
ATOM 5447 C C . GLY A 1 702 ? -15.218 20.355 1.331 1.00 47.50 702 GLY A C 1
ATOM 5448 O O . GLY A 1 702 ? -14.597 21.239 0.755 1.00 47.50 702 GLY A O 1
ATOM 5449 N N . CYS A 1 703 ? -15.680 20.505 2.577 1.00 52.28 703 CYS A N 1
ATOM 5450 C CA . CYS A 1 703 ? -15.726 21.797 3.279 1.00 52.28 703 CYS A CA 1
ATOM 5451 C C . CYS A 1 703 ? -14.897 21.770 4.573 1.00 52.28 703 CYS A C 1
ATOM 5453 O O . CYS A 1 703 ? -15.406 22.024 5.662 1.00 52.28 703 CYS A O 1
ATOM 5455 N N . ASN A 1 704 ? -13.602 21.452 4.498 1.00 53.34 704 ASN A N 1
ATOM 5456 C CA . ASN A 1 704 ? -12.738 21.499 5.689 1.00 53.34 704 ASN A CA 1
ATOM 5457 C C . ASN A 1 704 ? -12.490 22.934 6.211 1.00 53.34 704 ASN A C 1
ATOM 5459 O O . ASN A 1 704 ? -12.069 23.099 7.353 1.00 53.34 704 ASN A O 1
ATOM 5463 N N . ASN A 1 705 ? -12.798 23.955 5.407 1.00 67.75 705 ASN A N 1
ATOM 5464 C CA . ASN A 1 705 ? -12.923 25.351 5.814 1.00 67.75 705 ASN A CA 1
ATOM 5465 C C . ASN A 1 705 ? -14.294 25.894 5.346 1.00 67.75 705 ASN A C 1
ATOM 5467 O O . ASN A 1 705 ? -14.367 26.403 4.230 1.00 67.75 705 ASN A O 1
ATOM 5471 N N . PRO A 1 706 ? -15.374 25.800 6.151 1.00 71.12 706 PRO A N 1
ATOM 5472 C CA . PRO A 1 706 ? -16.750 26.101 5.725 1.00 71.12 706 PRO A CA 1
ATOM 5473 C C . PRO A 1 706 ? -17.069 27.611 5.675 1.00 71.12 706 PRO A C 1
ATOM 5475 O O . PRO A 1 706 ? -18.175 28.044 6.007 1.00 71.12 706 PRO A O 1
ATOM 5478 N N . SER A 1 707 ? -16.066 28.443 5.383 1.00 76.81 707 SER A N 1
ATOM 5479 C CA . SER A 1 707 ? -16.186 29.897 5.512 1.00 76.81 707 SER A CA 1
ATOM 5480 C C . SER A 1 707 ? -17.045 30.510 4.403 1.00 76.81 707 SER A C 1
ATOM 5482 O O . SER A 1 707 ? -17.796 31.439 4.688 1.00 76.81 707 SER A O 1
ATOM 5484 N N . GLU A 1 708 ? -16.990 29.981 3.174 1.00 75.31 708 GLU A N 1
ATOM 5485 C CA . GLU A 1 708 ? -17.846 30.447 2.073 1.00 75.31 708 GLU A CA 1
ATOM 5486 C C . GLU A 1 708 ? -19.314 30.091 2.321 1.00 75.31 708 GLU A C 1
ATOM 5488 O O . GLU A 1 708 ? -20.191 30.941 2.179 1.00 75.31 708 GLU A O 1
ATOM 5493 N N . GLU A 1 709 ? -19.595 28.857 2.743 1.00 77.38 709 GLU A N 1
ATOM 5494 C CA . GLU A 1 709 ? -20.953 28.388 3.017 1.00 77.38 709 GLU A CA 1
ATOM 5495 C C . GLU A 1 709 ? -21.596 29.189 4.152 1.00 77.38 709 GLU A C 1
ATOM 5497 O O . GLU A 1 709 ? -22.737 29.630 4.026 1.00 77.38 709 GLU A O 1
ATOM 5502 N N . ALA A 1 710 ? -20.846 29.428 5.233 1.00 81.06 710 ALA A N 1
ATOM 5503 C CA . ALA A 1 710 ? -21.292 30.263 6.342 1.00 81.06 710 ALA A CA 1
ATOM 5504 C C . ALA A 1 710 ? -21.486 31.728 5.924 1.00 81.06 710 ALA A C 1
ATOM 5506 O O . ALA A 1 710 ? -22.476 32.348 6.307 1.00 81.06 710 ALA A O 1
ATOM 5507 N N . TYR A 1 711 ? -20.572 32.285 5.125 1.00 83.12 711 TYR A N 1
ATOM 5508 C CA . TYR A 1 711 ? -20.696 33.647 4.609 1.00 83.12 711 TYR A CA 1
ATOM 5509 C C . TYR A 1 711 ? -21.949 33.812 3.748 1.00 83.12 711 TYR A C 1
ATOM 5511 O O . TYR A 1 711 ? -22.746 34.712 4.007 1.00 83.12 711 TYR A O 1
ATOM 5519 N N . HIS A 1 712 ? -22.152 32.942 2.757 1.00 78.75 712 HIS A N 1
ATOM 5520 C CA . HIS A 1 712 ? -23.299 33.027 1.858 1.00 78.75 712 HIS A CA 1
ATOM 5521 C C . HIS A 1 712 ? -24.625 32.857 2.605 1.00 78.75 712 HIS A C 1
ATOM 5523 O O . HIS A 1 712 ? -25.531 33.663 2.397 1.00 78.75 712 HIS A O 1
ATOM 5529 N N . ASP A 1 713 ? -24.716 31.887 3.518 1.00 77.75 713 ASP A N 1
ATOM 5530 C CA . ASP A 1 713 ? -25.937 31.635 4.287 1.00 77.75 713 ASP A CA 1
ATOM 5531 C C . ASP A 1 713 ? -26.302 32.793 5.230 1.00 77.75 713 ASP A C 1
ATOM 5533 O O . ASP A 1 713 ? -27.451 33.232 5.265 1.00 77.75 713 ASP A O 1
ATOM 5537 N N . VAL A 1 714 ? -25.321 33.351 5.949 1.00 81.06 714 VAL A N 1
ATOM 5538 C CA . VAL A 1 714 ? -25.548 34.508 6.833 1.00 81.06 714 VAL A CA 1
ATOM 5539 C C . VAL A 1 714 ? -25.869 35.765 6.021 1.00 81.06 714 VAL A C 1
ATOM 5541 O O . VAL A 1 714 ? -26.748 36.536 6.407 1.00 81.06 714 VAL A O 1
ATOM 5544 N N . VAL A 1 715 ? -25.210 35.980 4.878 1.00 79.56 715 VAL A N 1
ATOM 5545 C CA . VAL A 1 715 ? -25.529 37.106 3.988 1.00 79.56 715 VAL A CA 1
ATOM 5546 C C . VAL A 1 715 ? -26.952 36.985 3.442 1.00 79.56 715 VAL A C 1
ATOM 5548 O O . VAL A 1 715 ? -27.659 37.993 3.421 1.00 79.56 715 VAL A O 1
ATOM 5551 N N . GLU A 1 716 ? -27.407 35.795 3.045 1.00 76.94 716 GLU A N 1
ATOM 5552 C CA . GLU A 1 716 ? -28.776 35.586 2.557 1.00 76.94 716 GLU A CA 1
ATOM 5553 C C . GLU A 1 716 ? -29.820 35.752 3.674 1.00 76.94 716 GLU A C 1
ATOM 5555 O O . GLU A 1 716 ? -30.786 36.499 3.494 1.00 76.94 716 GLU A O 1
ATOM 5560 N N . ALA A 1 717 ? -29.583 35.170 4.856 1.00 74.38 717 ALA A N 1
ATOM 5561 C CA . ALA A 1 717 ? -30.440 35.329 6.035 1.00 74.38 717 ALA A CA 1
ATOM 5562 C C . ALA A 1 717 ? -30.612 36.803 6.464 1.00 74.38 717 ALA A C 1
ATOM 5564 O O . ALA A 1 717 ? -31.673 37.183 6.958 1.00 74.38 717 ALA A O 1
ATOM 5565 N N . HIS A 1 718 ? -29.607 37.654 6.217 1.00 75.62 718 HIS A N 1
ATOM 5566 C CA . HIS A 1 718 ? -29.647 39.106 6.464 1.00 75.62 718 HIS A CA 1
ATOM 5567 C C . HIS A 1 718 ? -29.921 39.948 5.203 1.00 75.62 718 HIS A C 1
ATOM 5569 O O . HIS A 1 718 ? -29.506 41.109 5.115 1.00 75.62 718 HIS A O 1
ATOM 5575 N N . GLY A 1 719 ? -30.650 39.390 4.231 1.00 69.44 719 GLY A N 1
ATOM 5576 C CA . GLY A 1 719 ? -31.222 40.131 3.098 1.00 69.44 719 GLY A CA 1
ATOM 5577 C C . GLY A 1 719 ? -30.282 40.349 1.908 1.00 69.44 719 GLY A C 1
ATOM 5578 O O . GLY A 1 719 ? -30.470 41.296 1.146 1.00 69.44 719 GLY A O 1
ATOM 5579 N N . GLY A 1 720 ? -29.260 39.508 1.745 1.00 65.56 720 GLY A N 1
ATOM 5580 C CA . GLY A 1 720 ? -28.346 39.501 0.595 1.00 65.56 720 GLY A CA 1
ATOM 5581 C C . GLY A 1 720 ? -27.246 40.571 0.617 1.00 65.56 720 GLY A C 1
ATOM 5582 O O . GLY A 1 720 ? -26.566 40.767 -0.390 1.00 65.56 720 GLY A O 1
ATOM 5583 N N . LEU A 1 721 ? -27.058 41.290 1.730 1.00 64.25 721 LEU A N 1
ATOM 5584 C CA . LEU A 1 721 ? -26.178 42.463 1.804 1.00 64.25 721 LEU A CA 1
ATOM 5585 C C . LEU A 1 721 ? -24.926 42.219 2.660 1.00 64.25 721 LEU A C 1
ATOM 5587 O O . LEU A 1 721 ? -24.947 42.364 3.881 1.00 64.25 721 LEU A O 1
ATOM 5591 N N . SER A 1 722 ? -23.788 41.965 2.005 1.00 66.00 722 SER A N 1
ATOM 5592 C CA . SER A 1 722 ? -22.503 41.668 2.668 1.00 66.00 722 SER A CA 1
ATOM 5593 C C . SER A 1 722 ? -21.994 42.745 3.635 1.00 66.00 722 SER A C 1
ATOM 5595 O O . SER A 1 722 ? -21.218 42.437 4.530 1.00 66.00 722 SER A O 1
ATOM 5597 N N . ARG A 1 723 ? -22.439 44.001 3.485 1.00 65.69 723 ARG A N 1
ATOM 5598 C CA . ARG A 1 723 ? -22.112 45.121 4.394 1.00 65.69 723 ARG A CA 1
ATOM 5599 C C . ARG A 1 723 ? -22.667 44.958 5.820 1.00 65.69 723 ARG A C 1
ATOM 5601 O O . ARG A 1 723 ? -22.350 45.762 6.690 1.00 65.69 723 ARG A O 1
ATOM 5608 N N . ASN A 1 724 ? -23.533 43.967 6.039 1.00 66.38 724 ASN A N 1
ATOM 5609 C CA . ASN A 1 724 ? -24.109 43.653 7.345 1.00 66.38 724 ASN A CA 1
ATOM 5610 C C . ASN A 1 724 ? -23.189 42.734 8.183 1.00 66.38 724 ASN A C 1
ATOM 5612 O O . ASN A 1 724 ? -23.446 42.540 9.370 1.00 66.38 724 ASN A O 1
ATOM 5616 N N . ILE A 1 725 ? -22.122 42.179 7.590 1.00 77.56 725 ILE A N 1
ATOM 5617 C CA . ILE A 1 725 ? -21.174 41.274 8.254 1.00 77.56 725 ILE A CA 1
ATOM 5618 C C . ILE A 1 725 ? -20.206 42.059 9.161 1.00 77.56 725 ILE A C 1
ATOM 5620 O O . ILE A 1 725 ? -19.728 43.140 8.819 1.00 77.56 725 ILE A O 1
ATOM 5624 N N . GLY A 1 726 ? -19.953 41.521 10.360 1.00 79.31 726 GLY A N 1
ATOM 5625 C CA . GLY A 1 726 ? -18.991 42.050 11.335 1.00 79.31 726 GLY A CA 1
ATOM 5626 C C . GLY A 1 726 ? -17.557 41.547 11.091 1.00 79.31 726 GLY A C 1
ATOM 5627 O O . GLY A 1 726 ? -17.225 41.198 9.963 1.00 79.31 726 GLY A O 1
ATOM 5628 N N . PRO A 1 727 ? -16.686 41.483 12.118 1.00 86.19 727 PRO A N 1
ATOM 5629 C CA . PRO A 1 727 ? -15.415 40.774 11.982 1.00 86.19 727 PRO A CA 1
ATOM 5630 C C . PRO A 1 727 ? -15.677 39.282 11.713 1.00 86.19 727 PRO A C 1
ATOM 5632 O O . PRO A 1 727 ? -16.319 38.605 12.515 1.00 86.19 727 PRO A O 1
ATOM 5635 N N . PHE A 1 728 ? -15.181 38.776 10.587 1.00 85.94 728 PHE A N 1
ATOM 5636 C CA . PHE A 1 728 ? -15.241 37.365 10.214 1.00 85.94 728 PHE A CA 1
ATOM 5637 C C . PHE A 1 728 ? -13.919 36.697 10.603 1.00 85.94 728 PHE A C 1
ATOM 5639 O O . PHE A 1 728 ? -12.849 37.176 10.225 1.00 85.94 728 PHE A O 1
ATOM 5646 N N . ILE A 1 729 ? -13.975 35.587 11.341 1.00 87.69 729 ILE A N 1
ATOM 5647 C CA . ILE A 1 729 ? -12.779 34.850 11.764 1.00 87.69 729 ILE A CA 1
ATOM 5648 C C . ILE A 1 729 ? -12.831 33.430 11.218 1.00 87.69 729 ILE A C 1
ATOM 5650 O O . ILE A 1 729 ? -13.780 32.693 11.476 1.00 87.69 729 ILE A O 1
ATOM 5654 N N . SER A 1 730 ? -11.780 33.033 10.509 1.00 82.69 730 SER A N 1
ATOM 5655 C CA . SER A 1 730 ? -11.561 31.662 10.067 1.00 82.69 730 SER A CA 1
ATOM 5656 C C . SER A 1 730 ? -10.421 31.048 10.880 1.00 82.69 730 SER A C 1
ATOM 5658 O O . SER A 1 730 ? -9.313 31.582 10.906 1.00 82.69 730 SER A O 1
ATOM 5660 N N . ILE A 1 731 ? -10.678 29.928 11.561 1.00 77.00 731 ILE A N 1
ATOM 5661 C CA . ILE A 1 731 ? -9.693 29.260 12.430 1.00 77.00 731 ILE A CA 1
ATOM 5662 C C . ILE A 1 731 ? -9.365 27.876 11.862 1.00 77.00 731 ILE A C 1
ATOM 5664 O O . ILE A 1 731 ? -10.249 27.158 11.395 1.00 77.00 731 ILE A O 1
ATOM 5668 N N . GLY A 1 732 ? -8.080 27.526 11.838 1.00 66.81 732 GLY A N 1
ATOM 5669 C CA . GLY A 1 732 ? -7.561 26.281 11.271 1.00 66.81 732 GLY A CA 1
ATOM 5670 C C . GLY A 1 732 ? -7.061 25.272 12.305 1.00 66.81 732 GLY A C 1
ATOM 5671 O O . GLY A 1 732 ? -7.060 25.511 13.513 1.00 66.81 732 GLY A O 1
ATOM 5672 N N . THR A 1 733 ? -6.628 24.124 11.786 1.00 63.62 733 THR A N 1
ATOM 5673 C CA . THR A 1 733 ? -6.020 22.992 12.511 1.00 63.62 733 THR A CA 1
ATOM 5674 C C . THR A 1 733 ? -4.609 22.710 11.969 1.00 63.62 733 THR A C 1
ATOM 5676 O O . THR A 1 733 ? -4.248 21.558 11.715 1.00 63.62 733 THR A O 1
ATOM 5679 N N . GLY A 1 734 ? -3.857 23.778 11.693 1.00 55.75 734 GLY A N 1
ATOM 5680 C CA . GLY A 1 734 ? -2.582 23.782 10.980 1.00 55.75 734 GLY A CA 1
ATOM 5681 C C . GLY A 1 734 ? -2.728 23.596 9.466 1.00 55.75 734 GLY A C 1
ATOM 5682 O O . GLY A 1 734 ? -3.513 22.763 9.001 1.00 55.75 734 GLY A O 1
ATOM 5683 N N . ILE A 1 735 ? -1.946 24.337 8.677 1.00 49.47 735 ILE A N 1
ATOM 5684 C CA . ILE A 1 735 ? -1.766 24.040 7.247 1.00 49.47 735 ILE A CA 1
ATOM 5685 C C . ILE A 1 735 ? -0.660 22.991 7.126 1.00 49.47 735 ILE A C 1
ATOM 5687 O O . ILE A 1 735 ? 0.525 23.307 7.170 1.00 49.47 735 ILE A O 1
ATOM 5691 N N . GLY A 1 736 ? -1.049 21.725 6.957 1.00 44.47 736 GLY A N 1
ATOM 5692 C CA . GLY A 1 736 ? -0.115 20.703 6.480 1.00 44.47 736 GLY A CA 1
ATOM 5693 C C . GLY A 1 736 ? 0.318 21.030 5.047 1.00 44.47 736 GLY A C 1
ATOM 5694 O O . GLY A 1 736 ? -0.534 21.341 4.209 1.00 44.47 736 GLY A O 1
ATOM 5695 N N . LYS A 1 737 ? 1.627 20.972 4.761 1.00 32.19 737 LYS A N 1
ATOM 5696 C CA . LYS A 1 737 ? 2.219 21.323 3.455 1.00 32.19 737 LYS A CA 1
ATOM 5697 C C . LYS A 1 737 ? 1.875 20.318 2.345 1.00 32.19 737 LYS A C 1
ATOM 5699 O O . LYS A 1 737 ? 2.737 19.615 1.830 1.00 32.19 737 LYS A O 1
ATOM 5704 N N . PHE A 1 738 ? 0.629 20.307 1.892 1.00 31.03 738 PHE A N 1
ATOM 5705 C CA . PHE A 1 738 ? 0.276 19.658 0.635 1.00 31.03 738 PHE A CA 1
ATOM 5706 C C . PHE A 1 738 ? 0.577 20.611 -0.523 1.00 31.03 738 PHE A C 1
ATOM 5708 O O . PHE A 1 738 ? -0.178 21.548 -0.799 1.00 31.03 738 PHE A O 1
ATOM 5715 N N . ARG A 1 739 ? 1.704 20.393 -1.200 1.00 24.62 739 ARG A N 1
ATOM 5716 C CA . ARG A 1 739 ? 1.992 21.090 -2.455 1.00 24.62 739 ARG A CA 1
ATOM 5717 C C . ARG A 1 739 ? 1.017 20.574 -3.513 1.00 24.62 739 ARG A C 1
ATOM 5719 O O . ARG A 1 739 ? 1.031 19.386 -3.814 1.00 24.62 739 ARG A O 1
ATOM 5726 N N . LEU A 1 740 ? 0.198 21.460 -4.092 1.00 22.52 740 LEU A N 1
ATOM 5727 C CA . LEU A 1 740 ? -0.470 21.141 -5.357 1.00 22.52 740 LEU A CA 1
ATOM 5728 C C . LEU A 1 740 ? 0.599 20.690 -6.356 1.00 22.52 740 LEU A C 1
ATOM 5730 O O . LEU A 1 740 ? 1.633 21.351 -6.494 1.00 22.52 740 LEU A O 1
ATOM 5734 N N . PHE A 1 741 ? 0.322 19.605 -7.072 1.00 25.98 741 PHE A N 1
ATOM 5735 C CA . PHE A 1 741 ? 1.121 19.227 -8.224 1.00 25.98 741 PHE A CA 1
ATOM 5736 C C . PHE A 1 741 ? 1.058 20.371 -9.242 1.00 25.98 741 PHE A C 1
ATOM 5738 O O . PHE A 1 741 ? -0.016 20.778 -9.684 1.00 25.98 741 PHE A O 1
ATOM 5745 N N . SER A 1 742 ? 2.223 20.930 -9.572 1.00 21.92 742 SER A N 1
ATOM 5746 C CA . SER A 1 742 ? 2.347 21.867 -10.685 1.00 21.92 742 SER A CA 1
ATOM 5747 C C . SER A 1 742 ? 1.975 21.136 -11.973 1.00 21.92 742 SER A C 1
ATOM 5749 O O . SER A 1 742 ? 2.420 20.009 -12.180 1.00 21.92 742 SER A O 1
ATOM 5751 N N . ASN A 1 743 ? 1.179 21.764 -12.839 1.00 26.39 743 ASN A N 1
ATOM 5752 C CA . ASN A 1 743 ? 0.725 21.160 -14.091 1.00 26.39 743 ASN A CA 1
ATOM 5753 C C . ASN A 1 743 ? 1.908 20.751 -14.993 1.00 26.39 743 ASN A C 1
ATOM 5755 O O . ASN A 1 743 ? 2.417 21.600 -15.730 1.00 26.39 743 ASN A O 1
ATOM 5759 N N . LYS A 1 744 ? 2.301 19.465 -14.964 1.00 25.42 744 LYS A N 1
ATOM 5760 C CA . LYS A 1 744 ? 2.844 18.665 -16.087 1.00 25.42 744 LYS A CA 1
ATOM 5761 C C . LYS A 1 744 ? 3.203 17.226 -15.667 1.00 25.42 744 LYS A C 1
ATOM 5763 O O . LYS A 1 744 ? 4.059 17.046 -14.815 1.00 25.42 744 LYS A O 1
ATOM 5768 N N . ILE A 1 745 ? 2.569 16.266 -16.351 1.00 31.33 745 ILE A N 1
ATOM 5769 C CA . ILE A 1 745 ? 3.090 14.977 -16.864 1.00 31.33 745 ILE A CA 1
ATOM 5770 C C . ILE A 1 745 ? 3.971 14.109 -15.930 1.00 31.33 745 ILE A C 1
ATOM 5772 O O . ILE A 1 745 ? 5.106 14.466 -15.632 1.00 31.33 745 ILE A O 1
ATOM 5776 N N . GLY A 1 746 ? 3.512 12.873 -15.669 1.00 35.53 746 GLY A N 1
ATOM 5777 C CA . GLY A 1 746 ? 4.366 11.703 -15.942 1.00 35.53 746 GLY A CA 1
ATOM 5778 C C . GLY A 1 746 ? 4.734 10.728 -14.815 1.00 35.53 746 GLY A C 1
ATOM 5779 O O . GLY A 1 746 ? 5.871 10.755 -14.341 1.00 35.53 746 GLY A O 1
ATOM 5780 N N . ASN A 1 747 ? 3.813 9.820 -14.438 1.00 36.12 747 ASN A N 1
ATOM 5781 C CA . ASN A 1 747 ? 4.115 8.560 -13.722 1.00 36.12 747 ASN A CA 1
ATOM 5782 C C . ASN A 1 747 ? 2.845 7.724 -13.441 1.00 36.12 747 ASN A C 1
ATOM 5784 O O . ASN A 1 747 ? 1.844 8.264 -12.977 1.00 36.12 747 ASN A O 1
ATOM 5788 N N . PHE A 1 748 ? 2.899 6.391 -13.555 1.00 36.47 748 PHE A N 1
ATOM 5789 C CA . PHE A 1 748 ? 1.753 5.509 -13.243 1.00 36.47 748 PHE A CA 1
ATOM 5790 C C . PHE A 1 748 ? 1.334 5.527 -11.754 1.00 36.47 748 PHE A C 1
ATOM 5792 O O . PHE A 1 748 ? 0.143 5.574 -11.435 1.00 36.47 748 PHE A O 1
ATOM 5799 N N . ARG A 1 749 ? 2.309 5.560 -10.829 1.00 35.50 749 ARG A N 1
ATOM 5800 C CA . ARG A 1 749 ? 2.061 5.743 -9.382 1.00 35.50 749 ARG A CA 1
ATOM 5801 C C . ARG A 1 749 ? 1.396 7.096 -9.107 1.00 35.50 749 ARG A C 1
ATOM 5803 O O . ARG A 1 749 ? 0.471 7.167 -8.303 1.00 35.50 749 ARG A O 1
ATOM 5810 N N . ASP A 1 750 ? 1.794 8.129 -9.849 1.00 35.72 750 ASP A N 1
ATOM 5811 C CA . ASP A 1 750 ? 1.242 9.477 -9.734 1.00 35.72 750 ASP A CA 1
ATOM 5812 C C . ASP A 1 750 ? -0.136 9.623 -10.397 1.00 35.72 750 ASP A C 1
ATOM 5814 O O . ASP A 1 750 ? -0.929 10.421 -9.912 1.00 35.72 750 ASP A O 1
ATOM 5818 N N . VAL A 1 751 ? -0.499 8.835 -11.418 1.00 35.69 751 VAL A N 1
ATOM 5819 C CA . VAL A 1 751 ? -1.891 8.767 -11.919 1.00 35.69 751 VAL A CA 1
ATOM 5820 C C . VAL A 1 751 ? -2.819 8.205 -10.838 1.00 35.69 751 VAL A C 1
ATOM 5822 O O . VAL A 1 751 ? -3.880 8.774 -10.582 1.00 35.69 751 VAL A O 1
ATOM 5825 N N . CYS A 1 752 ? -2.398 7.145 -10.140 1.00 32.59 752 CYS A N 1
ATOM 5826 C CA . CYS A 1 752 ? -3.151 6.577 -9.017 1.00 32.59 752 CYS A CA 1
ATOM 5827 C C . CYS A 1 752 ? -3.267 7.577 -7.858 1.00 32.59 752 CYS A C 1
ATOM 5829 O O . CYS A 1 752 ? -4.372 7.889 -7.410 1.00 32.59 752 CYS A O 1
ATOM 5831 N N . ALA A 1 753 ? -2.127 8.111 -7.409 1.00 33.62 753 ALA A N 1
ATOM 5832 C CA . ALA A 1 753 ? -2.062 9.044 -6.294 1.00 33.62 753 ALA A CA 1
ATOM 5833 C C . ALA A 1 753 ? -2.820 10.343 -6.594 1.00 33.62 753 ALA A C 1
ATOM 5835 O O . ALA A 1 753 ? -3.599 10.783 -5.758 1.00 33.62 753 ALA A O 1
ATOM 5836 N N . ASN A 1 754 ? -2.699 10.933 -7.789 1.00 31.64 754 ASN A N 1
ATOM 5837 C CA . ASN A 1 754 ? -3.443 12.148 -8.131 1.00 31.64 754 ASN A CA 1
ATOM 5838 C C . ASN A 1 754 ? -4.941 11.886 -8.311 1.00 31.64 754 ASN A C 1
ATOM 5840 O O . ASN A 1 754 ? -5.740 12.662 -7.795 1.00 31.64 754 ASN A O 1
ATOM 5844 N N . ALA A 1 755 ? -5.356 10.794 -8.961 1.00 33.28 755 ALA A N 1
ATOM 5845 C CA . ALA A 1 755 ? -6.782 10.498 -9.124 1.00 33.28 755 ALA A CA 1
ATOM 5846 C C . ALA A 1 755 ? -7.503 10.212 -7.791 1.00 33.28 755 ALA A C 1
ATOM 5848 O O . ALA A 1 755 ? -8.722 10.371 -7.718 1.00 33.28 755 ALA A O 1
ATOM 5849 N N . ILE A 1 756 ? -6.771 9.805 -6.745 1.00 34.22 756 ILE A N 1
ATOM 5850 C CA . ILE A 1 756 ? -7.320 9.509 -5.414 1.00 34.22 756 ILE A CA 1
ATOM 5851 C C . ILE A 1 756 ? -7.086 10.666 -4.418 1.00 34.22 756 ILE A C 1
ATOM 5853 O O . ILE A 1 756 ? -7.965 10.952 -3.611 1.00 34.22 756 ILE A O 1
ATOM 5857 N N . ALA A 1 757 ? -5.969 11.398 -4.492 1.00 33.31 757 ALA A N 1
ATOM 5858 C CA . ALA A 1 757 ? -5.656 12.523 -3.599 1.00 33.31 757 ALA A CA 1
ATOM 5859 C C . ALA A 1 757 ? -6.188 13.885 -4.087 1.00 33.31 757 ALA A C 1
ATOM 5861 O O . ALA A 1 757 ? -6.396 14.783 -3.266 1.00 33.31 757 ALA A O 1
ATOM 5862 N N . ALA A 1 758 ? -6.489 14.053 -5.383 1.00 32.38 758 ALA A N 1
ATOM 5863 C CA . ALA A 1 758 ? -7.274 15.199 -5.858 1.00 32.38 758 ALA A CA 1
ATOM 5864 C C . ALA A 1 758 ? -8.694 15.194 -5.257 1.00 32.38 758 ALA A C 1
ATOM 5866 O O . ALA A 1 758 ? -9.307 16.252 -5.088 1.00 32.38 758 ALA A O 1
ATOM 5867 N N . LEU A 1 759 ? -9.191 14.022 -4.840 1.00 36.75 759 LEU A N 1
ATOM 5868 C CA . LEU A 1 759 ? -10.399 13.886 -4.032 1.00 36.75 759 LEU A CA 1
ATOM 5869 C C . LEU A 1 759 ? -10.141 14.282 -2.565 1.00 36.75 759 LEU A C 1
ATOM 5871 O O . LEU A 1 759 ? -10.110 13.468 -1.645 1.00 36.75 759 LEU A O 1
ATOM 5875 N N . LYS A 1 760 ? -10.122 15.606 -2.369 1.00 44.69 760 LYS A N 1
ATOM 5876 C CA . LYS A 1 760 ? -10.533 16.311 -1.141 1.00 44.69 760 LYS A CA 1
ATOM 5877 C C . LYS A 1 760 ? -9.577 16.215 0.059 1.00 44.69 760 LYS A C 1
ATOM 5879 O O . LYS A 1 760 ? -9.737 15.386 0.960 1.00 44.69 760 LYS A O 1
ATOM 5884 N N . ARG A 1 761 ? -8.726 17.245 0.179 1.00 40.91 761 ARG A N 1
ATOM 5885 C CA . ARG A 1 761 ? -8.589 18.027 1.432 1.00 40.91 761 ARG A CA 1
ATOM 5886 C C . ARG A 1 761 ? -7.867 19.377 1.253 1.00 40.91 761 ARG A C 1
ATOM 5888 O O . ARG A 1 761 ? -8.504 20.399 1.488 1.00 40.91 761 ARG A O 1
ATOM 5895 N N . PRO A 1 762 ? -6.585 19.450 0.847 1.00 37.91 762 PRO A N 1
ATOM 5896 C CA . PRO A 1 762 ? -5.786 20.640 1.182 1.00 37.91 762 PRO A CA 1
ATOM 5897 C C . PRO A 1 762 ? -5.971 21.842 0.248 1.00 37.91 762 PRO A C 1
ATOM 5899 O O . PRO A 1 762 ? -5.959 22.980 0.713 1.00 37.91 762 PRO A O 1
ATOM 5902 N N . ALA A 1 763 ? -6.210 21.603 -1.047 1.00 37.12 763 ALA A N 1
ATOM 5903 C CA . ALA A 1 763 ? -6.477 22.665 -2.022 1.00 37.12 763 ALA A CA 1
ATOM 5904 C C . ALA A 1 763 ? -7.676 23.542 -1.609 1.00 37.12 763 ALA A C 1
ATOM 5906 O O . ALA A 1 763 ? -7.640 24.762 -1.753 1.00 37.12 763 ALA A O 1
ATOM 5907 N N . LEU A 1 764 ? -8.710 22.911 -1.043 1.00 43.78 764 LEU A N 1
ATOM 5908 C CA . LEU A 1 764 ? -9.970 23.537 -0.643 1.00 43.78 764 LEU A CA 1
ATOM 5909 C C . LEU A 1 764 ? -9.771 24.541 0.502 1.00 43.78 764 LEU A C 1
ATOM 5911 O O . LEU A 1 764 ? -10.311 25.641 0.436 1.00 43.78 764 LEU A O 1
ATOM 5915 N N . THR A 1 765 ? -8.916 24.233 1.487 1.00 49.09 765 THR A N 1
ATOM 5916 C CA . THR A 1 765 ? -8.606 25.146 2.602 1.00 49.09 765 THR A CA 1
ATOM 5917 C C . THR A 1 765 ? -8.066 26.485 2.100 1.00 49.09 765 THR A C 1
ATOM 5919 O O . THR A 1 765 ? -8.525 27.542 2.533 1.00 49.09 765 THR A O 1
ATOM 5922 N N . THR A 1 766 ? -7.088 26.433 1.189 1.00 49.44 766 THR A N 1
ATOM 5923 C CA . THR A 1 766 ? -6.388 27.608 0.649 1.00 49.44 766 THR A CA 1
ATOM 5924 C C . THR A 1 766 ? -7.200 28.323 -0.431 1.00 49.44 766 THR A C 1
ATOM 5926 O O . THR A 1 766 ? -7.046 29.530 -0.596 1.00 49.44 766 THR A O 1
ATOM 5929 N N . LEU A 1 767 ? -8.072 27.616 -1.158 1.00 54.34 767 LEU A N 1
ATOM 5930 C CA . LEU A 1 767 ? -9.034 28.239 -2.071 1.00 54.34 767 LEU A CA 1
ATOM 5931 C C . LEU A 1 767 ? -10.082 29.042 -1.292 1.00 54.34 767 LEU A C 1
ATOM 5933 O O . LEU A 1 767 ? -10.201 30.238 -1.543 1.00 54.34 767 LEU A O 1
ATOM 5937 N N . ALA A 1 768 ? -10.738 28.440 -0.295 1.00 58.97 768 ALA A N 1
ATOM 5938 C CA . ALA A 1 768 ? -11.730 29.120 0.541 1.00 58.97 768 ALA A CA 1
ATOM 5939 C C . ALA A 1 768 ? -11.133 30.318 1.303 1.00 58.97 768 ALA A C 1
ATOM 5941 O O . ALA A 1 768 ? -11.758 31.368 1.402 1.00 58.97 768 ALA A O 1
ATOM 5942 N N . ASP A 1 769 ? -9.896 30.210 1.798 1.00 64.00 769 ASP A N 1
ATOM 5943 C CA . ASP A 1 769 ? -9.212 31.319 2.478 1.00 64.00 769 ASP A CA 1
ATOM 5944 C C . ASP A 1 769 ? -8.886 32.494 1.533 1.00 64.00 769 ASP A C 1
ATOM 5946 O O . ASP A 1 769 ? -9.141 33.657 1.860 1.00 64.00 769 ASP A O 1
ATOM 5950 N N . LYS A 1 770 ? -8.409 32.206 0.312 1.00 65.00 770 LYS A N 1
ATOM 5951 C CA . LYS A 1 770 ? -8.207 33.220 -0.741 1.00 65.00 770 LYS A CA 1
ATOM 5952 C C . LYS A 1 770 ? -9.523 33.841 -1.205 1.00 65.00 770 LYS A C 1
ATOM 5954 O O . LYS A 1 770 ? -9.568 35.043 -1.450 1.00 65.00 770 LYS A O 1
ATOM 5959 N N . SER A 1 771 ? -10.574 33.037 -1.315 1.00 71.88 771 SER A N 1
ATOM 5960 C CA . SER A 1 771 ? -11.918 33.451 -1.717 1.00 71.88 771 SER A CA 1
ATOM 5961 C C . SER A 1 771 ? -12.555 34.368 -0.673 1.00 71.88 771 SER A C 1
ATOM 5963 O O . SER A 1 771 ? -12.973 35.474 -1.005 1.00 71.88 771 SER A O 1
ATOM 5965 N N . MET A 1 772 ? -12.496 34.010 0.612 1.00 76.69 772 MET A N 1
ATOM 5966 C CA . MET A 1 772 ? -12.933 34.878 1.712 1.00 76.69 772 MET A CA 1
ATOM 5967 C C . MET A 1 772 ? -12.110 36.164 1.810 1.00 76.69 772 MET A C 1
ATOM 5969 O O . MET A 1 772 ? -12.681 37.243 1.966 1.00 76.69 772 MET A O 1
ATOM 5973 N N . SER A 1 773 ? -10.788 36.079 1.632 1.00 75.12 773 SER A N 1
ATOM 5974 C CA . SER A 1 773 ? -9.917 37.259 1.550 1.00 75.12 773 SER A CA 1
ATOM 5975 C C . SER A 1 773 ? -10.289 38.165 0.368 1.00 75.12 773 SER A C 1
ATOM 5977 O O . SER A 1 773 ? -10.259 39.390 0.492 1.00 75.12 773 SER A O 1
ATOM 5979 N N . TYR A 1 774 ? -10.683 37.587 -0.770 1.00 76.56 774 TYR A N 1
ATOM 5980 C CA . TYR A 1 774 ? -11.165 38.316 -1.943 1.00 76.56 774 TYR A CA 1
ATOM 5981 C C . TYR A 1 774 ? -12.562 38.918 -1.725 1.00 76.56 774 TYR A C 1
ATOM 5983 O O . TYR A 1 774 ? -12.781 40.061 -2.108 1.00 76.56 774 TYR A O 1
ATOM 5991 N N . LEU A 1 775 ? -13.482 38.216 -1.056 1.00 75.44 775 LEU A N 1
ATOM 5992 C CA . LEU A 1 775 ? -14.818 38.709 -0.696 1.00 75.44 775 LEU A CA 1
ATOM 5993 C C . LEU A 1 775 ? -14.758 39.865 0.313 1.00 75.44 775 LEU A C 1
ATOM 5995 O O . LEU A 1 775 ? -15.491 40.843 0.161 1.00 75.44 775 LEU A O 1
ATOM 5999 N N . ALA A 1 776 ? -13.861 39.792 1.299 1.00 74.00 776 ALA A N 1
ATOM 6000 C CA . ALA A 1 776 ? -13.595 40.877 2.244 1.00 74.00 776 ALA A CA 1
ATOM 6001 C C . ALA A 1 776 ? -13.049 42.131 1.537 1.00 74.00 776 ALA A C 1
ATOM 6003 O O . ALA A 1 776 ? -13.478 43.248 1.821 1.00 74.00 776 ALA A O 1
ATOM 6004 N N . ASN A 1 777 ? -12.159 41.949 0.556 1.00 69.56 777 ASN A N 1
ATOM 6005 C CA . ASN A 1 777 ? -11.484 43.032 -0.168 1.00 69.56 777 ASN A CA 1
ATOM 6006 C C . ASN A 1 777 ? -12.090 43.338 -1.554 1.00 69.56 777 ASN A C 1
ATOM 6008 O O . ASN A 1 777 ? -11.461 44.018 -2.371 1.00 69.56 777 ASN A O 1
ATOM 6012 N N . PHE A 1 778 ? -13.296 42.837 -1.847 1.00 67.75 778 PHE A N 1
ATOM 6013 C CA . PHE A 1 778 ? -13.877 42.907 -3.190 1.00 67.75 778 PHE A CA 1
ATOM 6014 C C . PHE A 1 778 ? -14.086 44.364 -3.619 1.00 67.75 778 PHE A C 1
ATOM 6016 O O . PHE A 1 778 ? -14.699 45.151 -2.895 1.00 67.75 778 PHE A O 1
ATOM 6023 N N . ASP A 1 779 ? -13.600 44.696 -4.817 1.00 55.12 779 ASP A N 1
ATOM 6024 C CA . ASP A 1 779 ? -13.582 46.055 -5.384 1.00 55.12 779 ASP A CA 1
ATOM 6025 C C . ASP A 1 779 ? -12.818 47.088 -4.521 1.00 55.12 779 ASP A C 1
ATOM 6027 O O . ASP A 1 779 ? -13.113 48.279 -4.528 1.00 55.12 779 ASP A O 1
ATOM 6031 N N . LYS A 1 780 ? -11.819 46.623 -3.748 1.00 55.09 780 LYS A N 1
ATOM 6032 C CA . LYS A 1 780 ? -10.968 47.425 -2.838 1.00 55.09 780 LYS A CA 1
ATOM 6033 C C . LYS A 1 780 ? -11.732 48.175 -1.732 1.00 55.09 780 LYS A C 1
ATOM 6035 O O . LYS A 1 780 ? -11.176 49.076 -1.113 1.00 55.09 780 LYS A O 1
ATOM 6040 N N . ALA A 1 781 ? -12.987 47.810 -1.475 1.00 55.75 781 ALA A N 1
ATOM 6041 C CA . ALA A 1 781 ? -13.912 48.586 -0.649 1.00 55.75 781 ALA A CA 1
ATOM 6042 C C . ALA A 1 781 ? -14.045 48.104 0.815 1.00 55.75 781 ALA A C 1
ATOM 6044 O O . ALA A 1 781 ? -15.043 48.437 1.448 1.00 55.75 781 ALA A O 1
ATOM 6045 N N . GLU A 1 782 ? -13.098 47.293 1.318 1.00 65.38 782 GLU A N 1
ATOM 6046 C CA . GLU A 1 782 ? -13.046 46.725 2.689 1.00 65.38 782 GLU A CA 1
ATOM 6047 C C . GLU A 1 782 ? -14.430 46.374 3.279 1.00 65.38 782 GLU A C 1
ATOM 6049 O O . GLU A 1 782 ? -14.929 46.991 4.221 1.00 65.38 782 GLU A O 1
ATOM 6054 N N . ARG A 1 783 ? -15.088 45.365 2.694 1.00 71.75 783 ARG A N 1
ATOM 6055 C CA . ARG A 1 783 ? -16.494 45.030 2.974 1.00 71.75 783 ARG A CA 1
ATOM 6056 C C . ARG A 1 783 ? -16.745 44.569 4.409 1.00 71.75 783 ARG A C 1
ATOM 6058 O O . ARG A 1 783 ? -17.828 44.820 4.932 1.00 71.75 783 ARG A O 1
ATOM 6065 N N . PHE A 1 784 ? -15.788 43.855 4.999 1.00 81.25 784 PHE A N 1
ATOM 6066 C CA . PHE A 1 784 ? -15.790 43.401 6.392 1.00 81.25 784 PHE A CA 1
ATOM 6067 C C . PHE A 1 784 ? -14.362 42.993 6.812 1.00 81.25 784 PHE A C 1
ATOM 6069 O O . PHE A 1 784 ? -13.609 42.511 5.963 1.00 81.25 784 PHE A O 1
ATOM 6076 N N . PRO A 1 785 ? -13.963 43.139 8.092 1.00 83.19 785 PRO A N 1
ATOM 6077 C CA . PRO A 1 785 ? -12.667 42.650 8.568 1.00 83.19 785 PRO A CA 1
ATOM 6078 C C . PRO A 1 785 ? -12.610 41.118 8.519 1.00 83.19 785 PRO A C 1
ATOM 6080 O O . PRO A 1 785 ? -13.505 40.461 9.051 1.00 83.19 785 PRO A O 1
ATOM 6083 N N . TYR A 1 786 ? -11.557 40.551 7.927 1.00 84.69 786 TYR A N 1
ATOM 6084 C CA . TYR A 1 786 ? -11.320 39.105 7.871 1.00 84.69 786 TYR A CA 1
ATOM 6085 C C . TYR A 1 786 ? -10.012 38.748 8.582 1.00 84.69 786 TYR A C 1
ATOM 6087 O O . TYR A 1 786 ? -8.967 39.318 8.275 1.00 84.69 786 TYR A O 1
ATOM 6095 N N . TYR A 1 787 ? -10.074 37.791 9.509 1.00 84.19 787 TYR A N 1
ATOM 6096 C CA . TYR A 1 787 ? -8.923 37.284 10.260 1.00 84.19 787 TYR A CA 1
ATOM 6097 C C . TYR A 1 787 ? -8.780 35.773 10.062 1.00 84.19 787 TYR A C 1
ATOM 6099 O O . TYR A 1 787 ? -9.750 35.028 10.221 1.00 84.19 787 TYR A O 1
ATOM 6107 N N . ARG A 1 788 ? -7.563 35.309 9.758 1.00 82.25 788 ARG A N 1
ATOM 6108 C CA . ARG A 1 788 ? -7.247 33.890 9.550 1.00 82.25 788 ARG A CA 1
ATOM 6109 C C . ARG A 1 788 ? -6.210 33.425 10.570 1.00 82.25 788 ARG A C 1
ATOM 6111 O O . ARG A 1 788 ? -5.050 33.812 10.488 1.00 82.25 788 ARG A O 1
ATOM 6118 N N . PHE A 1 789 ? -6.616 32.553 11.493 1.00 81.81 789 PHE A N 1
ATOM 6119 C CA . PHE A 1 789 ? -5.725 31.953 12.490 1.00 81.81 789 PHE A CA 1
ATOM 6120 C C . PHE A 1 789 ? -5.597 30.448 12.246 1.00 81.81 789 PHE A C 1
ATOM 6122 O O . PHE A 1 789 ? -6.416 29.655 12.708 1.00 81.81 789 PHE A O 1
ATOM 6129 N N . ASP A 1 790 ? -4.601 30.034 11.470 1.00 71.38 790 ASP A N 1
ATOM 6130 C CA . ASP A 1 790 ? -4.445 28.640 11.049 1.00 71.38 790 ASP A CA 1
ATOM 6131 C C . ASP A 1 790 ? -3.725 27.745 12.074 1.00 71.38 790 ASP A C 1
ATOM 6133 O O . ASP A 1 790 ? -3.947 26.535 12.062 1.00 71.38 790 ASP A O 1
ATOM 6137 N N . GLY A 1 791 ? -2.913 28.324 12.963 1.00 69.50 791 GLY A N 1
ATOM 6138 C CA . GLY A 1 791 ? -2.061 27.606 13.920 1.00 69.50 791 GLY A CA 1
ATOM 6139 C C . GLY A 1 791 ? -0.668 27.245 13.395 1.00 69.50 791 GLY A C 1
ATOM 6140 O O . GLY A 1 791 ? 0.084 26.564 14.091 1.00 69.50 791 GLY A O 1
ATOM 6141 N N . GLY A 1 792 ? -0.312 27.707 12.194 1.00 67.56 792 GLY A N 1
ATOM 6142 C CA . GLY A 1 792 ? 1.006 27.524 11.594 1.00 67.56 792 GLY A CA 1
ATOM 6143 C C . GLY A 1 792 ? 1.302 26.114 11.074 1.00 67.56 792 GLY A C 1
ATOM 6144 O O . GLY A 1 792 ? 0.508 25.175 11.182 1.00 67.56 792 GLY A O 1
ATOM 6145 N N . GLU A 1 793 ? 2.492 25.978 10.489 1.00 61.59 793 GLU A N 1
ATOM 6146 C CA . GLU A 1 793 ? 2.923 24.762 9.788 1.00 61.59 793 GLU A CA 1
ATOM 6147 C C . GLU A 1 793 ? 3.182 23.585 10.743 1.00 61.59 793 GLU A C 1
ATOM 6149 O O . GLU A 1 793 ? 2.813 22.462 10.423 1.00 61.59 793 GLU A O 1
ATOM 6154 N N . VAL A 1 794 ? 3.712 23.840 11.947 1.00 63.34 794 VAL A N 1
ATOM 6155 C CA . VAL A 1 794 ? 4.044 22.795 12.941 1.00 63.34 794 VAL A CA 1
ATOM 6156 C C . VAL A 1 794 ? 2.784 22.117 13.505 1.00 63.34 794 VAL A C 1
ATOM 6158 O O . VAL A 1 794 ? 2.744 20.900 13.674 1.00 63.34 794 VAL A O 1
ATOM 6161 N N . LEU A 1 795 ? 1.688 22.863 13.713 1.00 60.91 795 LEU A N 1
ATOM 6162 C CA . LEU A 1 795 ? 0.378 22.253 13.995 1.00 60.91 795 LEU A CA 1
ATOM 6163 C C . LEU A 1 795 ? -0.136 21.443 12.787 1.00 60.91 795 LEU A C 1
ATOM 6165 O O . LEU A 1 795 ? -0.898 20.487 12.935 1.00 60.91 795 LEU A O 1
ATOM 6169 N N . GLY A 1 796 ? 0.300 21.827 11.586 1.00 54.59 796 GLY A N 1
ATOM 6170 C CA . GLY A 1 796 ? 0.056 21.142 10.323 1.00 54.59 796 GLY A CA 1
ATOM 6171 C C . GLY A 1 796 ? 0.764 19.790 10.188 1.00 54.59 796 GLY A C 1
ATOM 6172 O O . GLY A 1 796 ? 0.344 18.999 9.338 1.00 54.59 796 GLY A O 1
ATOM 6173 N N . GLU A 1 797 ? 1.761 19.498 11.028 1.00 58.47 797 GLU A N 1
ATOM 6174 C CA . GLU A 1 797 ? 2.586 18.280 10.995 1.00 58.47 797 GLU A CA 1
ATOM 6175 C C . GLU A 1 797 ? 2.065 17.179 11.938 1.00 58.47 797 GLU A C 1
ATOM 6177 O O . GLU A 1 797 ? 1.966 16.030 11.514 1.00 58.47 797 GLU A O 1
ATOM 6182 N N . VAL A 1 798 ? 1.639 17.512 13.168 1.00 52.75 798 VAL A N 1
ATOM 6183 C CA . VAL A 1 798 ? 1.142 16.538 14.176 1.00 52.75 798 VAL A CA 1
ATOM 6184 C C . VAL A 1 798 ? 0.087 15.600 13.573 1.00 52.75 798 VAL A C 1
ATOM 6186 O O . VAL A 1 798 ? -0.922 16.079 13.053 1.00 52.75 798 VAL A O 1
ATOM 6189 N N . ALA A 1 799 ? 0.270 14.276 13.615 1.00 53.03 799 ALA A N 1
ATOM 6190 C CA . ALA A 1 799 ? -0.659 13.352 12.952 1.00 53.03 799 ALA A CA 1
ATOM 6191 C C . ALA A 1 799 ? -2.093 13.494 13.499 1.00 53.03 799 ALA A C 1
ATOM 6193 O O . ALA A 1 799 ? -2.303 13.840 14.663 1.00 53.03 799 ALA A O 1
ATOM 6194 N N . MET A 1 800 ? -3.103 13.296 12.641 1.00 52.19 800 MET A N 1
ATOM 6195 C CA . MET A 1 800 ? -4.439 13.824 12.930 1.00 52.19 800 MET A CA 1
ATOM 6196 C C . MET A 1 800 ? -5.062 13.289 14.226 1.00 52.19 800 MET A C 1
ATOM 6198 O O . MET A 1 800 ? -5.845 14.037 14.778 1.00 52.19 800 MET A O 1
ATOM 6202 N N . ASP A 1 801 ? -4.788 12.074 14.719 1.00 48.59 801 ASP A N 1
ATOM 6203 C CA . ASP A 1 801 ? -5.299 11.465 15.981 1.00 48.59 801 ASP A CA 1
ATOM 6204 C C . ASP A 1 801 ? -4.293 11.385 17.115 1.00 48.59 801 ASP A C 1
ATOM 6206 O O . ASP A 1 801 ? -4.622 10.838 18.163 1.00 48.59 801 ASP A O 1
ATOM 6210 N N . GLU A 1 802 ? -3.069 11.832 16.891 1.00 51.94 802 GLU A N 1
ATOM 6211 C CA . GLU A 1 802 ? -1.941 11.406 17.699 1.00 51.94 802 GLU A CA 1
ATOM 6212 C C . GLU A 1 802 ? -2.217 11.555 19.221 1.00 51.94 802 GLU A C 1
ATOM 6214 O O . GLU A 1 802 ? -2.682 12.591 19.696 1.00 51.94 802 GLU A O 1
ATOM 6219 N N . TRP A 1 803 ? -2.028 10.470 19.986 1.00 62.22 803 TRP A N 1
ATOM 6220 C CA . TRP A 1 803 ? -2.486 10.376 21.385 1.00 62.22 803 TRP A CA 1
ATOM 6221 C C . TRP A 1 803 ? -1.411 9.794 22.317 1.00 62.22 803 TRP A C 1
ATOM 6223 O O . TRP A 1 803 ? -1.675 8.966 23.195 1.00 62.22 803 TRP A O 1
ATOM 6233 N N . LYS A 1 804 ? -0.157 10.214 22.108 1.00 59.69 804 LYS A N 1
ATOM 6234 C CA . LYS A 1 804 ? 1.029 9.659 22.782 1.00 59.69 804 LYS A CA 1
ATOM 6235 C C . LYS A 1 804 ? 0.951 9.821 24.308 1.00 59.69 804 LYS A C 1
ATOM 6237 O O . LYS A 1 804 ? 0.652 10.897 24.830 1.00 59.69 804 LYS A O 1
ATOM 6242 N N . THR A 1 805 ? 1.299 8.762 25.040 1.00 60.91 805 THR A N 1
ATOM 6243 C CA . THR A 1 805 ? 1.475 8.793 26.504 1.00 60.91 805 THR A CA 1
ATOM 6244 C C . THR A 1 805 ? 2.794 9.452 26.905 1.00 60.91 805 THR A C 1
ATOM 6246 O O . THR A 1 805 ? 3.821 9.183 26.283 1.00 60.91 805 THR A O 1
ATOM 6249 N N . HIS A 1 806 ? 2.817 10.191 28.016 1.00 49.56 806 HIS A N 1
ATOM 6250 C CA . HIS A 1 806 ? 4.066 10.646 28.640 1.00 49.56 806 HIS A CA 1
ATOM 6251 C C . HIS A 1 806 ? 4.559 9.636 29.704 1.00 49.56 806 HIS A C 1
ATOM 6253 O O . HIS A 1 806 ? 3.794 9.265 30.596 1.00 49.56 806 HIS A O 1
ATOM 6259 N N . ARG A 1 807 ? 5.836 9.211 29.663 1.00 48.75 807 ARG A N 1
ATOM 6260 C CA . ARG A 1 807 ? 6.493 8.465 30.765 1.00 48.75 807 ARG A CA 1
ATOM 6261 C C . ARG A 1 807 ? 7.239 9.456 31.669 1.00 48.75 807 ARG A C 1
ATOM 6263 O O . ARG A 1 807 ? 8.270 9.992 31.275 1.00 48.75 807 ARG A O 1
ATOM 6270 N N . SER A 1 808 ? 6.726 9.716 32.873 1.00 43.41 808 SER A N 1
ATOM 6271 C CA . SER A 1 808 ? 7.381 10.619 33.833 1.00 43.41 808 SER A CA 1
ATOM 6272 C C . SER A 1 808 ? 8.497 9.907 34.602 1.00 43.41 808 SER A C 1
ATOM 6274 O O . SER A 1 808 ? 8.246 8.896 35.252 1.00 43.41 808 SER A O 1
ATOM 6276 N N . LYS A 1 809 ? 9.724 10.443 34.571 1.00 41.88 809 LYS A N 1
ATOM 6277 C CA . LYS A 1 809 ? 10.854 9.929 35.362 1.00 41.88 809 LYS A CA 1
ATOM 6278 C C . LYS A 1 809 ? 10.776 10.420 36.813 1.00 41.88 809 LYS A C 1
ATOM 6280 O O . LYS A 1 809 ? 11.500 11.336 37.189 1.00 41.88 809 LYS A O 1
ATOM 6285 N N . ASN A 1 810 ? 9.943 9.791 37.639 1.00 39.28 810 ASN A N 1
ATOM 6286 C CA . ASN A 1 810 ? 10.035 9.915 39.096 1.00 39.28 810 ASN A CA 1
ATOM 6287 C C . ASN A 1 810 ? 9.741 8.577 39.785 1.00 39.28 810 ASN A C 1
ATOM 6289 O O . ASN A 1 810 ? 8.889 7.811 39.344 1.00 39.28 810 ASN A O 1
ATOM 6293 N N . ARG A 1 811 ? 10.493 8.269 40.849 1.00 45.72 811 ARG A N 1
ATOM 6294 C CA . ARG A 1 811 ? 10.381 6.990 41.568 1.00 45.72 811 ARG A CA 1
ATOM 6295 C C . ARG A 1 811 ? 9.139 6.963 42.468 1.00 45.72 811 ARG A C 1
ATOM 6297 O O . ARG A 1 811 ? 8.757 7.981 43.030 1.00 45.72 811 ARG A O 1
ATOM 6304 N N . SER A 1 812 ? 8.614 5.751 42.670 1.00 46.41 812 SER A N 1
ATOM 6305 C CA . SER A 1 812 ? 7.371 5.385 43.378 1.00 46.41 812 SER A CA 1
ATOM 6306 C C . SER A 1 812 ? 6.060 5.693 42.623 1.00 46.41 812 SER A C 1
ATOM 6308 O O . SER A 1 812 ? 5.726 6.834 42.342 1.00 46.41 812 SER A O 1
ATOM 6310 N N . HIS A 1 813 ? 5.333 4.611 42.306 1.00 45.56 813 HIS A N 1
ATOM 6311 C CA . HIS A 1 813 ? 3.990 4.549 41.703 1.00 45.56 813 HIS A CA 1
ATOM 6312 C C . HIS A 1 813 ? 3.744 5.381 40.424 1.00 45.56 813 HIS A C 1
ATOM 6314 O O . HIS A 1 813 ? 3.055 6.400 40.430 1.00 45.56 813 HIS A O 1
ATOM 6320 N N . GLU A 1 814 ? 4.210 4.861 39.284 1.00 41.62 814 GLU A N 1
ATOM 6321 C CA . GLU A 1 814 ? 3.853 5.384 37.960 1.00 41.62 814 GLU A CA 1
ATOM 6322 C C . GLU A 1 814 ? 2.346 5.241 37.656 1.00 41.62 814 GLU A C 1
ATOM 6324 O O . GLU A 1 814 ? 1.795 4.139 37.671 1.00 41.62 814 GLU A O 1
ATOM 6329 N N . LYS A 1 815 ? 1.693 6.343 37.264 1.00 43.97 815 LYS A N 1
ATOM 6330 C CA . LYS A 1 815 ? 0.443 6.316 36.486 1.00 43.97 815 LYS A CA 1
ATOM 6331 C C . LYS A 1 815 ? 0.723 6.815 35.071 1.00 43.97 815 LYS A C 1
ATOM 6333 O O . LYS A 1 815 ? 1.134 7.958 34.890 1.00 43.97 815 LYS A O 1
ATOM 6338 N N . LYS A 1 816 ? 0.463 5.975 34.065 1.00 51.38 816 LYS A N 1
ATOM 6339 C CA . LYS A 1 816 ? 0.457 6.390 32.653 1.00 51.38 816 LYS A CA 1
ATOM 6340 C C . LYS A 1 816 ? -0.721 7.343 32.414 1.00 51.38 816 LYS A C 1
ATOM 6342 O O . LYS A 1 816 ? -1.839 7.023 32.810 1.00 51.38 816 LYS A O 1
ATOM 6347 N N . GLN A 1 817 ? -0.485 8.465 31.738 1.00 58.34 817 GLN A N 1
ATOM 6348 C CA . GLN A 1 817 ? -1.540 9.333 31.203 1.00 58.34 817 GLN A CA 1
ATOM 6349 C C . GLN A 1 817 ? -1.551 9.226 29.665 1.00 58.34 817 GLN A C 1
ATOM 6351 O O . GLN A 1 817 ? -0.548 9.597 29.042 1.00 58.34 817 GLN A O 1
ATOM 6356 N N . PRO A 1 818 ? -2.627 8.691 29.050 1.00 56.66 818 PRO A N 1
ATOM 6357 C CA . PRO A 1 818 ? -2.881 8.777 27.606 1.00 56.66 818 PRO A CA 1
ATOM 6358 C C . PRO A 1 818 ? -2.919 10.226 27.112 1.00 56.66 818 PRO A C 1
ATOM 6360 O O . PRO A 1 818 ? -3.148 11.137 27.904 1.00 56.66 818 PRO A O 1
ATOM 6363 N N . GLY A 1 819 ? -2.639 10.448 25.824 1.00 62.72 819 GLY A N 1
ATOM 6364 C CA . GLY A 1 819 ? -2.740 11.755 25.159 1.00 62.72 819 GLY A CA 1
ATOM 6365 C C . GLY A 1 819 ? -1.760 12.848 25.592 1.00 62.72 819 GLY A C 1
ATOM 6366 O O . GLY A 1 819 ? -1.451 13.735 24.797 1.00 62.72 819 GLY A O 1
ATOM 6367 N N . ALA A 1 820 ? -1.248 12.795 26.824 1.00 70.75 820 ALA A N 1
ATOM 6368 C CA . ALA A 1 820 ? -0.524 13.876 27.483 1.00 70.75 820 ALA A CA 1
ATOM 6369 C C . ALA A 1 820 ? 0.650 14.420 26.659 1.00 70.75 820 ALA A C 1
ATOM 6371 O O . ALA A 1 820 ? 0.830 15.634 26.597 1.00 70.75 820 ALA A O 1
ATOM 6372 N N . LYS A 1 821 ? 1.410 13.547 25.984 1.00 73.12 821 LYS A N 1
ATOM 6373 C CA . LYS A 1 821 ? 2.560 13.957 25.170 1.00 73.12 821 LYS A CA 1
ATOM 6374 C C . LYS A 1 821 ? 2.120 14.679 23.892 1.00 73.12 821 LYS A C 1
ATOM 6376 O O . LYS A 1 821 ? 2.682 15.718 23.570 1.00 73.12 821 LYS A O 1
ATOM 6381 N N . THR A 1 822 ? 1.075 14.216 23.206 1.00 68.38 822 THR A N 1
ATOM 6382 C CA . THR A 1 822 ? 0.584 14.939 22.022 1.00 68.38 822 THR A CA 1
ATOM 6383 C C . THR A 1 822 ? -0.152 16.229 22.387 1.00 68.38 822 THR A C 1
ATOM 6385 O O . THR A 1 822 ? 0.000 17.228 21.689 1.00 68.38 822 THR A O 1
ATOM 6388 N N . LEU A 1 823 ? -0.900 16.266 23.495 1.00 76.62 823 LEU A N 1
ATOM 6389 C CA . LEU A 1 823 ? -1.482 17.518 23.999 1.00 76.62 823 LEU A CA 1
ATOM 6390 C C . LEU A 1 823 ? -0.389 18.562 24.287 1.00 76.62 823 LEU A C 1
ATOM 6392 O O . LEU A 1 823 ? -0.565 19.731 23.954 1.00 76.62 823 LEU A O 1
ATOM 6396 N N . GLU A 1 824 ? 0.741 18.136 24.855 1.00 79.62 824 GLU A N 1
ATOM 6397 C CA . GLU A 1 824 ? 1.926 18.965 25.102 1.00 79.62 824 GLU A CA 1
ATOM 6398 C C . GLU A 1 824 ? 2.611 19.415 23.794 1.00 79.62 824 GLU A C 1
ATOM 6400 O O . GLU A 1 824 ? 2.965 20.584 23.655 1.00 79.62 824 GLU A O 1
ATOM 6405 N N . ASP A 1 825 ? 2.760 18.522 22.808 1.00 76.88 825 ASP A N 1
ATOM 6406 C CA . ASP A 1 825 ? 3.358 18.842 21.503 1.00 76.88 825 ASP A CA 1
ATOM 6407 C C . ASP A 1 825 ? 2.480 19.806 20.676 1.00 76.88 825 ASP A C 1
ATOM 6409 O O . ASP A 1 825 ? 2.993 20.790 20.140 1.00 76.88 825 ASP A O 1
ATOM 6413 N N . ILE A 1 826 ? 1.154 19.607 20.649 1.00 79.44 826 ILE A N 1
ATOM 6414 C CA . ILE A 1 826 ? 0.190 20.553 20.052 1.00 79.44 826 ILE A CA 1
ATOM 6415 C C . ILE A 1 826 ? 0.226 21.895 20.784 1.00 79.44 826 ILE A C 1
ATOM 6417 O O . ILE A 1 826 ? 0.198 22.945 20.139 1.00 79.44 826 ILE A O 1
ATOM 6421 N N . GLN A 1 827 ? 0.290 21.881 22.118 1.00 83.25 827 GLN A N 1
ATOM 6422 C CA . GLN A 1 827 ? 0.347 23.109 22.900 1.00 83.25 827 GLN A CA 1
ATOM 6423 C C . GLN A 1 827 ? 1.623 23.901 22.595 1.00 83.25 827 GLN A C 1
ATOM 6425 O O . GLN A 1 827 ? 1.514 25.082 22.281 1.00 83.25 827 GLN A O 1
ATOM 6430 N N . ARG A 1 828 ? 2.800 23.259 22.559 1.00 82.12 828 ARG A N 1
ATOM 6431 C CA . ARG A 1 828 ? 4.059 23.921 22.171 1.00 82.12 828 ARG A CA 1
ATOM 6432 C C . ARG A 1 828 ? 4.031 24.451 20.731 1.00 82.12 828 ARG A C 1
ATOM 6434 O O . ARG A 1 828 ? 4.536 25.545 20.487 1.00 82.12 828 ARG A O 1
ATOM 6441 N N . ALA A 1 829 ? 3.411 23.733 19.789 1.00 79.44 829 ALA A N 1
ATOM 6442 C CA . ALA A 1 829 ? 3.243 24.204 18.410 1.00 79.44 829 ALA A CA 1
ATOM 6443 C C . ALA A 1 829 ? 2.361 25.466 18.325 1.00 79.44 829 ALA A C 1
ATOM 6445 O O . ALA A 1 829 ? 2.734 26.441 17.669 1.00 79.44 829 ALA A O 1
ATOM 6446 N N . VAL A 1 830 ? 1.221 25.481 19.026 1.00 82.69 830 VAL A N 1
ATOM 6447 C CA . VAL A 1 830 ? 0.324 26.647 19.060 1.00 82.69 830 VAL A CA 1
ATOM 6448 C C . VAL A 1 830 ? 0.932 27.808 19.842 1.00 82.69 830 VAL A C 1
ATOM 6450 O O . VAL A 1 830 ? 0.804 28.946 19.410 1.00 82.69 830 VAL A O 1
ATOM 6453 N N . GLU A 1 831 ? 1.641 27.563 20.941 1.00 86.88 831 GLU A N 1
ATOM 6454 C CA . GLU A 1 831 ? 2.356 28.612 21.677 1.00 86.88 831 GLU A CA 1
ATOM 6455 C C . GLU A 1 831 ? 3.419 29.280 20.791 1.00 86.88 831 GLU A C 1
ATOM 6457 O O . GLU A 1 831 ? 3.449 30.507 20.706 1.00 86.88 831 GLU A O 1
ATOM 6462 N N . ALA A 1 832 ? 4.214 28.508 20.041 1.00 83.50 832 ALA A N 1
ATOM 6463 C CA . ALA A 1 832 ? 5.182 29.051 19.084 1.00 83.50 832 ALA A CA 1
ATOM 6464 C C . ALA A 1 832 ? 4.523 29.870 17.953 1.00 83.50 832 ALA A C 1
ATOM 6466 O O . ALA A 1 832 ? 5.052 30.910 17.556 1.00 83.50 832 ALA A O 1
ATOM 6467 N N . TYR A 1 833 ? 3.354 29.446 17.462 1.00 84.69 833 TYR A N 1
ATOM 6468 C CA . TYR A 1 833 ? 2.550 30.219 16.509 1.00 84.69 833 TYR A CA 1
ATOM 6469 C C . TYR A 1 833 ? 2.014 31.522 17.120 1.00 84.69 833 TYR A C 1
ATOM 6471 O O . TYR A 1 833 ? 2.147 32.594 16.528 1.00 84.69 833 TYR A O 1
ATOM 6479 N N . LEU A 1 834 ? 1.458 31.456 18.331 1.00 87.06 834 LEU A N 1
ATOM 6480 C CA . LEU A 1 834 ? 0.896 32.607 19.033 1.00 87.06 834 LEU A CA 1
ATOM 6481 C C . LEU A 1 834 ? 1.956 33.659 19.381 1.00 87.06 834 LEU A C 1
ATOM 6483 O O . LEU A 1 834 ? 1.608 34.831 19.453 1.00 87.06 834 LEU A O 1
ATOM 6487 N N . GLN A 1 835 ? 3.233 33.301 19.557 1.00 87.69 835 GLN A N 1
ATOM 6488 C CA . GLN A 1 835 ? 4.316 34.277 19.782 1.00 87.69 835 GLN A CA 1
ATOM 6489 C C . GLN A 1 835 ? 4.711 35.084 18.525 1.00 87.69 835 GLN A C 1
ATOM 6491 O O . GLN A 1 835 ? 5.528 36.006 18.609 1.00 87.69 835 GLN A O 1
ATOM 6496 N N . GLN A 1 836 ? 4.147 34.793 17.348 1.00 86.44 836 GLN A N 1
ATOM 6497 C CA . GLN A 1 836 ? 4.434 35.562 16.136 1.00 86.44 836 GLN A CA 1
ATOM 6498 C C . GLN A 1 836 ? 3.834 36.977 16.213 1.00 86.44 836 GLN A C 1
ATOM 6500 O O . GLN A 1 836 ? 2.652 37.167 16.497 1.00 86.44 836 GLN A O 1
ATOM 6505 N N . LYS A 1 837 ? 4.644 37.999 15.895 1.00 86.94 837 LYS A N 1
ATOM 6506 C CA . LYS A 1 837 ? 4.257 39.422 16.018 1.00 86.94 837 LYS A CA 1
ATOM 6507 C C . LYS A 1 837 ? 3.051 39.835 15.160 1.00 86.94 837 LYS A C 1
ATOM 6509 O O . LYS A 1 837 ? 2.375 40.792 15.523 1.00 86.94 837 LYS A O 1
ATOM 6514 N N . GLY A 1 838 ? 2.803 39.148 14.040 1.00 81.56 838 GLY A N 1
ATOM 6515 C CA . GLY A 1 838 ? 1.582 39.319 13.243 1.00 81.56 838 GLY A CA 1
ATOM 6516 C C . GLY A 1 838 ? 0.365 38.784 13.996 1.00 81.56 838 GLY A C 1
ATOM 6517 O O . GLY A 1 838 ? -0.507 39.556 14.373 1.00 81.56 838 GLY A O 1
ATOM 6518 N N . VAL A 1 839 ? 0.399 37.496 14.351 1.00 84.81 839 VAL A N 1
ATOM 6519 C CA . VAL A 1 839 ? -0.662 36.798 15.097 1.00 84.81 839 VAL A CA 1
ATOM 6520 C C . VAL A 1 839 ? -1.054 37.536 16.386 1.00 84.81 839 VAL A C 1
ATOM 6522 O O . VAL A 1 839 ? -2.242 37.715 16.637 1.00 84.81 839 VAL A O 1
ATOM 6525 N N . GLN A 1 840 ? -0.096 38.039 17.177 1.00 89.44 840 GLN A N 1
ATOM 6526 C CA . GLN A 1 840 ? -0.400 38.851 18.370 1.00 89.44 840 GLN A CA 1
ATOM 6527 C C . GLN A 1 840 ? -1.196 40.125 18.048 1.00 89.44 840 GLN A C 1
ATOM 6529 O O . GLN A 1 840 ? -2.163 40.425 18.749 1.00 89.44 840 GLN A O 1
ATOM 6534 N N . ARG A 1 841 ? -0.813 40.860 16.994 1.00 89.31 841 ARG A N 1
ATOM 6535 C CA . ARG A 1 841 ? -1.517 42.073 16.553 1.00 89.31 841 ARG A CA 1
ATOM 6536 C C . ARG A 1 841 ? -2.919 41.739 16.060 1.00 89.31 841 ARG A C 1
ATOM 6538 O O . ARG A 1 841 ? -3.876 42.380 16.477 1.00 89.31 841 ARG A O 1
ATOM 6545 N N . ASP A 1 842 ? -3.035 40.716 15.223 1.00 87.31 842 ASP A N 1
ATOM 6546 C CA . ASP A 1 842 ? -4.300 40.310 14.619 1.00 87.31 842 ASP A CA 1
ATOM 6547 C C . ASP A 1 842 ? -5.299 39.840 15.692 1.00 87.31 842 ASP A C 1
ATOM 6549 O O . ASP A 1 842 ? -6.472 40.207 15.644 1.00 87.31 842 ASP A O 1
ATOM 6553 N N . LEU A 1 843 ? -4.836 39.114 16.719 1.00 89.75 843 LEU A N 1
ATOM 6554 C CA . LEU A 1 843 ? -5.642 38.754 17.895 1.00 89.75 843 LEU A CA 1
ATOM 6555 C C . LEU A 1 843 ? -6.082 39.985 18.703 1.00 89.75 843 LEU A C 1
ATOM 6557 O O . LEU A 1 843 ? -7.228 40.050 19.143 1.00 89.75 843 LEU A O 1
ATOM 6561 N N . GLU A 1 844 ? -5.198 40.965 18.905 1.00 91.94 844 GLU A N 1
ATOM 6562 C CA . GLU A 1 844 ? -5.514 42.199 19.634 1.00 91.94 844 GLU A CA 1
ATOM 6563 C C . GLU A 1 844 ? -6.508 43.092 18.888 1.00 91.94 844 GLU A C 1
ATOM 6565 O O . GLU A 1 844 ? -7.457 43.593 19.492 1.00 91.94 844 GLU A O 1
ATOM 6570 N N . ASP A 1 845 ? -6.315 43.304 17.589 1.00 89.88 845 ASP A N 1
ATOM 6571 C CA . ASP A 1 845 ? -7.198 44.138 16.772 1.00 89.88 845 ASP A CA 1
ATOM 6572 C C . ASP A 1 845 ? -8.558 43.461 16.550 1.00 89.88 845 ASP A C 1
ATOM 6574 O O . ASP A 1 845 ? -9.600 44.117 16.642 1.00 89.88 845 ASP A O 1
ATOM 6578 N N . CYS A 1 846 ? -8.580 42.133 16.403 1.00 90.94 846 CYS A N 1
ATOM 6579 C CA . CYS A 1 846 ? -9.820 41.367 16.399 1.00 90.94 846 CYS A CA 1
ATOM 6580 C C . CYS A 1 846 ? -10.564 41.456 17.747 1.00 90.94 846 CYS A C 1
ATOM 6582 O O . CYS A 1 846 ? -11.766 41.734 17.770 1.00 90.94 846 CYS A O 1
ATOM 6584 N N . ALA A 1 847 ? -9.864 41.313 18.880 1.00 92.19 847 ALA A N 1
ATOM 6585 C CA . ALA A 1 847 ? -10.460 41.449 20.212 1.00 92.19 847 ALA A CA 1
ATOM 6586 C C . ALA A 1 847 ? -11.086 42.839 20.435 1.00 92.19 847 ALA A C 1
ATOM 6588 O O . ALA A 1 847 ? -12.222 42.927 20.908 1.00 92.19 847 ALA A O 1
ATOM 6589 N N . LYS A 1 848 ? -10.405 43.918 20.016 1.00 91.12 848 LYS A N 1
ATOM 6590 C CA . LYS A 1 848 ? -10.940 45.296 20.039 1.00 91.12 848 LYS A CA 1
ATOM 6591 C C . LYS A 1 848 ? -12.265 45.393 19.282 1.00 91.12 848 LYS A C 1
ATOM 6593 O O . LYS A 1 848 ? -13.239 45.916 19.823 1.00 91.12 848 LYS A O 1
ATOM 6598 N N . LEU A 1 849 ? -12.340 44.851 18.064 1.00 89.19 849 LEU A N 1
ATOM 6599 C CA . LEU A 1 849 ? -13.567 44.864 17.258 1.00 89.19 849 LEU A CA 1
ATOM 6600 C C . LEU A 1 849 ? -14.711 44.073 17.913 1.00 89.19 849 LEU A C 1
ATOM 6602 O O . LEU A 1 849 ? -15.846 44.556 17.944 1.00 89.19 849 LEU A O 1
ATOM 6606 N N . LEU A 1 850 ? -14.428 42.892 18.469 1.00 89.75 850 LEU A N 1
ATOM 6607 C CA . LEU A 1 850 ? -15.420 42.056 19.156 1.00 89.75 850 LEU A CA 1
ATOM 6608 C C . LEU A 1 850 ? -15.999 42.756 20.394 1.00 89.75 850 LEU A C 1
ATOM 6610 O O . LEU A 1 850 ? -17.222 42.846 20.544 1.00 89.75 850 LEU A O 1
ATOM 6614 N N . VAL A 1 851 ? -15.140 43.314 21.251 1.00 88.81 851 VAL A N 1
ATOM 6615 C CA . VAL A 1 851 ? -15.566 44.040 22.458 1.00 88.81 851 VAL A CA 1
ATOM 6616 C C . VAL A 1 851 ? -16.349 45.300 22.100 1.00 88.81 851 VAL A C 1
ATOM 6618 O O . VAL A 1 851 ? -17.412 45.543 22.675 1.00 88.81 851 VAL A O 1
ATOM 6621 N N . GLN A 1 852 ? -15.902 46.070 21.103 1.00 85.88 852 GLN A N 1
ATOM 6622 C CA . GLN A 1 852 ? -16.629 47.248 20.621 1.00 85.88 852 GLN A CA 1
ATOM 6623 C C . GLN A 1 852 ? -18.028 46.891 20.102 1.00 85.88 852 GLN A C 1
ATOM 6625 O O . GLN A 1 852 ? -18.990 47.587 20.430 1.00 85.88 852 GLN A O 1
ATOM 6630 N N . ARG A 1 853 ? -18.181 45.796 19.343 1.00 83.38 853 ARG A N 1
ATOM 6631 C CA . ARG A 1 853 ? -19.495 45.333 18.856 1.00 83.38 853 ARG A CA 1
ATOM 6632 C C . ARG A 1 853 ? -20.403 44.891 20.008 1.00 83.38 853 ARG A C 1
ATOM 6634 O O . ARG A 1 853 ? -21.561 45.313 20.048 1.00 83.38 853 ARG A O 1
ATOM 6641 N N . ARG A 1 854 ? -19.891 44.143 20.993 1.00 83.31 854 ARG A N 1
ATOM 6642 C CA . ARG A 1 854 ? -20.661 43.754 22.192 1.00 83.31 854 ARG A CA 1
ATOM 6643 C C . ARG A 1 854 ? -21.077 44.967 23.039 1.00 83.31 854 ARG A C 1
ATOM 6645 O O . ARG A 1 854 ? -22.251 45.099 23.379 1.00 83.31 854 ARG A O 1
ATOM 6652 N N . ARG A 1 855 ? -20.157 45.893 23.332 1.00 80.19 855 ARG A N 1
ATOM 6653 C CA . ARG A 1 855 ? -20.433 47.135 24.092 1.00 80.19 855 ARG A CA 1
ATOM 6654 C C . ARG A 1 855 ? -21.238 48.176 23.300 1.00 80.19 855 ARG A C 1
ATOM 6656 O O . ARG A 1 855 ? -21.739 49.129 23.888 1.00 80.19 855 ARG A O 1
ATOM 6663 N N . PHE A 1 856 ? -21.394 48.018 21.984 1.00 80.19 856 PHE A N 1
ATOM 6664 C CA . PHE A 1 856 ? -22.376 48.780 21.207 1.00 80.19 856 PHE A CA 1
ATOM 6665 C C . PHE A 1 856 ? -23.796 48.243 21.430 1.00 80.19 856 PHE A C 1
ATOM 6667 O O . PHE A 1 856 ? -24.717 49.033 21.627 1.00 80.19 856 PHE A O 1
ATOM 6674 N N . ARG A 1 857 ? -23.975 46.915 21.483 1.00 76.25 857 ARG A N 1
ATOM 6675 C CA . ARG A 1 857 ? -25.277 46.277 21.758 1.00 76.25 857 ARG A CA 1
ATOM 6676 C C . ARG A 1 857 ? -25.843 46.670 23.126 1.00 76.25 857 ARG A C 1
ATOM 6678 O O . ARG A 1 857 ? -27.022 46.989 23.214 1.00 76.25 857 ARG A O 1
ATOM 6685 N N . THR A 1 858 ? -25.014 46.778 24.169 1.00 70.12 858 THR A N 1
ATOM 6686 C CA . THR A 1 858 ? -25.466 47.224 25.507 1.00 70.12 858 THR A CA 1
ATOM 6687 C C . THR A 1 858 ? -25.968 48.677 25.579 1.00 70.12 858 THR A C 1
ATOM 6689 O O . THR A 1 858 ? -26.469 49.073 26.631 1.00 70.12 858 THR A O 1
ATOM 6692 N N . LYS A 1 859 ? -25.858 49.480 24.507 1.00 71.44 859 LYS A N 1
ATOM 6693 C CA . LYS A 1 859 ? -26.396 50.856 24.453 1.00 71.44 859 LYS A CA 1
ATOM 6694 C C . LYS A 1 859 ? -27.898 50.910 24.177 1.00 71.44 859 LYS A C 1
ATOM 6696 O O . LYS A 1 859 ? -28.547 51.868 24.578 1.00 71.44 859 LYS A O 1
ATOM 6701 N N . ASP A 1 860 ? -28.435 49.897 23.502 1.00 73.88 860 ASP A N 1
ATOM 6702 C CA . ASP A 1 860 ? -29.863 49.738 23.229 1.00 73.88 860 ASP A CA 1
ATOM 6703 C C . ASP A 1 860 ? -30.359 48.477 23.947 1.00 73.88 860 ASP A C 1
ATOM 6705 O O . ASP A 1 860 ? -30.582 47.415 23.359 1.00 73.88 860 ASP A O 1
ATOM 6709 N N . SER A 1 861 ? -30.505 48.601 25.268 1.00 69.25 861 SER A N 1
ATOM 6710 C CA . SER A 1 861 ? -31.049 47.545 26.124 1.00 69.25 861 SER A CA 1
ATOM 6711 C C . SER A 1 861 ? -32.521 47.240 25.833 1.00 69.25 861 SER A C 1
ATOM 6713 O O . SER A 1 861 ? -32.978 46.151 26.164 1.00 69.25 861 SER A O 1
ATOM 6715 N N . SER A 1 862 ? -33.253 48.139 25.159 1.00 69.25 862 SER A N 1
ATOM 6716 C CA . SER A 1 862 ? -34.643 47.890 24.753 1.00 69.25 862 SER A CA 1
ATOM 6717 C C . SER A 1 862 ? -34.767 46.700 23.796 1.00 69.25 862 SER A C 1
ATOM 6719 O O . SER A 1 862 ? -35.774 45.991 23.826 1.00 69.25 862 SER A O 1
ATOM 6721 N N . ARG A 1 863 ? -33.713 46.458 23.002 1.00 70.88 863 ARG A N 1
ATOM 6722 C CA . ARG A 1 863 ? -33.662 45.460 21.929 1.00 70.88 863 ARG A CA 1
ATOM 6723 C C . ARG A 1 863 ? -32.577 44.397 22.104 1.00 70.88 863 ARG A C 1
ATOM 6725 O O . ARG A 1 863 ? -32.797 43.252 21.722 1.00 70.88 863 ARG A O 1
ATOM 6732 N N . TRP A 1 864 ? -31.407 44.754 22.637 1.00 72.06 864 TRP A N 1
ATOM 6733 C CA . TRP A 1 864 ? -30.213 43.896 22.607 1.00 72.06 864 TRP A CA 1
ATOM 6734 C C . TRP A 1 864 ? -29.665 43.499 23.984 1.00 72.06 864 TRP A C 1
ATOM 6736 O O . TRP A 1 864 ? -28.602 42.878 24.035 1.00 72.06 864 TRP A O 1
ATOM 6746 N N . GLU A 1 865 ? -30.354 43.815 25.091 1.00 75.00 865 GLU A N 1
ATOM 6747 C CA . GLU A 1 865 ? -29.909 43.417 26.439 1.00 75.00 865 GLU A CA 1
ATOM 6748 C C . GLU A 1 865 ? -29.683 41.902 26.508 1.00 75.00 865 GLU A C 1
ATOM 6750 O O . GLU A 1 865 ? -28.545 41.483 26.713 1.00 75.00 865 GLU A O 1
ATOM 6755 N N . ARG A 1 866 ? -30.712 41.101 26.176 1.00 74.31 866 ARG A N 1
ATOM 6756 C CA . ARG A 1 866 ? -30.636 39.634 26.063 1.00 74.31 866 ARG A CA 1
ATOM 6757 C C . ARG A 1 866 ? -29.379 39.155 25.342 1.00 74.31 866 ARG A C 1
ATOM 6759 O O . ARG A 1 866 ? -28.697 38.259 25.824 1.00 74.31 866 ARG A O 1
ATOM 6766 N N . TYR A 1 867 ? -29.079 39.750 24.188 1.00 72.44 867 TYR A N 1
ATOM 6767 C CA . TYR A 1 867 ? -27.938 39.351 23.373 1.00 72.44 867 TYR A CA 1
ATOM 6768 C C . TYR A 1 867 ? -26.612 39.622 24.097 1.00 72.44 867 TYR A C 1
ATOM 6770 O O . TYR A 1 867 ? -25.729 38.768 24.143 1.00 72.44 867 TYR A O 1
ATOM 6778 N N . ALA A 1 868 ? -26.448 40.825 24.648 1.00 69.94 868 ALA A N 1
ATOM 6779 C CA . ALA A 1 868 ? -25.162 41.286 25.162 1.00 69.94 868 ALA A CA 1
ATOM 6780 C C . ALA A 1 868 ? -24.819 40.770 26.575 1.00 69.94 868 ALA A C 1
ATOM 6782 O O . ALA A 1 868 ? -23.640 40.774 26.951 1.00 69.94 868 ALA A O 1
ATOM 6783 N N . THR A 1 869 ? -25.826 40.345 27.347 1.00 69.56 869 THR A N 1
ATOM 6784 C CA . THR A 1 869 ? -25.697 39.898 28.749 1.00 69.56 869 THR A CA 1
ATOM 6785 C C . THR A 1 869 ? -26.064 38.430 28.986 1.00 69.56 869 THR A C 1
ATOM 6787 O O . THR A 1 869 ? -25.796 37.927 30.074 1.00 69.56 869 THR A O 1
ATOM 6790 N N . THR A 1 870 ? -26.754 37.787 28.031 1.00 68.75 870 THR A N 1
ATOM 6791 C CA . THR A 1 870 ? -27.558 36.561 28.232 1.00 68.75 870 THR A CA 1
ATOM 6792 C C . THR A 1 870 ? -28.458 36.582 29.473 1.00 68.75 870 THR A C 1
ATOM 6794 O O . THR A 1 870 ? -28.781 35.541 30.040 1.00 68.75 870 THR A O 1
ATOM 6797 N N . SER A 1 871 ? -28.947 37.753 29.886 1.00 72.75 871 SER A N 1
ATOM 6798 C CA . SER A 1 871 ? -30.026 37.835 30.871 1.00 72.75 871 SER A CA 1
ATOM 6799 C C . SER A 1 871 ? -31.399 37.694 30.219 1.00 72.75 871 SER A C 1
ATOM 6801 O O . SER A 1 871 ? -31.634 38.168 29.110 1.00 72.75 871 SER A O 1
ATOM 6803 N N . TYR A 1 872 ? -32.327 37.103 30.956 1.00 75.62 872 TYR A N 1
ATOM 6804 C CA . TYR A 1 872 ? -33.765 37.163 30.728 1.00 75.62 872 TYR A CA 1
ATOM 6805 C C . TYR A 1 872 ? -34.455 37.483 32.058 1.00 75.62 872 TYR A C 1
ATOM 6807 O O . TYR A 1 872 ? -33.811 37.595 33.101 1.00 75.62 872 TYR A O 1
ATOM 6815 N N . TYR A 1 873 ? -35.771 37.639 32.039 1.00 81.06 873 TYR A N 1
ATOM 6816 C CA . TYR A 1 873 ? -36.546 38.053 33.200 1.00 81.06 873 TYR A CA 1
ATOM 6817 C C . TYR A 1 873 ? -37.757 37.148 33.380 1.00 81.06 873 TYR A C 1
ATOM 6819 O O . TYR A 1 873 ? -38.403 36.777 32.400 1.00 81.06 873 TYR A O 1
ATOM 6827 N N . LEU A 1 874 ? -38.072 36.807 34.629 1.00 79.62 874 LEU A N 1
ATOM 6828 C CA . LEU A 1 874 ? -39.270 36.048 34.995 1.00 79.62 874 LEU A CA 1
ATOM 6829 C C . LEU A 1 874 ? -40.171 36.920 35.869 1.00 79.62 874 LEU A C 1
ATOM 6831 O O . LEU A 1 874 ? -39.683 37.537 36.816 1.00 79.62 874 LEU A O 1
ATOM 6835 N N . CYS A 1 875 ? -41.474 36.968 35.587 1.00 80.62 875 CYS A N 1
ATOM 6836 C CA . CYS A 1 875 ? -42.402 37.688 36.459 1.00 80.62 875 CYS A CA 1
ATOM 6837 C C . CYS A 1 875 ? -42.637 36.867 37.736 1.00 80.62 875 CYS A C 1
ATOM 6839 O O . CYS A 1 875 ? -43.214 35.785 37.687 1.00 80.62 875 CYS A O 1
ATOM 6841 N N . LYS A 1 876 ? -42.187 37.373 38.892 1.00 74.38 876 LYS A N 1
ATOM 6842 C CA . LYS A 1 876 ? -42.317 36.687 40.194 1.00 74.38 876 LYS A CA 1
ATOM 6843 C C . LYS A 1 876 ? -43.703 36.835 40.848 1.00 74.38 876 LYS A C 1
ATOM 6845 O O . LYS A 1 876 ? -43.887 36.415 41.988 1.00 74.38 876 LYS A O 1
ATOM 6850 N N . ASN A 1 877 ? -44.686 37.412 40.151 1.00 72.31 877 ASN A N 1
ATOM 6851 C CA . ASN A 1 877 ? -46.067 37.462 40.627 1.00 72.31 877 ASN A CA 1
ATOM 6852 C C . ASN A 1 877 ? -46.751 36.100 40.409 1.00 72.31 877 ASN A C 1
ATOM 6854 O O . ASN A 1 877 ? -47.030 35.722 39.274 1.00 72.31 877 ASN A O 1
ATOM 6858 N N . GLY A 1 878 ? -47.075 35.395 41.499 1.00 63.25 878 GLY A N 1
ATOM 6859 C CA . GLY A 1 878 ? -47.676 34.051 41.487 1.00 63.25 878 GLY A CA 1
ATOM 6860 C C . GLY A 1 878 ? -49.086 33.934 40.885 1.00 63.25 878 GLY A C 1
ATOM 6861 O O . GLY A 1 878 ? -49.678 32.863 40.952 1.00 63.25 878 GLY A O 1
ATOM 6862 N N . THR A 1 879 ? -49.628 35.011 40.311 1.00 64.25 879 THR A N 1
ATOM 6863 C CA . THR A 1 879 ? -50.892 35.028 39.548 1.00 64.25 879 THR A CA 1
ATOM 6864 C C . THR A 1 879 ? -50.692 35.195 38.035 1.00 64.25 879 THR A C 1
ATOM 6866 O O . THR A 1 879 ? -51.671 35.250 37.294 1.00 64.25 879 THR A O 1
ATOM 6869 N N . CYS A 1 880 ? -49.447 35.292 37.549 1.00 71.75 880 CYS A N 1
ATOM 6870 C CA . CYS A 1 880 ? -49.154 35.568 36.142 1.00 71.75 880 CYS A CA 1
ATOM 6871 C C . CYS A 1 880 ? -48.824 34.307 35.329 1.00 71.75 880 CYS A C 1
ATOM 6873 O O . CYS A 1 880 ? -47.841 33.622 35.600 1.00 71.75 880 CYS A O 1
ATOM 6875 N N . GLU A 1 881 ? -49.578 34.057 34.255 1.00 59.19 881 GLU A N 1
ATOM 6876 C CA . GLU A 1 881 ? -49.277 32.990 33.283 1.00 59.19 881 GLU A CA 1
ATOM 6877 C C . GLU A 1 881 ? -48.157 33.369 32.289 1.00 59.19 881 GLU A C 1
ATOM 6879 O O . GLU A 1 881 ? -47.562 32.502 31.643 1.00 59.19 881 GLU A O 1
ATOM 6884 N N . LYS A 1 882 ? -47.828 34.663 32.149 1.00 58.34 882 LYS A N 1
ATOM 6885 C CA . LYS A 1 882 ? -46.769 35.143 31.243 1.00 58.34 882 LYS A CA 1
ATOM 6886 C C . LYS A 1 882 ? -45.392 35.005 31.894 1.00 58.34 882 LYS A C 1
ATOM 6888 O O . LYS A 1 882 ? -44.855 35.936 32.488 1.00 58.34 882 LYS A O 1
ATOM 6893 N N . ALA A 1 883 ? -44.815 33.816 31.741 1.00 64.81 883 ALA A N 1
ATOM 6894 C CA . ALA A 1 883 ? -43.612 33.412 32.458 1.00 64.81 883 ALA A CA 1
ATOM 6895 C C . ALA A 1 883 ? -42.370 34.299 32.231 1.00 64.81 883 ALA A C 1
ATOM 6897 O O . ALA A 1 883 ? -41.617 34.502 33.182 1.00 64.81 883 ALA A O 1
ATOM 6898 N N . ARG A 1 884 ? -42.105 34.788 31.006 1.00 78.38 884 ARG A N 1
ATOM 6899 C CA . ARG A 1 884 ? -40.750 35.223 30.607 1.00 78.38 884 ARG A CA 1
ATOM 6900 C C . ARG A 1 884 ? -40.688 36.438 29.673 1.00 78.38 884 ARG A C 1
ATOM 6902 O O . ARG A 1 884 ? -41.518 36.582 28.781 1.00 78.38 884 ARG A O 1
ATOM 6909 N N . PHE A 1 885 ? -39.651 37.259 29.865 1.00 81.50 885 PHE A N 1
ATOM 6910 C CA . PHE A 1 885 ? -39.331 38.468 29.097 1.00 81.50 885 PHE A CA 1
ATOM 6911 C C . PHE A 1 885 ? -37.829 38.552 28.803 1.00 81.50 885 PHE A C 1
ATOM 6913 O O . PHE A 1 885 ? -37.008 38.030 29.558 1.00 81.50 885 PHE A O 1
ATOM 6920 N N . ASP A 1 886 ? -37.471 39.248 27.727 1.00 75.88 886 ASP A N 1
ATOM 6921 C CA . ASP A 1 886 ? -36.110 39.228 27.178 1.00 75.88 886 ASP A CA 1
ATOM 6922 C C . ASP A 1 886 ? -35.277 40.471 27.529 1.00 75.88 886 ASP A C 1
ATOM 6924 O O . ASP A 1 886 ? -34.050 40.425 27.512 1.00 75.88 886 ASP A O 1
ATOM 6928 N N . THR A 1 887 ? -35.924 41.577 27.900 1.00 79.50 887 THR A N 1
ATOM 6929 C CA . THR A 1 887 ? -35.264 42.823 28.318 1.00 79.50 887 THR A CA 1
ATOM 6930 C C . THR A 1 887 ? -35.922 43.385 29.573 1.00 79.50 887 THR A C 1
ATOM 6932 O O . THR A 1 887 ? -37.107 43.138 29.834 1.00 79.50 887 THR A O 1
ATOM 6935 N N . ALA A 1 888 ? -35.176 44.181 30.340 1.00 79.25 888 ALA A N 1
ATOM 6936 C CA . ALA A 1 888 ? -35.675 44.853 31.535 1.00 79.25 888 ALA A CA 1
ATOM 6937 C C . ALA A 1 888 ? -36.874 45.760 31.214 1.00 79.25 888 ALA A C 1
ATOM 6939 O O . ALA A 1 888 ? -37.816 45.857 31.998 1.00 79.25 888 ALA A O 1
ATOM 6940 N N . LEU A 1 889 ? -36.870 46.390 30.033 1.00 81.62 889 LEU A N 1
ATOM 6941 C CA . LEU A 1 889 ? -37.981 47.209 29.550 1.00 81.62 889 LEU A CA 1
ATOM 6942 C C . LEU A 1 889 ? -39.229 46.363 29.243 1.00 81.62 889 LEU A C 1
ATOM 6944 O O . LEU A 1 889 ? -40.341 46.779 29.560 1.00 81.62 889 LEU A O 1
ATOM 6948 N N . GLY A 1 890 ? -39.049 45.161 28.684 1.00 83.81 890 GLY A N 1
ATOM 6949 C CA . GLY A 1 890 ? -40.137 44.216 28.425 1.00 83.81 890 GLY A CA 1
ATOM 6950 C C . GLY A 1 890 ? -40.830 43.740 29.704 1.00 83.81 890 GLY A C 1
ATOM 6951 O O . GLY A 1 890 ? -42.060 43.753 29.766 1.00 83.81 890 GLY A O 1
ATOM 6952 N N . LEU A 1 891 ? -40.063 43.386 30.747 1.00 83.94 891 LEU A N 1
ATOM 6953 C CA . LEU A 1 891 ? -40.649 43.063 32.054 1.00 83.94 891 LEU A CA 1
ATOM 6954 C C . LEU A 1 891 ? -41.283 44.304 32.706 1.00 83.94 891 LEU A C 1
ATOM 6956 O O . LEU A 1 891 ? -42.399 44.201 33.210 1.00 83.94 891 LEU A O 1
ATOM 6960 N N . ARG A 1 892 ? -40.624 45.473 32.665 1.00 83.06 892 ARG A N 1
ATOM 6961 C CA . ARG A 1 892 ? -41.151 46.735 33.221 1.00 83.06 892 ARG A CA 1
ATOM 6962 C C . ARG A 1 892 ? -42.550 47.042 32.690 1.00 83.06 892 ARG A C 1
ATOM 6964 O O . ARG A 1 892 ? -43.493 47.118 33.472 1.00 83.06 892 ARG A O 1
ATOM 6971 N N . HIS A 1 893 ? -42.693 47.098 31.367 1.00 83.06 893 HIS A N 1
ATOM 6972 C CA . HIS A 1 893 ? -43.967 47.402 30.721 1.00 83.06 893 HIS A CA 1
ATOM 6973 C C . HIS A 1 893 ? -45.063 46.373 31.057 1.00 83.06 893 HIS A C 1
ATOM 6975 O O . HIS A 1 893 ? -46.237 46.730 31.169 1.00 83.06 893 HIS A O 1
ATOM 6981 N N . HIS A 1 894 ? -44.703 45.102 31.271 1.00 84.62 894 HIS A N 1
ATOM 6982 C CA . HIS A 1 894 ? -45.639 44.081 31.743 1.00 84.62 894 HIS A CA 1
ATOM 6983 C C . HIS A 1 894 ? -46.064 44.285 33.209 1.00 84.62 894 HIS A C 1
ATO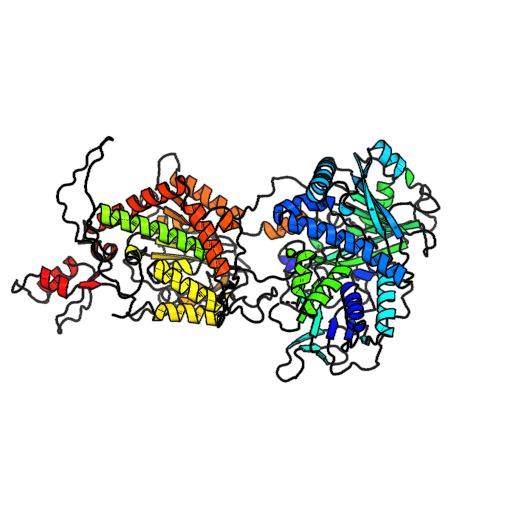M 6985 O O . HIS A 1 894 ? -47.263 44.247 33.485 1.00 84.62 894 HIS A O 1
ATOM 6991 N N . LEU A 1 895 ? -45.123 44.527 34.130 1.00 79.81 895 LEU A N 1
ATOM 6992 C CA . LEU A 1 895 ? -45.417 44.790 35.548 1.00 79.81 895 LEU A CA 1
ATOM 6993 C C . LEU A 1 895 ? -46.326 46.019 35.712 1.00 79.81 895 LEU A C 1
ATOM 6995 O O . LEU A 1 895 ? -47.296 45.979 36.470 1.00 79.81 895 LEU A O 1
ATOM 6999 N N . GLU A 1 896 ? -46.043 47.080 34.959 1.00 79.19 896 GLU A N 1
ATOM 7000 C CA . GLU A 1 896 ? -46.849 48.301 34.909 1.00 79.19 896 GLU A CA 1
ATOM 7001 C C . GLU A 1 896 ? -48.254 48.010 34.346 1.00 79.19 896 GLU A C 1
ATOM 7003 O O . GLU A 1 896 ? -49.253 48.279 35.011 1.00 79.19 896 GLU A O 1
ATOM 7008 N N . SER A 1 897 ? -48.351 47.387 33.163 1.00 79.75 897 SER A N 1
ATOM 7009 C CA . SER A 1 897 ? -49.622 47.285 32.417 1.00 79.75 897 SER A CA 1
ATOM 7010 C C . SER A 1 897 ? -50.553 46.139 32.839 1.00 79.75 897 SER A C 1
ATOM 7012 O O . SER A 1 897 ? -51.749 46.217 32.576 1.00 79.75 897 SER A O 1
ATOM 7014 N N . TYR A 1 898 ? -50.037 45.059 33.441 1.00 75.75 898 TYR A N 1
ATOM 7015 C CA . TYR A 1 898 ? -50.826 43.860 33.796 1.00 75.75 898 TYR A CA 1
ATOM 7016 C C . TYR A 1 898 ? -50.971 43.639 35.304 1.00 75.75 898 TYR A C 1
ATOM 7018 O O . TYR A 1 898 ? -51.840 42.876 35.728 1.00 75.75 898 TYR A O 1
ATOM 7026 N N . HIS A 1 899 ? -50.125 44.272 36.118 1.00 77.50 899 HIS A N 1
ATOM 7027 C CA . HIS A 1 899 ? -50.141 44.112 37.573 1.00 77.50 899 HIS A CA 1
ATOM 7028 C C . HIS A 1 899 ? -50.295 45.433 38.335 1.00 77.50 899 HIS A C 1
ATOM 7030 O O . HIS A 1 899 ? -50.389 45.401 39.559 1.00 77.50 899 HIS A O 1
ATOM 7036 N N . GLY A 1 900 ? -50.370 46.576 37.639 1.00 69.06 900 GLY A N 1
ATOM 7037 C CA . GLY A 1 900 ? -50.662 47.871 38.255 1.00 69.06 900 GLY A CA 1
ATOM 7038 C C . GLY A 1 900 ? -49.613 48.304 39.280 1.00 69.06 900 GLY A C 1
ATOM 7039 O O . GLY A 1 900 ? -49.965 48.898 40.298 1.00 69.06 900 GLY A O 1
ATOM 7040 N N . PHE A 1 901 ? -48.335 47.971 39.053 1.00 65.31 901 PHE A N 1
ATOM 7041 C CA . PHE A 1 901 ? -47.236 48.289 39.972 1.00 65.31 901 PHE A CA 1
ATOM 7042 C C . PHE A 1 901 ? -46.882 49.790 39.981 1.00 65.31 901 PHE A C 1
ATOM 7044 O O . PHE A 1 901 ? -45.808 50.204 39.545 1.00 65.31 901 PHE A O 1
ATOM 7051 N N . GLU A 1 902 ? -47.756 50.615 40.558 1.00 55.50 902 GLU A N 1
ATOM 7052 C CA . GLU A 1 902 ? -47.434 51.996 40.927 1.00 55.50 902 GLU A CA 1
ATOM 7053 C C . GLU A 1 902 ? -46.481 52.032 42.138 1.00 55.50 902 GLU A C 1
ATOM 7055 O O . GLU A 1 902 ? -46.888 52.107 43.297 1.00 55.50 902 GLU A O 1
ATOM 7060 N N . ALA A 1 903 ? -45.180 51.967 41.842 1.00 51.88 903 ALA A N 1
ATOM 7061 C CA . ALA A 1 903 ? -44.087 52.589 42.598 1.00 51.88 903 ALA A CA 1
ATOM 7062 C C . ALA A 1 903 ? -44.130 52.491 44.147 1.00 51.88 903 ALA A C 1
ATOM 7064 O O . ALA A 1 903 ? -43.996 53.498 44.844 1.00 51.88 903 ALA A O 1
ATOM 7065 N N . ARG A 1 904 ? -44.242 51.275 44.708 1.00 49.56 904 ARG A N 1
ATOM 7066 C CA . ARG A 1 904 ? -43.994 51.005 46.151 1.00 49.56 904 ARG A CA 1
ATOM 7067 C C . ARG A 1 904 ? -42.689 50.257 46.465 1.00 49.56 904 ARG A C 1
ATOM 7069 O O . ARG A 1 904 ? -42.398 49.980 47.622 1.00 49.56 904 ARG A O 1
ATOM 7076 N N . GLY A 1 905 ? -41.888 50.014 45.437 1.00 57.53 905 GLY A N 1
ATOM 7077 C CA . GLY A 1 905 ? -40.443 49.783 45.475 1.00 57.53 905 GLY A CA 1
ATOM 7078 C C . GLY A 1 905 ? -39.855 50.395 44.200 1.00 57.53 905 GLY A C 1
ATOM 7079 O O . GLY A 1 905 ? -40.627 50.746 43.297 1.00 57.53 905 GLY A O 1
ATOM 7080 N N . THR A 1 906 ? -38.532 50.553 44.081 1.00 62.94 906 THR A N 1
ATOM 7081 C CA . THR A 1 906 ? -37.995 50.956 42.772 1.00 62.94 906 THR A CA 1
ATOM 7082 C C . THR A 1 906 ? -38.184 49.799 41.793 1.00 62.94 906 THR A C 1
ATOM 7084 O O . THR A 1 906 ? -37.886 48.640 42.095 1.00 62.94 906 THR A O 1
ATOM 7087 N N . VAL A 1 907 ? -38.720 50.095 40.607 1.00 64.50 907 VAL A N 1
ATOM 7088 C CA . VAL A 1 907 ? -38.930 49.061 39.582 1.00 64.50 907 VAL A CA 1
ATOM 7089 C C . VAL A 1 907 ? -37.584 48.453 39.173 1.00 64.50 907 VAL A C 1
ATOM 7091 O O . VAL A 1 907 ? -37.511 47.271 38.870 1.00 64.50 907 VAL A O 1
ATOM 7094 N N . ASP A 1 908 ? -36.501 49.226 39.253 1.00 65.56 908 ASP A N 1
ATOM 7095 C CA . ASP A 1 908 ? -35.125 48.791 39.019 1.00 65.56 908 ASP A CA 1
ATOM 7096 C C . ASP A 1 908 ? -34.639 47.711 40.014 1.00 65.56 908 ASP A C 1
ATOM 7098 O O . ASP A 1 908 ? -34.062 46.715 39.577 1.00 65.56 908 ASP A O 1
ATOM 7102 N N . GLU A 1 909 ? -34.941 47.818 41.315 1.00 67.25 909 GLU A N 1
ATOM 7103 C CA . GLU A 1 909 ? -34.664 46.744 42.291 1.00 67.25 909 GLU A CA 1
ATOM 7104 C C . GLU A 1 909 ? -35.462 45.471 41.983 1.00 67.25 909 GLU A C 1
ATOM 7106 O O . GLU A 1 909 ? -34.912 44.367 42.012 1.00 67.25 909 GLU A O 1
ATOM 7111 N N . MET A 1 910 ? -36.749 45.606 41.644 1.00 67.75 910 MET A N 1
ATOM 7112 C CA . MET A 1 910 ? -37.581 44.461 41.254 1.00 67.75 910 MET A CA 1
ATOM 7113 C C . MET A 1 910 ? -37.093 43.814 39.953 1.00 67.75 910 MET A C 1
ATOM 7115 O O . MET A 1 910 ? -37.135 42.591 39.831 1.00 67.75 910 MET A O 1
ATOM 7119 N N . LEU A 1 911 ? -36.606 44.605 38.994 1.00 71.88 911 LEU A N 1
ATOM 7120 C CA . LEU A 1 911 ? -36.032 44.112 37.744 1.00 71.88 911 LEU A CA 1
ATOM 7121 C C . LEU A 1 911 ? -34.749 43.321 37.986 1.00 71.88 911 LEU A C 1
ATOM 7123 O O . LEU A 1 911 ? -34.605 42.261 37.387 1.00 71.88 911 LEU A O 1
ATOM 7127 N N . GLU A 1 912 ? -33.860 43.765 38.876 1.00 70.06 912 GLU A N 1
ATOM 7128 C CA . GLU A 1 912 ? -32.662 42.992 39.231 1.00 70.06 912 GLU A CA 1
ATOM 7129 C C . GLU A 1 912 ? -33.036 41.702 39.981 1.00 70.06 912 GLU A C 1
ATOM 7131 O O . GLU A 1 912 ? -32.551 40.628 39.638 1.00 70.06 912 GLU A O 1
ATOM 7136 N N . GLN A 1 913 ? -33.992 41.759 40.917 1.00 69.38 913 GLN A N 1
ATOM 7137 C CA . GLN A 1 913 ? -34.520 40.562 41.590 1.00 69.38 913 GLN A CA 1
ATOM 7138 C C . GLN A 1 913 ? -35.238 39.590 40.638 1.00 69.38 913 GLN A C 1
ATOM 7140 O O . GLN A 1 913 ? -35.339 38.399 40.945 1.00 69.38 913 GLN A O 1
ATOM 7145 N N . CYS A 1 914 ? -35.762 40.069 39.508 1.00 70.12 914 CYS A N 1
ATOM 7146 C CA . CYS A 1 914 ? -36.393 39.251 38.469 1.00 70.12 914 CYS A CA 1
ATOM 7147 C C . CYS A 1 914 ? -35.436 38.876 37.324 1.00 70.12 914 CYS A C 1
ATOM 7149 O O . CYS A 1 914 ? -35.798 38.026 36.501 1.00 70.12 914 CYS A O 1
ATOM 7151 N N . ARG A 1 915 ? -34.230 39.462 37.267 1.00 75.00 915 ARG A N 1
ATOM 7152 C CA . ARG A 1 915 ? -33.195 39.115 36.291 1.00 75.00 915 ARG A CA 1
ATOM 7153 C C . ARG A 1 915 ? -32.694 37.709 36.596 1.00 75.00 915 ARG A C 1
ATOM 7155 O O . ARG A 1 915 ? -32.248 37.399 37.695 1.00 75.00 915 ARG A O 1
ATOM 7162 N N . ASN A 1 916 ? -32.757 36.858 35.587 1.00 67.88 916 ASN A N 1
ATOM 7163 C CA . ASN A 1 916 ? -32.172 35.531 35.585 1.00 67.88 916 ASN A CA 1
ATOM 7164 C C . ASN A 1 916 ? -31.119 35.503 34.478 1.00 67.88 916 ASN A C 1
ATOM 7166 O O . ASN A 1 916 ? -31.383 35.907 33.346 1.00 67.88 916 ASN A O 1
ATOM 7170 N N . TYR A 1 917 ? -29.918 35.031 34.790 1.00 66.94 917 TYR A N 1
ATOM 7171 C CA . TYR A 1 917 ? -28.909 34.781 33.764 1.00 66.94 917 TYR A CA 1
ATOM 7172 C C . TYR A 1 917 ? -29.177 33.422 33.119 1.00 66.94 917 TYR A C 1
ATOM 7174 O O . TYR A 1 917 ? -29.673 32.490 33.759 1.00 66.94 917 TYR A O 1
ATOM 7182 N N . TRP A 1 918 ? -28.901 33.320 31.824 1.00 56.44 918 TRP A N 1
ATOM 7183 C CA . TRP A 1 918 ? -29.155 32.122 31.039 1.00 56.44 918 TRP A CA 1
ATOM 7184 C C . TRP A 1 918 ? -28.042 31.097 31.284 1.00 56.44 918 TRP A C 1
ATOM 7186 O O . TRP A 1 918 ? -27.074 30.990 30.536 1.00 56.44 918 TRP A O 1
ATOM 7196 N N . TRP A 1 919 ? -28.165 30.379 32.400 1.00 53.03 919 TRP A N 1
ATOM 7197 C CA . TRP A 1 919 ? -27.187 29.392 32.842 1.00 53.03 919 TRP A CA 1
ATOM 7198 C C . TRP A 1 919 ? -27.385 28.023 32.196 1.00 53.03 919 TRP A C 1
ATOM 7200 O O . TRP A 1 919 ? -28.497 27.503 32.090 1.00 53.03 919 TRP A O 1
ATOM 7210 N N . LEU A 1 920 ? -26.253 27.405 31.867 1.00 45.16 920 LEU A N 1
ATOM 7211 C CA . LEU A 1 920 ? -26.142 25.989 31.531 1.00 45.16 920 LEU A CA 1
ATOM 7212 C C . LEU A 1 920 ? -25.507 25.150 32.655 1.00 45.16 920 LEU A C 1
ATOM 7214 O O . LEU A 1 920 ? -25.490 23.934 32.550 1.00 45.16 920 LEU A O 1
ATOM 7218 N N . TYR A 1 921 ? -25.027 25.766 33.735 1.00 39.28 921 TYR A N 1
ATOM 7219 C CA . TYR A 1 921 ? -24.317 25.086 34.823 1.00 39.28 921 TYR A CA 1
ATOM 7220 C C . TYR A 1 921 ? -25.212 24.981 36.064 1.00 39.28 921 TYR A C 1
ATOM 7222 O O . TYR A 1 921 ? -25.925 25.950 36.349 1.00 39.28 921 TYR A O 1
ATOM 7230 N N . PRO A 1 922 ? -25.160 23.876 36.834 1.00 33.91 922 PRO A N 1
ATOM 7231 C CA . PRO A 1 922 ? -25.750 23.802 38.169 1.00 33.91 922 PRO A CA 1
ATOM 7232 C C . PRO A 1 922 ? -25.297 24.972 39.050 1.00 33.91 922 PRO A C 1
ATOM 7234 O O . PRO A 1 922 ? -24.118 25.329 39.039 1.00 33.91 922 PRO A O 1
ATOM 7237 N N . GLY A 1 923 ? -26.247 25.562 39.779 1.00 29.36 923 GLY A N 1
ATOM 7238 C CA . GLY A 1 923 ? -26.010 26.578 40.810 1.00 29.36 923 GLY A CA 1
ATOM 7239 C C . GLY A 1 923 ? -26.245 26.007 42.199 1.00 29.36 923 GLY A C 1
ATOM 7240 O O . GLY A 1 923 ? -27.075 25.075 42.292 1.00 29.36 923 GLY A O 1
#

pLDDT: mean 75.87, std 20.7, range [21.92, 98.88]

Foldseek 3Di:
DVVLLQQADAQQDPQFFDAPLCVVHDPQFQDFVDPADDQEFAEEEEALAQQSLLLLLVQLPDPDHGAYEYEAQATHNPAPLQHDLFWLDQPLLQCLVVCCVPPNLQLSLLSLLLLVCLQVVLVVVCVVLVQPFLKWKDKAKAFEQDPVVVVSSVVSLVVVCVSQNPPDLSSDKDKAAQVRCCVQVLFPNTRTMIMHIIIGTSSRSSSVSSNVSSVVSPYRYHHSWDQQEKDADPDDPAGIWTQTPSGIHGYNAYEYAPALNSCRHFVLCRQQKKKFKWKKFKWAFAPLADPQARPHWYWYFDQAWIKTKDARHGPDDPGNIMMITIQCCQDPPRNSVGISDSRFRDDDPRSQVCRQCVVCVRSPVSRHHGDPVGTTPGMTMHMHIAGLVREWEFEALFLSPNHTYTYHHNSSCSSNSNVSSVLRSCRVVVVVVVCVNNPNPVNYLDAAFALLVLLLLVLVLLLLVLLVVVLCVVPVVDLALLDDPLDDPDDDDDDDDDDDDDDDDDDDDDDDDDPDPDDSSLRYAVQLQAQEQEALAPLSCCRFVLRHRSVVSSVLSVVCLCLWLVCFPSVDSNSGLAARGDLVSLVVSLVVSLQQQADPCPDLFSADDAQTRKYWHWWFWPDPPDDTAIEIDINDQFFPPDDPDPRCCRHRVRQFDRRVWGPSLSNQLRHLDFSNHNFGWDFGGGPPHTDDTITTHGRQQQCNFCQVVVQCRVCVVVPVALLVDEEAETEASAQAPDDDPDDDTRDPSVVSNCVSVVRGDRVRVVVVVVVVVCVCCPVNPRSYHYYYHHLYHQSSPQGNSDWDWDDDPDDDDDDIDTSPVVSVSSVVSSVVSCPDPVNVVSSNVVSNRSSVVLSVLSNPLVRRVCHSNVKWFADPPPVDPPGTGRGLVRVVCCCCPPVVPDDPDPSVVVSVVRIDHNGRHDD

Organism: NCBI:txid112416